Protein AF-0000000082926271 (afdb_homodimer)

Secondary structure (DSSP, 8-state):
-------------------B-----S-TT-------------------S-----------SGGG----------------------------------------TTTT---B-HHHHHHHHHHHHHHHHHHHHTT-EE-B--SEEEHHHHHH-HHHHHHHGGG-EEEEEETTEEEEEEEEEPS-SHHHHHHHHHHH--BGGG--EEEEEEEEEE----S--BTTTB-SEEEEEEEEEEESSHHHHHHHHHHHHHHHHHIIIIIS----EEEE--TTTSPTT-SEEEEEEEEETTTTEEEEEEEEEEEETHHHHHHT-EEE-TTS-EEEPEEEEEEEETHHHHHHHHHH-BTTB----GGG-S--EEEEE---TT--HHHHHHHHHHHHHHHHHHHHTT--EEE---SSS-HHHHHHHHHHTT-SEEEEE-HHHHHHTEEEEEETTT--EEEEEGGGHHHHHHHHHHHHHHHHHHHHHHHHHHHHHHHHHHHHHHH-/-------------------B-----S-TT-------------------------------STTS----------------------------------------TTTT---B-HHHHHHHHHHHHHHHHHHHHTT-EE-B--SEEEHHHHHH-HHHHHHHGGG-EEEEEETTEEEEEEEEEPSSSHHHHHHHHHHH--BGGG--EEEEEEEEEE----S--BTTTB-SEEEEEEEEEEESSHHHHHHHHHHHHHHHHHIIIIIS----EEEE--TTTSPTT-SEEEEEEEEETTTTEEEEEEEEEEEETHHHHHHT-EEE-TTS-EEEPEEEEEEEETHHHHHHHHHH-BTTB----GGG-S--EEEEE---TT--HHHHHHHHHHHHHHHHHHHHTT--EEE---SSS-HHHHHHHHHHTT-SEEEEE-HHHHHHTEEEEEETTT--EEEEEGGGHHHHHHHHHHHHHHHHHHHHHHHHHHHHHHHHHHHHHHH-

Sequence (992 aa):
MQHLQNTVVKSGLLKQTCISVLRAGSDLSRLSGQSHLYPVAWTGIAPPRHLTLMSEPALDVKDLTISEPAAEAQPGATPGAVVKEKKPKKEPKEKKPQEPKEKKEGEGCYILRPSAFAIWEFITRFFDDAIKAMGVQNAYFPLFITEDVLNTEKDHVEGFAPEVAWVTRCGNTEMDKPIAIRPTSETVMYPYYAQWIRSHRDLPLRLNQWTNVVRWEFKYPTPFIRSREFLWQEGHTAFATQPEAEAEVLEVLELYRRVYEELLAVPVIKGKKSKKEQFAGAFYTTTVEAFIPETGKGIQGATSHCLGQNFSKMFHIEFETEEKTKAFAWQNSWGLTTRTIGVMIMTHSDDKGLVMPPRVAPKQLVLVPIPKATTPEDVRAGMVSKTAELAAALGVAGVRVTTDTRDNYTPGWKYNYWELRGVPLRLELGPKDMEAGCVVLARRDTGAKETVAWADVASRVPVLLDQIQADMLASAKVRMDACLETWLALRVKLVGMQHLQNTVVKSGLLKQTCISVLRAGSDLSRLSGQSHLYPVAWTGIAPPRHLTLMSEPALDVKDLTISEPAAEAQPGATPGAVVKEKKPKKEPKEKKPQEPKEKKEGEGCYILRPSAFAIWEFITRFFDDAIKAMGVQNAYFPLFITEDVLNTEKDHVEGFAPEVAWVTRCGNTEMDKPIAIRPTSETVMYPYYAQWIRSHRDLPLRLNQWTNVVRWEFKYPTPFIRSREFLWQEGHTAFATQPEAEAEVLEVLELYRRVYEELLAVPVIKGKKSKKEQFAGAFYTTTVEAFIPETGKGIQGATSHCLGQNFSKMFHIEFETEEKTKAFAWQNSWGLTTRTIGVMIMTHSDDKGLVMPPRVAPKQLVLVPIPKATTPEDVRAGMVSKTAELAAALGVAGVRVTTDTRDNYTPGWKYNYWELRGVPLRLELGPKDMEAGCVVLARRDTGAKETVAWADVASRVPVLLDQIQADMLASAKVRMDACLETWLALRVKLVG

pLDDT: mean 77.11, std 28.98, range [18.28, 98.81]

Radius of gyration: 31.97 Å; Cα contacts (8 Å, |Δi|>4): 1702; chains: 2; bounding box: 100×112×98 Å

InterPro domains:
  IPR002314 Aminoacyl-tRNA synthetase, class II (G/ P/ S/T) [PF00587] (176-345)
  IPR002316 Proline-tRNA ligase, class IIa [PR01046] (138-156)
  IPR002316 Proline-tRNA ligase, class IIa [PR01046] (179-190)
  IPR002316 Proline-tRNA ligase, class IIa [PR01046] (209-217)
  IPR002316 Proline-tRNA ligase, class IIa [PR01046] (219-230)
  IPR004154 Anticodon-binding [PF03129] (366-461)
  IPR004499 Proline-tRNA ligase, class IIa, archaeal-type [PTHR43382] (107-486)
  IPR004499 Proline-tRNA ligase, class IIa, archaeal-type [TIGR00408] (107-482)
  IPR006195 Aminoacyl-tRNA synthetase, class II [PS50862] (108-357)
  IPR033721 Prolyl-tRNA synthetase, catalytic domain [cd00778] (108-347)
  IPR036621 Anticodon-binding domain superfamily [G3DSA:3.40.50.800] (358-481)
  IPR045864 Class II Aminoacyl-tRNA synthetase/Biotinyl protein ligase (BPL) and lipoyl protein ligase (LPL) [G3DSA:3.30.930.10] (97-357)
  IPR045864 Class II Aminoacyl-tRNA synthetase/Biotinyl protein ligase (BPL) and lipoyl protein ligase (LPL) [SSF55681] (103-351)

Solvent-accessible surface area (backbone atoms only — not comparable to full-atom values): 54975 Å² total; per-residue (Å²): 140,83,83,79,80,81,79,82,77,84,78,81,80,75,80,75,79,63,62,55,69,80,79,84,77,78,79,78,63,74,82,67,71,83,71,77,69,70,74,73,69,75,71,68,68,65,34,70,74,79,68,81,74,69,86,70,62,68,65,76,74,75,46,84,54,63,67,68,82,81,76,81,81,79,82,71,86,69,86,73,78,81,78,84,67,88,70,74,87,69,71,84,72,73,75,68,73,71,67,74,72,74,80,59,81,65,73,37,51,59,49,33,35,44,69,56,33,43,34,50,49,47,52,47,50,57,50,51,55,53,42,40,74,72,64,37,37,50,34,44,71,55,62,60,33,41,53,69,49,47,56,68,38,49,79,57,30,64,74,42,46,62,21,32,38,27,35,42,32,40,39,92,39,75,48,92,60,51,31,28,42,29,67,64,56,64,64,67,46,41,61,51,46,25,71,66,31,56,38,52,56,37,38,66,40,44,36,31,32,80,45,71,35,35,43,58,68,68,92,74,64,35,85,48,68,36,48,25,45,48,48,32,38,42,34,47,32,36,21,80,40,63,67,63,35,53,51,49,29,53,51,51,43,51,51,53,47,40,49,33,39,72,45,46,25,35,57,64,45,69,33,42,49,39,86,86,69,29,59,83,67,40,68,45,22,33,33,34,35,31,61,35,70,93,76,70,39,75,41,85,50,37,39,22,25,35,25,39,49,50,60,23,62,73,49,55,25,39,25,32,40,93,85,72,42,80,45,59,28,18,27,36,39,33,39,43,44,50,34,51,56,34,53,39,45,66,61,51,34,56,95,72,31,41,39,43,38,39,81,44,35,82,44,30,31,38,39,36,70,43,76,52,94,82,51,51,68,67,57,50,51,48,50,54,50,48,49,52,50,50,48,49,47,26,30,46,60,51,46,42,68,43,69,52,79,69,78,90,54,53,63,68,55,51,52,48,53,42,42,34,68,13,33,31,30,38,36,40,39,35,67,69,25,61,75,68,48,31,34,38,38,33,36,53,88,78,59,52,70,48,78,40,45,62,88,43,44,54,64,45,48,61,53,48,44,53,47,48,33,52,48,46,24,52,54,40,39,52,53,44,50,57,49,45,51,49,45,50,51,42,45,50,58,64,74,88,142,80,83,78,78,79,78,80,78,84,77,78,80,74,82,76,79,64,62,56,71,80,80,84,78,79,79,78,64,74,81,66,70,84,73,76,69,69,75,74,70,74,70,70,69,66,32,69,73,76,68,82,74,71,87,71,62,69,62,80,73,76,45,83,54,61,68,67,82,82,75,82,79,78,82,69,84,68,86,72,78,80,75,81,69,88,70,73,89,70,70,84,72,72,74,66,75,72,68,75,72,72,80,59,81,65,72,38,50,56,48,32,35,43,71,55,33,43,32,51,50,46,52,48,52,58,50,50,56,52,42,41,75,72,64,39,36,50,34,43,72,54,63,61,32,41,53,69,49,46,57,69,39,50,78,55,30,65,74,41,46,62,21,31,38,26,34,40,30,41,37,93,40,73,48,94,60,51,32,29,42,31,68,65,56,63,64,68,48,42,60,50,46,26,70,66,31,57,37,51,55,37,37,69,40,42,37,31,32,79,44,73,34,33,43,57,68,70,90,73,64,35,86,48,69,35,48,25,45,47,47,32,38,43,34,48,32,37,20,79,38,65,69,62,34,52,51,47,32,53,52,51,43,51,51,53,48,40,49,33,40,72,44,47,26,36,56,64,45,69,33,42,48,40,85,86,70,29,60,82,68,40,69,43,22,34,34,33,33,31,62,33,71,91,77,70,40,75,41,84,50,34,40,22,25,35,25,38,49,50,60,22,62,72,50,53,25,39,25,31,40,93,85,72,42,81,42,60,29,16,26,35,40,31,40,43,44,50,34,51,58,34,52,38,44,65,61,51,34,55,96,73,31,42,40,43,40,40,80,45,33,82,43,30,30,38,39,35,70,42,77,53,94,82,52,51,67,68,57,51,51,48,50,55,51,48,50,52,50,51,49,47,46,28,30,40,60,54,46,41,69,44,70,52,79,68,79,91,53,51,63,68,55,51,52,50,52,42,40,33,69,12,34,33,29,37,36,40,38,36,66,70,25,62,75,70,46,32,34,37,40,34,35,53,88,79,58,52,70,49,79,42,44,60,89,44,44,53,66,46,50,63,54,50,43,53,47,50,32,53,50,47,23,52,52,42,36,53,51,42,50,58,49,42,51,50,44,51,50,43,45,49,53,67,75,89

Structure (mmCIF, N/CA/C/O backbone):
data_AF-0000000082926271-model_v1
#
loop_
_entity.id
_entity.type
_entity.pdbx_description
1 polymer 'Proline--tRNA ligase'
#
loop_
_atom_site.group_PDB
_atom_site.id
_atom_site.type_symbol
_atom_site.label_atom_id
_atom_site.label_alt_id
_atom_site.label_comp_id
_atom_site.label_asym_id
_atom_site.label_entity_id
_atom_site.label_seq_id
_atom_site.pdbx_PDB_ins_code
_atom_site.Cartn_x
_atom_site.Cartn_y
_atom_site.Cartn_z
_atom_site.occupancy
_atom_site.B_iso_or_equiv
_atom_site.auth_seq_id
_atom_site.auth_comp_id
_atom_site.auth_asym_id
_atom_site.auth_atom_id
_atom_site.pdbx_PDB_model_num
ATOM 1 N N . MET A 1 1 ? 52.188 7.352 52.75 1 22.08 1 MET A N 1
ATOM 2 C CA . MET A 1 1 ? 52.281 6.488 51.562 1 22.08 1 MET A CA 1
ATOM 3 C C . MET A 1 1 ? 50.906 6.371 50.875 1 22.08 1 MET A C 1
ATOM 5 O O . MET A 1 1 ? 50.031 5.695 51.406 1 22.08 1 MET A O 1
ATOM 9 N N . GLN A 1 2 ? 50.375 7.414 50.188 1 23.34 2 GLN A N 1
ATOM 10 C CA . GLN A 1 2 ? 49.156 8.008 49.656 1 23.34 2 GLN A CA 1
ATOM 11 C C . GLN A 1 2 ? 48.625 7.242 48.438 1 23.34 2 GLN A C 1
ATOM 13 O O . GLN A 1 2 ? 49.344 7.141 47.438 1 23.34 2 GLN A O 1
ATOM 18 N N . HIS A 1 3 ? 47.75 6.156 48.562 1 23.05 3 HIS A N 1
ATOM 19 C CA . HIS A 1 3 ? 47.25 5.109 47.688 1 23.05 3 HIS A CA 1
ATOM 20 C C . HIS A 1 3 ? 46.438 5.699 46.531 1 23.05 3 HIS A C 1
ATOM 22 O O . HIS A 1 3 ? 45.344 6.227 46.75 1 23.05 3 HIS A O 1
ATOM 28 N N . LEU A 1 4 ? 47 6.348 45.469 1 21.59 4 LEU A N 1
ATOM 29 C CA . LEU A 1 4 ? 46.469 7.02 44.281 1 21.59 4 LEU A CA 1
ATOM 30 C C . LEU A 1 4 ? 45.625 6.066 43.469 1 21.59 4 LEU A C 1
ATOM 32 O O . LEU A 1 4 ? 46.125 5.109 42.875 1 21.59 4 LEU A O 1
ATOM 36 N N . GLN A 1 5 ? 44.406 5.688 43.875 1 21.14 5 GLN A N 1
ATOM 37 C CA . GLN A 1 5 ? 43.469 4.719 43.281 1 21.14 5 GLN A CA 1
ATOM 38 C C . GLN A 1 5 ? 43.094 5.113 41.875 1 21.14 5 GLN A C 1
ATOM 40 O O . GLN A 1 5 ? 42.531 6.184 41.656 1 21.14 5 GLN A O 1
ATOM 45 N N . ASN A 1 6 ? 43.844 4.805 40.75 1 19.95 6 ASN A N 1
ATOM 46 C CA . ASN A 1 6 ? 43.75 5.043 39.312 1 19.95 6 ASN A CA 1
ATOM 47 C C . ASN A 1 6 ? 42.469 4.52 38.719 1 19.95 6 ASN A C 1
ATOM 49 O O . ASN A 1 6 ? 42.188 3.316 38.75 1 19.95 6 ASN A O 1
ATOM 53 N N . THR A 1 7 ? 41.312 5.191 38.844 1 20.83 7 THR A N 1
ATOM 54 C CA . THR A 1 7 ? 39.969 4.934 38.344 1 20.83 7 THR A CA 1
ATOM 55 C C . THR A 1 7 ? 39.938 4.719 36.844 1 20.83 7 THR A C 1
ATOM 57 O O . THR A 1 7 ? 40.312 5.629 36.094 1 20.83 7 THR A O 1
ATOM 60 N N . VAL A 1 8 ? 40.188 3.508 36.25 1 21.39 8 VAL A N 1
ATOM 61 C CA . VAL A 1 8 ? 40.281 3.014 34.875 1 21.39 8 VAL A CA 1
ATOM 62 C C . VAL A 1 8 ? 39 3.389 34.125 1 21.39 8 VAL A C 1
ATOM 64 O O . VAL A 1 8 ? 37.906 3.037 34.562 1 21.39 8 VAL A O 1
ATOM 67 N N . VAL A 1 9 ? 38.844 4.547 33.406 1 21.11 9 VAL A N 1
ATOM 68 C CA . VAL A 1 9 ? 37.875 5.117 32.5 1 21.11 9 VAL A CA 1
ATOM 69 C C . VAL A 1 9 ? 37.531 4.105 31.422 1 21.11 9 VAL A C 1
ATOM 71 O O . VAL A 1 9 ? 38.406 3.691 30.641 1 21.11 9 VAL A O 1
ATOM 74 N N . LYS A 1 10 ? 36.625 3.104 31.531 1 20.81 10 LYS A N 1
ATOM 75 C CA . LYS A 1 10 ? 36.188 2.064 30.609 1 20.81 10 LYS A CA 1
ATOM 76 C C . LYS A 1 10 ? 35.75 2.662 29.266 1 20.81 10 LYS A C 1
ATOM 78 O O . LYS A 1 10 ? 34.812 3.459 29.203 1 20.81 10 LYS A O 1
ATOM 83 N N . SER A 1 11 ? 36.625 3.064 28.203 1 22.17 11 SER A N 1
ATOM 84 C CA . SER A 1 11 ? 36.562 3.545 26.828 1 22.17 11 SER A CA 1
ATOM 85 C C . SER A 1 11 ? 35.656 2.654 25.984 1 22.17 11 SER A C 1
ATOM 87 O O . SER A 1 11 ? 35.938 1.467 25.812 1 22.17 11 SER A O 1
ATOM 89 N N . GLY A 1 12 ? 34.344 2.605 26.094 1 22.14 12 GLY A N 1
ATOM 90 C CA . GLY A 1 12 ? 33.406 1.869 25.266 1 22.14 12 GLY A CA 1
ATOM 91 C C . GLY A 1 12 ? 33.719 2.01 23.781 1 22.14 12 GLY A C 1
ATOM 92 O O . GLY A 1 12 ? 33.906 3.121 23.281 1 22.14 12 GLY A O 1
ATOM 93 N N . LEU A 1 13 ? 34.438 1.07 23.031 1 22.33 13 LEU A N 1
ATOM 94 C CA . LEU A 1 13 ? 34.875 0.857 21.656 1 22.33 13 LEU A CA 1
ATOM 95 C C . LEU A 1 13 ? 33.781 1.159 20.656 1 22.33 13 LEU A C 1
ATOM 97 O O . LEU A 1 13 ? 32.719 0.514 20.688 1 22.33 13 LEU A O 1
ATOM 101 N N . LEU A 1 14 ? 33.594 2.355 20.219 1 21.81 14 LEU A N 1
ATOM 102 C CA . LEU A 1 14 ? 32.875 2.822 19.047 1 21.81 14 LEU A CA 1
ATOM 103 C C . LEU A 1 14 ? 33.156 1.922 17.844 1 21.81 14 LEU A C 1
ATOM 105 O O . LEU A 1 14 ? 34.281 1.812 17.391 1 21.81 14 LEU A O 1
ATOM 109 N N . LYS A 1 15 ? 32.594 0.729 17.719 1 23.97 15 LYS A N 1
ATOM 110 C CA . LYS A 1 15 ? 32.812 -0.146 16.562 1 23.97 15 LYS A CA 1
ATOM 111 C C . LYS A 1 15 ? 32.688 0.636 15.258 1 23.97 15 LYS A C 1
ATOM 113 O O . LYS A 1 15 ? 31.641 1.19 14.938 1 23.97 15 LYS A O 1
ATOM 118 N N . GLN A 1 16 ? 33.719 1.284 14.703 1 23 16 GLN A N 1
ATOM 119 C CA . GLN A 1 16 ? 33.969 1.924 13.414 1 23 16 GLN A CA 1
ATOM 120 C C . GLN A 1 16 ? 33.625 0.979 12.266 1 23 16 GLN A C 1
ATOM 122 O O . GLN A 1 16 ? 34.25 -0.078 12.125 1 23 16 GLN A O 1
ATOM 127 N N . THR A 1 17 ? 32.438 0.833 11.844 1 27.48 17 THR A N 1
ATOM 128 C CA . THR A 1 17 ? 32.125 0.054 10.656 1 27.48 17 THR A CA 1
ATOM 129 C C . THR A 1 17 ? 32.938 0.516 9.453 1 27.48 17 THR A C 1
ATOM 131 O O . THR A 1 17 ? 32.906 1.695 9.094 1 27.48 17 THR A O 1
ATOM 134 N N . CYS A 1 18 ? 34.094 -0.026 9.133 1 23.95 18 CYS A N 1
ATOM 135 C CA . CYS A 1 18 ? 34.969 0.212 7.996 1 23.95 18 CYS A CA 1
ATOM 136 C C . CYS A 1 18 ? 34.281 -0.148 6.688 1 23.95 18 CYS A C 1
ATOM 138 O O . CYS A 1 18 ? 33.875 -1.296 6.484 1 23.95 18 CYS A O 1
ATOM 140 N N . ILE A 1 19 ? 33.5 0.682 6.125 1 26.41 19 ILE A N 1
ATOM 141 C CA . ILE A 1 19 ? 32.906 0.486 4.809 1 26.41 19 ILE A CA 1
ATOM 142 C C . ILE A 1 19 ? 33.969 0.577 3.734 1 26.41 19 ILE A C 1
ATOM 144 O O . ILE A 1 19 ? 34.75 1.543 3.695 1 26.41 19 ILE A O 1
ATOM 148 N N . SER A 1 20 ? 34.562 -0.471 3.295 1 25.58 20 SER A N 1
ATOM 149 C CA . SER A 1 20 ? 35.469 -0.403 2.145 1 25.58 20 SER A CA 1
ATOM 150 C C . SER A 1 20 ? 34.719 0.129 0.912 1 25.58 20 SER A C 1
ATOM 152 O O . SER A 1 20 ? 33.656 -0.37 0.547 1 25.58 20 SER A O 1
ATOM 154 N N . VAL A 1 21 ? 35.062 1.247 0.587 1 28.66 21 VAL A N 1
ATOM 155 C CA . VAL A 1 21 ? 34.531 1.936 -0.589 1 28.66 21 VAL A CA 1
ATOM 156 C C . VAL A 1 21 ? 34.969 1.186 -1.854 1 28.66 21 VAL A C 1
ATOM 158 O O . VAL A 1 21 ? 36.125 0.858 -2.031 1 28.66 21 VAL A O 1
ATOM 161 N N . LEU A 1 22 ? 34.406 0.37 -2.607 1 25.11 22 LEU A N 1
ATOM 162 C CA . LEU A 1 22 ? 34.688 -0.303 -3.871 1 25.11 22 LEU A CA 1
ATOM 163 C C . LEU A 1 22 ? 35.062 0.704 -4.953 1 25.11 22 LEU A C 1
ATOM 165 O O . LEU A 1 22 ? 34.25 1.577 -5.297 1 25.11 22 LEU A O 1
ATOM 169 N N . ARG A 1 23 ? 36.469 1.014 -5.211 1 22.19 23 ARG A N 1
ATOM 170 C CA . ARG A 1 23 ? 36.938 1.807 -6.34 1 22.19 23 ARG A CA 1
ATOM 171 C C . ARG A 1 23 ? 36.781 1.045 -7.652 1 22.19 23 ARG A C 1
ATOM 173 O O . ARG A 1 23 ? 37.312 -0.063 -7.797 1 22.19 23 ARG A O 1
ATOM 180 N N . ALA A 1 24 ? 35.812 1.258 -8.586 1 25.58 24 ALA A N 1
ATOM 181 C CA . ALA A 1 24 ? 35.688 0.78 -9.961 1 25.58 24 ALA A CA 1
ATOM 182 C C . ALA A 1 24 ? 36.906 1.192 -10.789 1 25.58 24 ALA A C 1
ATOM 184 O O . ALA A 1 24 ? 37.281 2.373 -10.836 1 25.58 24 ALA A O 1
ATOM 185 N N . GLY A 1 25 ? 37.969 0.461 -10.984 1 21.47 25 GLY A N 1
ATOM 186 C CA . GLY A 1 25 ? 39.062 0.589 -11.953 1 21.47 25 GLY A CA 1
ATOM 187 C C . GLY A 1 25 ? 38.562 0.875 -13.359 1 21.47 25 GLY A C 1
ATOM 188 O O . GLY A 1 25 ? 37.375 0.684 -13.656 1 21.47 25 GLY A O 1
ATOM 189 N N . SER A 1 26 ? 39.5 1.375 -14.414 1 23.62 26 SER A N 1
ATOM 190 C CA . SER A 1 26 ? 39.531 1.978 -15.742 1 23.62 26 SER A CA 1
ATOM 191 C C . SER A 1 26 ? 38.969 1.029 -16.797 1 23.62 26 SER A C 1
ATOM 193 O O . SER A 1 26 ? 38.5 1.471 -17.844 1 23.62 26 SER A O 1
ATOM 195 N N . ASP A 1 27 ? 39.375 -0.229 -16.781 1 22.41 27 ASP A N 1
ATOM 196 C CA . ASP A 1 27 ? 39.562 -0.921 -18.062 1 22.41 27 ASP A CA 1
ATOM 197 C C . ASP A 1 27 ? 38.219 -1.13 -18.75 1 22.41 27 ASP A C 1
ATOM 199 O O . ASP A 1 27 ? 38.062 -1.994 -19.609 1 22.41 27 ASP A O 1
ATOM 203 N N . LEU A 1 28 ? 37.094 -0.643 -18.312 1 22.34 28 LEU A N 1
ATOM 204 C CA . LEU A 1 28 ? 35.906 -0.937 -19.125 1 22.34 28 LEU A CA 1
ATOM 205 C C . LEU A 1 28 ? 36 -0.24 -20.484 1 22.34 28 LEU A C 1
ATOM 207 O O . LEU A 1 28 ? 35.344 0.782 -20.688 1 22.34 28 LEU A O 1
ATOM 211 N N . SER A 1 29 ? 37.219 -0.045 -21.047 1 21.69 29 SER A N 1
ATOM 212 C CA . SER A 1 29 ? 37.219 0.611 -22.344 1 21.69 29 SER A CA 1
ATOM 213 C C . SER A 1 29 ? 36.281 -0.084 -23.312 1 21.69 29 SER A C 1
ATOM 215 O O . SER A 1 29 ? 35.594 0.576 -24.094 1 21.69 29 SER A O 1
ATOM 217 N N . ARG A 1 30 ? 36.656 -1.321 -23.734 1 22.75 30 ARG A N 1
ATOM 218 C CA . ARG A 1 30 ? 36.375 -1.844 -25.062 1 22.75 30 ARG A CA 1
ATOM 219 C C . ARG A 1 30 ? 34.875 -2.068 -25.25 1 22.75 30 ARG A C 1
ATOM 221 O O . ARG A 1 30 ? 34.438 -2.57 -26.281 1 22.75 30 ARG A O 1
ATOM 228 N N . LEU A 1 31 ? 34.094 -2.449 -24.125 1 20.02 31 LEU A N 1
ATOM 229 C CA . LEU A 1 31 ? 32.844 -2.947 -24.656 1 20.02 31 LEU A CA 1
ATOM 230 C C . LEU A 1 31 ? 32.062 -1.831 -25.359 1 20.02 31 LEU A C 1
ATOM 232 O O . LEU A 1 31 ? 31.625 -0.876 -24.703 1 20.02 31 LEU A O 1
ATOM 236 N N . SER A 1 32 ? 32.469 -1.291 -26.531 1 21.3 32 SER A N 1
ATOM 237 C CA . SER A 1 32 ? 31.953 -0.308 -27.484 1 21.3 32 SER A CA 1
ATOM 238 C C . SER A 1 32 ? 30.453 -0.473 -27.703 1 21.3 32 SER A C 1
ATOM 240 O O . SER A 1 32 ? 29.859 0.227 -28.516 1 21.3 32 SER A O 1
ATOM 242 N N . GLY A 1 33 ? 29.922 -1.645 -27.312 1 20.14 33 GLY A N 1
ATOM 243 C CA . GLY A 1 33 ? 28.656 -1.871 -28.016 1 20.14 33 GLY A CA 1
ATOM 244 C C . GLY A 1 33 ? 27.672 -0.73 -27.844 1 20.14 33 GLY A C 1
ATOM 245 O O . GLY A 1 33 ? 27.797 0.078 -26.922 1 20.14 33 GLY A O 1
ATOM 246 N N . GLN A 1 34 ? 26.938 -0.219 -28.938 1 19.84 34 GLN A N 1
ATOM 247 C CA . GLN A 1 34 ? 25.984 0.854 -29.203 1 19.84 34 GLN A CA 1
ATOM 248 C C . GLN A 1 34 ? 24.875 0.886 -28.156 1 19.84 34 GLN A C 1
ATOM 250 O O . GLN A 1 34 ? 24.094 -0.063 -28.031 1 19.84 34 GLN A O 1
ATOM 255 N N . SER A 1 35 ? 25.172 1.3 -27.016 1 19.38 35 SER A N 1
ATOM 256 C CA . SER A 1 35 ? 24.297 1.47 -25.875 1 19.38 35 SER A CA 1
ATOM 257 C C . SER A 1 35 ? 23.078 2.33 -26.219 1 19.38 35 SER A C 1
ATOM 259 O O . SER A 1 35 ? 23.219 3.531 -26.469 1 19.38 35 SER A O 1
ATOM 261 N N . HIS A 1 36 ? 22.266 1.847 -27.203 1 20.36 36 HIS A N 1
ATOM 262 C CA . HIS A 1 36 ? 21.094 2.625 -27.578 1 20.36 36 HIS A CA 1
ATOM 263 C C . HIS A 1 36 ? 20.312 3.068 -26.344 1 20.36 36 HIS A C 1
ATOM 265 O O . HIS A 1 36 ? 19.906 2.236 -25.531 1 20.36 36 HIS A O 1
ATOM 271 N N . LEU A 1 37 ? 20.797 4.066 -25.719 1 19.41 37 LEU A N 1
ATOM 272 C CA . LEU A 1 37 ? 20.234 4.84 -24.625 1 19.41 37 LEU A CA 1
ATOM 273 C C . LEU A 1 37 ? 18.781 5.188 -24.906 1 19.41 37 LEU A C 1
ATOM 275 O O . LEU A 1 37 ? 18.469 5.914 -25.844 1 19.41 37 LEU A O 1
ATOM 279 N N . TYR A 1 38 ? 17.984 4.172 -25 1 20.44 38 TYR A N 1
ATOM 280 C CA . TYR A 1 38 ? 16.609 4.59 -25.281 1 20.44 38 TYR A CA 1
ATOM 281 C C . TYR A 1 38 ? 16.141 5.637 -24.281 1 20.44 38 TYR A C 1
ATOM 283 O O . TYR A 1 38 ? 16.375 5.504 -23.078 1 20.44 38 TYR A O 1
ATOM 291 N N . PRO A 1 39 ? 16.172 6.906 -24.688 1 20.44 39 PRO A N 1
ATOM 292 C CA . PRO A 1 39 ? 15.672 7.984 -23.828 1 20.44 39 PRO A CA 1
ATOM 293 C C . PRO A 1 39 ? 14.344 7.641 -23.156 1 20.44 39 PRO A C 1
ATOM 295 O O . PRO A 1 39 ? 13.414 7.184 -23.828 1 20.44 39 PRO A O 1
ATOM 298 N N . VAL A 1 40 ? 14.438 6.949 -22.172 1 20.5 40 VAL A N 1
ATOM 299 C CA . VAL A 1 40 ? 13.219 6.684 -21.406 1 20.5 40 VAL A CA 1
ATOM 300 C C . VAL A 1 40 ? 12.438 7.98 -21.203 1 20.5 40 VAL A C 1
ATOM 302 O O . VAL A 1 40 ? 12.906 8.891 -20.516 1 20.5 40 VAL A O 1
ATOM 305 N N . ALA A 1 41 ? 12 8.539 -22.328 1 20.27 41 ALA A N 1
ATOM 306 C CA . ALA A 1 41 ? 11.156 9.719 -22.156 1 20.27 41 ALA A CA 1
ATOM 307 C C . ALA A 1 41 ? 10.133 9.5 -21.047 1 20.27 41 ALA A C 1
ATOM 309 O O . ALA A 1 41 ? 9.422 8.492 -21.047 1 20.27 41 ALA A O 1
ATOM 310 N N . TRP A 1 42 ? 10.508 9.945 -19.938 1 18.42 42 TRP A N 1
ATOM 311 C CA . TRP A 1 42 ? 9.625 10.188 -18.797 1 18.42 42 TRP A CA 1
ATOM 312 C C . TRP A 1 42 ? 8.305 10.789 -19.266 1 18.42 42 TRP A C 1
ATOM 314 O O . TRP A 1 42 ? 8.266 11.922 -19.75 1 18.42 42 TRP A O 1
ATOM 324 N N . THR A 1 43 ? 7.707 10.086 -20.234 1 23 43 THR A N 1
ATOM 325 C CA . THR A 1 43 ? 6.434 10.68 -20.625 1 23 43 THR A CA 1
ATOM 326 C C . THR A 1 43 ? 5.578 10.992 -19.406 1 23 43 THR A C 1
ATOM 328 O O . THR A 1 43 ? 5.398 10.141 -18.531 1 23 43 THR A O 1
ATOM 331 N N . GLY A 1 44 ? 5.688 12.203 -18.984 1 20.27 44 GLY A N 1
ATOM 332 C CA . GLY A 1 44 ? 4.891 12.945 -18.031 1 20.27 44 GLY A CA 1
ATOM 333 C C . GLY A 1 44 ? 3.418 12.578 -18.062 1 20.27 44 GLY A C 1
ATOM 334 O O . GLY A 1 44 ? 2.797 12.586 -19.125 1 20.27 44 GLY A O 1
ATOM 335 N N . ILE A 1 45 ? 3.113 11.531 -17.453 1 23.16 45 ILE A N 1
ATOM 336 C CA . ILE A 1 45 ? 1.702 11.219 -17.25 1 23.16 45 ILE A CA 1
ATOM 337 C C . ILE A 1 45 ? 0.917 12.516 -17.031 1 23.16 45 ILE A C 1
ATOM 339 O O . ILE A 1 45 ? 1.208 13.273 -16.109 1 23.16 45 ILE A O 1
ATOM 343 N N . ALA A 1 46 ? 0.558 13.008 -18.156 1 22.78 46 ALA A N 1
ATOM 344 C CA . ALA A 1 46 ? -0.25 14.227 -18.062 1 22.78 46 ALA A CA 1
ATOM 345 C C . ALA A 1 46 ? -1.35 14.07 -17.016 1 22.78 46 ALA A C 1
ATOM 347 O O . ALA A 1 46 ? -2.006 13.031 -16.938 1 22.78 46 ALA A O 1
ATOM 348 N N . PRO A 1 47 ? -1.246 14.781 -15.969 1 22.08 47 PRO A N 1
ATOM 349 C CA . PRO A 1 47 ? -2.189 14.805 -14.852 1 22.08 47 PRO A CA 1
ATOM 350 C C . PRO A 1 47 ? -3.643 14.914 -15.305 1 22.08 47 PRO A C 1
ATOM 352 O O . PRO A 1 47 ? -3.922 15.508 -16.344 1 22.08 47 PRO A O 1
ATOM 355 N N . PRO A 1 48 ? -4.402 13.883 -15.102 1 22.27 48 PRO A N 1
ATOM 356 C CA . PRO A 1 48 ? -5.816 14.023 -15.461 1 22.27 48 PRO A CA 1
ATOM 357 C C . PRO A 1 48 ? -6.367 15.414 -15.141 1 22.27 48 PRO A C 1
ATOM 359 O O . PRO A 1 48 ? -5.816 16.125 -14.297 1 22.27 48 PRO A O 1
ATOM 362 N N . ARG A 1 49 ? -7.316 15.82 -16.031 1 22 49 ARG A N 1
ATOM 363 C CA . ARG A 1 49 ? -7.938 17.141 -16.062 1 22 49 ARG A CA 1
ATOM 364 C C . ARG A 1 49 ? -8.422 17.562 -14.672 1 22 49 ARG A C 1
ATOM 366 O O . ARG A 1 49 ? -8.492 16.734 -13.766 1 22 49 ARG A O 1
ATOM 373 N N . HIS A 1 50 ? -9.391 18.469 -14.695 1 20.03 50 HIS A N 1
ATOM 374 C CA . HIS A 1 50 ? -9.797 19.594 -13.867 1 20.03 50 HIS A CA 1
ATOM 375 C C . HIS A 1 50 ? -10.586 19.125 -12.648 1 20.03 50 HIS A C 1
ATOM 377 O O . HIS A 1 50 ? -11.75 18.75 -12.766 1 20.03 50 HIS A O 1
ATOM 383 N N . LEU A 1 51 ? -10.039 18.281 -11.875 1 20.77 51 LEU A N 1
ATOM 384 C CA . LEU A 1 51 ? -10.867 18.078 -10.688 1 20.77 51 LEU A CA 1
ATOM 385 C C . LEU A 1 51 ? -11.109 19.406 -9.969 1 20.77 51 LEU A C 1
ATOM 387 O O . LEU A 1 51 ? -10.18 20.172 -9.75 1 20.77 51 LEU A O 1
ATOM 391 N N . THR A 1 52 ? -12.281 19.859 -10.109 1 20.17 52 THR A N 1
ATOM 392 C CA . THR A 1 52 ? -12.727 21.031 -9.367 1 20.17 52 THR A CA 1
ATOM 393 C C . THR A 1 52 ? -12.391 20.891 -7.887 1 20.17 52 THR A C 1
ATOM 395 O O . THR A 1 52 ? -12.797 19.922 -7.242 1 20.17 52 THR A O 1
A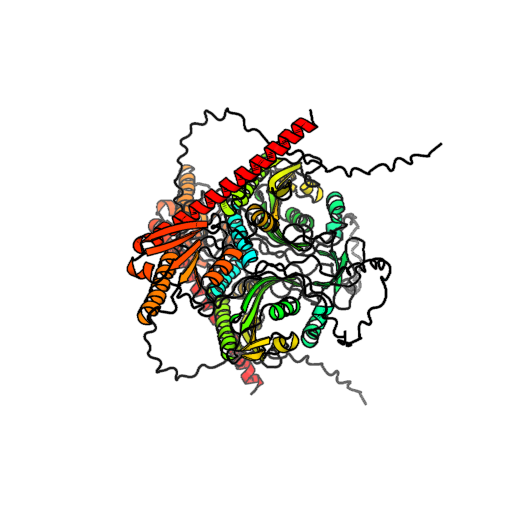TOM 398 N N . LEU A 1 53 ? -11.273 21.422 -7.574 1 22.92 53 LEU A N 1
ATOM 399 C CA . LEU A 1 53 ? -10.57 21.531 -6.301 1 22.92 53 LEU A CA 1
ATOM 400 C C . LEU A 1 53 ? -11.461 22.141 -5.23 1 22.92 53 LEU A C 1
ATOM 402 O O . LEU A 1 53 ? -11.812 23.312 -5.312 1 22.92 53 LEU A O 1
ATOM 406 N N . MET A 1 54 ? -12.453 21.375 -4.773 1 22.88 54 MET A N 1
ATOM 407 C CA . MET A 1 54 ? -13.172 21.984 -3.66 1 22.88 54 MET A CA 1
ATOM 408 C C . MET A 1 54 ? -12.211 22.375 -2.541 1 22.88 54 MET A C 1
ATOM 410 O O . MET A 1 54 ? -11.133 21.781 -2.414 1 22.88 54 MET A O 1
ATOM 414 N N . SER A 1 55 ? -12.422 23.453 -1.879 1 21.56 55 SER A N 1
ATOM 415 C CA . SER A 1 55 ? -11.742 24.234 -0.848 1 21.56 55 SER A CA 1
ATOM 416 C C . SER A 1 55 ? -11.453 23.391 0.385 1 21.56 55 SER A C 1
ATOM 418 O O . SER A 1 55 ? -12.359 22.812 0.978 1 21.56 55 SER A O 1
ATOM 420 N N . GLU A 1 56 ? -10.359 22.656 0.354 1 26.73 56 GLU A N 1
ATOM 421 C CA . GLU A 1 56 ? -9.969 21.812 1.48 1 26.73 56 GLU A CA 1
ATOM 422 C C . GLU A 1 56 ? -9.609 22.656 2.701 1 26.73 56 GLU A C 1
ATOM 424 O O . GLU A 1 56 ? -8.836 23.609 2.596 1 26.73 56 GLU A O 1
ATOM 429 N N . PRO A 1 57 ? -10.359 22.688 3.754 1 25.52 57 PRO A N 1
ATOM 430 C CA . PRO A 1 57 ? -10.031 23.5 4.934 1 25.52 57 PRO A CA 1
ATOM 431 C C . PRO A 1 57 ? -8.656 23.172 5.512 1 25.52 57 PRO A C 1
ATOM 433 O O . PRO A 1 57 ? -8.141 22.078 5.297 1 25.52 57 PRO A O 1
ATOM 436 N N . ALA A 1 58 ? -7.918 24.203 5.961 1 24.73 58 ALA A N 1
ATOM 437 C CA . ALA A 1 58 ? -6.57 24.438 6.469 1 24.73 58 ALA A CA 1
ATOM 438 C C . ALA A 1 58 ? -6.301 23.594 7.711 1 24.73 58 ALA A C 1
ATOM 440 O O . ALA A 1 58 ? -6.941 23.781 8.75 1 24.73 58 ALA A O 1
ATOM 441 N N . LEU A 1 59 ? -6.008 22.328 7.637 1 27.36 59 LEU A N 1
ATOM 442 C CA . LEU A 1 59 ? -5.617 21.547 8.805 1 27.36 59 LEU A CA 1
ATOM 443 C C . LEU A 1 59 ? -4.34 22.094 9.43 1 27.36 59 LEU A C 1
ATOM 445 O O . LEU A 1 59 ? -3.439 22.547 8.711 1 27.36 59 LEU A O 1
ATOM 449 N N . ASP A 1 60 ? -4.297 22.672 10.594 1 25.12 60 ASP A N 1
ATOM 450 C CA . ASP A 1 60 ? -3.213 23.203 11.406 1 25.12 60 ASP A CA 1
ATOM 451 C C . ASP A 1 60 ? -2.035 22.234 11.469 1 25.12 60 ASP A C 1
ATOM 453 O O . ASP A 1 60 ? -2.227 21.016 11.438 1 25.12 60 ASP A O 1
ATOM 457 N N . VAL A 1 61 ? -0.819 22.781 11.211 1 27.77 61 VAL A N 1
ATOM 458 C CA . VAL A 1 61 ? 0.519 22.359 10.82 1 27.77 61 VAL A CA 1
ATOM 459 C C . VAL A 1 61 ? 1.122 21.469 11.906 1 27.77 61 VAL A C 1
ATOM 461 O O . VAL A 1 61 ? 2.336 21.25 11.938 1 27.77 61 VAL A O 1
ATOM 464 N N . LYS A 1 62 ? 0.574 21.25 13.078 1 31.72 62 LYS A N 1
ATOM 465 C CA . LYS A 1 62 ? 1.335 20.391 13.977 1 31.72 62 LYS A CA 1
ATOM 466 C C . LYS A 1 62 ? 1.525 19 13.375 1 31.72 62 LYS A C 1
ATOM 468 O O . LYS A 1 62 ? 1.32 18 14.055 1 31.72 62 LYS A O 1
ATOM 473 N N . ASP A 1 63 ? 1.615 18.922 12.117 1 31.28 63 ASP A N 1
ATOM 474 C CA . ASP A 1 63 ? 1.277 17.75 11.305 1 31.28 63 ASP A CA 1
ATOM 475 C C . ASP A 1 63 ? 2.387 16.703 11.367 1 31.28 63 ASP A C 1
ATOM 477 O O . ASP A 1 63 ? 2.156 15.531 11.062 1 31.28 63 ASP A O 1
ATOM 481 N N . LEU A 1 64 ? 3.6 17.25 11.094 1 30.03 64 LEU A N 1
ATOM 482 C CA . LEU A 1 64 ? 4.629 16.219 11.07 1 30.03 64 LEU A CA 1
ATOM 483 C C . LEU A 1 64 ? 5.004 15.781 12.484 1 30.03 64 LEU A C 1
ATOM 485 O O . LEU A 1 64 ? 6.059 15.18 12.695 1 30.03 64 LEU A O 1
ATOM 489 N N . THR A 1 65 ? 4.344 16.422 13.594 1 27.08 65 THR A N 1
ATOM 490 C CA . THR A 1 65 ? 4.773 16.062 14.945 1 27.08 65 THR A CA 1
ATOM 491 C C . THR A 1 65 ? 4.277 14.664 15.312 1 27.08 65 THR A C 1
ATOM 493 O O . THR A 1 65 ? 3.113 14.336 15.086 1 27.08 65 THR A O 1
ATOM 496 N N . ILE A 1 66 ? 5.152 13.875 15.375 1 31.14 66 ILE A N 1
ATOM 497 C CA . ILE A 1 66 ? 4.883 12.562 15.961 1 31.14 66 ILE A CA 1
ATOM 498 C C . ILE A 1 66 ? 4.25 12.734 17.344 1 31.14 66 ILE A C 1
ATOM 500 O O . ILE A 1 66 ? 4.855 13.328 18.234 1 31.14 66 ILE A O 1
ATOM 504 N N . SER A 1 67 ? 2.996 13.125 17.5 1 29.02 67 SER A N 1
ATOM 505 C CA . SER A 1 67 ? 2.381 13.258 18.812 1 29.02 67 SER A CA 1
ATOM 506 C C . SER A 1 67 ? 2.566 12 19.641 1 29.02 67 SER A C 1
ATOM 508 O O . SER A 1 67 ? 2.299 10.891 19.172 1 29.02 67 SER A O 1
ATOM 510 N N . GLU A 1 68 ? 3.422 12.117 20.547 1 29.47 68 GLU A N 1
ATOM 511 C CA . GLU A 1 68 ? 3.461 11.055 21.547 1 29.47 68 GLU A CA 1
ATOM 512 C C . GLU A 1 68 ? 2.109 10.898 22.234 1 29.47 68 GLU A C 1
ATOM 514 O O . GLU A 1 68 ? 1.351 11.859 22.359 1 29.47 68 GLU A O 1
ATOM 519 N N . PRO A 1 69 ? 1.587 9.82 22.422 1 28.8 69 PRO A N 1
ATOM 520 C CA . PRO A 1 69 ? 0.288 9.633 23.078 1 28.8 69 PRO A CA 1
ATOM 521 C C . PRO A 1 69 ? 0.148 10.461 24.359 1 28.8 69 PRO A C 1
ATOM 523 O O . PRO A 1 69 ? 1.125 10.641 25.078 1 28.8 69 PRO A O 1
ATOM 526 N N . ALA A 1 70 ? -0.844 11.391 24.5 1 28.03 70 ALA A N 1
ATOM 527 C CA . ALA A 1 70 ? -1.209 12.305 25.578 1 28.03 70 ALA A CA 1
ATOM 528 C C . ALA A 1 70 ? -1.165 11.602 26.922 1 28.03 70 ALA A C 1
ATOM 530 O O . ALA A 1 70 ? -1.74 10.523 27.094 1 28.03 70 ALA A O 1
ATOM 531 N N . ALA A 1 71 ? -0.19 11.969 27.844 1 27.06 71 ALA A N 1
ATOM 532 C CA . ALA A 1 71 ? -0.168 11.656 29.266 1 27.06 71 ALA A CA 1
ATOM 533 C C . ALA A 1 71 ? -1.504 11.992 29.922 1 27.06 71 ALA A C 1
ATOM 535 O O . ALA A 1 71 ? -2.227 12.875 29.453 1 27.06 71 ALA A O 1
ATOM 536 N N . GLU A 1 72 ? -1.991 11.219 30.906 1 25.86 72 GLU A N 1
ATOM 537 C CA . GLU A 1 72 ? -3.18 11.305 31.75 1 25.86 72 GLU A CA 1
ATOM 538 C C . GLU A 1 72 ? -3.266 12.664 32.438 1 25.86 72 GLU A C 1
ATOM 540 O O . GLU A 1 72 ? -2.293 13.117 33.062 1 25.86 72 GLU A O 1
ATOM 545 N N . ALA A 1 73 ? -4.164 13.516 32.062 1 25.77 73 ALA A N 1
ATOM 546 C CA . ALA A 1 73 ? -4.551 14.75 32.719 1 25.77 73 ALA A CA 1
ATOM 547 C C . ALA A 1 73 ? -4.824 14.492 34.219 1 25.77 73 ALA A C 1
ATOM 549 O O . ALA A 1 73 ? -5.703 13.695 34.562 1 25.77 73 ALA A O 1
ATOM 550 N N . GLN A 1 74 ? -3.793 14.508 35.125 1 21.67 74 GLN A N 1
ATOM 551 C CA . GLN A 1 74 ? -4.125 14.484 36.562 1 21.67 74 GLN A CA 1
ATOM 552 C C . GLN A 1 74 ? -5.043 15.648 36.938 1 21.67 74 GLN A C 1
ATOM 554 O O . GLN A 1 74 ? -4.75 16.797 36.594 1 21.67 74 GLN A O 1
ATOM 559 N N . PRO A 1 75 ? -6.277 15.477 37.406 1 23.56 75 PRO A N 1
ATOM 560 C CA . PRO A 1 75 ? -7.32 16.438 37.75 1 23.56 75 PRO A CA 1
ATOM 561 C C . PRO A 1 75 ? -6.855 17.438 38.812 1 23.56 75 PRO A C 1
ATOM 563 O O . PRO A 1 75 ? -7.305 18.594 38.812 1 23.56 75 PRO A O 1
ATOM 566 N N . GLY A 1 76 ? -6.234 17.047 39.969 1 21.92 76 GLY A N 1
ATOM 567 C CA . GLY A 1 76 ? -6.672 17.562 41.25 1 21.92 76 GLY A CA 1
ATOM 568 C C . GLY A 1 76 ? -6.09 18.922 41.594 1 21.92 76 GLY A C 1
ATOM 569 O O . GLY A 1 76 ? -6.355 19.469 42.656 1 21.92 76 GLY A O 1
ATOM 570 N N . ALA A 1 77 ? -4.914 19.359 41.219 1 21.95 77 ALA A N 1
ATOM 571 C CA . ALA A 1 77 ? -4.273 20.203 42.219 1 21.95 77 ALA A CA 1
ATOM 572 C C . ALA A 1 77 ? -4.965 21.562 42.312 1 21.95 77 ALA A C 1
ATOM 574 O O . ALA A 1 77 ? -5.16 22.234 41.312 1 21.95 77 ALA A O 1
ATOM 575 N N . THR A 1 78 ? -5.82 21.688 43.375 1 21.56 78 THR A N 1
ATOM 576 C CA . THR A 1 78 ? -6.523 22.859 43.875 1 21.56 78 THR A CA 1
ATOM 577 C C . THR A 1 78 ? -5.562 24.031 44.062 1 21.56 78 THR A C 1
ATOM 579 O O . THR A 1 78 ? -4.422 23.828 44.5 1 21.56 78 THR A O 1
ATOM 582 N N . PRO A 1 79 ? -5.855 25.125 43.469 1 22.39 79 PRO A N 1
ATOM 583 C CA . PRO A 1 79 ? -5.074 26.359 43.438 1 22.39 79 PRO A CA 1
ATOM 584 C C . PRO A 1 79 ? -4.809 26.953 44.812 1 22.39 79 PRO A C 1
ATOM 586 O O . PRO A 1 79 ? -5.59 27.781 45.281 1 22.39 79 PRO A O 1
ATOM 589 N N . GLY A 1 80 ? -4.48 26.094 45.906 1 20.78 80 GLY A N 1
ATOM 590 C CA . GLY A 1 80 ? -4.441 26.781 47.188 1 20.78 80 GLY A CA 1
ATOM 591 C C . GLY A 1 80 ? -3.457 27.938 47.219 1 20.78 80 GLY A C 1
ATOM 592 O O . GLY A 1 80 ? -2.453 27.922 46.5 1 20.78 80 GLY A O 1
ATOM 593 N N . ALA A 1 81 ? -3.852 29.172 47.719 1 22.81 81 ALA A N 1
ATOM 594 C CA . ALA A 1 81 ? -3.412 30.547 47.906 1 22.81 81 ALA A CA 1
ATOM 595 C C . ALA A 1 81 ? -2.156 30.625 48.75 1 22.81 81 ALA A C 1
ATOM 597 O O . ALA A 1 81 ? -1.74 31.719 49.156 1 22.81 81 ALA A O 1
ATOM 598 N N . VAL A 1 82 ? -1.394 29.5 49.031 1 22.83 82 VAL A N 1
ATOM 599 C CA . VAL A 1 82 ? -0.583 29.672 50.25 1 22.83 82 VAL A CA 1
ATOM 600 C C . VAL A 1 82 ? 0.378 30.844 50.031 1 22.83 82 VAL A C 1
ATOM 602 O O . VAL A 1 82 ? 0.884 31.062 48.938 1 22.83 82 VAL A O 1
ATOM 605 N N . VAL A 1 83 ? 0.429 31.75 51.031 1 22.02 83 VAL A N 1
ATOM 606 C CA . VAL A 1 83 ? 1.075 33 51.438 1 22.02 83 VAL A CA 1
ATOM 607 C C . VAL A 1 83 ? 2.592 32.812 51.438 1 22.02 83 VAL A C 1
ATOM 609 O O . VAL A 1 83 ? 3.1 31.844 52.031 1 22.02 83 VAL A O 1
ATOM 612 N N . LYS A 1 84 ? 3.348 33.5 50.531 1 22.7 84 LYS A N 1
ATOM 613 C CA . LYS A 1 84 ? 4.789 33.5 50.281 1 22.7 84 LYS A CA 1
ATOM 614 C C . LYS A 1 84 ? 5.527 34.094 51.5 1 22.7 84 LYS A C 1
ATOM 616 O O . LYS A 1 84 ? 5.633 35.344 51.594 1 22.7 84 LYS A O 1
ATOM 621 N N . GLU A 1 85 ? 5.246 33.656 52.75 1 23.92 85 GLU A N 1
ATOM 622 C CA . GLU A 1 85 ? 6.184 34.312 53.656 1 23.92 85 GLU A CA 1
ATOM 623 C C . GLU A 1 85 ? 7.625 34.094 53.219 1 23.92 85 GLU A C 1
ATOM 625 O O . GLU A 1 85 ? 7.938 33.062 52.594 1 23.92 85 GLU A O 1
ATOM 630 N N . LYS A 1 86 ? 8.57 35.156 53.375 1 28.02 86 LYS A N 1
ATOM 631 C CA . LYS A 1 86 ? 9.945 35.375 52.938 1 28.02 86 LYS A CA 1
ATOM 632 C C . LYS A 1 86 ? 10.875 34.281 53.469 1 28.02 86 LYS A C 1
ATOM 634 O O . LYS A 1 86 ? 11.555 34.5 54.469 1 28.02 86 LYS A O 1
ATOM 639 N N . LYS A 1 87 ? 10.422 33.031 53.719 1 29.52 87 LYS A N 1
ATOM 640 C CA . LYS A 1 87 ? 11.25 32.25 54.625 1 29.52 87 LYS A CA 1
ATOM 641 C C . LYS A 1 87 ? 12.664 32.062 54.062 1 29.52 87 LYS A C 1
ATOM 643 O O . LYS A 1 87 ? 12.875 32.125 52.844 1 29.52 87 LYS A O 1
ATOM 648 N N . PRO A 1 88 ? 13.758 31.906 55.031 1 29.12 88 PRO A N 1
ATOM 649 C CA . PRO A 1 88 ? 15.219 31.938 54.938 1 29.12 88 PRO A CA 1
ATOM 650 C C . PRO A 1 88 ? 15.758 31.047 53.812 1 29.12 88 PRO A C 1
ATOM 652 O O . PRO A 1 88 ? 15.047 30.156 53.344 1 29.12 88 PRO A O 1
ATOM 655 N N . LYS A 1 89 ? 17.141 31.109 53.562 1 28.83 89 LYS A N 1
ATOM 656 C CA . LYS A 1 89 ? 18 30.578 52.5 1 28.83 89 LYS A CA 1
ATOM 657 C C . LYS A 1 89 ? 17.844 29.062 52.375 1 28.83 89 LYS A C 1
ATOM 659 O O . LYS A 1 89 ? 18.359 28.312 53.219 1 28.83 89 LYS A O 1
ATOM 664 N N . LYS A 1 90 ? 16.734 28.484 52.25 1 28.64 90 LYS A N 1
ATOM 665 C CA . LYS A 1 90 ? 16.594 27.031 52.406 1 28.64 90 LYS A CA 1
ATOM 666 C C . LYS A 1 90 ? 17.625 2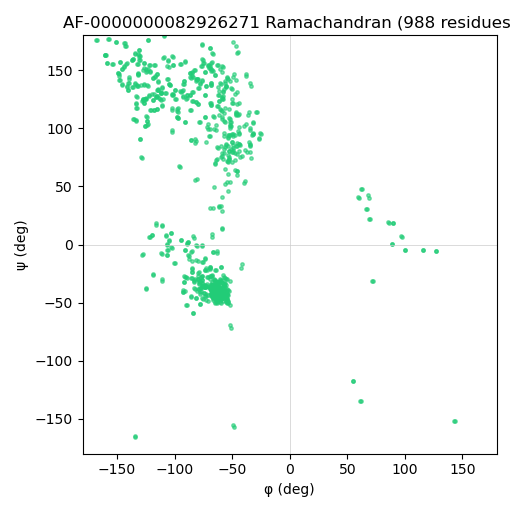6.281 51.562 1 28.64 90 LYS A C 1
ATOM 668 O O . LYS A 1 90 ? 17.984 26.75 50.469 1 28.64 90 LYS A O 1
ATOM 673 N N . GLU A 1 91 ? 18.484 25.422 52.219 1 30.5 91 GLU A N 1
ATOM 674 C CA . GLU A 1 91 ? 19.5 24.5 51.719 1 30.5 91 GLU A CA 1
ATOM 675 C C . GLU A 1 91 ? 19.078 23.891 50.375 1 30.5 91 GLU A C 1
ATOM 677 O O . GLU A 1 91 ? 17.875 23.75 50.125 1 30.5 91 GLU A O 1
ATOM 682 N N . PRO A 1 92 ? 20.125 23.766 49.375 1 29.34 92 PRO A N 1
ATOM 683 C CA . PRO A 1 92 ? 19.828 23.297 48.031 1 29.34 92 PRO A CA 1
ATOM 684 C C . PRO A 1 92 ? 18.938 22.062 48 1 29.34 92 PRO A C 1
ATOM 686 O O . PRO A 1 92 ? 19.281 21.047 48.625 1 29.34 92 PRO A O 1
ATOM 689 N N . LYS A 1 93 ? 17.672 22.141 48.062 1 30.61 93 LYS A N 1
ATOM 690 C CA . LYS A 1 93 ? 16.781 20.969 48.062 1 30.61 93 LYS A CA 1
ATOM 691 C C . LYS A 1 93 ? 17.281 19.906 47.094 1 30.61 93 LYS A C 1
ATOM 693 O O . LYS A 1 93 ? 17.609 20.203 45.938 1 30.61 93 LYS A O 1
ATOM 698 N N . GLU A 1 94 ? 17.922 18.859 47.625 1 29 94 GLU A N 1
ATOM 699 C CA . GLU A 1 94 ? 18.281 17.656 46.875 1 29 94 GLU A CA 1
ATOM 700 C C . GLU A 1 94 ? 17.266 17.359 45.781 1 29 94 GLU A C 1
ATOM 702 O O . GLU A 1 94 ? 16.047 17.344 46.031 1 29 94 GLU A O 1
ATOM 707 N N . LYS A 1 95 ? 17.656 17.641 44.562 1 29.86 95 LYS A N 1
ATOM 708 C CA . LYS A 1 95 ? 16.859 17.281 43.375 1 29.86 95 LYS A CA 1
ATOM 709 C C . LYS A 1 95 ? 16.125 15.961 43.594 1 29.86 95 LYS A C 1
ATOM 711 O O . LYS A 1 95 ? 16.75 14.922 43.812 1 29.86 95 LYS A O 1
ATOM 716 N N . LYS A 1 96 ? 15.023 15.953 44.156 1 32.12 96 LYS A N 1
ATOM 717 C CA . LYS A 1 96 ? 14.281 14.695 44.188 1 32.12 96 LYS A CA 1
ATOM 718 C C . LYS A 1 96 ? 14.469 13.898 42.906 1 32.12 96 LYS A C 1
ATOM 720 O O . LYS A 1 96 ? 14.43 14.461 41.812 1 32.12 96 LYS A O 1
ATOM 725 N N . PRO A 1 97 ? 15.172 12.734 42.969 1 30.03 97 PRO A N 1
ATOM 726 C CA . PRO A 1 97 ? 15.297 11.875 41.781 1 30.03 97 PRO A CA 1
ATOM 727 C C . PRO A 1 97 ? 14.047 11.891 40.906 1 30.03 97 PRO A C 1
ATOM 729 O O . PRO A 1 97 ? 12.93 11.883 41.438 1 30.03 97 PRO A O 1
ATOM 732 N N . GLN A 1 98 ? 14.133 12.664 39.844 1 27.88 98 GLN A N 1
ATOM 733 C CA . GLN A 1 98 ? 13.086 12.578 38.812 1 27.88 98 GLN A CA 1
ATOM 734 C C . GLN A 1 98 ? 12.438 11.195 38.812 1 27.88 98 GLN A C 1
ATOM 736 O O . GLN A 1 98 ? 13.133 10.18 38.781 1 27.88 98 GLN A O 1
ATOM 741 N N . GLU A 1 99 ? 11.406 11.016 39.531 1 30.58 99 GLU A N 1
ATOM 742 C CA . GLU A 1 99 ? 10.688 9.742 39.469 1 30.58 99 GLU A CA 1
ATOM 743 C C . GLU A 1 99 ? 10.852 9.109 38.062 1 30.58 99 GLU A C 1
ATOM 745 O O . GLU A 1 99 ? 10.867 9.812 37.062 1 30.58 99 GLU A O 1
ATOM 750 N N . PRO A 1 100 ? 11.531 7.992 38.031 1 32.38 100 PRO A N 1
ATOM 751 C CA . PRO A 1 100 ? 11.664 7.324 36.75 1 32.38 100 PRO A CA 1
ATOM 752 C C . PRO A 1 100 ? 10.453 7.531 35.844 1 32.38 100 PRO A C 1
ATOM 754 O O . PRO A 1 100 ? 9.312 7.402 36.312 1 32.38 100 PRO A O 1
ATOM 757 N N . LYS A 1 101 ? 10.484 8.461 34.969 1 33.16 101 LYS A N 1
ATOM 758 C CA . LYS A 1 101 ? 9.43 8.562 33.969 1 33.16 101 LYS A CA 1
ATOM 759 C C . LYS A 1 101 ? 8.758 7.211 33.719 1 33.16 101 LYS A C 1
ATOM 761 O O . LYS A 1 101 ? 9.438 6.219 33.469 1 33.16 101 LYS A O 1
ATOM 766 N N . GLU A 1 102 ? 7.727 6.859 34.281 1 32.09 102 GLU A N 1
ATOM 767 C CA . GLU A 1 102 ? 6.926 5.66 34.031 1 32.09 102 GLU A CA 1
ATOM 768 C C . GLU A 1 102 ? 6.973 5.262 32.562 1 32.09 102 GLU A C 1
ATOM 770 O O . GLU A 1 102 ? 6.656 6.07 31.688 1 32.09 102 GLU A O 1
ATOM 775 N N . LYS A 1 103 ? 7.816 4.422 32.25 1 41.47 103 LYS A N 1
ATOM 776 C CA . LYS A 1 103 ? 7.859 3.775 30.938 1 41.47 103 LYS A CA 1
ATOM 777 C C . LYS A 1 103 ? 6.453 3.467 30.438 1 41.47 103 LYS A C 1
ATOM 779 O O . LYS A 1 103 ? 5.77 2.592 30.969 1 41.47 103 LYS A O 1
ATOM 784 N N . LYS A 1 104 ? 5.672 4.371 29.859 1 46.59 104 LYS A N 1
ATOM 785 C CA . LYS A 1 104 ? 4.309 4.137 29.391 1 46.59 104 LYS A CA 1
ATOM 786 C C . LYS A 1 104 ? 4.277 3.041 28.328 1 46.59 104 LYS A C 1
ATOM 788 O O . LYS A 1 104 ? 5.086 3.043 27.406 1 46.59 104 LYS A O 1
ATOM 793 N N . GLU A 1 105 ? 3.629 1.899 28.578 1 49.19 105 GLU A N 1
ATOM 794 C CA . GLU A 1 105 ? 3.389 0.728 27.734 1 49.19 105 GLU A CA 1
ATOM 795 C C . GLU A 1 105 ? 2.791 1.126 26.391 1 49.19 105 GLU A C 1
ATOM 797 O O . GLU A 1 105 ? 1.816 1.878 26.328 1 49.19 105 GLU A O 1
ATOM 802 N N . GLY A 1 106 ? 3.596 1.163 25.297 1 59.25 106 GLY A N 1
ATOM 803 C CA . GLY A 1 106 ? 3.295 1.55 23.922 1 59.25 106 GLY A CA 1
ATOM 804 C C . GLY A 1 106 ? 4.242 2.6 23.375 1 59.25 106 GLY A C 1
ATOM 805 O O . GLY A 1 106 ? 4.105 3.031 22.234 1 59.25 106 GLY A O 1
ATOM 806 N N . GLU A 1 107 ? 5.023 2.988 24.281 1 67 107 GLU A N 1
ATOM 807 C CA . GLU A 1 107 ? 6.035 3.949 23.859 1 67 107 GLU A CA 1
ATOM 808 C C . GLU A 1 107 ? 6.898 3.379 22.734 1 67 107 GLU A C 1
ATOM 810 O O . GLU A 1 107 ? 7.223 2.189 22.734 1 67 107 GLU A O 1
ATOM 815 N N . GLY A 1 108 ? 6.973 4.094 21.625 1 78.81 108 GLY A N 1
ATOM 816 C CA . GLY A 1 108 ? 7.832 3.719 20.516 1 78.81 108 GLY A CA 1
ATOM 817 C C . GLY A 1 108 ? 7.066 3.379 19.25 1 78.81 108 GLY A C 1
ATOM 818 O O . GLY A 1 108 ? 7.664 3.049 18.219 1 78.81 108 GLY A O 1
ATOM 819 N N . CYS A 1 109 ? 5.793 3.381 19.359 1 85.62 109 CYS A N 1
ATOM 820 C CA . CYS A 1 109 ? 4.973 3.229 18.172 1 85.62 109 CYS A CA 1
ATOM 821 C C . CYS A 1 109 ? 4.402 4.57 17.719 1 85.62 109 CYS A C 1
ATOM 823 O O . CYS A 1 109 ? 3.578 5.16 18.422 1 85.62 109 CYS A O 1
ATOM 825 N N . TYR A 1 110 ? 4.789 4.969 16.625 1 88.62 110 TYR A N 1
ATOM 826 C CA . TYR A 1 110 ? 4.48 6.332 16.203 1 88.62 110 TYR A CA 1
ATOM 827 C C . TYR A 1 110 ? 3.371 6.344 15.156 1 88.62 110 TYR A C 1
ATOM 829 O O . TYR A 1 110 ? 3.189 5.367 14.422 1 88.62 110 TYR A O 1
ATOM 837 N N . ILE A 1 111 ? 2.672 7.457 15.141 1 93.44 111 ILE A N 1
ATOM 838 C CA . ILE A 1 111 ? 1.68 7.719 14.102 1 93.44 111 ILE A CA 1
ATOM 839 C C . ILE A 1 111 ? 2.352 8.367 12.898 1 93.44 111 ILE A C 1
ATOM 841 O O . ILE A 1 111 ? 3.139 9.305 13.047 1 93.44 111 ILE A O 1
ATOM 845 N N . LEU A 1 112 ? 2.105 7.812 11.75 1 95.44 112 LEU A N 1
ATOM 846 C CA . LEU A 1 112 ? 2.459 8.523 10.523 1 95.44 112 LEU A CA 1
ATOM 847 C C . LEU A 1 112 ? 1.295 9.375 10.039 1 95.44 112 LEU A C 1
ATOM 849 O O . LEU A 1 112 ? 0.357 8.867 9.422 1 95.44 112 LEU A O 1
ATOM 853 N N . ARG A 1 113 ? 1.452 10.641 10.25 1 95.12 113 ARG A N 1
ATOM 854 C CA . ARG A 1 113 ? 0.422 11.57 9.789 1 95.12 113 ARG A CA 1
ATOM 855 C C . ARG A 1 113 ? 0.393 11.641 8.266 1 95.12 113 ARG A C 1
ATOM 857 O O . ARG A 1 113 ? 1.261 11.078 7.598 1 95.12 113 ARG A O 1
ATOM 864 N N . PRO A 1 114 ? -0.611 12.25 7.715 1 95.94 114 PRO A N 1
ATOM 865 C CA . PRO A 1 114 ? -0.835 12.18 6.266 1 95.94 114 PRO A CA 1
ATOM 866 C C . PRO A 1 114 ? 0.383 12.625 5.461 1 95.94 114 PRO A C 1
ATOM 868 O O . PRO A 1 114 ? 0.736 11.984 4.465 1 95.94 114 PRO A O 1
ATOM 871 N N . SER A 1 115 ? 1.068 13.672 5.82 1 94.38 115 SER A N 1
ATOM 872 C CA . SER A 1 115 ? 2.223 14.148 5.07 1 94.38 115 SER A CA 1
ATOM 873 C C . SER A 1 115 ? 3.344 13.109 5.059 1 94.38 115 SER A C 1
ATOM 875 O O . SER A 1 115 ? 3.926 12.828 4.012 1 94.38 115 SER A O 1
ATOM 877 N N . ALA A 1 116 ? 3.594 12.586 6.219 1 95.06 116 ALA A N 1
ATOM 878 C CA . ALA A 1 116 ? 4.633 11.57 6.332 1 95.06 116 ALA A CA 1
ATOM 879 C C . ALA A 1 116 ? 4.246 10.305 5.566 1 95.06 116 ALA A C 1
ATOM 881 O O . ALA A 1 116 ? 5.078 9.711 4.871 1 95.06 116 ALA A O 1
ATOM 882 N N . PHE A 1 117 ? 3.004 9.961 5.738 1 97.62 117 PHE A N 1
ATOM 883 C CA . PHE A 1 117 ? 2.564 8.742 5.066 1 97.62 117 PHE A CA 1
ATOM 884 C C . PHE A 1 117 ? 2.574 8.922 3.555 1 97.62 117 PHE A C 1
ATOM 886 O O . PHE A 1 117 ? 2.859 7.984 2.812 1 97.62 117 PHE A O 1
ATOM 893 N N . ALA A 1 118 ? 2.264 10.062 3.117 1 97 118 ALA A N 1
ATOM 894 C CA . ALA A 1 118 ? 2.324 10.344 1.687 1 97 118 ALA A CA 1
ATOM 895 C C . ALA A 1 118 ? 3.736 10.141 1.146 1 97 118 ALA A C 1
ATOM 897 O O . ALA A 1 118 ? 3.918 9.609 0.049 1 97 118 ALA A O 1
ATOM 898 N N . ILE A 1 119 ? 4.707 10.594 1.883 1 97.5 119 ILE A N 1
ATOM 899 C CA . ILE A 1 119 ? 6.09 10.383 1.476 1 97.5 119 ILE A CA 1
ATOM 900 C C . ILE A 1 119 ? 6.363 8.883 1.334 1 97.5 119 ILE A C 1
ATOM 902 O O . ILE A 1 119 ? 6.957 8.445 0.346 1 97.5 119 ILE A O 1
ATOM 906 N N . TRP A 1 120 ? 5.891 8.141 2.324 1 97.62 120 TRP A N 1
ATOM 907 C CA . TRP A 1 120 ? 6.055 6.688 2.273 1 97.62 120 TRP A CA 1
ATOM 908 C C . TRP A 1 120 ? 5.383 6.105 1.036 1 97.62 120 TRP A C 1
ATOM 910 O O . TRP A 1 120 ? 5.926 5.207 0.39 1 97.62 120 TRP A O 1
ATOM 920 N N . GLU A 1 121 ? 4.254 6.621 0.726 1 97 121 GLU A N 1
ATOM 921 C CA . GLU A 1 121 ? 3.539 6.152 -0.458 1 97 121 GLU A CA 1
ATOM 922 C C . GLU A 1 121 ? 4.332 6.434 -1.729 1 97 121 GLU A C 1
ATOM 924 O O . GLU A 1 121 ? 4.355 5.613 -2.648 1 97 121 GLU A O 1
ATOM 929 N N . PHE A 1 122 ? 4.984 7.586 -1.811 1 97.44 122 PHE A N 1
ATOM 930 C CA . PHE A 1 122 ? 5.809 7.902 -2.969 1 97.44 122 PHE A CA 1
ATOM 931 C C . PHE A 1 122 ? 6.98 6.934 -3.08 1 97.44 122 PHE A C 1
ATOM 933 O O . PHE A 1 122 ? 7.301 6.457 -4.172 1 97.44 122 PHE A O 1
ATOM 940 N N . ILE A 1 123 ? 7.582 6.656 -1.972 1 98.25 123 ILE A N 1
ATOM 941 C CA . ILE A 1 123 ? 8.703 5.719 -1.94 1 98.25 123 ILE A CA 1
ATOM 942 C C . ILE A 1 123 ? 8.227 4.34 -2.395 1 98.25 123 ILE A C 1
ATOM 944 O O . ILE A 1 123 ? 8.867 3.703 -3.236 1 98.25 123 ILE A O 1
ATOM 948 N N . THR A 1 124 ? 7.102 3.922 -1.848 1 97.56 124 THR A N 1
ATOM 949 C CA . THR A 1 124 ? 6.539 2.615 -2.17 1 97.56 124 THR A CA 1
ATOM 950 C C . THR A 1 124 ? 6.258 2.502 -3.664 1 97.56 124 THR A C 1
ATOM 952 O O . THR A 1 124 ? 6.648 1.523 -4.305 1 97.56 124 THR A O 1
ATOM 955 N N . ARG A 1 125 ? 5.668 3.475 -4.219 1 95.81 125 ARG A N 1
ATOM 956 C CA . ARG A 1 125 ? 5.305 3.43 -5.633 1 95.81 125 ARG A CA 1
ATOM 957 C C . ARG A 1 125 ? 6.547 3.395 -6.516 1 95.81 125 ARG A C 1
ATOM 959 O O . ARG A 1 125 ? 6.625 2.604 -7.457 1 95.81 125 ARG A O 1
ATOM 966 N N . PHE A 1 126 ? 7.48 4.207 -6.211 1 97.69 126 PHE A N 1
ATOM 967 C CA . PHE A 1 126 ? 8.719 4.293 -6.977 1 97.69 126 PHE A CA 1
ATOM 968 C C . PHE A 1 126 ? 9.453 2.955 -6.973 1 97.69 126 PHE A C 1
ATOM 970 O O . PHE A 1 126 ? 9.82 2.441 -8.031 1 97.69 126 PHE A O 1
ATOM 977 N N . PHE A 1 127 ? 9.609 2.42 -5.789 1 98.44 127 PHE A N 1
ATOM 978 C CA . PHE A 1 127 ? 10.383 1.192 -5.648 1 98.44 127 PHE A CA 1
ATOM 979 C C . PHE A 1 127 ? 9.594 -0.006 -6.164 1 98.44 127 PHE A C 1
ATOM 981 O O . PHE A 1 127 ? 10.156 -0.882 -6.828 1 98.44 127 PHE A O 1
ATOM 988 N N . ASP A 1 128 ? 8.344 -0.062 -5.863 1 97.62 128 ASP A N 1
ATOM 989 C CA . ASP A 1 128 ? 7.492 -1.171 -6.273 1 97.62 128 ASP A CA 1
ATOM 990 C C . ASP A 1 128 ? 7.461 -1.307 -7.797 1 97.62 128 ASP A C 1
ATOM 992 O O . ASP A 1 128 ? 7.57 -2.414 -8.328 1 97.62 128 ASP A O 1
ATOM 996 N N . ASP A 1 129 ? 7.312 -0.205 -8.469 1 95.25 129 ASP A N 1
ATOM 997 C CA . ASP A 1 129 ? 7.301 -0.229 -9.922 1 95.25 129 ASP A CA 1
ATOM 998 C C . ASP A 1 129 ? 8.625 -0.757 -10.477 1 95.25 129 ASP A C 1
ATOM 1000 O O . ASP A 1 129 ? 8.641 -1.536 -11.43 1 95.25 129 ASP A O 1
ATOM 1004 N N . ALA A 1 130 ? 9.695 -0.364 -9.852 1 97.38 130 ALA A N 1
ATOM 1005 C CA . ALA A 1 130 ? 11.023 -0.758 -10.32 1 97.38 130 ALA A CA 1
ATOM 1006 C C . ALA A 1 130 ? 11.242 -2.258 -10.133 1 97.38 130 ALA A C 1
ATOM 1008 O O . ALA A 1 130 ? 11.742 -2.932 -11.039 1 97.38 130 ALA A O 1
ATOM 1009 N N . ILE A 1 131 ? 10.859 -2.775 -9 1 97.94 131 ILE A N 1
ATOM 1010 C CA . ILE A 1 131 ? 11.148 -4.184 -8.758 1 97.94 131 ILE A CA 1
ATOM 1011 C C . ILE A 1 131 ? 10.188 -5.055 -9.555 1 97.94 131 ILE A C 1
ATOM 1013 O O . ILE A 1 131 ? 10.531 -6.172 -9.953 1 97.94 131 ILE A O 1
ATOM 1017 N N . LYS A 1 132 ? 9.023 -4.633 -9.797 1 94.81 132 LYS A N 1
ATOM 1018 C CA . LYS A 1 132 ? 8.109 -5.375 -10.656 1 94.81 132 LYS A CA 1
ATOM 1019 C C . LYS A 1 132 ? 8.648 -5.469 -12.078 1 94.81 132 LYS A C 1
ATOM 1021 O O . LYS A 1 132 ? 8.492 -6.496 -12.742 1 94.81 132 LYS A O 1
ATOM 1026 N N . ALA A 1 133 ? 9.305 -4.41 -12.508 1 92.88 133 ALA A N 1
ATOM 1027 C CA . ALA A 1 133 ? 9.938 -4.422 -13.828 1 92.88 133 ALA A CA 1
ATOM 1028 C C . ALA A 1 133 ? 11.055 -5.457 -13.891 1 92.88 133 ALA A C 1
ATOM 1030 O O . ALA A 1 133 ? 11.398 -5.945 -14.977 1 92.88 133 ALA A O 1
ATOM 1031 N N . MET A 1 134 ? 11.562 -5.809 -12.711 1 95.38 134 MET A N 1
ATOM 1032 C CA . MET A 1 134 ? 12.609 -6.824 -12.609 1 95.38 134 MET A CA 1
ATOM 1033 C C . MET A 1 134 ? 12.008 -8.219 -12.562 1 95.38 134 MET A C 1
ATOM 1035 O O . MET A 1 134 ? 12.734 -9.219 -12.516 1 95.38 134 MET A O 1
ATOM 1039 N N . GLY A 1 135 ? 10.703 -8.297 -12.5 1 93.75 135 GLY A N 1
ATOM 1040 C CA . GLY A 1 135 ? 10.039 -9.594 -12.422 1 93.75 135 GLY A CA 1
ATOM 1041 C C . GLY A 1 135 ? 9.68 -10 -11.008 1 93.75 135 GLY A C 1
ATOM 1042 O O . GLY A 1 135 ? 9.234 -11.125 -10.773 1 93.75 135 GLY A O 1
ATOM 1043 N N . VAL A 1 136 ? 9.875 -9.094 -10.07 1 98 136 VAL A N 1
ATOM 1044 C CA . VAL A 1 136 ? 9.523 -9.367 -8.68 1 98 136 VAL A CA 1
ATOM 1045 C C . VAL A 1 136 ? 8.016 -9.227 -8.484 1 98 136 VAL A C 1
ATOM 1047 O O . VAL A 1 136 ? 7.395 -8.32 -9.047 1 98 136 VAL A O 1
ATOM 1050 N N . GLN A 1 137 ? 7.43 -10.156 -7.703 1 97.25 137 GLN A N 1
ATOM 1051 C CA . GLN A 1 137 ? 6.004 -10.109 -7.391 1 97.25 137 GLN A CA 1
ATOM 1052 C C . GLN A 1 137 ? 5.773 -9.891 -5.902 1 97.25 137 GLN A C 1
ATOM 1054 O O . GLN A 1 137 ? 6.543 -10.375 -5.07 1 97.25 137 GLN A O 1
ATOM 1059 N N . ASN A 1 138 ? 4.707 -9.195 -5.641 1 98.12 138 ASN A N 1
ATOM 1060 C CA . ASN A 1 138 ? 4.355 -8.977 -4.242 1 98.12 138 ASN A CA 1
ATOM 1061 C C . ASN A 1 138 ? 3.518 -10.125 -3.688 1 98.12 138 ASN A C 1
ATOM 1063 O O . ASN A 1 138 ? 2.711 -10.711 -4.406 1 98.12 138 ASN A O 1
ATOM 1067 N N . ALA A 1 139 ? 3.734 -10.445 -2.457 1 97.88 139 ALA A N 1
ATOM 1068 C CA . ALA A 1 139 ? 2.967 -11.398 -1.664 1 97.88 139 ALA A CA 1
ATOM 1069 C C . ALA A 1 139 ? 2.832 -10.93 -0.219 1 97.88 139 ALA A C 1
ATOM 1071 O O . ALA A 1 139 ? 3.389 -9.898 0.158 1 97.88 139 ALA A O 1
ATOM 1072 N N . TYR A 1 140 ? 2.008 -11.594 0.548 1 96.81 140 TYR A N 1
ATOM 1073 C CA . TYR A 1 140 ? 1.836 -11.258 1.956 1 96.81 140 TYR A CA 1
ATOM 1074 C C . TYR A 1 140 ? 1.873 -12.508 2.826 1 96.81 140 TYR A C 1
ATOM 1076 O O . TYR A 1 140 ? 1.127 -13.461 2.586 1 96.81 140 TYR A O 1
ATOM 1084 N N . PHE A 1 141 ? 2.789 -12.508 3.734 1 96.31 141 PHE A N 1
ATOM 1085 C CA . PHE A 1 141 ? 2.91 -13.594 4.703 1 96.31 141 PHE A CA 1
ATOM 1086 C C . PHE A 1 141 ? 2.422 -13.148 6.074 1 96.31 141 PHE A C 1
ATOM 1088 O O . PHE A 1 141 ? 2.43 -11.961 6.387 1 96.31 141 PHE A O 1
ATOM 1095 N N . PRO A 1 142 ? 2.068 -14.008 6.914 1 93.5 142 PRO A N 1
ATOM 1096 C CA . PRO A 1 142 ? 1.422 -13.711 8.195 1 93.5 142 PRO A CA 1
ATOM 1097 C C . PRO A 1 142 ? 2.312 -12.891 9.125 1 93.5 142 PRO A C 1
ATOM 1099 O O . PRO A 1 142 ? 3.537 -13.023 9.094 1 93.5 142 PRO A O 1
ATOM 1102 N N . LEU A 1 143 ? 1.589 -12.18 9.992 1 94.81 143 LEU A N 1
ATOM 1103 C CA . LEU A 1 143 ? 2.203 -11.359 11.039 1 94.81 143 LEU A CA 1
ATOM 1104 C C . LEU A 1 143 ? 2.867 -12.242 12.094 1 94.81 143 LEU A C 1
ATOM 1106 O O . LEU A 1 143 ? 3.859 -11.836 12.703 1 94.81 143 LEU A O 1
ATOM 1110 N N . PHE A 1 144 ? 2.377 -13.398 12.234 1 92.44 144 PHE A N 1
ATOM 1111 C CA . PHE A 1 144 ? 2.752 -14.219 13.375 1 92.44 144 PHE A CA 1
ATOM 1112 C C . PHE A 1 144 ? 3.693 -15.344 12.945 1 92.44 144 PHE A C 1
ATOM 1114 O O . PHE A 1 144 ? 3.561 -15.891 11.852 1 92.44 144 PHE A O 1
ATOM 1121 N N . ILE A 1 145 ? 4.594 -15.57 13.828 1 89.19 145 ILE A N 1
ATOM 1122 C CA . ILE A 1 145 ? 5.512 -16.688 13.688 1 89.19 145 ILE A CA 1
ATOM 1123 C C . ILE A 1 145 ? 5.398 -17.609 14.906 1 89.19 145 ILE A C 1
ATOM 1125 O O . ILE A 1 145 ? 5.477 -17.141 16.047 1 89.19 145 ILE A O 1
ATOM 1129 N N . THR A 1 146 ? 5.203 -18.844 14.648 1 86.62 146 THR A N 1
ATOM 1130 C CA . THR A 1 146 ? 5.137 -19.781 15.766 1 86.62 146 THR A CA 1
ATOM 1131 C C . THR A 1 146 ? 6.508 -19.953 16.422 1 86.62 146 THR A C 1
ATOM 1133 O O . THR A 1 146 ? 7.539 -19.781 15.758 1 86.62 146 THR A O 1
ATOM 1136 N N . GLU A 1 147 ? 6.434 -20.297 17.641 1 83.19 147 GLU A N 1
ATOM 1137 C CA . GLU A 1 147 ? 7.676 -20.453 18.391 1 83.19 147 GLU A CA 1
ATOM 1138 C C . GLU A 1 147 ? 8.578 -21.5 17.766 1 83.19 147 GLU A C 1
ATOM 1140 O O . GLU A 1 147 ? 9.797 -21.328 17.688 1 83.19 147 GLU A O 1
ATOM 1145 N N . ASP A 1 148 ? 8.062 -22.547 17.281 1 80.31 148 ASP A N 1
ATOM 1146 C CA . ASP A 1 148 ? 8.82 -23.656 16.688 1 80.31 148 ASP A CA 1
ATOM 1147 C C . ASP A 1 148 ? 9.547 -23.203 15.422 1 80.31 148 ASP A C 1
ATOM 1149 O O . ASP A 1 148 ? 10.719 -23.531 15.219 1 80.31 148 ASP A O 1
ATOM 1153 N N . VAL A 1 149 ? 8.883 -22.438 14.688 1 80.25 149 VAL A N 1
ATOM 1154 C CA . VAL A 1 149 ? 9.453 -21.969 13.43 1 80.25 149 VAL A CA 1
ATOM 1155 C C . VAL A 1 149 ? 10.531 -20.922 13.711 1 80.25 149 VAL A C 1
ATOM 1157 O O . VAL A 1 149 ? 11.57 -20.906 13.047 1 80.25 149 VAL A O 1
ATOM 1160 N N . LEU A 1 150 ? 10.297 -20.188 14.664 1 79.62 150 LEU A N 1
ATOM 1161 C CA . LEU A 1 150 ? 11.266 -19.156 15.031 1 79.62 150 LEU A CA 1
ATOM 1162 C C . LEU A 1 150 ? 12.555 -19.781 15.547 1 79.62 150 LEU A C 1
ATOM 1164 O O . LEU A 1 150 ? 13.648 -19.281 15.273 1 79.62 150 LEU A O 1
ATOM 1168 N N . ASN A 1 151 ? 12.414 -20.859 16.203 1 76.75 151 ASN A N 1
ATOM 1169 C CA . ASN A 1 151 ? 13.555 -21.5 16.844 1 76.75 151 ASN A CA 1
ATOM 1170 C C . ASN A 1 151 ? 14.359 -22.328 15.836 1 76.75 151 ASN A C 1
ATOM 1172 O O . ASN A 1 151 ? 15.461 -22.797 16.141 1 76.75 151 ASN A O 1
ATOM 1176 N N . THR A 1 152 ? 13.859 -22.578 14.719 1 72.62 152 THR A N 1
ATOM 1177 C CA . THR A 1 152 ? 14.602 -23.281 13.688 1 72.62 152 THR A CA 1
ATOM 1178 C C . THR A 1 152 ? 15.812 -22.469 13.234 1 72.62 152 THR A C 1
ATOM 1180 O O . THR A 1 152 ? 16.844 -23.031 12.852 1 72.62 152 THR A O 1
ATOM 1183 N N . GLU A 1 153 ? 15.68 -21.203 13.281 1 65.31 153 GLU A N 1
ATOM 1184 C CA . GLU A 1 153 ? 16.781 -20.328 12.898 1 65.31 153 GLU A CA 1
ATOM 1185 C C . GLU A 1 153 ? 17.594 -19.875 14.109 1 65.31 153 GLU A C 1
ATOM 1187 O O . GLU A 1 153 ? 17.594 -18.688 14.461 1 65.31 153 GLU A O 1
ATOM 1192 N N . LYS A 1 154 ? 18.219 -20.859 14.672 1 59.56 154 LYS A N 1
ATOM 1193 C CA . LYS A 1 154 ? 18.875 -20.594 15.953 1 59.56 154 LYS A CA 1
ATOM 1194 C C . LYS A 1 154 ? 19.812 -19.406 15.859 1 59.56 154 LYS A C 1
ATOM 1196 O O . LYS A 1 154 ? 19.797 -18.516 16.719 1 59.56 154 LYS A O 1
ATOM 1201 N N . ASP A 1 155 ? 20.656 -19.453 14.859 1 58.56 155 ASP A N 1
ATOM 1202 C CA . ASP A 1 155 ? 21.625 -18.375 14.727 1 58.56 155 ASP A CA 1
ATOM 1203 C C . ASP A 1 155 ? 20.953 -17.031 14.484 1 58.56 155 ASP A C 1
ATOM 1205 O O . ASP A 1 155 ? 21.359 -16.016 15.055 1 58.56 155 ASP A O 1
ATOM 1209 N N . HIS A 1 156 ? 19.891 -17.125 13.742 1 59.78 156 HIS A N 1
ATOM 1210 C CA . HIS A 1 156 ? 19.172 -15.898 13.391 1 59.78 156 HIS A CA 1
ATOM 1211 C C . HIS A 1 156 ? 18.312 -15.406 14.547 1 59.78 156 HIS A C 1
ATOM 1213 O O . HIS A 1 156 ? 18.297 -14.211 14.844 1 59.78 156 HIS A O 1
ATOM 1219 N N . VAL A 1 157 ? 17.859 -16.328 15.273 1 59.12 157 VAL A N 1
ATOM 1220 C CA . VAL A 1 157 ? 16.969 -16.047 16.375 1 59.12 157 VAL A CA 1
ATOM 1221 C C . VAL A 1 157 ? 17.75 -15.477 17.562 1 59.12 157 VAL A C 1
ATOM 1223 O O . VAL A 1 157 ? 17.266 -14.594 18.281 1 59.12 157 VAL A O 1
ATOM 1226 N N . GLU A 1 158 ? 18.891 -16.016 17.656 1 60.41 158 GLU A N 1
ATOM 1227 C CA . GLU A 1 158 ? 19.672 -15.492 18.766 1 60.41 158 GLU A CA 1
ATOM 1228 C C . GLU A 1 158 ? 19.859 -13.984 18.656 1 60.41 158 GLU A C 1
ATOM 1230 O O . GLU A 1 158 ? 19.859 -13.281 19.672 1 60.41 158 GLU A O 1
ATOM 1235 N N . GLY A 1 159 ? 19.812 -13.523 17.547 1 61.91 159 GLY A N 1
ATOM 1236 C CA . GLY A 1 159 ? 19.969 -12.094 17.344 1 61.91 159 GLY A CA 1
ATOM 1237 C C . GLY A 1 159 ? 18.703 -11.305 17.625 1 61.91 159 GLY A C 1
ATOM 1238 O O . GLY A 1 159 ? 18.766 -10.148 18.062 1 61.91 159 GLY A O 1
ATOM 1239 N N . PHE A 1 160 ? 17.562 -11.977 17.516 1 67.25 160 PHE A N 1
ATOM 1240 C CA . PHE A 1 160 ? 16.312 -11.227 17.641 1 67.25 160 PHE A CA 1
ATOM 1241 C C . PHE A 1 160 ? 15.586 -11.602 18.922 1 67.25 160 PHE A C 1
ATOM 1243 O O . PHE A 1 160 ? 14.617 -10.945 19.297 1 67.25 160 PHE A O 1
ATOM 1250 N N . ALA A 1 161 ? 16 -12.562 19.609 1 69.31 161 ALA A N 1
ATOM 1251 C CA . ALA A 1 161 ? 15.289 -13.141 20.75 1 69.31 161 ALA A CA 1
ATOM 1252 C C . ALA A 1 161 ? 14.914 -12.07 21.766 1 69.31 161 ALA A C 1
ATOM 1254 O O . ALA A 1 161 ? 13.773 -12.016 22.234 1 69.31 161 ALA A O 1
ATOM 1255 N N . PRO A 1 162 ? 15.789 -11.195 21.969 1 69.56 162 PRO A N 1
ATOM 1256 C CA . PRO A 1 162 ? 15.438 -10.188 22.969 1 69.56 162 PRO A CA 1
ATOM 1257 C C . PRO A 1 162 ? 14.406 -9.188 22.453 1 69.56 162 PRO A C 1
ATOM 1259 O O . PRO A 1 162 ? 13.773 -8.484 23.25 1 69.56 162 PRO A O 1
ATOM 1262 N N . GLU A 1 163 ? 14.195 -9.219 21.203 1 77.81 163 GLU A N 1
ATOM 1263 C CA . GLU A 1 163 ? 13.391 -8.148 20.625 1 77.81 163 GLU A CA 1
ATOM 1264 C C . GLU A 1 163 ? 12.008 -8.664 20.219 1 77.81 163 GLU A C 1
ATOM 1266 O O . GLU A 1 163 ? 11.18 -7.898 19.719 1 77.81 163 GLU A O 1
ATOM 1271 N N . VAL A 1 164 ? 11.766 -9.836 20.594 1 85.62 164 VAL A N 1
ATOM 1272 C CA . VAL A 1 164 ? 10.562 -10.43 20.031 1 85.62 164 VAL A CA 1
ATOM 1273 C C . VAL A 1 164 ? 9.383 -10.188 20.969 1 85.62 164 VAL A C 1
ATOM 1275 O O . VAL A 1 164 ? 9.477 -10.422 22.172 1 85.62 164 VAL A O 1
ATOM 1278 N N . ALA A 1 165 ? 8.312 -9.641 20.438 1 89.62 165 ALA A N 1
ATOM 1279 C CA . ALA A 1 165 ? 7.051 -9.516 21.156 1 89.62 165 ALA A CA 1
ATOM 1280 C C . ALA A 1 165 ? 6.227 -10.797 21.047 1 89.62 165 ALA A C 1
ATOM 1282 O O . ALA A 1 165 ? 6 -11.305 19.953 1 89.62 165 ALA A O 1
ATOM 1283 N N . TRP A 1 166 ? 5.734 -11.281 22.203 1 90.5 166 TRP A N 1
ATOM 1284 C CA . TRP A 1 166 ? 5.039 -12.562 22.25 1 90.5 166 TRP A CA 1
ATOM 1285 C C . TRP A 1 166 ? 3.562 -12.367 22.578 1 90.5 166 TRP A C 1
ATOM 1287 O O . TRP A 1 166 ? 3.227 -11.727 23.578 1 90.5 166 TRP A O 1
ATOM 1297 N N . VAL A 1 167 ? 2.748 -12.891 21.734 1 91 167 VAL A N 1
ATOM 1298 C CA . VAL A 1 167 ? 1.333 -13.031 22.062 1 91 167 VAL A CA 1
ATOM 1299 C C . VAL A 1 167 ? 1.11 -14.305 22.875 1 91 167 VAL A C 1
ATOM 1301 O O . VAL A 1 167 ? 1.424 -15.406 22.422 1 91 167 VAL A O 1
ATOM 1304 N N . THR A 1 168 ? 0.533 -14.148 24.047 1 91 168 THR A N 1
ATOM 1305 C CA . THR A 1 168 ? 0.408 -15.305 24.922 1 91 168 THR A CA 1
ATOM 1306 C C . THR A 1 168 ? -1.035 -15.477 25.391 1 91 168 THR A C 1
ATOM 1308 O O . THR A 1 168 ? -1.377 -16.484 26 1 91 168 THR A O 1
ATOM 1311 N N . ARG A 1 169 ? -1.823 -14.516 25.094 1 88.56 169 ARG A N 1
ATOM 1312 C CA . ARG A 1 169 ? -3.209 -14.57 25.547 1 88.56 169 ARG A CA 1
ATOM 1313 C C . ARG A 1 169 ? -4.16 -14.07 24.453 1 88.56 169 ARG A C 1
ATOM 1315 O O . ARG A 1 169 ? -3.848 -13.109 23.75 1 88.56 169 ARG A O 1
ATOM 1322 N N . CYS A 1 170 ? -5.289 -14.719 24.422 1 84.69 170 CYS A N 1
ATOM 1323 C CA . CYS A 1 170 ? -6.383 -14.289 23.547 1 84.69 170 CYS A CA 1
ATOM 1324 C C . CYS A 1 170 ? -7.676 -14.141 24.344 1 84.69 170 CYS A C 1
ATOM 1326 O O . CYS A 1 170 ? -8.164 -15.102 24.938 1 84.69 170 CYS A O 1
ATOM 1328 N N . GLY A 1 171 ? -8.172 -12.938 24.219 1 82.06 171 GLY A N 1
ATOM 1329 C CA . GLY A 1 171 ? -9.266 -12.68 25.141 1 82.06 171 GLY A CA 1
ATOM 1330 C C . GLY A 1 171 ? -8.898 -12.922 26.578 1 82.06 171 GLY A C 1
ATOM 1331 O O . GLY A 1 171 ? -7.961 -12.312 27.109 1 82.06 171 GLY A O 1
ATOM 1332 N N . ASN A 1 172 ? -9.641 -13.922 27.141 1 80.88 172 ASN A N 1
ATOM 1333 C CA . ASN A 1 172 ? -9.352 -14.273 28.531 1 80.88 172 ASN A CA 1
ATOM 1334 C C . ASN A 1 172 ? -8.711 -15.648 28.641 1 80.88 172 ASN A C 1
ATOM 1336 O O . ASN A 1 172 ? -8.578 -16.188 29.734 1 80.88 172 ASN A O 1
ATOM 1340 N N . THR A 1 173 ? -8.242 -16.078 27.531 1 83.19 173 THR A N 1
ATOM 1341 C CA . THR A 1 173 ? -7.691 -17.422 27.516 1 83.19 173 THR A CA 1
ATOM 1342 C C . THR A 1 173 ? -6.191 -17.391 27.234 1 83.19 173 THR A C 1
ATOM 1344 O O . THR A 1 173 ? -5.746 -16.734 26.297 1 83.19 173 THR A O 1
ATOM 1347 N N . GLU A 1 174 ? -5.547 -18.141 28.047 1 86.81 174 GLU A N 1
ATOM 1348 C CA . GLU A 1 174 ? -4.113 -18.297 27.797 1 86.81 174 GLU A CA 1
ATOM 1349 C C . GLU A 1 174 ? -3.85 -19.25 26.641 1 86.81 174 GLU A C 1
ATOM 1351 O O . GLU A 1 174 ? -4.504 -20.297 26.531 1 86.81 174 GLU A O 1
ATOM 1356 N N . MET A 1 175 ? -2.904 -18.891 25.922 1 86 175 MET A N 1
ATOM 1357 C CA . MET A 1 175 ? -2.568 -19.734 24.781 1 86 175 MET A CA 1
ATOM 1358 C C . MET A 1 175 ? -1.675 -20.891 25.203 1 86 175 MET A C 1
ATOM 1360 O O . MET A 1 175 ? -0.894 -20.766 26.156 1 86 175 MET A O 1
ATOM 1364 N N . ASP A 1 176 ? -1.853 -21.969 24.453 1 84.12 176 ASP A N 1
ATOM 1365 C CA . ASP A 1 176 ? -1.009 -23.125 24.75 1 84.12 176 ASP A CA 1
ATOM 1366 C C . ASP A 1 176 ? 0.454 -22.828 24.422 1 84.12 176 ASP A C 1
ATOM 1368 O O . ASP A 1 176 ? 1.345 -23.141 25.219 1 84.12 176 ASP A O 1
ATOM 1372 N N . LYS A 1 177 ? 0.662 -22.25 23.266 1 86.81 177 LYS A N 1
ATOM 1373 C CA . LYS A 1 177 ? 1.989 -21.828 22.828 1 86.81 177 LYS A CA 1
ATOM 1374 C C . LYS A 1 177 ? 1.986 -20.359 22.422 1 86.81 177 LYS A C 1
ATOM 1376 O O . LYS A 1 177 ? 1.073 -19.906 21.734 1 86.81 177 LYS A O 1
ATOM 1381 N N . PRO A 1 178 ? 3.045 -19.75 22.875 1 89.12 178 PRO A N 1
ATOM 1382 C CA . PRO A 1 178 ? 3.117 -18.344 22.453 1 89.12 178 PRO A CA 1
ATOM 1383 C C . PRO A 1 178 ? 3.424 -18.188 20.969 1 89.12 178 PRO A C 1
ATOM 1385 O O . PRO A 1 178 ? 3.99 -19.109 20.344 1 89.12 178 PRO A O 1
ATOM 1388 N N . ILE A 1 179 ? 3.008 -17.125 20.469 1 90.56 179 ILE A N 1
ATOM 1389 C CA . ILE A 1 179 ? 3.27 -16.797 19.062 1 90.56 179 ILE A CA 1
ATOM 1390 C C . ILE A 1 179 ? 3.988 -15.461 18.969 1 90.56 179 ILE A C 1
ATOM 1392 O O . ILE A 1 179 ? 3.666 -14.516 19.703 1 90.56 179 ILE A O 1
ATOM 1396 N N . ALA A 1 180 ? 4.961 -15.438 18.141 1 91.25 180 ALA A N 1
ATOM 1397 C CA . ALA A 1 180 ? 5.785 -14.242 18 1 91.25 180 ALA A CA 1
ATOM 1398 C C . ALA A 1 180 ? 5.25 -13.32 16.906 1 91.25 180 ALA A C 1
ATOM 1400 O O . ALA A 1 180 ? 4.746 -13.797 15.883 1 91.25 180 ALA A O 1
ATOM 1401 N N . ILE A 1 181 ? 5.312 -12.047 17.172 1 92.75 181 ILE A N 1
ATOM 1402 C CA . ILE A 1 181 ? 5.129 -11.078 16.094 1 92.75 181 ILE A CA 1
ATOM 1403 C C . ILE A 1 181 ? 6.418 -10.945 15.289 1 92.75 181 ILE A C 1
ATOM 1405 O O . ILE A 1 181 ? 7.504 -10.828 15.859 1 92.75 181 ILE A O 1
ATOM 1409 N N . ARG A 1 182 ? 6.344 -10.953 14.062 1 91 182 ARG A N 1
ATOM 1410 C CA . ARG A 1 182 ? 7.5 -11.062 13.18 1 91 182 ARG A CA 1
ATOM 1411 C C . ARG A 1 182 ? 8.453 -9.891 13.375 1 91 182 ARG A C 1
ATOM 1413 O O . ARG A 1 182 ? 8.062 -8.734 13.188 1 91 182 ARG A O 1
ATOM 1420 N N . PRO A 1 183 ? 9.688 -10.094 13.688 1 89.62 183 PRO A N 1
ATOM 1421 C CA . PRO A 1 183 ? 10.727 -9.07 13.562 1 89.62 183 PRO A CA 1
ATOM 1422 C C . PRO A 1 183 ? 11.328 -9.008 12.156 1 89.62 183 PRO A C 1
ATOM 1424 O O . PRO A 1 183 ? 11.969 -8.016 11.805 1 89.62 183 PRO A O 1
ATOM 1427 N N . THR A 1 184 ? 11.219 -10.078 11.5 1 88.06 184 THR A N 1
ATOM 1428 C CA . THR A 1 184 ? 11.547 -10.312 10.094 1 88.06 184 THR A CA 1
ATOM 1429 C C . THR A 1 184 ? 10.766 -11.508 9.555 1 88.06 184 THR A C 1
ATOM 1431 O O . THR A 1 184 ? 10.047 -12.172 10.297 1 88.06 184 THR A O 1
ATOM 1434 N N . SER A 1 185 ? 10.883 -11.828 8.305 1 91.5 185 SER A N 1
ATOM 1435 C CA . SER A 1 185 ? 9.922 -12.773 7.758 1 91.5 185 SER A CA 1
ATOM 1436 C C . SER A 1 185 ? 10.609 -14.008 7.191 1 91.5 185 SER A C 1
ATOM 1438 O O . SER A 1 185 ? 9.977 -14.852 6.559 1 91.5 185 SER A O 1
ATOM 1440 N N . GLU A 1 186 ? 11.891 -14.164 7.344 1 89.94 186 GLU A N 1
ATOM 1441 C CA . GLU A 1 186 ? 12.594 -15.312 6.777 1 89.94 186 GLU A CA 1
ATOM 1442 C C . GLU A 1 186 ? 11.953 -16.625 7.23 1 89.94 186 GLU A C 1
ATOM 1444 O O . GLU A 1 186 ? 11.656 -17.5 6.406 1 89.94 186 GLU A O 1
ATOM 1449 N N . THR A 1 187 ? 11.711 -16.703 8.484 1 88.25 187 THR A N 1
ATOM 1450 C CA . THR A 1 187 ? 11.266 -17.969 9.062 1 88.25 187 THR A CA 1
ATOM 1451 C C . THR A 1 187 ? 9.812 -18.234 8.68 1 88.25 187 THR A C 1
ATOM 1453 O O . THR A 1 187 ? 9.359 -19.391 8.727 1 88.25 187 THR A O 1
ATOM 1456 N N . VAL A 1 188 ? 9.148 -17.25 8.359 1 91.06 188 VAL A N 1
ATOM 1457 C CA . VAL A 1 188 ? 7.766 -17.453 7.949 1 91.06 188 VAL A CA 1
ATOM 1458 C C . VAL A 1 188 ? 7.711 -17.797 6.461 1 91.06 188 VAL A C 1
ATOM 1460 O O . VAL A 1 188 ? 6.859 -18.562 6.023 1 91.06 188 VAL A O 1
ATOM 1463 N N . MET A 1 189 ? 8.609 -17.359 5.668 1 95.19 189 MET A N 1
ATOM 1464 C CA . MET A 1 189 ? 8.57 -17.453 4.211 1 95.19 189 MET A CA 1
ATOM 1465 C C . MET A 1 189 ? 9.258 -18.734 3.732 1 95.19 189 MET A C 1
ATOM 1467 O O . MET A 1 189 ? 8.758 -19.422 2.836 1 95.19 189 MET A O 1
ATOM 1471 N N . TYR A 1 190 ? 10.32 -19.141 4.281 1 95 190 TYR A N 1
ATOM 1472 C CA . TYR A 1 190 ? 11.25 -20.078 3.645 1 95 190 TYR A CA 1
ATOM 1473 C C . TYR A 1 190 ? 10.719 -21.5 3.725 1 95 190 TYR A C 1
ATOM 1475 O O . TYR A 1 190 ? 10.984 -22.312 2.836 1 95 190 TYR A O 1
ATOM 1483 N N . PRO A 1 191 ? 9.992 -21.828 4.781 1 92.69 191 PRO A N 1
ATOM 1484 C CA . PRO A 1 191 ? 9.359 -23.141 4.715 1 92.69 191 PRO A CA 1
ATOM 1485 C C . PRO A 1 191 ? 8.469 -23.312 3.486 1 92.69 191 PRO A C 1
ATOM 1487 O O . PRO A 1 191 ? 8.375 -24.406 2.928 1 92.69 191 PRO A O 1
ATOM 1490 N N . TYR A 1 192 ? 7.906 -22.281 3.107 1 93.88 192 TYR A N 1
ATOM 1491 C CA . TYR A 1 192 ? 7.039 -22.344 1.936 1 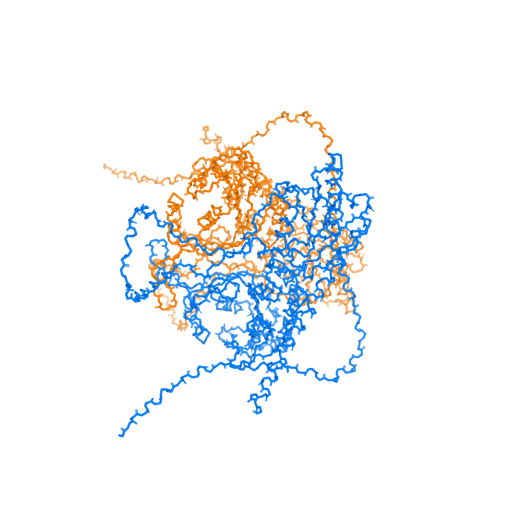93.88 192 TYR A CA 1
ATOM 1492 C C . TYR A 1 192 ? 7.859 -22.344 0.651 1 93.88 192 TYR A C 1
ATOM 1494 O O . TYR A 1 192 ? 7.484 -22.984 -0.334 1 93.88 192 TYR A O 1
ATOM 1502 N N . TYR A 1 193 ? 8.961 -21.656 0.637 1 97.19 193 TYR A N 1
ATOM 1503 C CA . TYR A 1 193 ? 9.859 -21.75 -0.512 1 97.19 193 TYR A CA 1
ATOM 1504 C C . TYR A 1 193 ? 10.289 -23.188 -0.764 1 97.19 193 TYR A C 1
ATOM 1506 O O . TYR A 1 193 ? 10.344 -23.625 -1.913 1 97.19 193 TYR A O 1
ATOM 1514 N N . ALA A 1 194 ? 10.539 -23.859 0.338 1 96.12 194 ALA A N 1
ATOM 1515 C CA . ALA A 1 194 ? 10.945 -25.25 0.23 1 96.12 194 ALA A CA 1
ATOM 1516 C C . ALA A 1 194 ? 9.852 -26.094 -0.415 1 96.12 194 ALA A C 1
ATOM 1518 O O . ALA A 1 194 ? 10.141 -27.047 -1.139 1 96.12 194 ALA A O 1
ATOM 1519 N N . GLN A 1 195 ? 8.664 -25.703 -0.152 1 94.62 195 GLN A N 1
ATOM 1520 C CA . GLN A 1 195 ? 7.523 -26.422 -0.715 1 94.62 195 GLN A CA 1
ATOM 1521 C C . GLN A 1 195 ? 7.289 -26.016 -2.17 1 94.62 195 GLN A C 1
ATOM 1523 O O . GLN A 1 195 ? 6.875 -26.844 -2.986 1 94.62 195 GLN A O 1
ATOM 1528 N N . TRP A 1 196 ? 7.613 -24.828 -2.539 1 95.38 196 TRP A N 1
ATOM 1529 C CA . TRP A 1 196 ? 7.242 -24.281 -3.84 1 95.38 196 TRP A CA 1
ATOM 1530 C C . TRP A 1 196 ? 8.328 -24.547 -4.875 1 95.38 196 TRP A C 1
ATOM 1532 O O . TRP A 1 196 ? 8.047 -24.625 -6.074 1 95.38 196 TRP A O 1
ATOM 1542 N N . ILE A 1 197 ? 9.516 -24.672 -4.457 1 97.12 197 ILE A N 1
ATOM 1543 C CA . ILE A 1 197 ? 10.641 -24.859 -5.367 1 97.12 197 ILE A CA 1
ATOM 1544 C C . ILE A 1 197 ? 10.977 -26.344 -5.457 1 97.12 197 ILE A C 1
ATOM 1546 O O . ILE A 1 197 ? 11.414 -26.953 -4.473 1 97.12 197 ILE A O 1
ATOM 1550 N N . ARG A 1 198 ? 10.82 -26.922 -6.684 1 93.69 198 ARG A N 1
ATOM 1551 C CA . ARG A 1 198 ? 11.086 -28.344 -6.879 1 93.69 198 ARG A CA 1
ATOM 1552 C C . ARG A 1 198 ? 12.109 -28.562 -7.988 1 93.69 198 ARG A C 1
ATOM 1554 O O . ARG A 1 198 ? 12.945 -29.469 -7.898 1 93.69 198 ARG A O 1
ATOM 1561 N N . SER A 1 199 ? 11.992 -27.781 -8.945 1 94.12 199 SER A N 1
ATOM 1562 C CA . SER A 1 199 ? 12.875 -27.938 -10.102 1 94.12 199 SER A CA 1
ATOM 1563 C C . SER A 1 199 ? 13.5 -26.609 -10.5 1 94.12 199 SER A C 1
ATOM 1565 O O . SER A 1 199 ? 13.062 -25.547 -10.047 1 94.12 199 SER A O 1
ATOM 1567 N N . HIS A 1 200 ? 14.523 -26.703 -11.375 1 94.56 200 HIS A N 1
ATOM 1568 C CA . HIS A 1 200 ? 15.188 -25.516 -11.875 1 94.56 200 HIS A CA 1
ATOM 1569 C C . HIS A 1 200 ? 14.211 -24.609 -12.609 1 94.56 200 HIS A C 1
ATOM 1571 O O . HIS A 1 200 ? 14.438 -23.391 -12.727 1 94.56 200 HIS A O 1
ATOM 1577 N N . ARG A 1 201 ? 13.117 -25.109 -13.031 1 90.12 201 ARG A N 1
ATOM 1578 C CA . ARG A 1 201 ? 12.109 -24.344 -13.766 1 90.12 201 ARG A CA 1
ATOM 1579 C C . ARG A 1 201 ? 11.32 -23.438 -12.828 1 90.12 201 ARG A C 1
ATOM 1581 O O . ARG A 1 201 ? 10.641 -22.516 -13.273 1 90.12 201 ARG A O 1
ATOM 1588 N N . ASP A 1 202 ? 11.414 -23.672 -11.578 1 94 202 ASP A N 1
ATOM 1589 C CA . ASP A 1 202 ? 10.719 -22.875 -10.578 1 94 202 ASP A CA 1
ATOM 1590 C C . ASP A 1 202 ? 11.562 -21.672 -10.156 1 94 202 ASP A C 1
ATOM 1592 O O . ASP A 1 202 ? 11.125 -20.859 -9.344 1 94 202 ASP A O 1
ATOM 1596 N N . LEU A 1 203 ? 12.734 -21.578 -10.82 1 96.62 203 LEU A N 1
ATOM 1597 C CA . LEU A 1 203 ? 13.656 -20.5 -10.477 1 96.62 203 LEU A CA 1
ATOM 1598 C C . LEU A 1 203 ? 13.859 -19.562 -11.664 1 96.62 203 LEU A C 1
ATOM 1600 O O . LEU A 1 203 ? 13.805 -20 -12.82 1 96.62 203 LEU A O 1
ATOM 1604 N N . PRO A 1 204 ? 14.008 -18.297 -11.391 1 97.69 204 PRO A N 1
ATOM 1605 C CA . PRO A 1 204 ? 14.078 -17.656 -10.07 1 97.69 204 PRO A CA 1
ATOM 1606 C C . PRO A 1 204 ? 12.711 -17.422 -9.453 1 97.69 204 PRO A C 1
ATOM 1608 O O . PRO A 1 204 ? 11.727 -17.203 -10.172 1 97.69 204 PRO A O 1
ATOM 1611 N N . LEU A 1 205 ? 12.609 -17.594 -8.156 1 98.19 205 LEU A N 1
ATOM 1612 C CA . LEU A 1 205 ? 11.461 -17.125 -7.375 1 98.19 205 LEU A CA 1
ATOM 1613 C C . LEU A 1 205 ? 11.766 -15.797 -6.707 1 98.19 205 LEU A C 1
ATOM 1615 O O . LEU A 1 205 ? 12.664 -15.703 -5.863 1 98.19 205 LEU A O 1
ATOM 1619 N N . ARG A 1 206 ? 11.062 -14.75 -7.098 1 98.62 206 ARG A N 1
ATOM 1620 C CA . ARG A 1 206 ? 11.336 -13.398 -6.617 1 98.62 206 ARG A CA 1
ATOM 1621 C C . ARG A 1 206 ? 10.102 -12.781 -5.984 1 98.62 206 ARG A C 1
ATOM 1623 O O . ARG A 1 206 ? 9.203 -12.312 -6.688 1 98.62 206 ARG A O 1
ATOM 1630 N N . LEU A 1 207 ? 10.125 -12.688 -4.66 1 98.56 207 LEU A N 1
ATOM 1631 C CA . LEU A 1 207 ? 8.969 -12.148 -3.955 1 98.56 207 LEU A CA 1
ATOM 1632 C C . LEU A 1 207 ? 9.359 -10.93 -3.125 1 98.56 207 LEU A C 1
ATOM 1634 O O . LEU A 1 207 ? 10.5 -10.828 -2.662 1 98.56 207 LEU A O 1
ATOM 1638 N N . ASN A 1 208 ? 8.453 -10.047 -2.994 1 98.62 208 ASN A N 1
ATOM 1639 C CA . ASN A 1 208 ? 8.547 -8.867 -2.146 1 98.62 208 ASN A CA 1
ATOM 1640 C C . ASN A 1 208 ? 7.305 -8.695 -1.276 1 98.62 208 ASN A C 1
ATOM 1642 O O . ASN A 1 208 ? 6.211 -9.102 -1.667 1 98.62 208 ASN A O 1
ATOM 1646 N N . GLN A 1 209 ? 7.48 -8.18 -0.104 1 97.5 209 GLN A N 1
ATOM 1647 C CA . GLN A 1 209 ? 6.316 -7.828 0.701 1 97.5 209 GLN A CA 1
ATOM 1648 C C . GLN A 1 209 ? 6.484 -6.445 1.33 1 97.5 209 GLN A C 1
ATOM 1650 O O . GLN A 1 209 ? 7.582 -6.078 1.75 1 97.5 209 GLN A O 1
ATOM 1655 N N . TRP A 1 210 ? 5.445 -5.664 1.321 1 97.44 210 TRP A N 1
ATOM 1656 C CA . TRP A 1 210 ? 5.285 -4.414 2.057 1 97.44 210 TRP A CA 1
ATOM 1657 C C . TRP A 1 210 ? 4.504 -4.637 3.348 1 97.44 210 TRP A C 1
ATOM 1659 O O . TRP A 1 210 ? 3.312 -4.949 3.312 1 97.44 210 TRP A O 1
ATOM 1669 N N . THR A 1 211 ? 5.191 -4.531 4.504 1 96 211 THR A N 1
ATOM 1670 C CA . THR A 1 211 ? 4.52 -4.906 5.742 1 96 211 THR A CA 1
ATOM 1671 C C . THR A 1 211 ? 5.078 -4.117 6.926 1 96 211 THR A C 1
ATOM 1673 O O . THR A 1 211 ? 5.945 -3.256 6.75 1 96 211 THR A O 1
ATOM 1676 N N . ASN A 1 212 ? 4.453 -4.289 8.086 1 95.56 212 ASN A N 1
ATOM 1677 C CA . ASN A 1 212 ? 5.016 -3.811 9.344 1 95.56 212 ASN A CA 1
ATOM 1678 C C . ASN A 1 212 ? 5.785 -4.91 10.07 1 95.56 212 ASN A C 1
ATOM 1680 O O . ASN A 1 212 ? 5.574 -6.094 9.812 1 95.56 212 ASN A O 1
ATOM 1684 N N . VAL A 1 213 ? 6.688 -4.535 10.867 1 93.44 213 VAL A N 1
ATOM 1685 C CA . VAL A 1 213 ? 7.414 -5.438 11.75 1 93.44 213 VAL A CA 1
ATOM 1686 C C . VAL A 1 213 ? 7.555 -4.809 13.133 1 93.44 213 VAL A C 1
ATOM 1688 O O . VAL A 1 213 ? 7.375 -3.6 13.297 1 93.44 213 VAL A O 1
ATOM 1691 N N . VAL A 1 214 ? 7.781 -5.637 14.078 1 92.25 214 VAL A N 1
ATOM 1692 C CA . VAL A 1 214 ? 7.891 -5.18 15.461 1 92.25 214 VAL A CA 1
ATOM 1693 C C . VAL A 1 214 ? 9.203 -5.664 16.062 1 92.25 214 VAL A C 1
ATOM 1695 O O . VAL A 1 214 ? 9.508 -6.859 16.031 1 92.25 214 VAL A O 1
ATOM 1698 N N . ARG A 1 215 ? 9.992 -4.773 16.5 1 88 215 ARG A N 1
ATOM 1699 C CA . ARG A 1 215 ? 11.203 -5.023 17.266 1 88 215 ARG A CA 1
ATOM 1700 C C . ARG A 1 215 ? 11.164 -4.266 18.594 1 88 215 ARG A C 1
ATOM 1702 O O . ARG A 1 215 ? 11.352 -3.045 18.625 1 88 215 ARG A O 1
ATOM 1709 N N . TRP A 1 216 ? 10.906 -4.871 19.656 1 79.25 216 TRP A N 1
ATOM 1710 C CA . TRP A 1 216 ? 10.5 -4.27 20.922 1 79.25 216 TRP A CA 1
ATOM 1711 C C . TRP A 1 216 ? 11.703 -3.742 21.703 1 79.25 216 TRP A C 1
ATOM 1713 O O . TRP A 1 216 ? 11.602 -2.748 22.422 1 79.25 216 TRP A O 1
ATOM 1723 N N . GLU A 1 217 ? 12.766 -4.367 21.875 1 63.53 217 GLU A N 1
ATOM 1724 C CA . GLU A 1 217 ? 13.773 -4.023 22.875 1 63.53 217 GLU A CA 1
ATOM 1725 C C . GLU A 1 217 ? 14.68 -2.898 22.375 1 63.53 217 GLU A C 1
ATOM 1727 O O . GLU A 1 217 ? 15.453 -3.092 21.453 1 63.53 217 GLU A O 1
ATOM 1732 N N . PHE A 1 218 ? 14.328 -1.59 22.609 1 63.69 218 PHE A N 1
ATOM 1733 C CA . PHE A 1 218 ? 15.352 -0.553 22.547 1 63.69 218 PHE A CA 1
ATOM 1734 C C . PHE A 1 218 ? 15.047 0.567 23.531 1 63.69 218 PHE A C 1
ATOM 1736 O O . PHE A 1 218 ? 13.906 0.717 23.969 1 63.69 218 PHE A O 1
ATOM 1743 N N . LYS A 1 219 ? 15.922 1.075 24.125 1 59.81 219 LYS A N 1
ATOM 1744 C CA . LYS A 1 219 ? 15.859 2.041 25.219 1 59.81 219 LYS A CA 1
ATOM 1745 C C . LYS A 1 219 ? 15.445 3.418 24.719 1 59.81 219 LYS A C 1
ATOM 1747 O O . LYS A 1 219 ? 14.648 4.105 25.359 1 59.81 219 LYS A O 1
ATOM 1752 N N . TYR A 1 220 ? 15.906 3.822 23.5 1 69.5 220 TYR A N 1
ATOM 1753 C CA . TYR A 1 220 ? 15.68 5.211 23.141 1 69.5 220 TYR A CA 1
ATOM 1754 C C . TYR A 1 220 ? 15.055 5.309 21.75 1 69.5 220 TYR A C 1
ATOM 1756 O O . TYR A 1 220 ? 15.758 5.512 20.75 1 69.5 220 TYR A O 1
ATOM 1764 N N . PRO A 1 221 ? 13.656 5.309 21.75 1 74.94 221 PRO A N 1
ATOM 1765 C CA . PRO A 1 221 ? 13.016 5.434 20.438 1 74.94 221 PRO A CA 1
ATOM 1766 C C . PRO A 1 221 ? 13.117 6.844 19.859 1 74.94 221 PRO A C 1
ATOM 1768 O O . PRO A 1 221 ? 13.047 7.824 20.609 1 74.94 221 PRO A O 1
ATOM 1771 N N . THR A 1 222 ? 13.562 6.953 18.688 1 76 222 THR A N 1
ATOM 1772 C CA . THR A 1 222 ? 13.57 8.18 17.906 1 76 222 THR A CA 1
ATOM 1773 C C . THR A 1 222 ? 12.664 8.055 16.688 1 76 222 THR A C 1
ATOM 1775 O O . THR A 1 222 ? 12.766 7.094 15.914 1 76 222 THR A O 1
ATOM 1778 N N . PRO A 1 223 ? 11.789 8.984 16.531 1 77.69 223 PRO A N 1
ATOM 1779 C CA . PRO A 1 223 ? 10.852 8.883 15.414 1 77.69 223 PRO A CA 1
ATOM 1780 C C . PRO A 1 223 ? 11.555 8.625 14.086 1 77.69 223 PRO A C 1
ATOM 1782 O O . PRO A 1 223 ? 12.609 9.211 13.812 1 77.69 223 PRO A O 1
ATOM 1785 N N . PHE A 1 224 ? 11.062 7.723 13.328 1 77 224 PHE A N 1
ATOM 1786 C CA . PHE A 1 224 ? 11.477 7.293 11.992 1 77 224 PHE A CA 1
ATOM 1787 C C . PHE A 1 224 ? 12.789 6.516 12.055 1 77 224 PHE A C 1
ATOM 1789 O O . PHE A 1 224 ? 13.016 5.605 11.258 1 77 224 PHE A O 1
ATOM 1796 N N . ILE A 1 225 ? 13.562 6.863 12.953 1 78.56 225 ILE A N 1
ATOM 1797 C CA . ILE A 1 225 ? 14.906 6.289 12.961 1 78.56 225 ILE A CA 1
ATOM 1798 C C . ILE A 1 225 ? 14.906 4.992 13.766 1 78.56 225 ILE A C 1
ATOM 1800 O O . ILE A 1 225 ? 15.352 3.949 13.281 1 78.56 225 ILE A O 1
ATOM 1804 N N . ARG A 1 226 ? 14.375 5.098 15 1 82.75 226 ARG A N 1
ATOM 1805 C CA . ARG A 1 226 ? 14.312 3.922 15.859 1 82.75 226 ARG A CA 1
ATOM 1806 C C . ARG A 1 226 ? 12.953 3.82 16.547 1 82.75 226 ARG A C 1
ATOM 1808 O O . ARG A 1 226 ? 12.648 4.609 17.438 1 82.75 226 ARG A O 1
ATOM 1815 N N . SER A 1 227 ? 12.164 2.859 16.109 1 87.31 227 SER A N 1
ATOM 1816 C CA . SER A 1 227 ? 10.836 2.631 16.656 1 87.31 227 SER A CA 1
ATOM 1817 C C . SER A 1 227 ? 10.578 1.145 16.875 1 87.31 227 SER A C 1
ATOM 1819 O O . SER A 1 227 ? 11.258 0.296 16.297 1 87.31 227 SER A O 1
ATOM 1821 N N . ARG A 1 228 ? 9.656 0.875 17.703 1 88.94 228 ARG A N 1
ATOM 1822 C CA . ARG A 1 228 ? 9.297 -0.514 17.969 1 88.94 228 ARG A CA 1
ATOM 1823 C C . ARG A 1 228 ? 8.547 -1.127 16.797 1 88.94 228 ARG A C 1
ATOM 1825 O O . ARG A 1 228 ? 8.75 -2.295 16.453 1 88.94 228 ARG A O 1
ATOM 1832 N N . GLU A 1 229 ? 7.641 -0.371 16.297 1 92.5 229 GLU A N 1
ATOM 1833 C CA . GLU A 1 229 ? 6.918 -0.749 15.086 1 92.5 229 GLU A CA 1
ATOM 1834 C C . GLU A 1 229 ? 7.281 0.166 13.914 1 92.5 229 GLU A C 1
ATOM 1836 O O . GLU A 1 229 ? 7.34 1.388 14.07 1 92.5 229 GLU A O 1
ATOM 1841 N N . PHE A 1 230 ? 7.594 -0.441 12.828 1 93.31 230 PHE A N 1
ATOM 1842 C CA . PHE A 1 230 ? 7.824 0.378 11.641 1 93.31 230 PHE A CA 1
ATOM 1843 C C . PHE A 1 230 ? 7.395 -0.362 10.383 1 93.31 230 PHE A C 1
ATOM 1845 O O . PHE A 1 230 ? 7.246 -1.586 10.391 1 93.31 230 PHE A O 1
ATOM 1852 N N . LEU A 1 231 ? 7.117 0.346 9.359 1 95.88 231 LEU A N 1
ATOM 1853 C CA . LEU A 1 231 ? 6.805 -0.22 8.055 1 95.88 231 LEU A CA 1
ATOM 1854 C C . LEU A 1 231 ? 8.078 -0.465 7.25 1 95.88 231 LEU A C 1
ATOM 1856 O O . LEU A 1 231 ? 9.047 0.286 7.371 1 95.88 231 LEU A O 1
ATOM 1860 N N . TRP A 1 232 ? 8.023 -1.519 6.426 1 95.38 232 TRP A N 1
ATOM 1861 C CA . TRP A 1 232 ? 9.219 -1.749 5.617 1 95.38 232 TRP A CA 1
ATOM 1862 C C . TRP A 1 232 ? 8.891 -2.619 4.406 1 95.38 232 TRP A C 1
ATOM 1864 O O . TRP A 1 232 ? 7.773 -3.113 4.27 1 95.38 232 TRP A O 1
ATOM 1874 N N . GLN A 1 233 ? 9.75 -2.59 3.5 1 97.81 233 GLN A N 1
ATOM 1875 C CA . GLN A 1 233 ? 9.805 -3.434 2.312 1 97.81 233 GLN A CA 1
ATOM 1876 C C . GLN A 1 233 ? 10.852 -4.535 2.469 1 97.81 233 GLN A C 1
ATOM 1878 O O . GLN A 1 233 ? 11.977 -4.273 2.891 1 97.81 233 GLN A O 1
ATOM 1883 N N . GLU A 1 234 ? 10.453 -5.762 2.209 1 97.75 234 GLU A N 1
ATOM 1884 C CA . GLU A 1 234 ? 11.414 -6.855 2.238 1 97.75 234 GLU A CA 1
ATOM 1885 C C . GLU A 1 234 ? 11.281 -7.75 1.011 1 97.75 234 GLU A C 1
ATOM 1887 O O . GLU A 1 234 ? 10.188 -8.242 0.716 1 97.75 234 GLU A O 1
ATOM 1892 N N . GLY A 1 235 ? 12.383 -7.934 0.375 1 98.38 235 GLY A N 1
ATOM 1893 C CA . GLY A 1 235 ? 12.461 -8.867 -0.738 1 98.38 235 GLY A CA 1
ATOM 1894 C C . GLY A 1 235 ? 13.172 -10.156 -0.385 1 98.38 235 GLY A C 1
ATOM 1895 O O . GLY A 1 235 ? 14.164 -10.148 0.354 1 98.38 235 GLY A O 1
ATOM 1896 N N . HIS A 1 236 ? 12.641 -11.242 -0.849 1 98.5 236 HIS A N 1
ATOM 1897 C CA . HIS A 1 236 ? 13.203 -12.578 -0.702 1 98.5 236 HIS A CA 1
ATOM 1898 C C . HIS A 1 236 ? 13.195 -13.328 -2.029 1 98.5 236 HIS A C 1
ATOM 1900 O O . HIS A 1 236 ? 12.125 -13.594 -2.59 1 98.5 236 HIS A O 1
ATOM 1906 N N . THR A 1 237 ? 14.398 -13.648 -2.463 1 98.69 237 THR A N 1
ATOM 1907 C CA . THR A 1 237 ? 14.469 -14.273 -3.779 1 98.69 237 THR A CA 1
ATOM 1908 C C . THR A 1 237 ? 15.359 -15.508 -3.738 1 98.69 237 THR A C 1
ATOM 1910 O O . THR A 1 237 ? 16.188 -15.656 -2.838 1 98.69 237 THR A O 1
ATOM 1913 N N . ALA A 1 238 ? 15.148 -16.438 -4.656 1 98.81 238 ALA A N 1
ATOM 1914 C CA . ALA A 1 238 ? 15.898 -17.672 -4.797 1 98.81 238 ALA A CA 1
ATOM 1915 C C . ALA A 1 238 ? 16.297 -17.906 -6.25 1 98.81 238 ALA A C 1
ATOM 1917 O O . ALA A 1 238 ? 15.508 -17.703 -7.164 1 98.81 238 ALA A O 1
ATOM 1918 N N . PHE A 1 239 ? 17.531 -18.328 -6.41 1 98.62 239 PHE A N 1
ATOM 1919 C CA . PHE A 1 239 ? 18.125 -18.531 -7.727 1 98.62 239 PHE A CA 1
ATOM 1920 C C . PHE A 1 239 ? 18.797 -19.906 -7.809 1 98.62 239 PHE A C 1
ATOM 1922 O O . PHE A 1 239 ? 19.141 -20.5 -6.785 1 98.62 239 PHE A O 1
ATOM 1929 N N . ALA A 1 240 ? 19.031 -20.359 -9.039 1 98.06 240 ALA A N 1
ATOM 1930 C CA . ALA A 1 240 ? 19.719 -21.625 -9.258 1 98.06 240 ALA A CA 1
ATOM 1931 C C . ALA A 1 240 ? 21.219 -21.484 -9.07 1 98.06 240 ALA A C 1
ATOM 1933 O O . ALA A 1 240 ? 21.891 -22.438 -8.656 1 98.06 240 ALA A O 1
ATOM 1934 N N . THR A 1 241 ? 21.703 -20.25 -9.414 1 97.94 241 THR A N 1
ATOM 1935 C CA . THR A 1 241 ? 23.156 -20.109 -9.422 1 97.94 241 THR A CA 1
ATOM 1936 C C . THR A 1 241 ? 23.594 -18.875 -8.641 1 97.94 241 THR A C 1
ATOM 1938 O O . THR A 1 241 ? 22.828 -17.938 -8.484 1 97.94 241 THR A O 1
ATOM 1941 N N . GLN A 1 242 ? 24.859 -18.922 -8.227 1 98.12 242 GLN A N 1
ATOM 1942 C CA . GLN A 1 242 ? 25.453 -17.828 -7.461 1 98.12 242 GLN A CA 1
ATOM 1943 C C . GLN A 1 242 ? 25.516 -16.547 -8.289 1 98.12 242 GLN A C 1
ATOM 1945 O O . GLN A 1 242 ? 25.125 -15.484 -7.816 1 98.12 242 GLN A O 1
ATOM 1950 N N . PRO A 1 243 ? 25.938 -16.562 -9.531 1 98.38 243 PRO A N 1
ATOM 1951 C CA . PRO A 1 243 ? 26.047 -15.328 -10.305 1 98.38 243 PRO A CA 1
ATOM 1952 C C . PRO A 1 243 ? 24.703 -14.633 -10.492 1 98.38 243 PRO A C 1
ATOM 1954 O O . PRO A 1 243 ? 24.625 -13.406 -10.445 1 98.38 243 PRO A O 1
ATOM 1957 N N . GLU A 1 244 ? 23.672 -15.422 -10.703 1 97.94 244 GLU A N 1
ATOM 1958 C CA . GLU A 1 244 ? 22.344 -14.836 -10.836 1 97.94 244 GLU A CA 1
ATOM 1959 C C . GLU A 1 244 ? 21.922 -14.102 -9.562 1 97.94 244 GLU A C 1
ATOM 1961 O O . GLU A 1 244 ? 21.391 -12.984 -9.625 1 97.94 244 GLU A O 1
ATOM 1966 N N . ALA A 1 245 ? 22.156 -14.727 -8.484 1 98.5 245 ALA A N 1
ATOM 1967 C CA . ALA A 1 245 ? 21.828 -14.117 -7.195 1 98.5 245 ALA A CA 1
ATOM 1968 C C . ALA A 1 245 ? 22.625 -12.836 -6.969 1 98.5 245 ALA A C 1
ATOM 1970 O O . ALA A 1 245 ? 22.062 -11.82 -6.562 1 98.5 245 ALA A O 1
ATOM 1971 N N . GLU A 1 246 ? 23.875 -12.898 -7.25 1 98.31 246 GLU A N 1
ATOM 1972 C CA . GLU A 1 246 ? 24.75 -11.758 -7.004 1 98.31 246 GLU A CA 1
ATOM 1973 C C . GLU A 1 246 ? 24.391 -10.586 -7.918 1 98.31 246 GLU A C 1
ATOM 1975 O O . GLU A 1 246 ? 24.5 -9.43 -7.516 1 98.31 246 GLU A O 1
ATOM 1980 N N . ALA A 1 247 ? 24.016 -10.852 -9.094 1 98.44 247 ALA A N 1
ATOM 1981 C CA . ALA A 1 247 ? 23.594 -9.805 -10.016 1 98.44 247 ALA A CA 1
ATOM 1982 C C . ALA A 1 247 ? 22.406 -9.031 -9.461 1 98.44 247 ALA A C 1
ATOM 1984 O O . ALA A 1 247 ? 22.375 -7.801 -9.531 1 98.44 247 ALA A O 1
ATOM 1985 N N . GLU A 1 248 ? 21.453 -9.75 -8.883 1 98.56 248 GLU A N 1
ATOM 1986 C CA . GLU A 1 248 ? 20.281 -9.086 -8.328 1 98.56 248 GLU A CA 1
ATOM 1987 C C . GLU A 1 248 ? 20.656 -8.219 -7.129 1 98.56 248 GLU A C 1
ATOM 1989 O O . GLU A 1 248 ? 20.078 -7.141 -6.934 1 98.56 248 GLU A O 1
ATOM 1994 N N . VAL A 1 249 ? 21.562 -8.711 -6.344 1 98.56 249 VAL A N 1
ATOM 1995 C CA . VAL A 1 249 ? 21.969 -7.965 -5.16 1 98.56 249 VAL A CA 1
ATOM 1996 C C . VAL A 1 249 ? 22.422 -6.562 -5.562 1 98.56 249 VAL A C 1
ATOM 1998 O O . VAL A 1 249 ? 22.016 -5.574 -4.953 1 98.56 249 VAL A O 1
ATOM 2001 N N . LEU A 1 250 ? 23.188 -6.531 -6.574 1 98.38 250 LEU A N 1
ATOM 2002 C CA . LEU A 1 250 ? 23.734 -5.254 -7.016 1 98.38 250 LEU A CA 1
ATOM 2003 C C . LEU A 1 250 ? 22.672 -4.418 -7.711 1 98.38 250 LEU A C 1
ATOM 2005 O O . LEU A 1 250 ? 22.656 -3.189 -7.586 1 98.38 250 LEU A O 1
ATOM 2009 N N . GLU A 1 251 ? 21.797 -5.047 -8.438 1 98.5 251 GLU A N 1
ATOM 2010 C CA . GLU A 1 251 ? 20.703 -4.336 -9.094 1 98.5 251 GLU A CA 1
ATOM 2011 C C . GLU A 1 251 ? 19.797 -3.66 -8.07 1 98.5 251 GLU A C 1
ATOM 2013 O O . GLU A 1 251 ? 19.406 -2.504 -8.25 1 98.5 251 GLU A O 1
ATOM 2018 N N . VAL A 1 252 ? 19.5 -4.391 -7.059 1 98.75 252 VAL A N 1
ATOM 2019 C CA . VAL A 1 252 ? 18.625 -3.855 -6.023 1 98.75 252 VAL A CA 1
ATOM 2020 C C . VAL A 1 252 ? 19.344 -2.744 -5.262 1 98.75 252 VAL A C 1
ATOM 2022 O O . VAL A 1 252 ? 18.734 -1.738 -4.895 1 98.75 252 VAL A O 1
ATOM 2025 N N . LEU A 1 253 ? 20.625 -2.926 -5.008 1 98.44 253 LEU A N 1
ATOM 2026 C CA . LEU A 1 253 ? 21.422 -1.879 -4.363 1 98.44 253 LEU A CA 1
ATOM 2027 C C . LEU A 1 253 ? 21.344 -0.58 -5.16 1 98.44 253 LEU A C 1
ATOM 2029 O O . LEU A 1 253 ? 21.219 0.501 -4.582 1 98.44 253 LEU A O 1
ATOM 2033 N N . GLU A 1 254 ? 21.453 -0.708 -6.414 1 98.44 254 GLU A N 1
ATOM 2034 C CA . GLU A 1 254 ? 21.359 0.458 -7.285 1 98.44 254 GLU A CA 1
ATOM 2035 C C . GLU A 1 254 ? 19.984 1.112 -7.18 1 98.44 254 GLU A C 1
ATOM 2037 O O . GLU A 1 254 ? 19.875 2.34 -7.191 1 98.44 254 GLU A O 1
ATOM 2042 N N . LEU A 1 255 ? 18.984 0.306 -7.09 1 98.69 255 LEU A N 1
ATOM 2043 C CA . LEU A 1 255 ? 17.625 0.843 -6.938 1 98.69 255 LEU A CA 1
ATOM 2044 C C . LEU A 1 255 ? 17.484 1.602 -5.621 1 98.69 255 LEU A C 1
ATOM 2046 O O . LEU A 1 255 ? 16.828 2.641 -5.566 1 98.69 255 LEU A O 1
ATOM 2050 N N . TYR A 1 256 ? 18.094 1.027 -4.59 1 98.69 256 TYR A N 1
ATOM 2051 C CA . TYR A 1 256 ? 18.062 1.728 -3.312 1 98.69 256 TYR A CA 1
ATOM 2052 C C . TYR A 1 256 ? 18.797 3.064 -3.404 1 98.69 256 TYR A C 1
ATOM 2054 O O . TYR A 1 256 ? 18.344 4.062 -2.834 1 98.69 256 TYR A O 1
ATOM 2062 N N . ARG A 1 257 ? 19.906 3.115 -4.094 1 98.5 257 ARG A N 1
ATOM 2063 C CA . ARG A 1 257 ? 20.594 4.387 -4.332 1 98.5 257 ARG A CA 1
ATOM 2064 C C . ARG A 1 257 ? 19.656 5.379 -5.023 1 98.5 257 ARG A C 1
ATOM 2066 O O . ARG A 1 257 ? 19.609 6.555 -4.652 1 98.5 257 ARG A O 1
ATOM 2073 N N . ARG A 1 258 ? 18.969 4.93 -5.973 1 98.69 258 ARG A N 1
ATOM 2074 C CA . ARG A 1 258 ? 18.062 5.781 -6.742 1 98.69 258 ARG A CA 1
ATOM 2075 C C . ARG A 1 258 ? 16.953 6.34 -5.859 1 98.69 258 ARG A C 1
ATOM 2077 O O . ARG A 1 258 ? 16.547 7.492 -6.027 1 98.69 258 ARG A O 1
ATOM 2084 N N . VAL A 1 259 ? 16.422 5.504 -4.957 1 98.69 259 VAL A N 1
ATOM 2085 C CA . VAL A 1 259 ? 15.414 5.996 -4.02 1 98.69 259 VAL A CA 1
ATOM 2086 C C . VAL A 1 259 ? 15.961 7.195 -3.256 1 98.69 259 VAL A C 1
ATOM 2088 O O . VAL A 1 259 ? 15.312 8.242 -3.18 1 98.69 259 VAL A O 1
ATOM 2091 N N . TYR A 1 260 ? 17.125 7.07 -2.809 1 98.56 260 TYR A N 1
ATOM 2092 C CA . TYR A 1 260 ? 17.703 8.117 -1.967 1 98.56 260 TYR A CA 1
ATOM 2093 C C . TYR A 1 260 ? 18.109 9.32 -2.801 1 98.56 260 TYR A C 1
ATOM 2095 O O . TYR A 1 260 ? 17.766 10.461 -2.469 1 98.56 260 TYR A O 1
ATOM 2103 N N . GLU A 1 261 ? 18.781 9.109 -3.885 1 98.56 261 GLU A N 1
ATOM 2104 C CA . GLU A 1 261 ? 19.359 10.227 -4.613 1 98.56 261 GLU A CA 1
ATOM 2105 C C . GLU A 1 261 ? 18.359 10.836 -5.586 1 98.56 261 GLU A C 1
ATOM 2107 O O . GLU A 1 261 ? 18.203 12.062 -5.645 1 98.56 261 GLU A O 1
ATOM 2112 N N . GLU A 1 262 ? 17.656 10.008 -6.301 1 98.5 262 GLU A N 1
ATOM 2113 C CA . GLU A 1 262 ? 16.781 10.516 -7.34 1 98.5 262 GLU A CA 1
ATOM 2114 C C . GLU A 1 262 ? 15.438 10.961 -6.758 1 98.5 262 GLU A C 1
ATOM 2116 O O . GLU A 1 262 ? 14.891 11.992 -7.16 1 98.5 262 GLU A O 1
ATOM 2121 N N . LEU A 1 263 ? 14.953 10.242 -5.801 1 98.56 263 LEU A N 1
ATOM 2122 C CA . LEU A 1 263 ? 13.625 10.523 -5.273 1 98.56 263 LEU A CA 1
ATOM 2123 C C . LEU A 1 263 ? 13.703 11.461 -4.074 1 98.56 263 LEU A C 1
ATOM 2125 O O . LEU A 1 263 ? 12.953 12.438 -3.992 1 98.56 263 LEU A O 1
ATOM 2129 N N . LEU A 1 264 ? 14.68 11.266 -3.18 1 98.62 264 LEU A N 1
ATOM 2130 C CA . LEU A 1 264 ? 14.703 11.977 -1.903 1 98.62 264 LEU A CA 1
ATOM 2131 C C . LEU A 1 264 ? 15.781 13.055 -1.895 1 98.62 264 LEU A C 1
ATOM 2133 O O . LEU A 1 264 ? 15.875 13.828 -0.943 1 98.62 264 LEU A O 1
ATOM 2137 N N . ALA A 1 265 ? 16.641 13.102 -2.889 1 98.56 265 ALA A N 1
ATOM 2138 C CA . ALA A 1 265 ? 17.734 14.055 -2.988 1 98.56 265 ALA A CA 1
ATOM 2139 C C . ALA A 1 265 ? 18.688 13.906 -1.808 1 98.56 265 ALA A C 1
ATOM 2141 O O . ALA A 1 265 ? 19.156 14.906 -1.25 1 98.56 265 ALA A O 1
ATOM 2142 N N . VAL A 1 266 ? 18.938 12.719 -1.442 1 97.94 266 VAL A N 1
ATOM 2143 C CA . VAL A 1 266 ? 19.859 12.406 -0.357 1 97.94 266 VAL A CA 1
ATOM 2144 C C . VAL A 1 266 ? 21.062 11.648 -0.906 1 97.94 266 VAL A C 1
ATOM 2146 O O . VAL A 1 266 ? 20.922 10.547 -1.447 1 97.94 266 VAL A O 1
ATOM 2149 N N . PRO A 1 267 ? 22.203 12.203 -0.804 1 97.38 267 PRO A N 1
ATOM 2150 C CA . PRO A 1 267 ? 23.391 11.469 -1.261 1 97.38 267 PRO A CA 1
ATOM 2151 C C . PRO A 1 267 ? 23.719 10.266 -0.38 1 97.38 267 PRO A C 1
ATOM 2153 O O . PRO A 1 267 ? 23.594 10.344 0.846 1 97.38 267 PRO A O 1
ATOM 2156 N N . VAL A 1 268 ? 24.062 9.188 -0.992 1 96.56 268 VAL A N 1
ATOM 2157 C CA . VAL A 1 268 ? 24.422 7.98 -0.26 1 96.56 268 VAL A CA 1
ATOM 2158 C C . VAL A 1 268 ? 25.688 7.375 -0.865 1 96.56 268 VAL A C 1
ATOM 2160 O O . VAL A 1 268 ? 26.094 7.734 -1.975 1 96.56 268 VAL A O 1
ATOM 2163 N N . ILE A 1 269 ? 26.297 6.48 -0.085 1 94.38 269 ILE A N 1
ATOM 2164 C CA . ILE A 1 269 ? 27.484 5.738 -0.526 1 94.38 269 ILE A CA 1
ATOM 2165 C C . ILE A 1 269 ? 27.172 4.242 -0.542 1 94.38 269 ILE A C 1
ATOM 2167 O O . ILE A 1 269 ? 26.734 3.682 0.468 1 94.38 269 ILE A O 1
ATOM 2171 N N . LYS A 1 270 ? 27.375 3.656 -1.688 1 95.88 270 LYS A N 1
ATOM 2172 C CA . LYS A 1 270 ? 27.234 2.207 -1.785 1 95.88 270 LYS A CA 1
ATOM 2173 C C . LYS A 1 270 ? 28.469 1.49 -1.265 1 95.88 270 LYS A C 1
ATOM 2175 O O . LYS A 1 270 ? 29.594 1.948 -1.482 1 95.88 270 LYS A O 1
ATOM 2180 N N . GLY A 1 271 ? 28.219 0.363 -0.598 1 93.38 271 GLY A N 1
ATOM 2181 C CA . GLY A 1 271 ? 29.359 -0.4 -0.114 1 93.38 271 GLY A CA 1
ATOM 2182 C C . GLY A 1 271 ? 28.984 -1.791 0.363 1 93.38 271 GLY A C 1
ATOM 2183 O O . GLY A 1 271 ? 27.828 -2.203 0.251 1 93.38 271 GLY A O 1
ATOM 2184 N N . LYS A 1 272 ? 30.031 -2.484 0.721 1 94.38 272 LYS A N 1
ATOM 2185 C CA . LYS A 1 272 ? 29.891 -3.811 1.315 1 94.38 272 LYS A CA 1
ATOM 2186 C C . LYS A 1 272 ? 30.234 -3.787 2.801 1 94.38 272 LYS A C 1
ATOM 2188 O O . LYS A 1 272 ? 31.25 -3.211 3.195 1 94.38 272 LYS A O 1
ATOM 2193 N N . LYS A 1 273 ? 29.312 -4.379 3.549 1 91.94 273 LYS A N 1
ATOM 2194 C CA . LYS A 1 273 ? 29.578 -4.441 4.984 1 91.94 273 LYS A CA 1
ATOM 2195 C C . LYS A 1 273 ? 30.75 -5.367 5.293 1 91.94 273 LYS A C 1
ATOM 2197 O O . LYS A 1 273 ? 30.984 -6.348 4.578 1 91.94 273 LYS A O 1
ATOM 2202 N N . SER A 1 274 ? 31.453 -5.039 6.418 1 89.44 274 SER A N 1
ATOM 2203 C CA . SER A 1 274 ? 32.469 -5.965 6.914 1 89.44 274 SER A CA 1
ATOM 2204 C C . SER A 1 274 ? 31.828 -7.254 7.426 1 89.44 274 SER A C 1
ATOM 2206 O O . SER A 1 274 ? 30.625 -7.305 7.668 1 89.44 274 SER A O 1
ATOM 2208 N N . LYS A 1 275 ? 32.625 -8.234 7.594 1 86.44 275 LYS A N 1
ATOM 2209 C CA . LYS A 1 275 ? 32.125 -9.531 8.062 1 86.44 275 LYS A CA 1
ATOM 2210 C C . LYS A 1 275 ? 31.469 -9.398 9.438 1 86.44 275 LYS A C 1
ATOM 2212 O O . LYS A 1 275 ? 30.5 -10.094 9.742 1 86.44 275 LYS A O 1
ATOM 2217 N N . LYS A 1 276 ? 31.938 -8.5 10.172 1 83.56 276 LYS A N 1
ATOM 2218 C CA . LYS A 1 276 ? 31.422 -8.32 11.523 1 83.56 276 LYS A CA 1
ATOM 2219 C C . LYS A 1 276 ? 30.062 -7.617 11.5 1 83.56 276 LYS A C 1
ATOM 2221 O O . LYS A 1 276 ? 29.219 -7.859 12.367 1 83.56 276 LYS A O 1
ATOM 2226 N N . GLU A 1 277 ? 29.828 -6.812 10.453 1 84.81 277 GLU A N 1
ATOM 2227 C CA . GLU A 1 277 ? 28.641 -5.969 10.453 1 84.81 277 GLU A CA 1
ATOM 2228 C C . GLU A 1 277 ? 27.594 -6.496 9.477 1 84.81 277 GLU A C 1
ATOM 2230 O O . GLU A 1 277 ? 26.516 -5.918 9.344 1 84.81 277 GLU A O 1
ATOM 2235 N N . GLN A 1 278 ? 27.969 -7.52 8.898 1 87.31 278 GLN A N 1
ATOM 2236 C CA . GLN A 1 278 ? 27.016 -8.039 7.918 1 87.31 278 GLN A CA 1
ATOM 2237 C C . GLN A 1 278 ? 25.859 -8.742 8.602 1 87.31 278 GLN A C 1
ATOM 2239 O O . GLN A 1 278 ? 25.922 -9.062 9.789 1 87.31 278 GLN A O 1
ATOM 2244 N N . PHE A 1 279 ? 24.766 -8.875 7.891 1 85.62 279 PHE A N 1
ATOM 2245 C CA . PHE A 1 279 ? 23.578 -9.594 8.359 1 85.62 279 PHE A CA 1
ATOM 2246 C C . PHE A 1 279 ? 23.953 -11.023 8.758 1 85.62 279 PHE A C 1
ATOM 2248 O O . PHE A 1 279 ? 24.656 -11.711 8.031 1 85.62 279 PHE A O 1
ATOM 2255 N N . ALA A 1 280 ? 23.406 -11.438 9.906 1 79.69 280 ALA A N 1
ATOM 2256 C CA . ALA A 1 280 ? 23.703 -12.789 10.391 1 79.69 280 ALA A CA 1
ATOM 2257 C C . ALA A 1 280 ? 23.188 -13.844 9.414 1 79.69 280 ALA A C 1
ATOM 2259 O O . ALA A 1 280 ? 22.016 -13.828 9.039 1 79.69 280 ALA A O 1
ATOM 2260 N N . GLY A 1 281 ? 24.078 -14.648 8.891 1 80.19 281 GLY A N 1
ATOM 2261 C CA . GLY A 1 281 ? 23.672 -15.711 7.984 1 80.19 281 GLY A CA 1
ATOM 2262 C C . GLY A 1 281 ? 23.891 -15.359 6.523 1 80.19 281 GLY A C 1
ATOM 2263 O O . GLY A 1 281 ? 23.766 -16.219 5.648 1 80.19 281 GLY A O 1
ATOM 2264 N N . ALA A 1 282 ? 24.297 -14.156 6.32 1 91.38 282 ALA A N 1
ATOM 2265 C CA . ALA A 1 282 ? 24.5 -13.742 4.934 1 91.38 282 ALA A CA 1
ATOM 2266 C C . ALA A 1 282 ? 25.875 -14.148 4.438 1 91.38 282 ALA A C 1
ATOM 2268 O O . ALA A 1 282 ? 26.828 -14.242 5.223 1 91.38 282 ALA A O 1
ATOM 2269 N N . PHE A 1 283 ? 25.953 -14.438 3.156 1 95.69 283 PHE A N 1
ATOM 2270 C CA . PHE A 1 283 ? 27.234 -14.594 2.482 1 95.69 283 PHE A CA 1
ATOM 2271 C C . PHE A 1 283 ? 27.984 -13.266 2.426 1 95.69 283 PHE A C 1
ATOM 2273 O O . PHE A 1 283 ? 29.156 -13.203 2.77 1 95.69 283 PHE A O 1
ATOM 2280 N N . TYR A 1 284 ? 27.312 -12.242 2.084 1 96 284 TYR A N 1
ATOM 2281 C CA . TYR A 1 284 ? 27.781 -10.867 2.24 1 96 284 TYR A CA 1
ATOM 2282 C C . TYR A 1 284 ? 26.609 -9.891 2.207 1 96 284 TYR A C 1
ATOM 2284 O O . TYR A 1 284 ? 25.5 -10.25 1.787 1 96 284 TYR A O 1
ATOM 2292 N N . THR A 1 285 ? 26.859 -8.68 2.67 1 96.94 285 THR A N 1
ATOM 2293 C CA . THR A 1 285 ? 25.828 -7.648 2.732 1 96.94 285 THR A CA 1
ATOM 2294 C C . THR A 1 285 ? 26.297 -6.367 2.051 1 96.94 285 THR A C 1
ATOM 2296 O O . THR A 1 285 ? 27.391 -5.875 2.342 1 96.94 285 THR A O 1
ATOM 2299 N N . THR A 1 286 ? 25.516 -5.914 1.117 1 97.25 286 THR A N 1
ATOM 2300 C CA . THR A 1 286 ? 25.75 -4.59 0.549 1 97.25 286 THR A CA 1
ATOM 2301 C C . THR A 1 286 ? 24.781 -3.568 1.142 1 97.25 286 THR A C 1
ATOM 2303 O O . THR A 1 286 ? 23.734 -3.936 1.664 1 97.25 286 THR A O 1
ATOM 2306 N N . THR A 1 287 ? 25.219 -2.309 1.118 1 97 287 THR A N 1
ATOM 2307 C CA . THR A 1 287 ? 24.453 -1.284 1.816 1 97 287 THR A CA 1
ATOM 2308 C C . THR A 1 287 ? 24.594 0.066 1.12 1 97 287 THR A C 1
ATOM 2310 O O . THR A 1 287 ? 25.594 0.315 0.434 1 97 287 THR A O 1
ATOM 2313 N N . VAL A 1 288 ? 23.562 0.839 1.177 1 96.56 288 VAL A N 1
ATOM 2314 C CA . VAL A 1 288 ? 23.672 2.273 0.938 1 96.56 288 VAL A CA 1
ATOM 2315 C C . VAL A 1 288 ? 23.719 3.018 2.271 1 96.56 288 VAL A C 1
ATOM 2317 O O . VAL A 1 288 ? 22.797 2.896 3.086 1 96.56 288 VAL A O 1
ATOM 2320 N N . GLU A 1 289 ? 24.75 3.793 2.395 1 94.12 289 GLU A N 1
ATOM 2321 C CA . GLU A 1 289 ? 24.953 4.52 3.643 1 94.12 289 GLU A CA 1
ATOM 2322 C C . GLU A 1 289 ? 24.766 6.023 3.445 1 94.12 289 GLU A C 1
ATOM 2324 O O . GLU A 1 289 ? 25.297 6.602 2.492 1 94.12 289 GLU A O 1
ATOM 2329 N N . ALA A 1 290 ? 23.953 6.578 4.332 1 92.81 290 ALA A N 1
ATOM 2330 C CA . ALA A 1 290 ? 23.797 8.031 4.375 1 92.81 290 ALA A CA 1
ATOM 2331 C C . ALA A 1 290 ? 24.609 8.633 5.527 1 92.81 290 ALA A C 1
ATOM 2333 O O . ALA A 1 290 ? 25.109 7.902 6.383 1 92.81 290 ALA A O 1
ATOM 2334 N N . PHE A 1 291 ? 24.828 9.914 5.41 1 88.88 291 PHE A N 1
ATOM 2335 C CA . PHE A 1 291 ? 25.516 10.648 6.461 1 88.88 291 PHE A CA 1
ATOM 2336 C C . PHE A 1 291 ? 24.672 11.836 6.926 1 88.88 291 PHE A C 1
ATOM 2338 O O . PHE A 1 291 ? 24.219 12.633 6.109 1 88.88 291 PHE A O 1
ATOM 2345 N N . ILE A 1 292 ? 24.453 11.859 8.219 1 84.31 292 ILE A N 1
ATOM 2346 C CA . ILE A 1 292 ? 23.734 12.992 8.797 1 84.31 292 ILE A CA 1
ATOM 2347 C C . ILE A 1 292 ? 24.719 14.008 9.367 1 84.31 292 ILE A C 1
ATOM 2349 O O . ILE A 1 292 ? 25.281 13.797 10.445 1 84.31 292 ILE A O 1
ATOM 2353 N N . PRO A 1 293 ? 24.828 15.039 8.758 1 77.56 293 PRO A N 1
ATOM 2354 C CA . PRO A 1 293 ? 25.859 16 9.172 1 77.56 293 PRO A CA 1
ATOM 2355 C C . PRO A 1 293 ? 25.625 16.547 10.578 1 77.56 293 PRO A C 1
ATOM 2357 O O . PRO A 1 293 ? 26.578 16.75 11.328 1 77.56 293 PRO A O 1
ATOM 2360 N N . GLU A 1 294 ? 24.422 16.734 10.938 1 77.5 294 GLU A N 1
ATOM 2361 C CA . GLU A 1 294 ? 24.094 17.344 12.227 1 77.5 294 GLU A CA 1
ATOM 2362 C C . GLU A 1 294 ? 24.562 16.469 13.383 1 77.5 294 GLU A C 1
ATOM 2364 O O . GLU A 1 294 ? 24.969 16.969 14.43 1 77.5 294 GLU A O 1
ATOM 2369 N N . THR A 1 295 ? 24.5 15.195 13.18 1 77.12 295 THR A N 1
ATOM 2370 C CA . THR A 1 295 ? 24.922 14.281 14.242 1 77.12 295 THR A CA 1
ATOM 2371 C C . THR A 1 295 ? 26.328 13.766 13.977 1 77.12 295 THR A C 1
ATOM 2373 O O . THR A 1 295 ? 26.984 13.227 14.883 1 77.12 295 THR A O 1
ATOM 2376 N N . GLY A 1 296 ? 26.797 13.945 12.734 1 78.12 296 GLY A N 1
ATOM 2377 C CA . GLY A 1 296 ? 28.109 13.438 12.359 1 78.12 296 GLY A CA 1
ATOM 2378 C C . GLY A 1 296 ? 28.172 11.922 12.297 1 78.12 296 GLY A C 1
ATOM 2379 O O . GLY A 1 296 ? 29.25 11.336 12.461 1 78.12 296 GLY A O 1
ATOM 2380 N N . LYS A 1 297 ? 27.047 11.367 12.133 1 83.38 297 LYS A N 1
ATOM 2381 C CA . LYS A 1 297 ? 26.984 9.906 12.164 1 83.38 297 LYS A CA 1
ATOM 2382 C C . LYS A 1 297 ? 26.484 9.352 10.836 1 83.38 297 LYS A C 1
ATOM 2384 O O . LYS A 1 297 ? 25.641 9.969 10.172 1 83.38 297 LYS A O 1
ATOM 2389 N N . GLY A 1 298 ? 27.094 8.219 10.531 1 87.94 298 GLY A N 1
ATOM 2390 C CA . GLY A 1 298 ? 26.547 7.461 9.414 1 87.94 298 GLY A CA 1
ATOM 2391 C C . GLY A 1 298 ? 25.281 6.699 9.781 1 87.94 298 GLY A C 1
ATOM 2392 O O . GLY A 1 298 ? 25.078 6.363 10.945 1 87.94 298 GLY A O 1
ATOM 2393 N N . ILE A 1 299 ? 24.516 6.48 8.836 1 90.88 299 ILE A N 1
ATOM 2394 C CA . ILE A 1 299 ? 23.281 5.742 9.055 1 90.88 299 ILE A CA 1
ATOM 2395 C C . ILE A 1 299 ? 23.031 4.789 7.887 1 90.88 299 ILE A C 1
ATOM 2397 O O . ILE A 1 299 ? 23.203 5.168 6.723 1 90.88 299 ILE A O 1
ATOM 2401 N N . GLN A 1 300 ? 22.703 3.578 8.266 1 93.19 300 GLN A N 1
ATOM 2402 C CA . GLN A 1 300 ? 22.344 2.596 7.25 1 93.19 300 GLN A CA 1
ATOM 2403 C C . GLN A 1 300 ? 21.016 2.947 6.582 1 93.19 300 GLN A C 1
ATOM 2405 O O . GLN A 1 300 ? 19.984 3.043 7.246 1 93.19 300 GLN A O 1
ATOM 2410 N N . GLY A 1 301 ? 21.016 3.148 5.32 1 95.44 301 GLY A N 1
ATOM 2411 C CA . GLY A 1 301 ? 19.812 3.482 4.586 1 95.44 301 GLY A CA 1
ATOM 2412 C C . GLY A 1 301 ? 19 2.266 4.188 1 95.44 301 GLY A C 1
ATOM 2413 O O . GLY A 1 301 ? 17.828 2.158 4.535 1 95.44 301 GLY A O 1
ATOM 2414 N N . ALA A 1 302 ? 19.562 1.373 3.457 1 97.75 302 ALA A N 1
ATOM 2415 C CA . ALA A 1 302 ? 18.984 0.127 2.971 1 97.75 302 ALA A CA 1
ATOM 2416 C C . ALA A 1 302 ? 20.062 -0.919 2.705 1 97.75 302 ALA A C 1
ATOM 2418 O O . ALA A 1 302 ? 21.234 -0.577 2.504 1 97.75 302 ALA A O 1
ATOM 2419 N N . THR A 1 303 ? 19.609 -2.137 2.766 1 97.75 303 THR A N 1
ATOM 2420 C CA . THR A 1 303 ? 20.594 -3.193 2.557 1 97.75 303 THR A CA 1
ATOM 2421 C C . THR A 1 303 ? 20.078 -4.219 1.548 1 97.75 303 THR A C 1
ATOM 2423 O O . THR A 1 303 ? 18.875 -4.438 1.437 1 97.75 303 THR A O 1
ATOM 2426 N N . SER A 1 304 ? 21 -4.762 0.808 1 98.38 304 SER A N 1
ATOM 2427 C CA . SER A 1 304 ? 20.812 -5.875 -0.114 1 98.38 304 SER A CA 1
ATOM 2428 C C . SER A 1 304 ? 21.766 -7.023 0.202 1 98.38 304 SER A C 1
ATOM 2430 O O . SER A 1 304 ? 22.969 -6.914 -0.013 1 98.38 304 SER A O 1
ATOM 2432 N N . HIS A 1 305 ? 21.219 -8.102 0.701 1 97.69 305 HIS A N 1
ATOM 2433 C CA . HIS A 1 305 ? 22.016 -9.219 1.205 1 97.69 305 HIS A CA 1
ATOM 2434 C C . HIS A 1 305 ? 22.062 -10.359 0.19 1 97.69 305 HIS A C 1
ATOM 2436 O O . HIS A 1 305 ? 21.031 -10.789 -0.321 1 97.69 305 HIS A O 1
ATOM 2442 N N . CYS A 1 306 ? 23.312 -10.797 -0.077 1 98.31 306 CYS A N 1
ATOM 2443 C CA . CYS A 1 306 ? 23.438 -12.148 -0.612 1 98.31 306 CYS A CA 1
ATOM 2444 C C . CYS A 1 306 ? 23.5 -13.172 0.51 1 98.31 306 CYS A C 1
ATOM 2446 O O . CYS A 1 306 ? 24.453 -13.195 1.292 1 98.31 306 CYS A O 1
ATOM 2448 N N . LEU A 1 307 ? 22.5 -14.016 0.545 1 96.69 307 LEU A N 1
ATOM 2449 C CA . LEU A 1 307 ? 22.406 -14.961 1.648 1 96.69 307 LEU A CA 1
ATOM 2450 C C . LEU A 1 307 ? 23.188 -16.234 1.332 1 96.69 307 LEU A C 1
ATOM 2452 O O . LEU A 1 307 ? 23.375 -17.094 2.205 1 96.69 307 LEU A O 1
ATOM 2456 N N . GLY A 1 308 ? 23.625 -16.344 0.074 1 97.75 308 GLY A N 1
ATOM 2457 C CA . GLY A 1 308 ? 24.25 -17.594 -0.331 1 97.75 308 GLY A CA 1
ATOM 2458 C C . GLY A 1 308 ? 23.297 -18.781 -0.238 1 97.75 308 GLY A C 1
ATOM 2459 O O . GLY A 1 308 ? 22.172 -18.734 -0.742 1 97.75 308 GLY A O 1
ATOM 2460 N N . GLN A 1 309 ? 23.859 -19.859 0.348 1 97.44 309 GLN A N 1
ATOM 2461 C CA . GLN A 1 309 ? 23.031 -21.047 0.47 1 97.44 309 GLN A CA 1
ATOM 2462 C C . GLN A 1 309 ? 22.781 -21.406 1.935 1 97.44 309 GLN A C 1
ATOM 2464 O O . GLN A 1 309 ? 22.406 -22.531 2.254 1 97.44 309 GLN A O 1
ATOM 2469 N N . ASN A 1 310 ? 23 -20.453 2.795 1 92.62 310 ASN A N 1
ATOM 2470 C CA . ASN A 1 310 ? 22.875 -20.703 4.227 1 92.62 310 ASN A CA 1
ATOM 2471 C C . ASN A 1 310 ? 21.422 -21.031 4.605 1 92.62 310 ASN A C 1
ATOM 2473 O O . ASN A 1 310 ? 21.172 -22.062 5.234 1 92.62 310 ASN A O 1
ATOM 2477 N N . PHE A 1 311 ? 20.5 -20.234 4.188 1 93.12 311 PHE A N 1
ATOM 2478 C CA . PHE A 1 311 ? 19.094 -20.453 4.539 1 93.12 311 PHE A CA 1
ATOM 2479 C C . PHE A 1 311 ? 18.516 -21.625 3.754 1 93.12 311 PHE A C 1
ATOM 2481 O O . PHE A 1 311 ? 17.656 -22.344 4.258 1 93.12 311 PHE A O 1
ATOM 2488 N N . SER A 1 312 ? 18.969 -21.766 2.531 1 96.5 312 SER A N 1
ATOM 2489 C CA . SER A 1 312 ? 18.453 -22.875 1.742 1 96.5 312 SER A CA 1
ATOM 2490 C C . SER A 1 312 ? 18.844 -24.219 2.354 1 96.5 312 SER A C 1
ATOM 2492 O O . SER A 1 312 ? 18.047 -25.156 2.338 1 96.5 312 SER A O 1
ATOM 2494 N N . LYS A 1 313 ? 20 -24.312 2.848 1 94.75 313 LYS A N 1
ATOM 2495 C CA . LYS A 1 313 ? 20.438 -25.516 3.541 1 94.75 313 LYS A CA 1
ATOM 2496 C C . LYS A 1 313 ? 19.656 -25.719 4.836 1 94.75 313 LYS A C 1
ATOM 2498 O O . LYS A 1 313 ? 19.234 -26.828 5.148 1 94.75 313 LYS A O 1
ATOM 2503 N N . MET A 1 314 ? 19.422 -24.656 5.484 1 90.06 314 MET A N 1
ATOM 2504 C CA . MET A 1 314 ? 18.734 -24.703 6.77 1 90.06 314 MET A CA 1
ATOM 2505 C C . MET A 1 314 ? 17.281 -25.141 6.598 1 90.06 314 MET A C 1
ATOM 2507 O O . MET A 1 314 ? 16.766 -25.922 7.41 1 90.06 314 MET A O 1
ATOM 2511 N N . PHE A 1 315 ? 16.641 -24.641 5.582 1 93 315 PHE A N 1
ATOM 2512 C CA . PHE A 1 315 ? 15.211 -24.906 5.391 1 93 315 PHE A CA 1
ATOM 2513 C C . PHE A 1 315 ? 14.984 -25.922 4.281 1 93 315 PHE A C 1
ATOM 2515 O O . PHE A 1 315 ? 13.852 -26.141 3.852 1 93 315 PHE A O 1
ATOM 2522 N N . HIS A 1 316 ? 16.031 -26.438 3.738 1 94.88 316 HIS A N 1
ATOM 2523 C CA . HIS A 1 316 ? 15.984 -27.484 2.723 1 94.88 316 HIS A CA 1
ATOM 2524 C C . HIS A 1 316 ? 15.273 -27.016 1.465 1 94.88 316 HIS A C 1
ATOM 2526 O O . HIS A 1 316 ? 14.375 -27.703 0.957 1 94.88 316 HIS A O 1
ATOM 2532 N N . ILE A 1 317 ? 15.664 -25.875 1.041 1 97.69 317 ILE A N 1
ATOM 2533 C CA . ILE A 1 317 ? 15.18 -25.359 -0.237 1 97.69 317 ILE A CA 1
ATOM 2534 C C . ILE A 1 317 ? 16.062 -25.891 -1.37 1 97.69 317 ILE A C 1
ATOM 2536 O O . ILE A 1 317 ? 17.047 -25.25 -1.755 1 97.69 317 ILE A O 1
ATOM 2540 N N . GLU A 1 318 ? 15.656 -27.016 -1.862 1 97.81 318 GLU A N 1
ATOM 2541 C CA . GLU A 1 318 ? 16.406 -27.719 -2.896 1 97.81 318 GLU A CA 1
ATOM 2542 C C . GLU A 1 318 ? 15.594 -27.844 -4.184 1 97.81 318 GLU A C 1
ATOM 2544 O O . GLU A 1 318 ? 14.359 -27.766 -4.156 1 97.81 318 GLU A O 1
ATOM 2549 N N . PHE A 1 319 ? 16.344 -27.969 -5.273 1 98.06 319 PHE A N 1
ATOM 2550 C CA . PHE A 1 319 ? 15.688 -28.125 -6.57 1 98.06 319 PHE A CA 1
ATOM 2551 C C . PHE A 1 319 ? 16.438 -29.125 -7.441 1 98.06 319 PHE A C 1
ATOM 2553 O O . PHE A 1 319 ? 17.609 -29.391 -7.219 1 98.06 319 PHE A O 1
ATOM 2560 N N . GLU A 1 320 ? 15.711 -29.672 -8.336 1 97.31 320 GLU A N 1
ATOM 2561 C CA . GLU A 1 320 ? 16.328 -30.531 -9.352 1 97.31 320 GLU A CA 1
ATOM 2562 C C . GLU A 1 320 ? 16.938 -29.688 -10.477 1 97.31 320 GLU A C 1
ATOM 2564 O O . GLU A 1 320 ? 16.234 -28.875 -11.102 1 97.31 320 GLU A O 1
ATOM 2569 N N . THR A 1 321 ? 18.234 -29.859 -10.711 1 96.19 321 THR A N 1
ATOM 2570 C CA . THR A 1 321 ? 18.938 -29.109 -11.742 1 96.19 321 THR A CA 1
ATOM 2571 C C . THR A 1 321 ? 18.609 -29.656 -13.133 1 96.19 321 THR A C 1
ATOM 2573 O O . THR A 1 321 ? 17.906 -30.656 -13.258 1 96.19 321 THR A O 1
ATOM 2576 N N . GLU A 1 322 ? 19.031 -28.984 -14.148 1 91.69 322 GLU A N 1
ATOM 2577 C CA . GLU A 1 322 ? 18.859 -29.453 -15.523 1 91.69 322 GLU A CA 1
ATOM 2578 C C . GLU A 1 322 ? 19.516 -30.812 -15.742 1 91.69 322 GLU A C 1
ATOM 2580 O O . GLU A 1 322 ? 19.047 -31.609 -16.547 1 91.69 322 GLU A O 1
ATOM 2585 N N . GLU A 1 323 ? 20.578 -31.094 -15.039 1 92.75 323 GLU A N 1
ATOM 2586 C CA . GLU A 1 323 ? 21.328 -32.344 -15.125 1 92.75 323 GLU A CA 1
ATOM 2587 C C . GLU A 1 323 ? 20.703 -33.406 -14.258 1 92.75 323 GLU A C 1
ATOM 2589 O O . GLU A 1 323 ? 21.281 -34.5 -14.086 1 92.75 323 GLU A O 1
ATOM 2594 N N . LYS A 1 324 ? 19.547 -33.094 -13.703 1 92.31 324 LYS A N 1
ATOM 2595 C CA . LYS A 1 324 ? 18.781 -34.031 -12.898 1 92.31 324 LYS A CA 1
ATOM 2596 C C . LYS A 1 324 ? 19.516 -34.375 -11.602 1 92.31 324 LYS A C 1
ATOM 2598 O O . LYS A 1 324 ? 19.531 -35.531 -11.164 1 92.31 324 LYS A O 1
ATOM 2603 N N . THR A 1 325 ? 20.266 -33.438 -11.133 1 96.06 325 THR A N 1
ATOM 2604 C CA . THR A 1 325 ? 20.859 -33.531 -9.805 1 96.06 325 THR A CA 1
ATOM 2605 C C . THR A 1 325 ? 20.188 -32.531 -8.844 1 96.06 325 THR A C 1
ATOM 2607 O O . THR A 1 325 ? 19.484 -31.625 -9.281 1 96.06 325 THR A O 1
ATOM 2610 N N . LYS A 1 326 ? 20.391 -32.812 -7.57 1 96.62 326 LYS A N 1
ATOM 2611 C CA . LYS A 1 326 ? 19.812 -31.938 -6.559 1 96.62 326 LYS A CA 1
ATOM 2612 C C . LYS A 1 326 ? 20.797 -30.859 -6.141 1 96.62 326 LYS A C 1
ATOM 2614 O O . LYS A 1 326 ? 22 -31.125 -6.02 1 96.62 326 LYS A O 1
ATOM 2619 N N . ALA A 1 327 ? 20.312 -29.672 -5.992 1 98.12 327 ALA A N 1
ATOM 2620 C CA . ALA A 1 327 ? 21.125 -28.547 -5.527 1 98.12 327 ALA A CA 1
ATOM 2621 C C . ALA A 1 327 ? 20.312 -27.609 -4.637 1 98.12 327 ALA A C 1
ATOM 2623 O O . ALA A 1 327 ? 19.078 -27.578 -4.727 1 98.12 327 ALA A O 1
ATOM 2624 N N . PHE A 1 328 ? 21 -26.938 -3.771 1 98.38 328 PHE A N 1
ATOM 2625 C CA . PHE A 1 328 ? 20.359 -25.938 -2.932 1 98.38 328 PHE A CA 1
ATOM 2626 C C . PHE A 1 328 ? 20.281 -24.594 -3.652 1 98.38 328 PHE A C 1
ATOM 2628 O O . PHE A 1 328 ? 21.203 -24.219 -4.367 1 98.38 328 PHE A O 1
ATOM 2635 N N . ALA A 1 329 ? 19.25 -23.891 -3.422 1 98.62 329 ALA A N 1
ATOM 2636 C CA . ALA A 1 329 ? 19.047 -22.594 -4.078 1 98.62 329 ALA A CA 1
ATOM 2637 C C . ALA A 1 329 ? 19.969 -21.531 -3.494 1 98.62 329 ALA A C 1
ATOM 2639 O O . ALA A 1 329 ? 20.312 -21.578 -2.314 1 98.62 329 ALA A O 1
ATOM 2640 N N . TRP A 1 330 ? 20.391 -20.562 -4.332 1 98.62 330 TRP A N 1
ATOM 2641 C CA . TRP A 1 330 ? 21.047 -19.344 -3.906 1 98.62 330 TRP A CA 1
ATOM 2642 C C . TRP A 1 330 ? 20.047 -18.234 -3.607 1 98.62 330 TRP A C 1
ATOM 2644 O O . TRP A 1 330 ? 19.172 -17.953 -4.426 1 98.62 330 TRP A O 1
ATOM 2654 N N . GLN A 1 331 ? 20.188 -17.641 -2.412 1 98.56 331 GLN A N 1
ATOM 2655 C CA . GLN A 1 331 ? 19.109 -16.766 -1.991 1 98.56 331 GLN A CA 1
ATOM 2656 C C . GLN A 1 331 ? 19.609 -15.344 -1.728 1 98.56 331 GLN A C 1
ATOM 2658 O O . GLN A 1 331 ? 20.797 -15.141 -1.466 1 98.56 331 GLN A O 1
ATOM 2663 N N . ASN A 1 332 ? 18.703 -14.391 -1.861 1 98.56 332 ASN A N 1
ATOM 2664 C CA . ASN A 1 332 ? 18.906 -13 -1.481 1 98.56 332 ASN A CA 1
ATOM 2665 C C . ASN A 1 332 ? 17.797 -12.508 -0.545 1 98.56 332 ASN A C 1
ATOM 2667 O O . ASN A 1 332 ? 16.719 -13.086 -0.5 1 98.56 332 ASN A O 1
ATOM 2671 N N . SER A 1 333 ? 18.078 -11.523 0.218 1 97.88 333 SER A N 1
ATOM 2672 C CA . SER A 1 333 ? 17.109 -10.711 0.966 1 97.88 333 SER A CA 1
ATOM 2673 C C . SER A 1 333 ? 17.516 -9.242 0.958 1 97.88 333 SER A C 1
ATOM 2675 O O . SER A 1 333 ? 18.703 -8.914 1.081 1 97.88 333 SER A O 1
ATOM 2677 N N . TRP A 1 334 ? 16.609 -8.391 0.75 1 98.44 334 TRP A N 1
ATOM 2678 C CA . TRP A 1 334 ? 16.906 -6.961 0.711 1 98.44 334 TRP A CA 1
ATOM 2679 C C . TRP A 1 334 ? 15.734 -6.152 1.272 1 98.44 334 TRP A C 1
ATOM 2681 O O . TRP A 1 334 ? 14.586 -6.602 1.24 1 98.44 334 TRP A O 1
ATOM 2691 N N . GLY A 1 335 ? 16.062 -4.949 1.863 1 97.75 335 GLY A N 1
ATOM 2692 C CA . GLY A 1 335 ? 14.992 -4.242 2.543 1 97.75 335 GLY A CA 1
ATOM 2693 C C . GLY A 1 335 ? 15.266 -2.762 2.715 1 97.75 335 GLY A C 1
ATOM 2694 O O . GLY A 1 335 ? 16.422 -2.334 2.709 1 97.75 335 GLY A O 1
ATOM 2695 N N . LEU A 1 336 ? 14.195 -2.062 2.848 1 97.19 336 LEU A N 1
ATOM 2696 C CA . LEU A 1 336 ? 14.094 -0.623 3.057 1 97.19 336 LEU A CA 1
ATOM 2697 C C . LEU A 1 336 ? 12.992 -0.295 4.055 1 97.19 336 LEU A C 1
ATOM 2699 O O . LEU A 1 336 ? 11.922 -0.903 4.02 1 97.19 336 LEU A O 1
ATOM 2703 N N . THR A 1 337 ? 13.211 0.654 4.969 1 96.5 337 THR A N 1
ATOM 2704 C CA . THR A 1 337 ? 12.25 0.933 6.027 1 96.5 337 THR A CA 1
ATOM 2705 C C . THR A 1 337 ? 11.82 2.396 5.992 1 96.5 337 THR A C 1
ATOM 2707 O O . THR A 1 337 ? 12.359 3.191 5.223 1 96.5 337 THR A O 1
ATOM 2710 N N . THR A 1 338 ? 10.875 2.76 6.855 1 96 338 THR A N 1
ATOM 2711 C CA . THR A 1 338 ? 10.43 4.137 7.02 1 96 338 THR A CA 1
ATOM 2712 C C . THR A 1 338 ? 11.539 4.996 7.613 1 96 338 THR A C 1
ATOM 2714 O O . THR A 1 338 ? 11.422 6.223 7.66 1 96 338 THR A O 1
ATOM 2717 N N . ARG A 1 339 ? 12.617 4.398 7.988 1 94.88 339 ARG A N 1
ATOM 2718 C CA . ARG A 1 339 ? 13.797 5.164 8.367 1 94.88 339 ARG A CA 1
ATOM 2719 C C . ARG A 1 339 ? 14.219 6.105 7.242 1 94.88 339 ARG A C 1
ATOM 2721 O O . ARG A 1 339 ? 14.734 7.199 7.504 1 94.88 339 ARG A O 1
ATOM 2728 N N . THR A 1 340 ? 13.938 5.723 6.066 1 97 340 THR A N 1
ATOM 2729 C CA . THR A 1 340 ? 14.266 6.496 4.871 1 97 340 THR A CA 1
ATOM 2730 C C . THR A 1 340 ? 13.656 7.891 4.945 1 97 340 THR A C 1
ATOM 2732 O O . THR A 1 340 ? 14.273 8.867 4.52 1 97 340 THR A O 1
ATOM 2735 N N . ILE A 1 341 ? 12.5 8.008 5.5 1 96.56 341 ILE A N 1
ATOM 2736 C CA . ILE A 1 341 ? 11.828 9.297 5.66 1 96.56 341 ILE A CA 1
ATOM 2737 C C . ILE A 1 341 ? 12.594 10.156 6.668 1 96.56 341 ILE A C 1
ATOM 2739 O O . ILE A 1 341 ? 12.836 11.344 6.426 1 96.56 341 ILE A O 1
ATOM 2743 N N . GLY A 1 342 ? 12.992 9.508 7.773 1 94.5 342 GLY A N 1
ATOM 2744 C CA . GLY A 1 342 ? 13.773 10.211 8.781 1 94.5 342 GLY A CA 1
ATOM 2745 C C . GLY A 1 342 ? 15.094 10.734 8.25 1 94.5 342 GLY A C 1
ATOM 2746 O O . GLY A 1 342 ? 15.484 11.867 8.555 1 94.5 342 GLY A O 1
ATOM 2747 N N . VAL A 1 343 ? 15.766 9.945 7.469 1 94.94 343 VAL A N 1
ATOM 2748 C CA . VAL A 1 343 ? 17.047 10.336 6.887 1 94.94 343 VAL A CA 1
ATOM 2749 C C . VAL A 1 343 ? 16.859 11.555 5.984 1 94.94 343 VAL A C 1
ATOM 2751 O O . VAL A 1 343 ? 17.641 12.5 6.035 1 94.94 343 VAL A O 1
ATOM 2754 N N . MET A 1 344 ? 15.82 11.539 5.215 1 96.88 344 MET A N 1
ATOM 2755 C CA . MET A 1 344 ? 15.531 12.672 4.336 1 96.88 344 MET A CA 1
ATOM 2756 C C . MET A 1 344 ? 15.289 13.938 5.145 1 96.88 344 MET A C 1
ATOM 2758 O O . MET A 1 344 ? 15.844 14.992 4.836 1 96.88 344 MET A O 1
ATOM 2762 N N . ILE A 1 345 ? 14.477 13.812 6.16 1 95.25 345 ILE A N 1
ATOM 2763 C CA . ILE A 1 345 ? 14.117 14.953 6.988 1 95.25 345 ILE A CA 1
ATOM 2764 C C . ILE A 1 345 ? 15.367 15.531 7.645 1 95.25 345 ILE A C 1
ATOM 2766 O O . ILE A 1 345 ? 15.578 16.75 7.621 1 95.25 345 ILE A O 1
ATOM 2770 N N . MET A 1 346 ? 16.172 14.672 8.133 1 93.19 346 MET A N 1
ATOM 2771 C CA . MET A 1 346 ? 17.375 15.125 8.836 1 93.19 346 MET A CA 1
ATOM 2772 C C . MET A 1 346 ? 18.391 15.711 7.863 1 93.19 346 MET A C 1
ATOM 2774 O O . MET A 1 346 ? 19.156 16.594 8.234 1 93.19 346 MET A O 1
ATOM 2778 N N . THR A 1 347 ? 18.375 15.289 6.68 1 94.44 347 THR A N 1
ATOM 2779 C CA . THR A 1 347 ? 19.312 15.766 5.672 1 94.44 347 THR A CA 1
ATOM 2780 C C . THR A 1 347 ? 18.938 17.172 5.199 1 94.44 347 THR A C 1
ATOM 2782 O O . THR A 1 347 ? 19.812 18.016 4.984 1 94.44 347 THR A O 1
ATOM 2785 N N . HIS A 1 348 ? 17.688 17.422 5.109 1 96.38 348 HIS A N 1
ATOM 2786 C CA . HIS A 1 348 ? 17.281 18.625 4.367 1 96.38 348 HIS A CA 1
ATOM 2787 C C . HIS A 1 348 ? 16.703 19.672 5.297 1 96.38 348 HIS A C 1
ATOM 2789 O O . HIS A 1 348 ? 16.797 20.875 5.02 1 96.38 348 HIS A O 1
ATOM 2795 N N . SER A 1 349 ? 16.094 19.328 6.367 1 94.69 349 SER A N 1
ATOM 2796 C CA . SER A 1 349 ? 15.336 20.25 7.191 1 94.69 349 SER A CA 1
ATOM 2797 C C . SER A 1 349 ? 16.266 21.266 7.875 1 94.69 349 SER A C 1
ATOM 2799 O O . SER A 1 349 ? 17.469 21.016 8 1 94.69 349 SER A O 1
ATOM 2801 N N . ASP A 1 350 ? 15.719 22.375 8.227 1 93.56 350 ASP A N 1
ATOM 2802 C CA . ASP A 1 350 ? 16.469 23.453 8.867 1 93.56 350 ASP A CA 1
ATOM 2803 C C . ASP A 1 350 ? 15.719 24.016 10.07 1 93.56 350 ASP A C 1
ATOM 2805 O O . ASP A 1 350 ? 14.758 23.406 10.547 1 93.56 350 ASP A O 1
ATOM 2809 N N . ASP A 1 351 ? 16.125 25.141 10.539 1 91.62 351 ASP A N 1
ATOM 2810 C CA . ASP A 1 351 ? 15.586 25.734 11.766 1 91.62 351 ASP A CA 1
ATOM 2811 C C . ASP A 1 351 ? 14.172 26.25 11.547 1 91.62 351 ASP A C 1
ATOM 2813 O O . ASP A 1 351 ? 13.414 26.422 12.508 1 91.62 351 ASP A O 1
ATOM 2817 N N . LYS A 1 352 ? 13.883 26.484 10.336 1 92.38 352 LYS A N 1
ATOM 2818 C CA . LYS A 1 352 ? 12.555 27 10.047 1 92.38 352 LYS A CA 1
ATOM 2819 C C . LYS A 1 352 ? 11.539 25.859 9.93 1 92.38 352 LYS A C 1
ATOM 2821 O O . LYS A 1 352 ? 10.328 26.094 9.961 1 92.38 352 LYS A O 1
ATOM 2826 N N . GLY A 1 353 ? 12.086 24.688 9.68 1 94.94 353 GLY A N 1
ATOM 2827 C CA . GLY A 1 353 ? 11.164 23.578 9.586 1 94.94 353 GLY A CA 1
ATOM 2828 C C . GLY A 1 353 ? 11.562 22.562 8.523 1 94.94 353 GLY A C 1
ATOM 2829 O O . GLY A 1 353 ? 12.75 22.422 8.211 1 94.94 353 GLY A O 1
ATOM 2830 N N . LEU A 1 354 ? 10.539 21.922 8.031 1 95.94 354 LEU A N 1
ATOM 2831 C CA . LEU A 1 354 ? 10.727 20.859 7.059 1 95.94 354 LEU A CA 1
ATOM 2832 C C . LEU A 1 354 ? 11.125 21.422 5.695 1 95.94 354 LEU A C 1
ATOM 2834 O O . LEU A 1 354 ? 10.633 22.469 5.285 1 95.94 354 LEU A O 1
ATOM 2838 N N . VAL A 1 355 ? 12.031 20.859 5.066 1 97.5 355 VAL A N 1
ATOM 2839 C CA . VAL A 1 355 ? 12.367 21.109 3.67 1 97.5 355 VAL A CA 1
ATOM 2840 C C . VAL A 1 355 ? 12.234 19.812 2.867 1 97.5 355 VAL A C 1
ATOM 2842 O O . VAL A 1 355 ? 12.992 18.859 3.078 1 97.5 355 VAL A O 1
ATOM 2845 N N . MET A 1 356 ? 11.312 19.797 1.936 1 97.75 356 MET A N 1
ATOM 2846 C CA . MET A 1 356 ? 11 18.562 1.239 1 97.75 356 MET A CA 1
ATOM 2847 C C . MET A 1 356 ? 11.453 18.625 -0.216 1 97.75 356 MET A C 1
ATOM 2849 O O . MET A 1 356 ? 11.211 19.625 -0.902 1 97.75 356 MET A O 1
ATOM 2853 N N . PRO A 1 357 ? 12.102 17.531 -0.696 1 98.69 357 PRO A N 1
ATOM 2854 C CA . PRO A 1 357 ? 12.305 17.422 -2.143 1 98.69 357 PRO A CA 1
ATOM 2855 C C . PRO A 1 357 ? 11 17.422 -2.926 1 98.69 357 PRO A C 1
ATOM 2857 O O . PRO A 1 357 ? 10.031 16.766 -2.52 1 98.69 357 PRO A O 1
ATOM 2860 N N . PRO A 1 358 ? 10.953 18.109 -4.023 1 98.75 358 PRO A N 1
ATOM 2861 C CA . PRO A 1 358 ? 9.711 18.25 -4.785 1 98.75 358 PRO A CA 1
ATOM 2862 C C . PRO A 1 358 ? 9.117 16.906 -5.191 1 98.75 358 PRO A C 1
ATOM 2864 O O . PRO A 1 358 ? 7.895 16.734 -5.191 1 98.75 358 PRO A O 1
ATOM 2867 N N . ARG A 1 359 ? 9.898 15.938 -5.473 1 98.5 359 ARG A N 1
ATOM 2868 C CA . ARG A 1 359 ? 9.414 14.672 -6.016 1 98.5 359 ARG A CA 1
ATOM 2869 C C . ARG A 1 359 ? 8.609 13.898 -4.969 1 98.5 359 ARG A C 1
ATOM 2871 O O . ARG A 1 359 ? 7.789 13.047 -5.312 1 98.5 359 ARG A O 1
ATOM 2878 N N . VAL A 1 360 ? 8.797 14.227 -3.701 1 98.25 360 VAL A N 1
ATOM 2879 C CA . VAL A 1 360 ? 8.086 13.461 -2.682 1 98.25 360 VAL A CA 1
ATOM 2880 C C . VAL A 1 360 ? 7.18 14.398 -1.88 1 98.25 360 VAL A C 1
ATOM 2882 O O . VAL A 1 360 ? 6.652 14.008 -0.833 1 98.25 360 VAL A O 1
ATOM 2885 N N . ALA A 1 361 ? 7.051 15.594 -2.293 1 98.12 361 ALA A N 1
ATOM 2886 C CA . ALA A 1 361 ? 6.168 16.531 -1.607 1 98.12 361 ALA A CA 1
ATOM 2887 C C . ALA A 1 361 ? 4.711 16.297 -1.998 1 98.12 361 ALA A C 1
ATOM 2889 O O . ALA A 1 361 ? 4.352 16.406 -3.172 1 98.12 361 ALA A O 1
ATOM 2890 N N . PRO A 1 362 ? 3.885 16.016 -1.038 1 96.12 362 PRO A N 1
ATOM 2891 C CA . PRO A 1 362 ? 2.475 15.836 -1.394 1 96.12 362 PRO A CA 1
ATOM 2892 C C . PRO A 1 362 ? 1.85 17.109 -1.978 1 96.12 362 PRO A C 1
ATOM 2894 O O . PRO A 1 362 ? 0.933 17.016 -2.799 1 96.12 362 PRO A O 1
ATOM 2897 N N . LYS A 1 363 ? 2.328 18.203 -1.499 1 97.19 363 LYS A N 1
ATOM 2898 C CA . LYS A 1 363 ? 2.059 19.516 -2.07 1 97.19 363 LYS A CA 1
ATOM 2899 C C . LYS A 1 363 ? 3.344 20.172 -2.564 1 97.19 363 LYS A C 1
ATOM 2901 O O . LYS A 1 363 ? 4.207 20.531 -1.763 1 97.19 363 LYS A O 1
ATOM 2906 N N . GLN A 1 364 ? 3.334 20.344 -3.828 1 98.56 364 GLN A N 1
ATOM 2907 C CA . GLN A 1 364 ? 4.57 20.875 -4.398 1 98.56 364 GLN A CA 1
ATOM 2908 C C . GLN A 1 364 ? 4.559 22.391 -4.418 1 98.56 364 GLN A C 1
ATOM 2910 O O . GLN A 1 364 ? 5.613 23.031 -4.355 1 98.56 364 GLN A O 1
ATOM 2915 N N . LEU A 1 365 ? 3.338 22.906 -4.516 1 98.69 365 LEU A N 1
ATOM 2916 C CA . LEU A 1 365 ? 3.186 24.359 -4.648 1 98.69 365 LEU A CA 1
ATOM 2917 C C . LEU A 1 365 ? 1.924 24.828 -3.941 1 98.69 365 LEU A C 1
ATOM 2919 O O . LEU A 1 365 ? 0.872 24.203 -4.035 1 98.69 365 LEU A O 1
ATOM 2923 N N . VAL A 1 366 ? 2.076 25.953 -3.246 1 98.38 366 VAL A N 1
ATOM 2924 C CA . VAL A 1 366 ? 0.911 26.578 -2.639 1 98.38 366 VAL A CA 1
ATOM 2925 C C . VAL A 1 366 ? 0.687 27.953 -3.262 1 98.38 366 VAL A C 1
ATOM 2927 O O . VAL A 1 366 ? 1.62 28.75 -3.367 1 98.38 366 VAL A O 1
ATOM 2930 N N . LEU A 1 367 ? -0.526 28.188 -3.75 1 98.06 367 LEU A N 1
ATOM 2931 C CA . LEU A 1 367 ? -0.938 29.5 -4.238 1 98.06 367 LEU A CA 1
ATOM 2932 C C . LEU A 1 367 ? -1.54 30.328 -3.113 1 98.06 367 LEU A C 1
ATOM 2934 O O . LEU A 1 367 ? -2.482 29.891 -2.447 1 98.06 367 LEU A O 1
ATOM 2938 N N . VAL A 1 368 ? -0.978 31.516 -2.963 1 96.31 368 VAL A N 1
ATOM 2939 C CA . VAL A 1 368 ? -1.443 32.406 -1.89 1 96.31 368 VAL A CA 1
ATOM 2940 C C . VAL A 1 368 ? -1.833 33.75 -2.461 1 96.31 368 VAL A C 1
ATOM 2942 O O . VAL A 1 368 ? -0.975 34.625 -2.668 1 96.31 368 VAL A O 1
ATOM 2945 N N . PRO A 1 369 ? -3.115 34 -2.625 1 94.56 369 PRO A N 1
ATOM 2946 C CA . PRO A 1 369 ? -3.535 35.375 -2.914 1 94.56 369 PRO A CA 1
ATOM 2947 C C . PRO A 1 369 ? -3.326 36.312 -1.729 1 94.56 369 PRO A C 1
ATOM 2949 O O . PRO A 1 369 ? -3.609 35.938 -0.586 1 94.56 369 PRO A O 1
ATOM 2952 N N . ILE A 1 370 ? -2.871 37.5 -2.02 1 91.94 370 ILE A N 1
ATOM 2953 C CA . ILE A 1 370 ? -2.537 38.406 -0.938 1 91.94 370 ILE A CA 1
ATOM 2954 C C . ILE A 1 370 ? -3.219 39.75 -1.174 1 91.94 370 ILE A C 1
ATOM 2956 O O . ILE A 1 370 ? -2.551 40.75 -1.441 1 91.94 370 ILE A O 1
ATOM 2960 N N . PRO A 1 371 ? -4.496 39.75 -0.927 1 89.44 371 PRO A N 1
ATOM 2961 C CA . PRO A 1 371 ? -5.156 41.062 -1.038 1 89.44 371 PRO A CA 1
ATOM 2962 C C . PRO A 1 371 ? -4.742 42 0.07 1 89.44 371 PRO A C 1
ATOM 2964 O O . PRO A 1 371 ? -4.348 41.594 1.155 1 89.44 371 PRO A O 1
ATOM 2967 N N . LYS A 1 372 ? -4.789 43.281 -0.256 1 84.44 372 LYS A N 1
ATOM 2968 C CA . LYS A 1 372 ? -4.617 44.312 0.758 1 84.44 372 LYS A CA 1
ATOM 2969 C C . LYS A 1 372 ? -5.957 44.719 1.357 1 84.44 372 LYS A C 1
ATOM 2971 O O . LYS A 1 372 ? -7.012 44.469 0.777 1 84.44 372 LYS A O 1
ATOM 2976 N N . ALA A 1 373 ? -5.832 45.25 2.5 1 82.25 373 ALA A N 1
ATOM 2977 C CA . ALA A 1 373 ? -7.047 45.719 3.143 1 82.25 373 ALA A CA 1
ATOM 2978 C C . ALA A 1 373 ? -7.805 46.688 2.225 1 82.25 373 ALA A C 1
ATOM 2980 O O . ALA A 1 373 ? -9.039 46.688 2.205 1 82.25 373 ALA A O 1
ATOM 2981 N N . THR A 1 374 ? -7.129 47.406 1.395 1 86.12 374 THR A N 1
ATOM 2982 C CA . THR A 1 374 ? -7.715 48.438 0.554 1 86.12 374 THR A CA 1
ATOM 2983 C C . THR A 1 374 ? -8.07 47.875 -0.823 1 86.12 374 THR A C 1
ATOM 2985 O O . THR A 1 374 ? -8.578 48.625 -1.68 1 86.12 374 THR A O 1
ATOM 2988 N N . THR A 1 375 ? -7.852 46.594 -0.947 1 87.5 375 THR A N 1
ATOM 2989 C CA . THR A 1 375 ? -8.109 46 -2.258 1 87.5 375 THR A CA 1
ATOM 2990 C C . THR A 1 375 ? -9.602 46 -2.557 1 87.5 375 THR A C 1
ATOM 2992 O O . THR A 1 375 ? -10.391 45.469 -1.769 1 87.5 375 THR A O 1
ATOM 2995 N N . PRO A 1 376 ? -9.969 46.656 -3.67 1 89.56 376 PRO A N 1
ATOM 2996 C CA . PRO A 1 376 ? -11.383 46.688 -4.047 1 89.56 376 PRO A CA 1
ATOM 2997 C C . PRO A 1 376 ? -11.945 45.281 -4.258 1 89.56 376 PRO A C 1
ATOM 2999 O O . PRO A 1 376 ? -11.195 44.344 -4.605 1 89.56 376 PRO A O 1
ATOM 3002 N N . GLU A 1 377 ? -13.203 45.125 -4.07 1 89.5 377 GLU A N 1
ATOM 3003 C CA . GLU A 1 377 ? -13.875 43.844 -4.117 1 89.5 377 GLU A CA 1
ATOM 3004 C C . GLU A 1 377 ? -13.742 43.219 -5.5 1 89.5 377 GLU A C 1
ATOM 3006 O O . GLU A 1 377 ? -13.633 41.969 -5.617 1 89.5 377 GLU A O 1
ATOM 3011 N N . ASP A 1 378 ? -13.773 44 -6.473 1 89.88 378 ASP A N 1
ATOM 3012 C CA . ASP A 1 378 ? -13.656 43.469 -7.836 1 89.88 378 ASP A CA 1
ATOM 3013 C C . ASP A 1 378 ? -12.273 42.875 -8.094 1 89.88 378 ASP A C 1
ATOM 3015 O O . ASP A 1 378 ? -12.141 41.844 -8.75 1 89.88 378 ASP A O 1
ATOM 3019 N N . VAL A 1 379 ? -11.336 43.562 -7.562 1 89.12 379 VAL A N 1
ATOM 3020 C CA . VAL A 1 379 ? -9.969 43.062 -7.711 1 89.12 379 VAL A CA 1
ATOM 3021 C C . VAL A 1 379 ? -9.781 41.781 -6.91 1 89.12 379 VAL A C 1
ATOM 3023 O O . VAL A 1 379 ? -9.117 40.844 -7.367 1 89.12 379 VAL A O 1
ATOM 3026 N N . ARG A 1 380 ? -10.375 41.781 -5.824 1 90.56 380 ARG A N 1
ATOM 3027 C CA . ARG A 1 380 ? -10.32 40.562 -4.992 1 90.56 380 ARG A CA 1
ATOM 3028 C C . ARG A 1 380 ? -10.93 39.375 -5.715 1 90.56 380 ARG A C 1
ATOM 3030 O O . ARG A 1 380 ? -10.375 38.281 -5.68 1 90.56 380 ARG A O 1
ATOM 3037 N N . ALA A 1 381 ? -12.023 39.625 -6.277 1 91.69 381 ALA A N 1
ATOM 3038 C CA . ALA A 1 381 ? -12.695 38.594 -7.039 1 91.69 381 ALA A CA 1
ATOM 3039 C C . ALA A 1 381 ? -11.836 38.125 -8.219 1 91.69 381 ALA A C 1
ATOM 3041 O O . ALA A 1 381 ? -11.797 36.938 -8.547 1 91.69 381 ALA A O 1
ATOM 3042 N N . GLY A 1 382 ? -11.227 39.062 -8.828 1 93 382 GLY A N 1
ATOM 3043 C CA . GLY A 1 382 ? -10.32 38.75 -9.922 1 93 382 GLY A CA 1
ATOM 3044 C C . GLY A 1 382 ? -9.141 37.906 -9.484 1 93 382 GLY A C 1
ATOM 3045 O O . GLY A 1 382 ? -8.711 37 -10.219 1 93 382 GLY A O 1
ATOM 3046 N N . MET A 1 383 ? -8.656 38.188 -8.352 1 93.56 383 MET A N 1
ATOM 3047 C CA . MET A 1 383 ? -7.527 37.438 -7.801 1 93.56 383 MET A CA 1
ATOM 3048 C C . MET A 1 383 ? -7.918 36 -7.531 1 93.56 383 MET A C 1
ATOM 3050 O O . MET A 1 383 ? -7.152 35.094 -7.832 1 93.56 383 MET A O 1
ATOM 3054 N N . VAL A 1 384 ? -9.094 35.844 -6.992 1 92.12 384 VAL A N 1
ATOM 3055 C CA . VAL A 1 384 ? -9.594 34.5 -6.699 1 92.12 384 VAL A CA 1
ATOM 3056 C C . VAL A 1 384 ? -9.766 33.719 -8 1 92.12 384 VAL A C 1
ATOM 3058 O O . VAL A 1 384 ? -9.375 32.531 -8.094 1 92.12 384 VAL A O 1
ATOM 3061 N N . SER A 1 385 ? -10.281 34.344 -8.938 1 95 385 SER A N 1
ATOM 3062 C CA . SER A 1 385 ? -10.5 33.688 -10.234 1 95 385 SER A CA 1
ATOM 3063 C C . SER A 1 385 ? -9.172 33.344 -10.898 1 95 385 SER A C 1
ATOM 3065 O O . SER A 1 385 ? -9.031 32.25 -11.461 1 95 385 SER A O 1
ATOM 3067 N N . LYS A 1 386 ? -8.297 34.219 -10.844 1 95.75 386 LYS A N 1
ATOM 3068 C CA . LYS A 1 386 ? -7 34 -11.469 1 95.75 386 LYS A CA 1
ATOM 3069 C C . LYS A 1 386 ? -6.242 32.875 -10.766 1 95.75 386 LYS A C 1
ATOM 3071 O O . LYS A 1 386 ? -5.578 32.062 -11.414 1 95.75 386 LYS A O 1
ATOM 3076 N N . THR A 1 387 ? -6.34 32.875 -9.492 1 95.62 387 THR A N 1
ATOM 3077 C CA . THR A 1 387 ? -5.715 31.797 -8.711 1 95.62 387 THR A CA 1
ATOM 3078 C C . THR A 1 387 ? -6.273 30.438 -9.117 1 95.62 387 THR A C 1
ATOM 3080 O O . THR A 1 387 ? -5.52 29.484 -9.273 1 95.62 387 THR A O 1
ATOM 3083 N N . ALA A 1 388 ? -7.535 30.391 -9.297 1 96.12 388 ALA A N 1
ATOM 3084 C CA . ALA A 1 388 ? -8.18 29.156 -9.719 1 96.12 388 ALA A CA 1
ATOM 3085 C C . ALA A 1 388 ? -7.707 28.75 -11.109 1 96.12 388 ALA A C 1
ATOM 3087 O O . ALA A 1 388 ? -7.48 27.562 -11.375 1 96.12 388 ALA A O 1
ATOM 3088 N N . GLU A 1 389 ? -7.598 29.688 -11.898 1 96.94 389 GLU A N 1
ATOM 3089 C CA . GLU A 1 389 ? -7.125 29.438 -13.258 1 96.94 389 GLU A CA 1
ATOM 3090 C C . GLU A 1 389 ? -5.699 28.906 -13.258 1 96.94 389 GLU A C 1
ATOM 3092 O O . GLU A 1 389 ? -5.398 27.938 -13.953 1 96.94 389 GLU A O 1
ATOM 3097 N N . LEU A 1 390 ? -4.883 29.547 -12.555 1 97.69 390 LEU A N 1
ATOM 3098 C CA . LEU A 1 390 ? -3.486 29.125 -12.469 1 97.69 390 LEU A CA 1
ATOM 3099 C C . LEU A 1 390 ? -3.367 27.75 -11.852 1 97.69 390 LEU A C 1
ATOM 3101 O O . LEU A 1 390 ? -2.564 26.922 -12.297 1 97.69 390 LEU A O 1
ATOM 3105 N N . ALA A 1 391 ? -4.137 27.484 -10.852 1 97.25 391 ALA A N 1
ATOM 3106 C CA . ALA A 1 391 ? -4.133 26.172 -10.211 1 97.25 391 ALA A CA 1
ATOM 3107 C C . ALA A 1 391 ? -4.504 25.078 -11.195 1 97.25 391 ALA A C 1
ATOM 3109 O O . ALA A 1 391 ? -3.867 24.016 -11.227 1 97.25 391 ALA A O 1
ATOM 3110 N N . ALA A 1 392 ? -5.504 25.344 -11.953 1 96.75 392 ALA A N 1
ATOM 3111 C CA . ALA A 1 392 ? -5.957 24.375 -12.953 1 96.75 392 ALA A CA 1
ATOM 3112 C C . ALA A 1 392 ? -4.879 24.125 -14 1 96.75 392 ALA A C 1
ATOM 3114 O O . ALA A 1 392 ? -4.625 22.984 -14.375 1 96.75 392 ALA A O 1
ATOM 3115 N N . ALA A 1 393 ? -4.285 25.188 -14.422 1 97.06 393 ALA A N 1
ATOM 3116 C CA . ALA A 1 393 ? -3.23 25.078 -15.43 1 97.06 393 ALA A CA 1
ATOM 3117 C C . ALA A 1 393 ? -2.047 24.266 -14.898 1 97.06 393 ALA A C 1
ATOM 3119 O O . ALA A 1 393 ? -1.472 23.453 -15.617 1 97.06 393 ALA A O 1
ATOM 3120 N N . LEU A 1 394 ? -1.734 24.516 -13.719 1 97.94 394 LEU A N 1
ATOM 3121 C CA . LEU A 1 394 ? -0.623 23.797 -13.094 1 97.94 394 LEU A CA 1
ATOM 3122 C C . LEU A 1 394 ? -0.971 22.328 -12.867 1 97.94 394 LEU A C 1
ATOM 3124 O O . LEU A 1 394 ? -0.107 21.469 -12.984 1 97.94 394 LEU A O 1
ATOM 3128 N N . GLY A 1 395 ? -2.188 22.125 -12.516 1 96 395 GLY A N 1
ATOM 3129 C CA . GLY A 1 395 ? -2.65 20.75 -12.414 1 96 395 GLY A CA 1
ATOM 3130 C C . GLY A 1 395 ? -2.482 19.969 -13.711 1 96 395 GLY A C 1
ATOM 3131 O O . GLY A 1 395 ? -2.014 18.828 -13.695 1 96 395 GLY A O 1
ATOM 3132 N N . VAL A 1 396 ? -2.795 20.578 -14.766 1 94.75 396 VAL A N 1
ATOM 3133 C CA . VAL A 1 396 ? -2.66 19.969 -16.078 1 94.75 396 VAL A CA 1
ATOM 3134 C C . VAL A 1 396 ? -1.186 19.719 -16.391 1 94.75 396 VAL A C 1
ATOM 3136 O O . VAL A 1 396 ? -0.841 18.719 -17.031 1 94.75 396 VAL A O 1
ATOM 3139 N N . ALA A 1 397 ? -0.39 20.562 -15.82 1 95.94 397 ALA A N 1
ATOM 3140 C CA . ALA A 1 397 ? 1.05 20.422 -16.031 1 95.94 397 ALA A CA 1
ATOM 3141 C C . ALA A 1 397 ? 1.64 19.359 -15.102 1 95.94 397 ALA A C 1
ATOM 3143 O O . ALA A 1 397 ? 2.85 19.125 -15.109 1 95.94 397 ALA A O 1
ATOM 3144 N N . GLY A 1 398 ? 0.843 18.781 -14.305 1 95 398 GLY A N 1
ATOM 3145 C CA . GLY A 1 398 ? 1.287 17.672 -13.469 1 95 398 GLY A CA 1
ATOM 3146 C C . GLY A 1 398 ? 1.824 18.125 -12.117 1 95 398 GLY A C 1
ATOM 3147 O O . GLY A 1 398 ? 2.561 17.391 -11.461 1 95 398 GLY A O 1
ATOM 3148 N N . VAL A 1 399 ? 1.503 19.328 -11.711 1 98 399 VAL A N 1
ATOM 3149 C CA . VAL A 1 399 ? 1.986 19.859 -10.445 1 98 399 VAL A CA 1
ATOM 3150 C C . VAL A 1 399 ? 0.945 19.625 -9.352 1 98 399 VAL A C 1
ATOM 3152 O O . VAL A 1 399 ? -0.253 19.812 -9.578 1 98 399 VAL A O 1
ATOM 3155 N N . ARG A 1 400 ? 1.394 19.125 -8.242 1 96.94 400 ARG A N 1
ATOM 3156 C CA . ARG A 1 400 ? 0.514 18.969 -7.082 1 96.94 400 ARG A CA 1
ATOM 3157 C C . ARG A 1 400 ? 0.329 20.312 -6.367 1 96.94 400 ARG A C 1
ATOM 3159 O O . ARG A 1 400 ? 1.169 20.703 -5.555 1 96.94 400 ARG A O 1
ATOM 3166 N N . VAL A 1 401 ? -0.863 20.875 -6.582 1 97.38 401 VAL A N 1
ATOM 3167 C CA . VAL A 1 401 ? -1.07 22.266 -6.184 1 97.38 401 VAL A CA 1
ATOM 3168 C C . VAL A 1 401 ? -2.102 22.328 -5.062 1 97.38 401 VAL A C 1
ATOM 3170 O O . VAL A 1 401 ? -3.031 21.516 -5.012 1 97.38 401 VAL A O 1
ATOM 3173 N N . THR A 1 402 ? -1.815 23.203 -4.125 1 96 402 THR A N 1
ATOM 3174 C CA . THR A 1 402 ? -2.824 23.594 -3.15 1 96 402 THR A CA 1
ATOM 3175 C C . THR A 1 402 ? -2.975 25.109 -3.113 1 96 402 THR A C 1
ATOM 3177 O O . THR A 1 402 ? -2.072 25.844 -3.533 1 96 402 THR A O 1
ATOM 3180 N N . THR A 1 403 ? -4.211 25.594 -2.74 1 96.12 403 THR A N 1
ATOM 3181 C CA . THR A 1 403 ? -4.484 27.031 -2.643 1 96.12 403 THR A CA 1
ATOM 3182 C C . THR A 1 403 ? -4.887 27.406 -1.22 1 96.12 403 THR A C 1
ATOM 3184 O O . THR A 1 403 ? -5.727 26.734 -0.609 1 96.12 403 THR A O 1
ATOM 3187 N N . ASP A 1 404 ? -4.238 28.406 -0.719 1 95.38 404 ASP A N 1
ATOM 3188 C CA . ASP A 1 404 ? -4.594 28.906 0.601 1 95.38 404 ASP A CA 1
ATOM 3189 C C . ASP A 1 404 ? -5.418 30.188 0.49 1 95.38 404 ASP A C 1
ATOM 3191 O O . ASP A 1 404 ? -4.863 31.281 0.427 1 95.38 404 ASP A O 1
ATOM 3195 N N . THR A 1 405 ? -6.746 30.031 0.594 1 90.06 405 THR A N 1
ATOM 3196 C CA . THR A 1 405 ? -7.645 31.156 0.43 1 90.06 405 THR A CA 1
ATOM 3197 C C . THR A 1 405 ? -8.164 31.641 1.783 1 90.06 405 THR A C 1
ATOM 3199 O O . THR A 1 405 ? -9.109 32.438 1.849 1 90.06 405 THR A O 1
ATOM 3202 N N . ARG A 1 406 ? -7.602 31.156 2.85 1 86.75 406 ARG A N 1
ATOM 3203 C CA . ARG A 1 406 ? -8.062 31.547 4.176 1 86.75 406 ARG A CA 1
ATOM 3204 C C . ARG A 1 406 ? -7.883 33.031 4.391 1 86.75 406 ARG A C 1
ATOM 3206 O O . ARG A 1 406 ? -6.793 33.594 4.191 1 86.75 406 ARG A O 1
ATOM 3213 N N . ASP A 1 407 ? -8.953 33.688 4.824 1 83.81 407 ASP A N 1
ATOM 3214 C CA . ASP A 1 407 ? -8.914 35.125 4.922 1 83.81 407 ASP A CA 1
ATOM 3215 C C . ASP A 1 407 ? -8.742 35.594 6.371 1 83.81 407 ASP A C 1
ATOM 3217 O O . ASP A 1 407 ? -8.594 36.781 6.645 1 83.81 407 ASP A O 1
ATOM 3221 N N . ASN A 1 408 ? -8.703 34.625 7.215 1 84.31 408 ASN A N 1
ATOM 3222 C CA . ASN A 1 408 ? -8.57 34.969 8.625 1 84.31 408 ASN A CA 1
ATOM 3223 C C . ASN A 1 408 ? -7.109 35.062 9.047 1 84.31 408 ASN A C 1
ATOM 3225 O O . ASN A 1 408 ? -6.812 35.406 10.195 1 84.31 408 ASN A O 1
ATOM 3229 N N . TYR A 1 409 ? -6.23 34.844 8.164 1 90.31 409 TYR A N 1
ATOM 3230 C CA . TYR A 1 409 ? -4.809 34.906 8.461 1 90.31 409 TYR A CA 1
ATOM 3231 C C . TYR A 1 409 ? -4.102 35.906 7.555 1 90.31 409 TYR A C 1
ATOM 3233 O O . TYR A 1 409 ? -4.508 36.094 6.406 1 90.31 409 TYR A O 1
ATOM 3241 N N . THR A 1 410 ? -3.043 36.469 8.094 1 92.06 410 THR A N 1
ATOM 3242 C CA . THR A 1 410 ? -2.215 37.375 7.305 1 92.06 410 THR A CA 1
ATOM 3243 C C . THR A 1 410 ? -1.355 36.594 6.312 1 92.06 410 THR A C 1
ATOM 3245 O O . THR A 1 410 ? -1.114 35.406 6.492 1 92.06 410 THR A O 1
ATOM 3248 N N . PRO A 1 411 ? -0.946 37.281 5.246 1 91.88 411 PRO A N 1
ATOM 3249 C CA . PRO A 1 411 ? -0.031 36.625 4.312 1 91.88 411 PRO A CA 1
ATOM 3250 C C . PRO A 1 411 ? 1.219 36.062 4.996 1 91.88 411 PRO A C 1
ATOM 3252 O O . PRO A 1 411 ? 1.65 34.938 4.695 1 91.88 411 PRO A O 1
ATOM 3255 N N . GLY A 1 412 ? 1.78 36.844 5.883 1 93.81 412 GLY A N 1
ATOM 3256 C CA . GLY A 1 412 ? 2.949 36.375 6.617 1 93.81 412 GLY A CA 1
ATOM 3257 C C . GLY A 1 412 ? 2.711 35.094 7.375 1 93.81 412 GLY A C 1
ATOM 3258 O O . GLY A 1 412 ? 3.561 34.188 7.375 1 93.81 412 GLY A O 1
ATOM 3259 N N . TRP A 1 413 ? 1.6 35.062 8 1 94.94 413 TRP A N 1
ATOM 3260 C CA . TRP A 1 413 ? 1.243 33.844 8.719 1 94.94 413 TRP A CA 1
ATOM 3261 C C . TRP A 1 413 ? 1.142 32.656 7.762 1 94.94 413 TRP A C 1
ATOM 3263 O O . TRP A 1 413 ? 1.653 31.578 8.047 1 94.94 413 TRP A O 1
ATOM 3273 N N . LYS A 1 414 ? 0.501 32.875 6.641 1 95.75 414 LYS A N 1
ATOM 3274 C CA . LYS A 1 414 ? 0.336 31.828 5.645 1 95.75 414 LYS A CA 1
ATOM 3275 C C . LYS A 1 414 ? 1.686 31.375 5.102 1 95.75 414 LYS A C 1
ATOM 3277 O O . LYS A 1 414 ? 1.914 30.172 4.922 1 95.75 414 LYS A O 1
ATOM 3282 N N . TYR A 1 415 ? 2.539 32.312 4.824 1 95.75 415 TYR A N 1
ATOM 3283 C CA . TYR A 1 415 ? 3.881 31.984 4.359 1 95.75 415 TYR A CA 1
ATOM 3284 C C . TYR A 1 415 ? 4.586 31.062 5.348 1 95.75 415 TYR A C 1
ATOM 3286 O O . TYR A 1 415 ? 5.102 30.016 4.965 1 95.75 415 TYR A O 1
ATOM 3294 N N . ASN A 1 416 ? 4.551 31.453 6.59 1 95.5 416 ASN A N 1
ATOM 3295 C CA . ASN A 1 416 ? 5.215 30.688 7.633 1 95.5 416 ASN A CA 1
ATOM 3296 C C . ASN A 1 416 ? 4.598 29.297 7.785 1 95.5 416 ASN A C 1
ATOM 3298 O O . ASN A 1 416 ? 5.309 28.312 8 1 95.5 416 ASN A O 1
ATOM 3302 N N . TYR A 1 417 ? 3.312 29.281 7.652 1 95.44 417 TYR A N 1
ATOM 3303 C CA . TYR A 1 417 ? 2.57 28.047 7.773 1 95.44 417 TYR A CA 1
ATOM 3304 C C . TYR A 1 417 ? 3.07 27 6.773 1 95.44 417 TYR A C 1
ATOM 3306 O O . TYR A 1 417 ? 3.33 25.859 7.133 1 95.44 417 TYR A O 1
ATOM 3314 N N . TRP A 1 418 ? 3.236 27.406 5.598 1 96.38 418 TRP A N 1
ATOM 3315 C CA . TRP A 1 418 ? 3.604 26.484 4.52 1 96.38 418 TRP A CA 1
ATOM 3316 C C . TRP A 1 418 ? 5.109 26.25 4.5 1 96.38 418 TRP A C 1
ATOM 3318 O O . TRP A 1 418 ? 5.562 25.156 4.133 1 96.38 418 TRP A O 1
ATOM 3328 N N . GLU A 1 419 ? 5.855 27.234 4.906 1 95.31 419 GLU A N 1
ATOM 3329 C CA . GLU A 1 419 ? 7.305 27.062 5.008 1 95.31 419 GLU A CA 1
ATOM 3330 C C . GLU A 1 419 ? 7.664 26.031 6.074 1 95.31 419 GLU A C 1
ATOM 3332 O O . GLU A 1 419 ? 8.539 25.188 5.863 1 95.31 419 GLU A O 1
ATOM 3337 N N . LEU A 1 420 ? 7.004 26.125 7.148 1 95.56 420 LEU A N 1
ATOM 3338 C CA . LEU A 1 420 ? 7.215 25.172 8.234 1 95.56 420 LEU A CA 1
ATOM 3339 C C . LEU A 1 420 ? 6.941 23.75 7.77 1 95.56 420 LEU A C 1
ATOM 3341 O O . LEU A 1 420 ? 7.625 22.812 8.188 1 95.56 420 LEU A O 1
ATOM 3345 N N . ARG A 1 421 ? 6.008 23.656 6.883 1 95.5 421 ARG A N 1
ATOM 3346 C CA . ARG A 1 421 ? 5.562 22.344 6.438 1 95.5 421 ARG A CA 1
ATOM 3347 C C . ARG A 1 421 ? 6.363 21.875 5.227 1 95.5 421 ARG A C 1
ATOM 3349 O O . ARG A 1 421 ? 6.164 20.75 4.734 1 95.5 421 ARG A O 1
ATOM 3356 N N . GLY A 1 422 ? 7.18 22.656 4.734 1 97 422 GLY A N 1
ATOM 3357 C CA . GLY A 1 422 ? 8.195 22.266 3.777 1 97 422 GLY A CA 1
ATOM 3358 C C . GLY A 1 422 ? 7.703 22.266 2.344 1 97 422 GLY A C 1
ATOM 3359 O O . GLY A 1 422 ? 8.281 21.609 1.479 1 97 422 GLY A O 1
ATOM 3360 N N . VAL A 1 423 ? 6.621 22.953 2.047 1 98.19 423 VAL A N 1
ATOM 3361 C CA . VAL A 1 423 ? 6.168 23.047 0.662 1 98.19 423 VAL A CA 1
ATOM 3362 C C . VAL A 1 423 ? 7.258 23.672 -0.201 1 98.19 423 VAL A C 1
ATOM 3364 O O . VAL A 1 423 ? 7.711 24.797 0.076 1 98.19 423 VAL A O 1
ATOM 3367 N N . PRO A 1 424 ? 7.645 23.062 -1.246 1 98.69 424 PRO A N 1
ATOM 3368 C CA . PRO A 1 424 ? 8.844 23.469 -1.986 1 98.69 424 PRO A CA 1
ATOM 3369 C C . PRO A 1 424 ? 8.711 24.859 -2.604 1 98.69 424 PRO A C 1
ATOM 3371 O O . PRO A 1 424 ? 9.695 25.609 -2.672 1 98.69 424 PRO A O 1
ATOM 3374 N N . LEU A 1 425 ? 7.473 25.172 -3.061 1 98.69 425 LEU A N 1
ATOM 3375 C CA . LEU A 1 425 ? 7.309 26.406 -3.816 1 98.69 425 LEU A CA 1
ATOM 3376 C C . LEU A 1 425 ? 6.047 27.141 -3.383 1 98.69 425 LEU A C 1
ATOM 3378 O O . LEU A 1 425 ? 5 26.516 -3.184 1 98.69 425 LEU A O 1
ATOM 3382 N N . ARG A 1 426 ? 6.23 28.438 -3.215 1 98.5 426 ARG A N 1
ATOM 3383 C CA . ARG A 1 426 ? 5.09 29.312 -2.941 1 98.5 426 ARG A CA 1
ATOM 3384 C C . ARG A 1 426 ? 4.871 30.297 -4.086 1 98.5 426 ARG A C 1
ATOM 3386 O O . ARG A 1 426 ? 5.824 30.875 -4.613 1 98.5 426 ARG A O 1
ATOM 3393 N N . LEU A 1 427 ? 3.674 30.422 -4.492 1 98.5 427 LEU A N 1
ATOM 33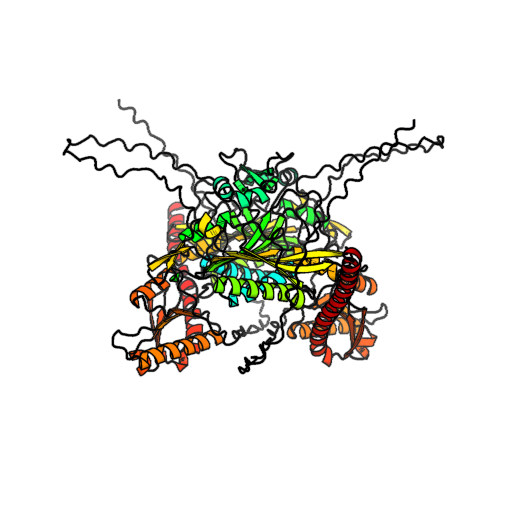94 C CA . LEU A 1 427 ? 3.271 31.391 -5.508 1 98.5 427 LEU A CA 1
ATOM 3395 C C . LEU A 1 427 ? 2.406 32.5 -4.902 1 98.5 427 LEU A C 1
ATOM 3397 O O . LEU A 1 427 ? 1.32 32.219 -4.387 1 98.5 427 LEU A O 1
ATOM 3401 N N . GLU A 1 428 ? 2.912 33.688 -5.02 1 97.31 428 GLU A N 1
ATOM 3402 C CA . GLU A 1 428 ? 2.232 34.844 -4.461 1 97.31 428 GLU A CA 1
ATOM 3403 C C . GLU A 1 428 ? 1.547 35.656 -5.555 1 97.31 428 GLU A C 1
ATOM 3405 O O . GLU A 1 428 ? 2.107 35.844 -6.637 1 97.31 428 GLU A O 1
ATOM 3410 N N . LEU A 1 429 ? 0.361 36.062 -5.262 1 96.81 429 LEU A N 1
ATOM 3411 C CA . LEU A 1 429 ? -0.391 36.906 -6.188 1 96.81 429 LEU A CA 1
ATOM 3412 C C . LEU A 1 429 ? -1.028 38.094 -5.457 1 96.81 429 LEU A C 1
ATOM 3414 O O . LEU A 1 429 ? -2.025 37.906 -4.75 1 96.81 429 LEU A O 1
ATOM 3418 N N . GLY A 1 430 ? -0.501 39.25 -5.652 1 93.94 430 GLY A N 1
ATOM 3419 C CA . GLY A 1 430 ? -1.041 40.469 -5.082 1 93.94 430 GLY A CA 1
ATOM 3420 C C . GLY A 1 430 ? -1.672 41.375 -6.113 1 93.94 430 GLY A C 1
ATOM 3421 O O . GLY A 1 430 ? -1.683 41.062 -7.305 1 93.94 430 GLY A O 1
ATOM 3422 N N . PRO A 1 431 ? -2.158 42.469 -5.594 1 92.94 431 PRO A N 1
ATOM 3423 C CA . PRO A 1 431 ? -2.791 43.438 -6.504 1 92.94 431 PRO A CA 1
ATOM 3424 C C . PRO A 1 431 ? -1.823 44 -7.547 1 92.94 431 PRO A C 1
ATOM 3426 O O . PRO A 1 431 ? -2.199 44.188 -8.711 1 92.94 431 PRO A O 1
ATOM 3429 N N . LYS A 1 432 ? -0.66 44.25 -7.156 1 92.69 432 LYS A N 1
ATOM 3430 C CA . LYS A 1 432 ? 0.344 44.75 -8.094 1 92.69 432 LYS A CA 1
ATOM 3431 C C . LYS A 1 432 ? 0.671 43.719 -9.156 1 92.69 432 LYS A C 1
ATOM 3433 O O . LYS A 1 432 ? 0.931 44.062 -10.312 1 92.69 432 LYS A O 1
ATOM 3438 N N . ASP A 1 433 ? 0.666 42.469 -8.766 1 94.88 433 ASP A N 1
ATOM 3439 C CA . ASP A 1 433 ? 0.913 41.375 -9.688 1 94.88 433 ASP A CA 1
ATOM 3440 C C . ASP A 1 433 ? -0.23 41.219 -10.688 1 94.88 433 ASP A C 1
ATOM 3442 O O . ASP A 1 433 ? -0.001 40.906 -11.859 1 94.88 433 ASP A O 1
ATOM 3446 N N . MET A 1 434 ? -1.414 41.5 -10.25 1 94.38 434 MET A N 1
ATOM 3447 C CA . MET A 1 434 ? -2.582 41.469 -11.125 1 94.38 434 MET A CA 1
ATOM 3448 C C . MET A 1 434 ? -2.449 42.5 -12.242 1 94.38 434 MET A C 1
ATOM 3450 O O . MET A 1 434 ? -2.742 42.188 -13.398 1 94.38 434 MET A O 1
ATOM 3454 N N . GLU A 1 435 ? -2.01 43.625 -11.836 1 93.19 435 GLU A N 1
ATOM 3455 C CA . GLU A 1 435 ? -1.845 44.688 -12.797 1 93.19 435 GLU A CA 1
ATOM 3456 C C . GLU A 1 435 ? -0.732 44.406 -13.797 1 93.19 435 GLU A C 1
ATOM 3458 O O . GLU A 1 435 ? -0.854 44.688 -14.984 1 93.19 435 GLU A O 1
ATOM 3463 N N . ALA A 1 436 ? 0.301 43.75 -13.305 1 95.75 436 ALA A N 1
ATOM 3464 C CA . ALA A 1 436 ? 1.489 43.5 -14.117 1 95.75 436 ALA A CA 1
ATOM 3465 C C . ALA A 1 436 ? 1.347 42.219 -14.914 1 95.75 436 ALA A C 1
ATOM 3467 O O . ALA A 1 436 ? 2.135 41.938 -15.828 1 95.75 436 ALA A O 1
ATOM 3468 N N . GLY A 1 437 ? 0.327 41.406 -14.562 1 96.44 437 GLY A N 1
ATOM 3469 C CA . GLY A 1 437 ? 0.129 40.125 -15.234 1 96.44 437 GLY A CA 1
ATOM 3470 C C . GLY A 1 437 ? 1.211 39.094 -14.922 1 96.44 437 GLY A C 1
ATOM 3471 O O . GLY A 1 437 ? 1.749 38.469 -15.828 1 96.44 437 GLY A O 1
ATOM 3472 N N . CYS A 1 438 ? 1.589 39.094 -13.664 1 97.81 438 CYS A N 1
ATOM 3473 C CA . CYS A 1 438 ? 2.666 38.188 -13.273 1 97.81 438 CYS A CA 1
ATOM 3474 C C . CYS A 1 438 ? 2.414 37.625 -11.891 1 97.81 438 CYS A C 1
ATOM 3476 O O . CYS A 1 438 ? 1.37 37.875 -11.289 1 97.81 438 CYS A O 1
ATOM 3478 N N . VAL A 1 439 ? 3.236 36.688 -11.477 1 98.12 439 VAL A N 1
ATOM 3479 C CA . VAL A 1 439 ? 3.229 36.125 -10.133 1 98.12 439 VAL A CA 1
ATOM 3480 C C . VAL A 1 439 ? 4.648 36.125 -9.57 1 98.12 439 VAL A C 1
ATOM 3482 O O . VAL A 1 439 ? 5.621 36.281 -10.312 1 98.12 439 VAL A O 1
ATOM 3485 N N . VAL A 1 440 ? 4.73 35.969 -8.266 1 98.19 440 VAL A N 1
ATOM 3486 C CA . VAL A 1 440 ? 6.031 35.812 -7.621 1 98.19 440 VAL A CA 1
ATOM 3487 C C . VAL A 1 440 ? 6.188 34.375 -7.102 1 98.19 440 VAL A C 1
ATOM 3489 O O . VAL A 1 440 ? 5.336 33.875 -6.363 1 98.19 440 VAL A O 1
ATOM 3492 N N . LEU A 1 441 ? 7.25 33.719 -7.5 1 98.62 441 LEU A N 1
ATOM 3493 C CA . LEU A 1 441 ? 7.602 32.406 -7 1 98.62 441 LEU A CA 1
ATOM 3494 C C . LEU A 1 441 ? 8.672 32.5 -5.918 1 98.62 441 LEU A C 1
ATOM 3496 O O . LEU A 1 441 ? 9.656 33.219 -6.078 1 98.62 441 LEU A O 1
ATOM 3500 N N . ALA A 1 442 ? 8.461 31.812 -4.832 1 98.44 442 ALA A N 1
ATOM 3501 C CA . ALA A 1 442 ? 9.422 31.781 -3.734 1 98.44 442 ALA A CA 1
ATOM 3502 C C . ALA A 1 442 ? 9.797 30.344 -3.379 1 98.44 442 ALA A C 1
ATOM 3504 O O . ALA A 1 442 ? 8.922 29.516 -3.086 1 98.44 442 ALA A O 1
ATOM 3505 N N . ARG A 1 443 ? 11.039 30.047 -3.393 1 98.69 443 ARG A N 1
ATOM 3506 C CA . ARG A 1 443 ? 11.547 28.719 -3.062 1 98.69 443 ARG A CA 1
ATOM 3507 C C . ARG A 1 443 ? 11.633 28.531 -1.552 1 98.69 443 ARG A C 1
ATOM 3509 O O . ARG A 1 443 ? 12.047 29.438 -0.83 1 98.69 443 ARG A O 1
ATOM 3516 N N . ARG A 1 444 ? 11.312 27.375 -1.054 1 98.5 444 ARG A N 1
ATOM 3517 C CA . ARG A 1 444 ? 11.43 27.047 0.364 1 98.5 444 ARG A CA 1
ATOM 3518 C C . ARG A 1 444 ? 12.875 26.75 0.742 1 98.5 444 ARG A C 1
ATOM 3520 O O . ARG A 1 444 ? 13.32 27.109 1.834 1 98.5 444 ARG A O 1
ATOM 3527 N N . ASP A 1 445 ? 13.656 26.031 -0.083 1 97.5 445 ASP A N 1
ATOM 3528 C CA . ASP A 1 445 ? 14.977 25.5 0.237 1 97.5 445 ASP A CA 1
ATOM 3529 C C . ASP A 1 445 ? 16 26.641 0.385 1 97.5 445 ASP A C 1
ATOM 3531 O O . ASP A 1 445 ? 16.812 26.609 1.304 1 97.5 445 ASP A O 1
ATOM 3535 N N . THR A 1 446 ? 15.844 27.734 -0.501 1 96.94 446 THR A N 1
ATOM 3536 C CA . THR A 1 446 ? 16.859 28.781 -0.504 1 96.94 446 THR A CA 1
ATOM 3537 C C . THR A 1 446 ? 16.25 30.125 -0.123 1 96.94 446 THR A C 1
ATOM 3539 O O . THR A 1 446 ? 16.969 31.062 0.224 1 96.94 446 THR A O 1
ATOM 3542 N N . GLY A 1 447 ? 14.984 30.281 -0.35 1 96.38 447 GLY A N 1
ATOM 3543 C CA . GLY A 1 447 ? 14.336 31.562 -0.135 1 96.38 447 GLY A CA 1
ATOM 3544 C C . GLY A 1 447 ? 14.375 32.469 -1.358 1 96.38 447 GLY A C 1
ATOM 3545 O O . GLY A 1 447 ? 13.812 33.562 -1.348 1 96.38 447 GLY A O 1
ATOM 3546 N N . ALA A 1 448 ? 14.953 31.984 -2.408 1 97.88 448 ALA A N 1
ATOM 3547 C CA . ALA A 1 448 ? 15.055 32.781 -3.631 1 97.88 448 ALA A CA 1
ATOM 3548 C C . ALA A 1 448 ? 13.68 33.062 -4.219 1 97.88 448 ALA A C 1
ATOM 3550 O O . ALA A 1 448 ? 12.789 32.188 -4.188 1 97.88 448 ALA A O 1
ATOM 3551 N N . LYS A 1 449 ? 13.57 34.25 -4.82 1 98.06 449 LYS A N 1
ATOM 3552 C CA . LYS A 1 449 ? 12.305 34.656 -5.43 1 98.06 449 LYS A CA 1
ATOM 3553 C C . LYS A 1 449 ? 12.5 35.031 -6.898 1 98.06 449 LYS A C 1
ATOM 3555 O O . LYS A 1 449 ? 13.586 35.469 -7.293 1 98.06 449 LYS A O 1
ATOM 3560 N N . GLU A 1 450 ? 11.469 34.781 -7.664 1 98.06 450 GLU A N 1
ATOM 3561 C CA . GLU A 1 450 ? 11.477 35.25 -9.055 1 98.06 450 GLU A CA 1
ATOM 3562 C C . GLU A 1 450 ? 10.078 35.594 -9.531 1 98.06 450 GLU A C 1
ATOM 3564 O O . GLU A 1 450 ? 9.086 35.031 -9.055 1 98.06 450 GLU A O 1
ATOM 3569 N N . THR A 1 451 ? 9.992 36.594 -10.398 1 98.31 451 THR A N 1
ATOM 3570 C CA . THR A 1 451 ? 8.742 37 -11.008 1 98.31 451 THR A CA 1
ATOM 3571 C C . THR A 1 451 ? 8.523 36.312 -12.352 1 98.31 451 THR A C 1
ATOM 3573 O O . THR A 1 451 ? 9.43 36.281 -13.188 1 98.31 451 THR A O 1
ATOM 3576 N N . VAL A 1 452 ? 7.352 35.781 -12.508 1 98.38 452 VAL A N 1
ATOM 3577 C CA . VAL A 1 452 ? 7.035 35.062 -13.727 1 98.38 452 VAL A CA 1
ATOM 3578 C C . VAL A 1 452 ? 5.723 35.562 -14.32 1 98.38 452 VAL A C 1
ATOM 3580 O O . VAL A 1 452 ? 4.75 35.781 -13.594 1 98.38 452 VAL A O 1
ATOM 3583 N N . ALA A 1 453 ? 5.738 35.719 -15.625 1 98.19 453 ALA A N 1
ATOM 3584 C CA . ALA A 1 453 ? 4.508 36.094 -16.312 1 98.19 453 ALA A CA 1
ATOM 3585 C C . ALA A 1 453 ? 3.471 35 -16.25 1 98.19 453 ALA A C 1
ATOM 3587 O O . ALA A 1 453 ? 3.818 33.812 -16.328 1 98.19 453 ALA A O 1
ATOM 3588 N N . TRP A 1 454 ? 2.178 35.344 -16.25 1 97.44 454 TRP A N 1
ATOM 3589 C CA . TRP A 1 454 ? 1.085 34.375 -16.172 1 97.44 454 TRP A CA 1
ATOM 3590 C C . TRP A 1 454 ? 1.21 33.344 -17.266 1 97.44 454 TRP A C 1
ATOM 3592 O O . TRP A 1 454 ? 1.005 32.156 -17 1 97.44 454 TRP A O 1
ATOM 3602 N N . ALA A 1 455 ? 1.58 33.688 -18.359 1 96.31 455 ALA A N 1
ATOM 3603 C CA . ALA A 1 455 ? 1.633 32.812 -19.531 1 96.31 455 ALA A CA 1
ATOM 3604 C C . ALA A 1 455 ? 2.713 31.75 -19.391 1 96.31 455 ALA A C 1
ATOM 3606 O O . ALA A 1 455 ? 2.643 30.688 -20.016 1 96.31 455 ALA A O 1
ATOM 3607 N N . ASP A 1 456 ? 3.666 32.031 -18.516 1 97.88 456 ASP A N 1
ATOM 3608 C CA . ASP A 1 456 ? 4.828 31.141 -18.422 1 97.88 456 ASP A CA 1
ATOM 3609 C C . ASP A 1 456 ? 4.762 30.266 -17.156 1 97.88 456 ASP A C 1
ATOM 3611 O O . ASP A 1 456 ? 5.59 29.375 -16.969 1 97.88 456 ASP A O 1
ATOM 3615 N N . VAL A 1 457 ? 3.785 30.5 -16.359 1 98.12 457 VAL A N 1
ATOM 3616 C CA . VAL A 1 457 ? 3.738 29.859 -15.055 1 98.12 457 VAL A CA 1
ATOM 3617 C C . VAL A 1 457 ? 3.664 28.344 -15.227 1 98.12 457 VAL A C 1
ATOM 3619 O O . VAL A 1 457 ? 4.426 27.594 -14.602 1 98.12 457 VAL A O 1
ATOM 3622 N N . ALA A 1 458 ? 2.828 27.828 -16.094 1 97.5 458 ALA A N 1
ATOM 3623 C CA . ALA A 1 458 ? 2.584 26.406 -16.266 1 97.5 458 ALA A CA 1
ATOM 3624 C C . ALA A 1 458 ? 3.816 25.703 -16.828 1 97.5 458 ALA A C 1
ATOM 3626 O O . ALA A 1 458 ? 4.023 24.5 -16.594 1 97.5 458 ALA A O 1
ATOM 3627 N N . SER A 1 459 ? 4.629 26.453 -17.562 1 97.75 459 SER A N 1
ATOM 3628 C CA . SER A 1 459 ? 5.84 25.859 -18.125 1 97.75 459 SER A CA 1
ATOM 3629 C C . SER A 1 459 ? 7.027 26.031 -17.188 1 97.75 459 SER A C 1
ATOM 3631 O O . SER A 1 459 ? 7.906 25.172 -17.125 1 97.75 459 SER A O 1
ATOM 3633 N N . ARG A 1 460 ? 7.059 27.109 -16.438 1 98.31 460 ARG A N 1
ATOM 3634 C CA . ARG A 1 460 ? 8.203 27.453 -15.609 1 98.31 460 ARG A CA 1
ATOM 3635 C C . ARG A 1 460 ? 8.219 26.625 -14.328 1 98.31 460 ARG A C 1
ATOM 3637 O O . ARG A 1 460 ? 9.281 26.172 -13.883 1 98.31 460 ARG A O 1
ATOM 3644 N N . VAL A 1 461 ? 7.105 26.375 -13.781 1 98.62 461 VAL A N 1
ATOM 3645 C CA . VAL A 1 461 ? 7.012 25.781 -12.453 1 98.62 461 VAL A CA 1
ATOM 3646 C C . VAL A 1 461 ? 7.559 24.359 -12.484 1 98.62 461 VAL A C 1
ATOM 3648 O O . VAL A 1 461 ? 8.391 23.984 -11.648 1 98.62 461 VAL A O 1
ATOM 3651 N N . PRO A 1 462 ? 7.172 23.5 -13.438 1 98.5 462 PRO A N 1
ATOM 3652 C CA . PRO A 1 462 ? 7.738 22.156 -13.469 1 98.5 462 PRO A CA 1
ATOM 3653 C C . PRO A 1 462 ? 9.266 22.156 -13.594 1 98.5 462 PRO A C 1
ATOM 3655 O O . PRO A 1 462 ? 9.945 21.359 -12.938 1 98.5 462 PRO A O 1
ATOM 3658 N N . VAL A 1 463 ? 9.773 23.078 -14.336 1 98.38 463 VAL A N 1
ATOM 3659 C CA . VAL A 1 463 ? 11.219 23.188 -14.539 1 98.38 463 VAL A CA 1
ATOM 3660 C C . VAL A 1 463 ? 11.891 23.609 -13.234 1 98.38 463 VAL A C 1
ATOM 3662 O O . VAL A 1 463 ? 12.945 23.094 -12.875 1 98.38 463 VAL A O 1
ATOM 3665 N N . LEU A 1 464 ? 11.273 24.531 -12.602 1 98.69 464 LEU A N 1
ATOM 3666 C CA . LEU A 1 464 ? 11.82 25.031 -11.344 1 98.69 464 LEU A CA 1
ATOM 3667 C C . LEU A 1 464 ? 11.812 23.938 -10.281 1 98.69 464 LEU A C 1
ATOM 3669 O O . LEU A 1 464 ? 12.758 23.828 -9.492 1 98.69 464 LEU A O 1
ATOM 3673 N N . LEU A 1 465 ? 10.797 23.141 -10.219 1 98.75 465 LEU A N 1
ATOM 3674 C CA . LEU A 1 465 ? 10.727 22.031 -9.266 1 98.75 465 LEU A CA 1
ATOM 3675 C C . LEU A 1 465 ? 11.844 21.016 -9.508 1 98.75 465 LEU A C 1
ATOM 3677 O O . LEU A 1 465 ? 12.453 20.516 -8.562 1 98.75 465 LEU A O 1
ATOM 3681 N N . ASP A 1 466 ? 12.133 20.766 -10.758 1 98.5 466 ASP A N 1
ATOM 3682 C CA . ASP A 1 466 ? 13.242 19.875 -11.102 1 98.5 466 ASP A CA 1
ATOM 3683 C C . ASP A 1 466 ? 14.578 20.484 -10.672 1 98.5 466 ASP A C 1
ATOM 3685 O O . ASP A 1 466 ? 15.461 19.766 -10.188 1 98.5 466 ASP A O 1
ATOM 3689 N N . GLN A 1 467 ? 14.664 21.75 -10.883 1 98.62 467 GLN A N 1
ATOM 3690 C CA . GLN A 1 467 ? 15.883 22.438 -10.477 1 98.62 467 GLN A CA 1
ATOM 3691 C C . GLN A 1 467 ? 16.078 22.391 -8.969 1 98.62 467 GLN A C 1
ATOM 3693 O O . GLN A 1 467 ? 17.188 22.172 -8.484 1 98.62 467 GLN A O 1
ATOM 3698 N N . ILE A 1 468 ? 15.016 22.609 -8.273 1 98.75 468 ILE A N 1
ATOM 3699 C CA . ILE A 1 468 ? 15.078 22.547 -6.812 1 98.75 468 ILE A CA 1
ATOM 3700 C C . ILE A 1 468 ? 15.531 21.172 -6.371 1 98.75 468 ILE A C 1
ATOM 3702 O O . ILE A 1 468 ? 16.391 21.031 -5.488 1 98.75 468 ILE A O 1
ATOM 3706 N N . GLN A 1 469 ? 14.992 20.156 -6.969 1 98.69 469 GLN A N 1
ATOM 3707 C CA . GLN A 1 469 ? 15.383 18.766 -6.699 1 98.69 469 GLN A CA 1
ATOM 3708 C C . GLN A 1 469 ? 16.891 18.578 -6.863 1 98.69 469 GLN A C 1
ATOM 3710 O O . GLN A 1 469 ? 17.547 18.031 -5.98 1 98.69 469 GLN A O 1
ATOM 3715 N N . ALA A 1 470 ? 17.375 19.047 -7.926 1 98.62 470 ALA A N 1
ATOM 3716 C CA . ALA A 1 470 ? 18.797 18.906 -8.25 1 98.62 470 ALA A CA 1
ATOM 3717 C C . ALA A 1 470 ? 19.656 19.734 -7.293 1 98.62 470 ALA A C 1
ATOM 3719 O O . ALA A 1 470 ? 20.719 19.281 -6.848 1 98.62 470 ALA A O 1
ATOM 3720 N N . ASP A 1 471 ? 19.219 20.938 -7.016 1 98.62 471 ASP A N 1
ATOM 3721 C CA . ASP A 1 471 ? 19.969 21.812 -6.121 1 98.62 471 ASP A CA 1
ATOM 3722 C C . ASP A 1 471 ? 20.062 21.219 -4.719 1 98.62 471 ASP A C 1
ATOM 3724 O O . ASP A 1 471 ? 21.094 21.328 -4.062 1 98.62 471 ASP A O 1
ATOM 3728 N N . MET A 1 472 ? 18.969 20.688 -4.285 1 98.31 472 MET A N 1
ATOM 3729 C CA . MET A 1 472 ? 18.953 20.109 -2.951 1 98.31 472 MET A CA 1
ATOM 3730 C C . MET A 1 472 ? 19.953 18.938 -2.857 1 98.31 472 MET A C 1
ATOM 3732 O O . MET A 1 472 ? 20.672 18.812 -1.867 1 98.31 472 MET A O 1
ATOM 3736 N N . LEU A 1 473 ? 19.938 18.062 -3.869 1 98.44 473 LEU A N 1
ATOM 3737 C CA . LEU A 1 473 ? 20.891 16.953 -3.881 1 98.44 473 LEU A CA 1
ATOM 3738 C C . LEU A 1 473 ? 22.328 17.469 -3.875 1 98.44 473 LEU A C 1
ATOM 3740 O O . LEU A 1 473 ? 23.172 16.969 -3.131 1 98.44 473 LEU A O 1
ATOM 3744 N N . ALA A 1 474 ? 22.594 18.453 -4.688 1 97.94 474 ALA A N 1
ATOM 3745 C CA . ALA A 1 474 ? 23.938 19.031 -4.785 1 97.94 474 ALA A CA 1
ATOM 3746 C C . ALA A 1 474 ? 24.375 19.625 -3.455 1 97.94 474 ALA A C 1
ATOM 3748 O O . ALA A 1 474 ? 25.5 19.422 -3.014 1 97.94 474 ALA A O 1
ATOM 3749 N N . SER A 1 475 ? 23.484 20.359 -2.877 1 96.44 475 SER A N 1
ATOM 3750 C CA . SER A 1 475 ? 23.797 21 -1.595 1 96.44 475 SER A CA 1
ATOM 3751 C C . SER A 1 475 ? 24.062 19.953 -0.519 1 96.44 475 SER A C 1
ATOM 3753 O O . SER A 1 475 ? 25 20.094 0.269 1 96.44 475 SER A O 1
ATOM 3755 N N . ALA A 1 476 ? 23.234 18.922 -0.467 1 96.19 476 ALA A N 1
ATOM 3756 C CA . ALA A 1 476 ? 23.422 17.844 0.508 1 96.19 476 ALA A CA 1
ATOM 3757 C C . ALA A 1 476 ? 24.734 17.125 0.275 1 96.19 476 ALA A C 1
ATOM 3759 O O . ALA A 1 476 ? 25.406 16.703 1.229 1 96.19 476 ALA A O 1
ATOM 3760 N N . LYS A 1 477 ? 25.062 16.922 -0.949 1 95.19 477 LYS A N 1
ATOM 3761 C CA . LYS A 1 477 ? 26.312 16.25 -1.286 1 95.19 477 LYS A CA 1
ATOM 3762 C C . LYS A 1 477 ? 27.516 17.062 -0.808 1 95.19 477 LYS A C 1
ATOM 3764 O O . LYS A 1 477 ? 28.469 16.5 -0.278 1 95.19 477 LYS A O 1
ATOM 3769 N N . VAL A 1 478 ? 27.484 18.328 -1.01 1 93.5 478 VAL A N 1
ATOM 3770 C CA . VAL A 1 478 ? 28.562 19.219 -0.56 1 93.5 478 VAL A CA 1
ATOM 3771 C C . VAL A 1 478 ? 28.703 19.109 0.956 1 93.5 478 VAL A C 1
ATOM 3773 O O . VAL A 1 478 ? 29.828 19.016 1.467 1 93.5 478 VAL A O 1
ATOM 3776 N N . ARG A 1 479 ? 27.656 19.094 1.629 1 90.62 479 ARG A N 1
ATOM 3777 C CA . ARG A 1 479 ? 27.688 19.016 3.086 1 90.62 479 ARG A CA 1
ATOM 3778 C C . ARG A 1 479 ? 28.234 17.656 3.535 1 90.62 479 ARG A C 1
ATOM 3780 O O . ARG A 1 479 ? 29.016 17.594 4.488 1 90.62 479 ARG A O 1
ATOM 3787 N N . MET A 1 480 ? 27.766 16.625 2.893 1 89.38 480 MET A N 1
ATOM 3788 C CA . MET A 1 480 ? 28.266 15.297 3.221 1 89.38 480 MET A CA 1
ATOM 3789 C C . MET A 1 480 ? 29.766 15.195 2.979 1 89.38 480 MET A C 1
ATOM 3791 O O . MET A 1 480 ? 30.5 14.672 3.82 1 89.38 480 MET A O 1
ATOM 3795 N N . ASP A 1 481 ? 30.234 15.703 1.867 1 86.62 481 ASP A N 1
ATOM 3796 C CA . ASP A 1 481 ? 31.641 15.641 1.506 1 86.62 481 ASP A CA 1
ATOM 3797 C C . ASP A 1 481 ? 32.5 16.438 2.486 1 86.62 481 ASP A C 1
ATOM 3799 O O . ASP A 1 481 ? 33.625 16.031 2.824 1 86.62 481 ASP A O 1
ATOM 3803 N N . ALA A 1 482 ? 32 17.484 2.908 1 84.19 482 ALA A N 1
ATOM 3804 C CA . ALA A 1 482 ? 32.719 18.312 3.879 1 84.19 482 ALA A CA 1
ATOM 3805 C C . ALA A 1 482 ? 32.875 17.578 5.203 1 84.19 482 ALA A C 1
ATOM 3807 O O . ALA A 1 482 ? 33.906 17.719 5.863 1 84.19 482 ALA A O 1
ATOM 3808 N N . CYS A 1 483 ? 31.984 16.781 5.508 1 79.12 483 CYS A N 1
ATOM 3809 C CA . CYS A 1 483 ? 32.031 16.031 6.754 1 79.12 483 CYS A CA 1
ATOM 3810 C C . CYS A 1 483 ? 32.969 14.82 6.617 1 79.12 483 CYS A C 1
ATOM 3812 O O . CYS A 1 483 ? 33.625 14.438 7.57 1 79.12 483 CYS A O 1
ATOM 3814 N N . LEU A 1 484 ? 32.906 14.18 5.488 1 74.44 484 LEU A N 1
ATOM 3815 C CA . LEU A 1 484 ? 33.75 13.008 5.25 1 74.44 484 LEU A CA 1
ATOM 3816 C C . LEU A 1 484 ? 35.219 13.391 5.219 1 74.44 484 LEU A C 1
ATOM 3818 O O . LEU A 1 484 ? 36.094 12.641 5.699 1 74.44 484 LEU A O 1
ATOM 3822 N N . GLU A 1 485 ? 35.531 14.414 4.582 1 65.31 485 GLU A N 1
ATOM 3823 C CA . GLU A 1 485 ? 36.906 14.898 4.562 1 65.31 485 GLU A CA 1
ATOM 3824 C C . GLU A 1 485 ? 37.406 15.148 5.977 1 65.31 485 GLU A C 1
ATOM 3826 O O . GLU A 1 485 ? 38.562 14.828 6.293 1 65.31 485 GLU A O 1
ATOM 3831 N N . THR A 1 486 ? 36.438 15.57 6.648 1 57.34 486 THR A N 1
ATOM 3832 C CA . THR A 1 486 ? 36.844 15.805 8.031 1 57.34 486 THR A CA 1
ATOM 3833 C C . THR A 1 486 ? 37.062 14.484 8.766 1 57.34 486 THR A C 1
ATOM 3835 O O . THR A 1 486 ? 38 14.344 9.555 1 57.34 486 THR A O 1
ATOM 3838 N N . TRP A 1 487 ? 36.219 13.523 8.344 1 54.84 487 TRP A N 1
ATOM 3839 C CA . TRP A 1 487 ? 36.344 12.195 8.938 1 54.84 487 TRP A CA 1
ATOM 3840 C C . TRP A 1 487 ? 37.594 11.492 8.43 1 54.84 487 TRP A C 1
ATOM 3842 O O . TRP A 1 487 ? 38.344 10.867 9.211 1 54.84 487 TRP A O 1
ATOM 3852 N N . LEU A 1 488 ? 37.781 11.523 7.066 1 52.75 488 LEU A N 1
ATOM 3853 C CA . LEU A 1 488 ? 39 10.938 6.516 1 52.75 488 LEU A CA 1
ATOM 3854 C C . LEU A 1 488 ? 40.219 11.641 7.055 1 52.75 488 LEU A C 1
ATOM 3856 O O . LEU A 1 488 ? 41.219 10.992 7.367 1 52.75 488 LEU A O 1
ATOM 3860 N N . ALA A 1 489 ? 40.094 12.914 7.082 1 48.19 489 ALA A N 1
ATOM 3861 C CA . ALA A 1 489 ? 41.219 13.664 7.672 1 48.19 489 ALA A CA 1
ATOM 3862 C C . ALA A 1 489 ? 41.406 13.266 9.133 1 48.19 489 ALA A C 1
ATOM 3864 O O . ALA A 1 489 ? 42.562 13.133 9.594 1 48.19 489 ALA A O 1
ATOM 3865 N N . LEU A 1 490 ? 40.25 13.031 9.695 1 43.25 490 LEU A N 1
ATOM 3866 C CA . LEU A 1 490 ? 40.344 12.602 11.086 1 43.25 490 LEU A CA 1
ATOM 3867 C C . LEU A 1 490 ? 40.875 11.18 11.18 1 43.25 490 LEU A C 1
ATOM 3869 O O . LEU A 1 490 ? 41.656 10.859 12.07 1 43.25 490 LEU A O 1
ATOM 3873 N N . ARG A 1 491 ? 40.375 10.359 10.305 1 44.25 491 ARG A N 1
ATOM 3874 C CA . ARG A 1 491 ? 40.875 8.992 10.281 1 44.25 491 ARG A CA 1
ATOM 3875 C C . ARG A 1 491 ? 42.375 8.969 9.977 1 44.25 491 ARG A C 1
ATOM 3877 O O . ARG A 1 491 ? 43.125 8.195 10.578 1 44.25 491 ARG A O 1
ATOM 3884 N N . VAL A 1 492 ? 42.781 9.711 8.953 1 43.16 492 VAL A N 1
ATOM 3885 C CA . VAL A 1 492 ? 44.219 9.812 8.656 1 43.16 492 VAL A CA 1
ATOM 3886 C C . VAL A 1 492 ? 44.969 10.328 9.883 1 43.16 492 VAL A C 1
ATOM 3888 O O . VAL A 1 492 ? 46.062 9.844 10.203 1 43.16 492 VAL A O 1
ATOM 3891 N N . LYS A 1 493 ? 44.438 11.234 10.57 1 40.56 493 LYS A N 1
ATOM 3892 C CA . LYS A 1 493 ? 45.094 11.742 11.766 1 40.56 493 LYS A CA 1
ATOM 3893 C C . LYS A 1 493 ? 45.125 10.688 12.867 1 40.56 493 LYS A C 1
ATOM 3895 O O . LYS A 1 493 ? 46.094 10.641 13.656 1 40.56 493 LYS A O 1
ATOM 3900 N N . LEU A 1 494 ? 44.062 9.938 12.859 1 35.28 494 LEU A N 1
ATOM 3901 C CA . LEU A 1 494 ? 44 8.914 13.898 1 35.28 494 LEU A CA 1
ATOM 3902 C C . LEU A 1 494 ? 44.906 7.727 13.516 1 35.28 494 LEU A C 1
ATOM 3904 O O . LEU A 1 494 ? 45.406 7.031 14.391 1 35.28 494 LEU A O 1
ATOM 3908 N N . VAL A 1 495 ? 44.844 7.359 12.242 1 38.88 495 VAL A N 1
ATOM 3909 C CA . VAL A 1 495 ? 45.688 6.234 11.844 1 38.88 495 VAL A CA 1
ATOM 3910 C C . VAL A 1 495 ? 47.125 6.699 11.688 1 38.88 495 VAL A C 1
ATOM 3912 O O . VAL A 1 495 ? 48.062 5.887 11.758 1 38.88 495 VAL A O 1
ATOM 3915 N N . GLY A 1 496 ? 47.281 7.934 11.375 1 34.19 496 GLY A N 1
ATOM 3916 C CA . GLY A 1 496 ? 48.688 8.367 11.414 1 34.19 496 GLY A CA 1
ATOM 3917 C C . GLY A 1 496 ? 49.156 8.664 12.812 1 34.19 496 GLY A C 1
ATOM 3918 O O . GLY A 1 496 ? 48.438 8.461 13.789 1 34.19 496 GLY A O 1
ATOM 3919 N N . MET B 1 1 ? -46.938 -49.031 28.281 1 23.25 1 MET B N 1
ATOM 3920 C CA . MET B 1 1 ? -47.281 -47.625 28.453 1 23.25 1 MET B CA 1
ATOM 3921 C C . MET B 1 1 ? -46 -46.781 28.312 1 23.25 1 MET B C 1
ATOM 3923 O O . MET B 1 1 ? -45.156 -46.75 29.188 1 23.25 1 MET B O 1
ATOM 3927 N N . GLN B 1 2 ? -45.438 -46.625 27.078 1 23.84 2 GLN B N 1
ATOM 3928 C CA . GLN B 1 2 ? -44.219 -46.438 26.266 1 23.84 2 GLN B CA 1
ATOM 3929 C C . GLN B 1 2 ? -43.812 -44.969 26.234 1 23.84 2 GLN B C 1
ATOM 3931 O O . GLN B 1 2 ? -44.562 -44.125 25.781 1 23.84 2 GLN B O 1
ATOM 3936 N N . HIS B 1 3 ? -43 -44.5 27.25 1 23.41 3 HIS B N 1
ATOM 3937 C CA . HIS B 1 3 ? -42.594 -43.125 27.609 1 23.41 3 HIS B CA 1
ATOM 3938 C C . HIS B 1 3 ? -41.844 -42.469 26.453 1 23.41 3 HIS B C 1
ATOM 3940 O O . HIS B 1 3 ? -40.75 -42.875 26.094 1 23.41 3 HIS B O 1
ATOM 3946 N N . LEU B 1 4 ? -42.5 -42 25.328 1 21.52 4 LEU B N 1
ATOM 3947 C CA . LEU B 1 4 ? -42.094 -41.375 24.078 1 21.52 4 LEU B CA 1
ATOM 3948 C C . LEU B 1 4 ? -41.281 -40.094 24.344 1 21.52 4 LEU B C 1
ATOM 3950 O O . LEU B 1 4 ? -41.844 -39.094 24.828 1 21.52 4 LEU B O 1
ATOM 3954 N N . GLN B 1 5 ? -40.094 -40.188 24.938 1 21.08 5 GLN B N 1
ATOM 3955 C CA . GLN B 1 5 ? -39.25 -39.062 25.344 1 21.08 5 GLN B CA 1
ATOM 3956 C C . GLN B 1 5 ? -38.969 -38.156 24.172 1 21.08 5 GLN B C 1
ATOM 3958 O O . GLN B 1 5 ? -38.375 -38.594 23.172 1 21.08 5 GLN B O 1
ATOM 3963 N N . ASN B 1 6 ? -39.781 -37.125 23.781 1 19.8 6 ASN B N 1
ATOM 3964 C CA . ASN B 1 6 ? -39.844 -36.062 22.75 1 19.8 6 ASN B CA 1
ATOM 3965 C C . ASN B 1 6 ? -38.594 -35.219 22.766 1 19.8 6 ASN B C 1
ATOM 3967 O O . ASN B 1 6 ? -38.312 -34.5 23.734 1 19.8 6 ASN B O 1
ATOM 3971 N N . THR B 1 7 ? -37.438 -35.688 22.328 1 20.59 7 THR B N 1
ATOM 3972 C CA . THR B 1 7 ? -36.125 -35.031 22.25 1 20.59 7 THR B CA 1
ATOM 3973 C C . THR B 1 7 ? -36.219 -33.75 21.453 1 20.59 7 THR B C 1
ATOM 3975 O O . THR B 1 7 ? -36.562 -33.75 20.266 1 20.59 7 THR B O 1
ATOM 3978 N N . VAL B 1 8 ? -36.594 -32.531 22.016 1 21.3 8 VAL B N 1
ATOM 3979 C CA . VAL B 1 8 ? -36.781 -31.188 21.531 1 21.3 8 VAL B CA 1
ATOM 3980 C C . VAL B 1 8 ? -35.562 -30.734 20.719 1 21.3 8 VAL B C 1
ATOM 3982 O O . VAL B 1 8 ? -34.438 -30.797 21.203 1 21.3 8 VAL B O 1
ATOM 3985 N N . VAL B 1 9 ? -35.5 -30.844 19.359 1 20.92 9 VAL B N 1
ATOM 3986 C CA . VAL B 1 9 ? -34.594 -30.422 18.297 1 20.92 9 VAL B CA 1
ATOM 3987 C C . VAL B 1 9 ? -34.281 -28.938 18.453 1 20.92 9 VAL B C 1
ATOM 3989 O O . VAL B 1 9 ? -35.188 -28.094 18.391 1 20.92 9 VAL B O 1
ATOM 3992 N N . LYS B 1 10 ? -33.281 -28.391 19.203 1 21.09 10 LYS B N 1
ATOM 3993 C CA . LYS B 1 10 ? -32.844 -27.031 19.469 1 21.09 10 LYS B CA 1
ATOM 3994 C C . LYS B 1 10 ? -32.594 -26.266 18.172 1 21.09 10 LYS B C 1
ATOM 3996 O O . LYS B 1 10 ? -31.703 -26.609 17.406 1 21.09 10 LYS B O 1
ATOM 4001 N N . SER B 1 11 ? -33.594 -25.703 17.312 1 21.98 11 SER B N 1
ATOM 4002 C CA . SER B 1 11 ? -33.656 -24.906 16.094 1 21.98 11 SER B CA 1
ATOM 4003 C C . SER B 1 11 ? -32.844 -23.641 16.219 1 21.98 11 SER B C 1
ATOM 4005 O O . SER B 1 11 ? -33.094 -22.781 17.062 1 21.98 11 SER B O 1
ATOM 4007 N N . GLY B 1 12 ? -31.531 -23.625 16.25 1 22.05 12 GLY B N 1
ATOM 4008 C CA . GLY B 1 12 ? -30.672 -22.453 16.281 1 22.05 12 GLY B CA 1
ATOM 4009 C C . GLY B 1 12 ? -31.109 -21.375 15.305 1 22.05 12 GLY B C 1
ATOM 4010 O O . GLY B 1 12 ? -31.391 -21.672 14.141 1 22.05 12 GLY B O 1
ATOM 4011 N N . LEU B 1 13 ? -31.828 -20.234 15.664 1 22.41 13 LEU B N 1
ATOM 4012 C CA . LEU B 1 13 ? -32.375 -19.047 15.047 1 22.41 13 LEU B CA 1
ATOM 4013 C C . LEU B 1 13 ? -31.391 -18.406 14.07 1 22.41 13 LEU B C 1
ATOM 4015 O O . LEU B 1 13 ? -30.297 -18.016 14.469 1 22.41 13 LEU B O 1
ATOM 4019 N N . LEU B 1 14 ? -31.344 -18.812 12.852 1 21.55 14 LEU B N 1
ATOM 4020 C CA . LEU B 1 14 ? -30.766 -18.172 11.672 1 21.55 14 LEU B CA 1
ATOM 4021 C C . LEU B 1 14 ? -31.109 -16.688 11.641 1 21.55 14 LEU B C 1
ATOM 4023 O O . LEU B 1 14 ? -32.281 -16.312 11.57 1 21.55 14 LEU B O 1
ATOM 4027 N N . LYS B 1 15 ? -30.5 -15.82 12.438 1 24.44 15 LYS B N 1
ATOM 4028 C CA . LYS B 1 15 ? -30.766 -14.391 12.422 1 24.44 15 LYS B CA 1
ATOM 4029 C C . LYS B 1 15 ? -30.859 -13.859 10.992 1 24.44 15 LYS B C 1
ATOM 4031 O O . LYS B 1 15 ? -29.875 -13.891 10.25 1 24.44 15 LYS B O 1
ATOM 4036 N N . GLN B 1 16 ? -31.984 -13.883 10.273 1 22.88 16 GLN B N 1
ATOM 4037 C CA . GLN B 1 16 ? -32.406 -13.312 9 1 22.88 16 GLN B CA 1
ATOM 4038 C C . GLN B 1 16 ? -32.156 -11.812 8.961 1 22.88 16 GLN B C 1
ATOM 4040 O O . GLN B 1 16 ? -32.75 -11.062 9.75 1 22.88 16 GLN B O 1
ATOM 4045 N N . THR B 1 17 ? -31 -11.328 8.703 1 27.23 17 THR B N 1
ATOM 4046 C CA . THR B 1 17 ? -30.766 -9.898 8.539 1 27.23 17 THR B CA 1
ATOM 4047 C C . THR B 1 17 ? -31.703 -9.312 7.488 1 27.23 17 THR B C 1
ATOM 4049 O O . THR B 1 17 ? -31.75 -9.789 6.352 1 27.23 17 THR B O 1
ATOM 4052 N N . CYS B 1 18 ? -32.844 -8.766 7.801 1 23.72 18 CYS B N 1
ATOM 4053 C CA . CYS B 1 18 ? -33.844 -8.086 6.965 1 23.72 18 CYS B CA 1
ATOM 4054 C C . CYS B 1 18 ? -33.25 -6.82 6.352 1 23.72 18 CYS B C 1
ATOM 4056 O O . CYS B 1 18 ? -32.844 -5.914 7.074 1 23.72 18 CYS B O 1
ATOM 4058 N N . ILE B 1 19 ? -32.562 -6.875 5.289 1 25.86 19 ILE B N 1
ATOM 4059 C CA . ILE B 1 19 ? -32.062 -5.711 4.562 1 25.86 19 ILE B CA 1
ATOM 4060 C C . ILE B 1 19 ? -33.219 -4.984 3.9 1 25.86 19 ILE B C 1
ATOM 4062 O O . ILE B 1 19 ? -34.031 -5.598 3.195 1 25.86 19 ILE B O 1
ATOM 4066 N N . SER B 1 20 ? -33.812 -4.004 4.48 1 25.2 20 SER B N 1
ATOM 4067 C CA . SER B 1 20 ? -34.812 -3.195 3.773 1 25.2 20 SER B CA 1
ATOM 4068 C C . SER B 1 20 ? -34.219 -2.553 2.529 1 25.2 20 SER B C 1
ATOM 4070 O O . SER B 1 20 ? -33.156 -1.914 2.602 1 25.2 20 SER B O 1
ATOM 4072 N N . VAL B 1 21 ? -34.594 -3.02 1.468 1 27.95 21 VAL B N 1
ATOM 4073 C CA . VAL B 1 21 ? -34.188 -2.529 0.153 1 27.95 21 VAL B CA 1
ATOM 4074 C C . VAL B 1 21 ? -34.688 -1.097 -0.038 1 27.95 21 VAL B C 1
ATOM 4076 O O . VAL B 1 21 ? -35.875 -0.809 0.176 1 27.95 21 VAL B O 1
ATOM 4079 N N . LEU B 1 22 ? -34.188 0.036 0.074 1 24.78 22 LEU B N 1
ATOM 4080 C CA . LEU B 1 22 ? -34.531 1.426 -0.191 1 24.78 22 LEU B CA 1
ATOM 4081 C C . LEU B 1 22 ? -35 1.604 -1.634 1 24.78 22 LEU B C 1
ATOM 4083 O O . LEU B 1 22 ? -34.219 1.355 -2.568 1 24.78 22 LEU B O 1
ATOM 4087 N N . ARG B 1 23 ? -36.406 1.559 -1.977 1 21.72 23 ARG B N 1
ATOM 4088 C CA . ARG B 1 23 ? -36.969 1.9 -3.275 1 21.72 23 ARG B CA 1
ATOM 4089 C C . ARG B 1 23 ? -36.906 3.402 -3.531 1 21.72 23 ARG B C 1
ATOM 4091 O O . ARG B 1 23 ? -37.438 4.195 -2.756 1 21.72 23 ARG B O 1
ATOM 4098 N N . ALA B 1 24 ? -35.969 4.043 -4.273 1 25.2 24 ALA B N 1
ATOM 4099 C CA . ALA B 1 24 ? -35.938 5.414 -4.781 1 25.2 24 ALA B CA 1
ATOM 4100 C C . ALA B 1 24 ? -37.156 5.699 -5.641 1 25.2 24 ALA B C 1
ATOM 4102 O O . ALA B 1 24 ? -37.469 4.949 -6.574 1 25.2 24 ALA B O 1
ATOM 4103 N N . GLY B 1 25 ? -38.25 6.281 -5.195 1 21.09 25 GLY B N 1
ATOM 4104 C CA . GLY B 1 25 ? -39.375 6.871 -5.902 1 21.09 25 GLY B CA 1
ATOM 4105 C C . GLY B 1 25 ? -38.969 7.762 -7.055 1 21.09 25 GLY B C 1
ATOM 4106 O O . GLY B 1 25 ? -37.812 8.172 -7.141 1 21.09 25 GLY B O 1
ATOM 4107 N N . SER B 1 26 ? -39.969 8.195 -8.086 1 23.48 26 SER B N 1
ATOM 4108 C CA . SER B 1 26 ? -40.094 8.781 -9.414 1 23.48 26 SER B CA 1
ATOM 4109 C C . SER B 1 26 ? -39.594 10.227 -9.43 1 23.48 26 SER B C 1
ATOM 4111 O O . SER B 1 26 ? -39.281 10.766 -10.492 1 23.48 26 SER B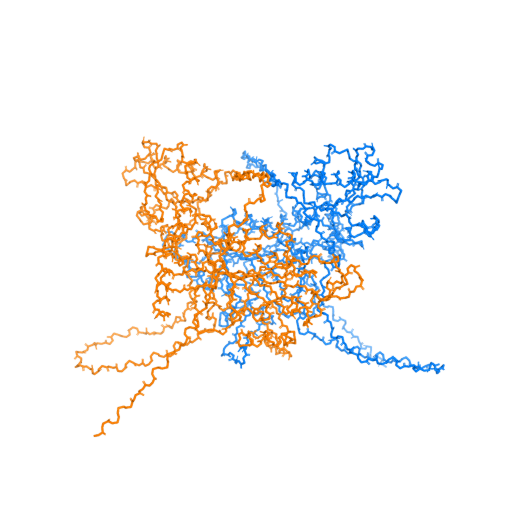 O 1
ATOM 4113 N N . ASP B 1 27 ? -39.938 11.008 -8.43 1 22.19 27 ASP B N 1
ATOM 4114 C CA . ASP B 1 27 ? -40.188 12.414 -8.727 1 22.19 27 ASP B CA 1
ATOM 4115 C C . ASP B 1 27 ? -38.906 13.125 -9.141 1 22.19 27 ASP B C 1
ATOM 4117 O O . ASP B 1 27 ? -38.812 14.352 -9.055 1 22.19 27 ASP B O 1
ATOM 4121 N N . LEU B 1 28 ? -37.781 12.523 -9.375 1 22.17 28 LEU B N 1
ATOM 4122 C CA . LEU B 1 28 ? -36.688 13.367 -9.789 1 22.17 28 LEU B CA 1
ATOM 4123 C C . LEU B 1 28 ? -36.906 13.945 -11.18 1 22.17 28 LEU B C 1
ATOM 4125 O O . LEU B 1 28 ? -36.312 13.477 -12.156 1 22.17 28 LEU B O 1
ATOM 4129 N N . SER B 1 29 ? -38.188 14.188 -11.57 1 21.25 29 SER B N 1
ATOM 4130 C CA . SER B 1 29 ? -38.344 14.727 -12.914 1 21.25 29 SER B CA 1
ATOM 4131 C C . SER B 1 29 ? -37.438 15.945 -13.125 1 21.25 29 SER B C 1
ATOM 4133 O O . SER B 1 29 ? -36.812 16.094 -14.188 1 21.25 29 SER B O 1
ATOM 4135 N N . ARG B 1 30 ? -37.812 17.094 -12.469 1 22.25 30 ARG B N 1
ATOM 4136 C CA . ARG B 1 30 ? -37.625 18.438 -13 1 22.25 30 ARG B CA 1
ATOM 4137 C C . ARG B 1 30 ? -36.156 18.828 -13.055 1 22.25 30 ARG B C 1
ATOM 4139 O O . ARG B 1 30 ? -35.812 19.969 -13.383 1 22.25 30 ARG B O 1
ATOM 4146 N N . LEU B 1 31 ? -35.281 18.281 -12.117 1 19.84 31 LEU B N 1
ATOM 4147 C CA . LEU B 1 31 ? -34.062 19.078 -12.18 1 19.84 31 LEU B CA 1
ATOM 4148 C C . LEU B 1 31 ? -33.406 18.938 -13.539 1 19.84 31 LEU B C 1
ATOM 4150 O O . LEU B 1 31 ? -32.938 17.844 -13.898 1 19.84 31 LEU B O 1
ATOM 4154 N N . SER B 1 32 ? -33.906 19.516 -14.664 1 21.03 32 SER B N 1
ATOM 4155 C CA . SER B 1 32 ? -33.531 19.641 -16.062 1 21.03 32 SER B CA 1
ATOM 4156 C C . SER B 1 32 ? -32.031 19.938 -16.219 1 21.03 32 SER B C 1
ATOM 4158 O O . SER B 1 32 ? -31.531 20.078 -17.328 1 21.03 32 SER B O 1
ATOM 4160 N N . GLY B 1 33 ? -31.422 20.453 -15.125 1 20.3 33 GLY B N 1
ATOM 4161 C CA . GLY B 1 33 ? -30.234 21.188 -15.523 1 20.3 33 GLY B CA 1
ATOM 4162 C C . GLY B 1 33 ? -29.297 20.391 -16.406 1 20.3 33 GLY B C 1
ATOM 4163 O O . GLY B 1 33 ? -29.375 19.156 -16.438 1 20.3 33 GLY B O 1
ATOM 4164 N N . GLN B 1 34 ? -28.625 20.984 -17.484 1 19.72 34 GLN B N 1
ATOM 4165 C CA . GLN B 1 34 ? -27.734 20.578 -18.578 1 19.72 34 GLN B CA 1
ATOM 4166 C C . GLN B 1 34 ? -26.578 19.734 -18.062 1 19.72 34 GLN B C 1
ATOM 4168 O O . GLN B 1 34 ? -25.797 20.188 -17.234 1 19.72 34 GLN B O 1
ATOM 4173 N N . SER B 1 35 ? -26.812 18.547 -17.828 1 19.42 35 SER B N 1
ATOM 4174 C CA . SER B 1 35 ? -25.922 17.453 -17.406 1 19.42 35 SER B CA 1
ATOM 4175 C C . SER B 1 35 ? -24.703 17.344 -18.312 1 19.42 35 SER B C 1
ATOM 4177 O O . SER B 1 35 ? -24.812 16.891 -19.453 1 19.42 35 SER B O 1
ATOM 4179 N N . HIS B 1 36 ? -24 18.5 -18.453 1 20.27 36 HIS B N 1
ATOM 4180 C CA . HIS B 1 36 ? -22.859 18.406 -19.375 1 20.27 36 HIS B CA 1
ATOM 4181 C C . HIS B 1 36 ? -21.984 17.203 -19.031 1 20.27 36 HIS B C 1
ATOM 4183 O O . HIS B 1 36 ? -21.5 17.078 -17.906 1 20.27 36 HIS B O 1
ATOM 4189 N N . LEU B 1 37 ? -22.422 16.094 -19.453 1 19.17 37 LEU B N 1
ATOM 4190 C CA . LEU B 1 37 ? -21.797 14.781 -19.453 1 19.17 37 LEU B CA 1
ATOM 4191 C C . LEU B 1 37 ? -20.359 14.859 -19.938 1 19.17 37 LEU B C 1
ATOM 4193 O O . LEU B 1 37 ? -20.109 15.188 -21.109 1 19.17 37 LEU B O 1
ATOM 4197 N N . TYR B 1 38 ? -19.594 15.625 -19.234 1 20.2 38 TYR B N 1
ATOM 4198 C CA . TYR B 1 38 ? -18.25 15.664 -19.812 1 20.2 38 TYR B CA 1
ATOM 4199 C C . TYR B 1 38 ? -17.719 14.25 -20.031 1 20.2 38 TYR B C 1
ATOM 4201 O O . TYR B 1 38 ? -17.859 13.383 -19.156 1 20.2 38 TYR B O 1
ATOM 4209 N N . PRO B 1 39 ? -17.75 13.789 -21.266 1 20.03 39 PRO B N 1
ATOM 4210 C CA . PRO B 1 39 ? -17.203 12.477 -21.609 1 20.03 39 PRO B CA 1
ATOM 4211 C C . PRO B 1 39 ? -15.828 12.227 -20.984 1 20.03 39 PRO B C 1
ATOM 4213 O O . PRO B 1 39 ? -14.93 13.062 -21.109 1 20.03 39 PRO B O 1
ATOM 4216 N N . VAL B 1 40 ? -15.859 11.938 -19.828 1 20.45 40 VAL B N 1
ATOM 4217 C CA . VAL B 1 40 ? -14.578 11.594 -19.203 1 20.45 40 VAL B CA 1
ATOM 4218 C C . VAL B 1 40 ? -13.836 10.594 -20.094 1 20.45 40 VAL B C 1
ATOM 4220 O O . VAL B 1 40 ? -14.281 9.453 -20.266 1 20.45 40 VAL B O 1
ATOM 4223 N N . ALA B 1 41 ? -13.477 11.055 -21.297 1 19.69 41 ALA B N 1
ATOM 4224 C CA . ALA B 1 41 ? -12.664 10.164 -22.109 1 19.69 41 ALA B CA 1
ATOM 4225 C C . ALA B 1 41 ? -11.555 9.516 -21.281 1 19.69 41 ALA B C 1
ATOM 4227 O O . ALA B 1 41 ? -10.828 10.203 -20.562 1 19.69 41 ALA B O 1
ATOM 4228 N N . TRP B 1 42 ? -11.875 8.383 -20.859 1 18.28 42 TRP B N 1
ATOM 4229 C CA . TRP B 1 42 ? -10.93 7.402 -20.344 1 18.28 42 TRP B CA 1
ATOM 4230 C C . TRP B 1 42 ? -9.641 7.402 -21.156 1 18.28 42 TRP B C 1
ATOM 4232 O O . TRP B 1 42 ? -9.641 7.047 -22.328 1 18.28 42 TRP B O 1
ATOM 4242 N N . THR B 1 43 ? -9.078 8.625 -21.234 1 22.78 43 THR B N 1
ATOM 4243 C CA . THR B 1 43 ? -7.832 8.594 -21.984 1 22.78 43 THR B CA 1
ATOM 4244 C C . THR B 1 43 ? -6.934 7.457 -21.516 1 22.78 43 THR B C 1
ATOM 4246 O O . THR B 1 43 ? -6.715 7.293 -20.312 1 22.78 43 THR B O 1
ATOM 4249 N N . GLY B 1 44 ? -7.051 6.383 -22.188 1 20.11 44 GLY B N 1
ATOM 4250 C CA . GLY B 1 44 ? -6.227 5.188 -22.219 1 20.11 44 GLY B CA 1
ATOM 4251 C C . GLY B 1 44 ? -4.75 5.473 -22.016 1 20.11 44 GLY B C 1
ATOM 4252 O O . GLY B 1 44 ? -4.156 6.254 -22.766 1 20.11 44 GLY B O 1
ATOM 4253 N N . ILE B 1 45 ? -4.426 5.746 -20.859 1 22.64 45 ILE B N 1
ATOM 4254 C CA . ILE B 1 45 ? -3.004 5.836 -20.547 1 22.64 45 ILE B CA 1
ATOM 4255 C C . ILE B 1 45 ? -2.234 4.793 -21.359 1 22.64 45 ILE B C 1
ATOM 4257 O O . ILE B 1 45 ? -2.498 3.594 -21.25 1 22.64 45 ILE B O 1
ATOM 4261 N N . ALA B 1 46 ? -1.902 5.266 -22.484 1 22.58 46 ALA B N 1
ATOM 4262 C CA . ALA B 1 46 ? -1.116 4.391 -23.359 1 22.58 46 ALA B CA 1
ATOM 4263 C C . ALA B 1 46 ? 0.027 3.736 -22.578 1 22.58 46 ALA B C 1
ATOM 4265 O O . ALA B 1 46 ? 0.72 4.398 -21.812 1 22.58 46 ALA B O 1
ATOM 4266 N N . PRO B 1 47 ? -0.072 2.494 -22.391 1 21.97 47 PRO B N 1
ATOM 4267 C CA . PRO B 1 47 ? 0.906 1.66 -21.688 1 21.97 47 PRO B CA 1
ATOM 4268 C C . PRO B 1 47 ? 2.342 1.932 -22.141 1 21.97 47 PRO B C 1
ATOM 4270 O O . PRO B 1 47 ? 2.57 2.318 -23.297 1 21.97 47 PRO B O 1
ATOM 4273 N N . PRO B 1 48 ? 3.137 2.447 -21.281 1 22.23 48 PRO B N 1
ATOM 4274 C CA . PRO B 1 48 ? 4.531 2.646 -21.672 1 22.23 48 PRO B CA 1
ATOM 4275 C C . PRO B 1 48 ? 5.066 1.51 -22.547 1 22.23 48 PRO B C 1
ATOM 4277 O O . PRO B 1 48 ? 4.539 0.395 -22.5 1 22.23 48 PRO B O 1
ATOM 4280 N N . ARG B 1 49 ? 5.934 1.918 -23.484 1 21.91 49 ARG B N 1
ATOM 4281 C CA . ARG B 1 49 ? 6.508 1.091 -24.547 1 21.91 49 ARG B CA 1
ATOM 4282 C C . ARG B 1 49 ? 7.062 -0.212 -23.984 1 21.91 49 ARG B C 1
ATOM 4284 O O . ARG B 1 49 ? 7.219 -0.35 -22.766 1 21.91 49 ARG B O 1
ATOM 4291 N N . HIS B 1 50 ? 8.016 -0.754 -24.734 1 19.8 50 HIS B N 1
ATOM 4292 C CA . HIS B 1 50 ? 8.438 -2.104 -25.094 1 19.8 50 HIS B CA 1
ATOM 4293 C C . HIS B 1 50 ? 9.32 -2.707 -24 1 19.8 50 HIS B C 1
ATOM 4295 O O . HIS B 1 50 ? 10.492 -2.35 -23.875 1 19.8 50 HIS B O 1
ATOM 4301 N N . LEU B 1 51 ? 8.859 -2.754 -22.812 1 20.8 51 LEU B N 1
ATOM 4302 C CA . LEU B 1 51 ? 9.766 -3.494 -21.938 1 20.8 51 LEU B CA 1
ATOM 4303 C C . LEU B 1 51 ? 10.023 -4.895 -22.484 1 20.8 51 LEU B C 1
ATOM 4305 O O . LEU B 1 51 ? 9.086 -5.598 -22.859 1 20.8 51 LEU B O 1
ATOM 4309 N N . THR B 1 52 ? 11.156 -5.043 -23 1 20.23 52 THR B N 1
ATOM 4310 C CA . THR B 1 52 ? 11.609 -6.359 -23.453 1 20.23 52 THR B CA 1
ATOM 4311 C C . THR B 1 52 ? 11.414 -7.398 -22.359 1 20.23 52 THR B C 1
ATOM 4313 O O . THR B 1 52 ? 11.945 -7.246 -21.25 1 20.23 52 THR B O 1
ATOM 4316 N N . LEU B 1 53 ? 10.281 -7.957 -22.359 1 22.95 53 LEU B N 1
ATOM 4317 C CA . LEU B 1 53 ? 9.695 -8.984 -21.516 1 22.95 53 LEU B CA 1
ATOM 4318 C C . LEU B 1 53 ? 10.609 -10.211 -21.438 1 22.95 53 LEU B C 1
ATOM 4320 O O . LEU B 1 53 ? 10.805 -10.898 -22.438 1 22.95 53 LEU B O 1
ATOM 4324 N N . MET B 1 54 ? 11.68 -10.086 -20.672 1 22.84 54 MET B N 1
ATOM 4325 C CA . MET B 1 54 ? 12.453 -11.312 -20.516 1 22.84 54 MET B CA 1
ATOM 4326 C C . MET B 1 54 ? 11.562 -12.453 -20.016 1 22.84 54 MET B C 1
ATOM 4328 O O . MET B 1 54 ? 10.531 -12.211 -19.391 1 22.84 54 MET B O 1
ATOM 4332 N N . SER B 1 55 ? 11.781 -13.648 -20.453 1 21.47 55 SER B N 1
ATOM 4333 C CA . SER B 1 55 ? 11.156 -14.969 -20.359 1 21.47 55 SER B CA 1
ATOM 4334 C C . SER B 1 55 ? 11.008 -15.398 -18.891 1 21.47 55 SER B C 1
ATOM 4336 O O . SER B 1 55 ? 11.992 -15.477 -18.156 1 21.47 55 SER B O 1
ATOM 4338 N N . GLU B 1 56 ? 9.977 -14.938 -18.234 1 26.59 56 GLU B N 1
ATOM 4339 C CA . GLU B 1 56 ? 9.734 -15.289 -16.828 1 26.59 56 GLU B CA 1
ATOM 4340 C C . GLU B 1 56 ? 9.406 -16.766 -16.688 1 26.59 56 GLU B C 1
ATOM 4342 O O . GLU B 1 56 ? 8.578 -17.312 -17.422 1 26.59 56 GLU B O 1
ATOM 4347 N N . PRO B 1 57 ? 10.234 -17.594 -16.125 1 25.45 57 PRO B N 1
ATOM 4348 C CA . PRO B 1 57 ? 9.961 -19.031 -15.984 1 25.45 57 PRO B CA 1
ATOM 4349 C C . PRO B 1 57 ? 8.664 -19.312 -15.242 1 25.45 57 PRO B C 1
ATOM 4351 O O . PRO B 1 57 ? 8.203 -18.484 -14.461 1 25.45 57 PRO B O 1
ATOM 4354 N N . ALA B 1 58 ? 7.895 -20.312 -15.727 1 24.78 58 ALA B N 1
ATOM 4355 C CA . ALA B 1 58 ? 6.57 -20.875 -15.461 1 24.78 58 ALA B CA 1
ATOM 4356 C C . ALA B 1 58 ? 6.457 -21.359 -14.016 1 24.78 58 ALA B C 1
ATOM 4358 O O . ALA B 1 58 ? 7.141 -22.297 -13.617 1 24.78 58 ALA B O 1
ATOM 4359 N N . LEU B 1 59 ? 6.309 -20.547 -13.023 1 27.06 59 LEU B N 1
ATOM 4360 C CA . LEU B 1 59 ? 6.074 -21.031 -11.664 1 27.06 59 LEU B CA 1
ATOM 4361 C C . LEU B 1 59 ? 4.789 -21.844 -11.594 1 27.06 59 LEU B C 1
ATOM 4363 O O . LEU B 1 59 ? 3.818 -21.547 -12.289 1 27.06 59 LEU B O 1
ATOM 4367 N N . ASP B 1 60 ? 4.773 -23.094 -11.281 1 25.06 60 ASP B N 1
ATOM 4368 C CA . ASP B 1 60 ? 3.713 -24.078 -11.094 1 25.06 60 ASP B CA 1
ATOM 4369 C C . ASP B 1 60 ? 2.594 -23.531 -10.219 1 25.06 60 ASP B C 1
ATOM 4371 O O . ASP B 1 60 ? 2.848 -22.734 -9.305 1 25.06 60 ASP B O 1
ATOM 4375 N N . VAL B 1 61 ? 1.342 -23.672 -10.727 1 27.53 61 VAL B N 1
ATOM 4376 C CA . VAL B 1 61 ? 0.008 -23.109 -10.555 1 27.53 61 VAL B CA 1
ATOM 4377 C C . VAL B 1 61 ? -0.509 -23.406 -9.148 1 27.53 61 VAL B C 1
ATOM 4379 O O . VAL B 1 61 ? -1.714 -23.344 -8.898 1 27.53 61 VAL B O 1
ATOM 4382 N N . LYS B 1 62 ? 0.11 -24.156 -8.266 1 31.56 62 LYS B N 1
ATOM 4383 C CA . LYS B 1 62 ? -0.575 -24.328 -6.984 1 31.56 62 LYS B CA 1
ATOM 4384 C C . LYS B 1 62 ? -0.762 -22.984 -6.277 1 31.56 62 LYS B C 1
ATOM 4386 O O . LYS B 1 62 ? -0.289 -22.797 -5.152 1 31.56 62 LYS B O 1
ATOM 4391 N N . ASP B 1 63 ? -0.944 -21.969 -7 1 31.02 63 ASP B N 1
ATOM 4392 C CA . ASP B 1 63 ? -0.628 -20.578 -6.637 1 31.02 63 ASP B CA 1
ATOM 4393 C C . ASP B 1 63 ? -1.694 -20 -5.711 1 31.02 63 ASP B C 1
ATOM 4395 O O . ASP B 1 63 ? -1.45 -19.016 -5.02 1 31.02 63 ASP B O 1
ATOM 4399 N N . LEU B 1 64 ? -2.953 -20.172 -6.211 1 29.94 64 LEU B N 1
ATOM 4400 C CA . LEU B 1 64 ? -3.947 -19.531 -5.359 1 29.94 64 LEU B CA 1
ATOM 4401 C C . LEU B 1 64 ? -4.203 -20.359 -4.105 1 29.94 64 LEU B C 1
ATOM 4403 O O . LEU B 1 64 ? -5.215 -20.172 -3.426 1 29.94 64 LEU B O 1
ATOM 4407 N N . THR B 1 65 ? -3.484 -21.594 -3.932 1 27.17 65 THR B N 1
ATOM 4408 C CA . THR B 1 65 ? -3.809 -22.438 -2.779 1 27.17 65 THR B CA 1
ATOM 4409 C C . THR B 1 65 ? -3.256 -21.812 -1.495 1 27.17 65 THR B C 1
ATOM 4411 O O . THR B 1 65 ? -2.104 -21.391 -1.455 1 27.17 65 THR B O 1
ATOM 4414 N N . ILE B 1 66 ? -4.105 -21.391 -0.789 1 30.95 66 ILE B N 1
ATOM 4415 C CA . ILE B 1 66 ? -3.762 -21 0.573 1 30.95 66 ILE B CA 1
ATOM 4416 C C . ILE B 1 66 ? -3.041 -22.141 1.273 1 30.95 66 ILE B C 1
ATOM 4418 O O . ILE B 1 66 ? -3.596 -23.234 1.414 1 30.95 66 ILE B O 1
ATOM 4422 N N . SER B 1 67 ? -1.785 -22.453 0.989 1 28.86 67 SER B N 1
ATOM 4423 C CA . SER B 1 67 ? -1.088 -23.531 1.672 1 28.86 67 SER B CA 1
ATOM 4424 C C . SER B 1 67 ? -1.178 -23.375 3.188 1 28.86 67 SER B C 1
ATOM 4426 O O . SER B 1 67 ? -0.905 -22.297 3.725 1 28.86 67 SER B O 1
ATOM 4428 N N . GLU B 1 68 ? -1.974 -24.172 3.746 1 29.16 68 GLU B N 1
ATOM 4429 C CA . GLU B 1 68 ? -1.911 -24.266 5.199 1 29.16 68 GLU B CA 1
ATOM 4430 C C . GLU B 1 68 ? -0.512 -24.672 5.664 1 29.16 68 GLU B C 1
ATOM 4432 O O . GLU B 1 68 ? 0.215 -25.359 4.949 1 29.16 68 GLU B O 1
ATOM 4437 N N . PRO B 1 69 ? 0.076 -24.062 6.559 1 28.31 69 PRO B N 1
ATOM 4438 C CA . PRO B 1 69 ? 1.419 -24.422 7.023 1 28.31 69 PRO B CA 1
ATOM 4439 C C . PRO B 1 69 ? 1.604 -25.922 7.211 1 28.31 69 PRO B C 1
ATOM 4441 O O . PRO B 1 69 ? 0.665 -26.625 7.605 1 28.31 69 PRO B O 1
ATOM 4444 N N . ALA B 1 70 ? 2.578 -26.609 6.527 1 27.69 70 ALA B N 1
ATOM 4445 C CA . ALA B 1 70 ? 2.969 -28.016 6.5 1 27.69 70 ALA B CA 1
ATOM 4446 C C . ALA B 1 70 ? 3.033 -28.594 7.91 1 27.69 70 ALA B C 1
ATOM 4448 O O . ALA B 1 70 ? 3.635 -28 8.805 1 27.69 70 ALA B O 1
ATOM 4449 N N . ALA B 1 71 ? 2.121 -29.531 8.297 1 26.27 71 ALA B N 1
ATOM 4450 C CA . ALA B 1 71 ? 2.199 -30.422 9.453 1 26.27 71 ALA B CA 1
ATOM 4451 C C . ALA B 1 71 ? 3.572 -31.078 9.547 1 26.27 71 ALA B C 1
ATOM 4453 O O . ALA B 1 71 ? 4.258 -31.25 8.539 1 26.27 71 ALA B O 1
ATOM 4454 N N . GLU B 1 72 ? 4.141 -31.266 10.75 1 25.05 72 GLU B N 1
ATOM 4455 C CA . GLU B 1 72 ? 5.391 -31.906 11.156 1 25.05 72 GLU B CA 1
ATOM 4456 C C . GLU B 1 72 ? 5.516 -33.312 10.562 1 25.05 72 GLU B C 1
ATOM 4458 O O . GLU B 1 72 ? 4.586 -34.125 10.656 1 25.05 72 GLU B O 1
ATOM 4463 N N . ALA B 1 73 ? 6.391 -33.438 9.625 1 26.02 73 ALA B N 1
ATOM 4464 C CA . ALA B 1 73 ? 6.82 -34.75 9.094 1 26.02 73 ALA B CA 1
ATOM 4465 C C . ALA B 1 73 ? 7.188 -35.719 10.211 1 26.02 73 ALA B C 1
ATOM 4467 O O . ALA B 1 73 ? 8.094 -35.438 11 1 26.02 73 ALA B O 1
ATOM 4468 N N . GLN B 1 74 ? 6.195 -36.406 10.867 1 21.42 74 GLN B N 1
ATOM 4469 C CA . GLN B 1 74 ? 6.641 -37.469 11.758 1 21.42 74 GLN B CA 1
ATOM 4470 C C . GLN B 1 74 ? 7.578 -38.438 11.031 1 21.42 74 GLN B C 1
ATOM 4472 O O . GLN B 1 74 ? 7.262 -38.938 9.938 1 21.42 74 GLN B O 1
ATOM 4477 N N . PRO B 1 75 ? 8.82 -38.562 11.422 1 23.38 75 PRO B N 1
ATOM 4478 C CA . PRO B 1 75 ? 9.875 -39.406 10.844 1 23.38 75 PRO B CA 1
ATOM 4479 C C . PRO B 1 75 ? 9.453 -40.875 10.688 1 23.38 75 PRO B C 1
ATOM 4481 O O . PRO B 1 75 ? 9.82 -41.531 9.711 1 23.38 75 PRO B O 1
ATOM 4484 N N . GLY B 1 76 ? 8.945 -41.5 11.766 1 21.89 76 GLY B N 1
ATOM 4485 C CA . GLY B 1 76 ? 9.484 -42.812 12.125 1 21.89 76 GLY B CA 1
ATOM 4486 C C . GLY B 1 76 ? 8.883 -43.938 11.328 1 21.89 76 GLY B C 1
ATOM 4487 O O . GLY B 1 76 ? 9.211 -45.125 11.555 1 21.89 76 GLY B O 1
ATOM 4488 N N . ALA B 1 77 ? 7.641 -43.906 10.844 1 21.48 77 ALA B N 1
ATOM 4489 C CA . ALA B 1 77 ? 7.062 -45.25 10.852 1 21.48 77 ALA B CA 1
ATOM 4490 C C . ALA B 1 77 ? 7.75 -46.156 9.82 1 21.48 77 ALA B C 1
ATOM 4492 O O . ALA B 1 77 ? 7.871 -45.781 8.648 1 21.48 77 ALA B O 1
ATOM 4493 N N . THR B 1 78 ? 8.688 -46.969 10.352 1 21.33 78 THR B N 1
ATOM 4494 C CA . THR B 1 78 ? 9.406 -48.094 9.727 1 21.33 78 THR B CA 1
ATOM 4495 C C . THR B 1 78 ? 8.438 -49 8.992 1 21.33 78 THR B C 1
ATOM 4497 O O . THR B 1 78 ? 7.379 -49.344 9.516 1 21.33 78 THR B O 1
ATOM 4500 N N . PRO B 1 79 ? 8.555 -49.031 7.707 1 21.47 79 PRO B N 1
ATOM 4501 C CA . PRO B 1 79 ? 7.707 -49.844 6.828 1 21.47 79 PRO B CA 1
ATOM 4502 C C . PRO B 1 79 ? 7.688 -51.344 7.23 1 21.47 79 PRO B C 1
ATOM 4504 O O . PRO B 1 79 ? 8.672 -52.062 7.016 1 21.47 79 PRO B O 1
ATOM 4507 N N . GLY B 1 80 ? 7.512 -51.688 8.578 1 20.48 80 GLY B N 1
ATOM 4508 C CA . GLY B 1 80 ? 7.594 -53.125 8.805 1 20.48 80 GLY B CA 1
ATOM 4509 C C . GLY B 1 80 ? 6.586 -53.906 7.996 1 20.48 80 GLY B C 1
ATOM 4510 O O . GLY B 1 80 ? 5.496 -53.438 7.703 1 20.48 80 GLY B O 1
ATOM 4511 N N . ALA B 1 81 ? 7.031 -54.969 7.223 1 21.62 81 ALA B N 1
ATOM 4512 C CA . ALA B 1 81 ? 6.547 -55.969 6.277 1 21.62 81 ALA B CA 1
ATOM 4513 C C . ALA B 1 81 ? 5.453 -56.844 6.902 1 21.62 81 ALA B C 1
ATOM 4515 O O . ALA B 1 81 ? 5.059 -57.875 6.336 1 21.62 81 ALA B O 1
ATOM 4516 N N . VAL B 1 82 ? 4.82 -56.5 8.062 1 22.17 82 VAL B N 1
ATOM 4517 C CA . VAL B 1 82 ? 4.184 -57.656 8.672 1 22.17 82 VAL B CA 1
ATOM 4518 C C . VAL B 1 82 ? 3.113 -58.219 7.738 1 22.17 82 VAL B C 1
ATOM 4520 O O . VAL B 1 82 ? 2.447 -57.469 7.027 1 22.17 82 VAL B O 1
ATOM 4523 N N . VAL B 1 83 ? 3.09 -59.594 7.59 1 21.28 83 VAL B N 1
ATOM 4524 C CA . VAL B 1 83 ? 2.428 -60.656 6.855 1 21.28 83 VAL B CA 1
ATOM 4525 C C . VAL B 1 83 ? 0.944 -60.688 7.215 1 21.28 83 VAL B C 1
ATOM 4527 O O . VAL B 1 83 ? 0.586 -60.75 8.391 1 21.28 83 VAL B O 1
ATOM 4530 N N . LYS B 1 84 ? 0.04 -60.188 6.402 1 21.66 84 LYS B N 1
ATOM 4531 C CA . LYS B 1 84 ? -1.394 -60.344 6.637 1 21.66 84 LYS B CA 1
ATOM 4532 C C . LYS B 1 84 ? -1.811 -61.812 6.551 1 21.66 84 LYS B C 1
ATOM 4534 O O . LYS B 1 84 ? -1.715 -62.438 5.488 1 21.66 84 LYS B O 1
ATOM 4539 N N . GLU B 1 85 ? -1.452 -62.719 7.469 1 23.12 85 GLU B N 1
ATOM 4540 C CA . GLU B 1 85 ? -2.352 -63.875 7.465 1 23.12 85 GLU B CA 1
ATOM 4541 C C . GLU B 1 85 ? -3.812 -63.438 7.484 1 23.12 85 GLU B C 1
ATOM 4543 O O . GLU B 1 85 ? -4.129 -62.344 7.973 1 23.12 85 GLU B O 1
ATOM 4548 N N . LYS B 1 86 ? -4.766 -64.25 6.793 1 26.97 86 LYS B N 1
ATOM 4549 C CA . LYS B 1 86 ? -6.172 -64.062 6.449 1 26.97 86 LYS B CA 1
ATOM 4550 C C . LYS B 1 86 ? -7.027 -63.875 7.703 1 26.97 86 LYS B C 1
ATOM 4552 O O . LYS B 1 86 ? -7.605 -64.812 8.211 1 26.97 86 LYS B O 1
ATOM 4557 N N . LYS B 1 87 ? -6.52 -63.25 8.805 1 28.42 87 LYS B N 1
ATOM 4558 C CA . LYS B 1 87 ? -7.324 -63.5 9.992 1 28.42 87 LYS B CA 1
ATOM 4559 C C . LYS B 1 87 ? -8.758 -63.031 9.797 1 28.42 87 LYS B C 1
ATOM 4561 O O . LYS B 1 87 ? -9.016 -62.125 9.016 1 28.42 87 LYS B O 1
ATOM 4566 N N . PRO B 1 88 ? -9.812 -63.781 10.492 1 28.44 88 PRO B N 1
ATOM 4567 C CA . PRO B 1 88 ? -11.281 -63.75 10.422 1 28.44 88 PRO B CA 1
ATOM 4568 C C . PRO B 1 88 ? -11.852 -62.344 10.461 1 28.44 88 PRO B C 1
ATOM 4570 O O . PRO B 1 88 ? -11.156 -61.406 10.883 1 28.44 88 PRO B O 1
ATOM 4573 N N . LYS B 1 89 ? -13.219 -62.188 10.203 1 28.09 89 LYS B N 1
ATOM 4574 C CA . LYS B 1 89 ? -14.094 -61.031 9.969 1 28.09 89 LYS B CA 1
ATOM 4575 C C . LYS B 1 89 ? -13.984 -60.031 11.102 1 28.09 89 LYS B C 1
ATOM 4577 O O . LYS B 1 89 ? -14.508 -60.25 12.188 1 28.09 89 LYS B O 1
ATOM 4582 N N . LYS B 1 90 ? -12.859 -59.562 11.461 1 28.39 90 LYS B N 1
ATOM 4583 C CA . LYS B 1 90 ? -12.742 -58.781 12.703 1 28.39 90 LYS B CA 1
ATOM 4584 C C . LYS B 1 90 ? -13.805 -57.688 12.789 1 28.39 90 LYS B C 1
ATOM 4586 O O . LYS B 1 90 ? -14.188 -57.125 11.773 1 28.39 90 LYS B O 1
ATOM 4591 N N . GLU B 1 91 ? -14.648 -57.75 13.906 1 29.8 91 GLU B N 1
ATOM 4592 C CA . GLU B 1 91 ? -15.68 -56.812 14.336 1 29.8 91 GLU B CA 1
ATOM 4593 C C . GLU B 1 91 ? -15.297 -55.375 14 1 29.8 91 GLU B C 1
ATOM 4595 O O . GLU B 1 91 ? -14.117 -55.062 13.961 1 29.8 91 GLU B O 1
ATOM 4600 N N . PRO B 1 92 ? -16.344 -54.594 13.461 1 28.61 92 PRO B N 1
ATOM 4601 C CA . PRO B 1 92 ? -16.109 -53.219 12.984 1 28.61 92 PRO B CA 1
ATOM 4602 C C . PRO B 1 92 ? -15.289 -52.375 13.969 1 28.61 92 PRO B C 1
ATOM 4604 O O . PRO B 1 92 ? -15.641 -52.281 15.141 1 28.61 92 PRO B O 1
ATOM 4607 N N . LYS B 1 93 ? -14 -52.438 13.953 1 30.58 93 LYS B N 1
ATOM 4608 C CA . LYS B 1 93 ? -13.164 -51.656 14.867 1 30.58 93 LYS B CA 1
ATOM 4609 C C . LYS B 1 93 ? -13.742 -50.25 15.086 1 30.58 93 LYS B C 1
ATOM 4611 O O . LYS B 1 93 ? -14.148 -49.594 14.133 1 30.58 93 LYS B O 1
ATOM 4616 N N . GLU B 1 94 ? -14.367 -50.031 16.25 1 28.75 94 GLU B N 1
ATOM 4617 C CA . GLU B 1 94 ? -14.797 -48.719 16.734 1 28.75 94 GLU B CA 1
ATOM 4618 C C . GLU B 1 94 ? -13.852 -47.625 16.25 1 28.75 94 GLU B C 1
ATOM 4620 O O . GLU B 1 94 ? -12.633 -47.75 16.422 1 28.75 94 GLU B O 1
ATOM 4625 N N . LYS B 1 95 ? -14.289 -46.875 15.297 1 29.97 95 LYS B N 1
ATOM 4626 C CA . LYS B 1 95 ? -13.586 -45.688 14.82 1 29.97 95 LYS B CA 1
ATOM 4627 C C . LYS B 1 95 ? -12.875 -44.969 15.961 1 29.97 95 LYS B C 1
ATOM 4629 O O . LYS B 1 95 ? -13.516 -44.531 16.922 1 29.97 95 LYS B O 1
ATOM 4634 N N . LYS B 1 96 ? -11.742 -45.344 16.312 1 31.72 96 LYS B N 1
ATOM 4635 C CA . LYS B 1 96 ? -11.016 -44.531 17.297 1 31.72 96 LYS B CA 1
ATOM 4636 C C . LYS B 1 96 ? -11.297 -43.031 17.109 1 31.72 96 LYS B C 1
ATOM 4638 O O . LYS B 1 96 ? -11.336 -42.562 15.984 1 31.72 96 LYS B O 1
ATOM 4643 N N . PRO B 1 97 ? -11.969 -42.375 18.094 1 30.23 97 PRO B N 1
ATOM 4644 C CA . PRO B 1 97 ? -12.172 -40.938 18.047 1 30.23 97 PRO B CA 1
ATOM 4645 C C . PRO B 1 97 ? -10.992 -40.188 17.422 1 30.23 97 PRO B C 1
ATOM 4647 O O . PRO B 1 97 ? -9.836 -40.531 17.703 1 30.23 97 PRO B O 1
ATOM 4650 N N . GLN B 1 98 ? -11.148 -39.875 16.156 1 27.94 98 GLN B N 1
ATOM 4651 C CA . GLN B 1 98 ? -10.164 -38.969 15.531 1 27.94 98 GLN B CA 1
ATOM 4652 C C . GLN B 1 98 ? -9.531 -38.062 16.562 1 27.94 98 GLN B C 1
ATOM 4654 O O . GLN B 1 98 ? -10.242 -37.406 17.344 1 27.94 98 GLN B O 1
ATOM 4659 N N . GLU B 1 99 ? -8.461 -38.438 17.141 1 30.73 99 GLU B N 1
ATOM 4660 C CA . GLU B 1 99 ? -7.746 -37.531 18.047 1 30.73 99 GLU B CA 1
ATOM 4661 C C . GLU B 1 99 ? -7.98 -36.062 17.656 1 30.73 99 GLU B C 1
ATOM 4663 O O . GLU B 1 99 ? -8.07 -35.75 16.469 1 30.73 99 GLU B O 1
ATOM 4668 N N . PRO B 1 100 ? -8.648 -35.344 18.531 1 32.16 100 PRO B N 1
ATOM 4669 C CA . PRO B 1 100 ? -8.852 -33.906 18.234 1 32.16 100 PRO B CA 1
ATOM 4670 C C . PRO B 1 100 ? -7.699 -33.312 17.438 1 32.16 100 PRO B C 1
ATOM 4672 O O . PRO B 1 100 ? -6.535 -33.531 17.766 1 32.16 100 PRO B O 1
ATOM 4675 N N . LYS B 1 101 ? -7.793 -33.25 16.156 1 33.09 101 LYS B N 1
ATOM 4676 C CA . LYS B 1 101 ? -6.797 -32.531 15.391 1 33.09 101 LYS B CA 1
ATOM 4677 C C . LYS B 1 101 ? -6.145 -31.438 16.234 1 33.09 101 LYS B C 1
ATOM 4679 O O . LYS B 1 101 ? -6.836 -30.609 16.828 1 33.09 101 LYS B O 1
ATOM 4684 N N . GLU B 1 102 ? -5.07 -31.562 16.844 1 32.06 102 GLU B N 1
ATOM 4685 C CA . GLU B 1 102 ? -4.281 -30.562 17.562 1 32.06 102 GLU B CA 1
ATOM 4686 C C . GLU B 1 102 ? -4.422 -29.188 16.938 1 32.06 102 GLU B C 1
ATOM 4688 O O . GLU B 1 102 ? -4.199 -29.016 15.734 1 32.06 102 GLU B O 1
ATOM 4693 N N . LYS B 1 103 ? -5.266 -28.422 17.422 1 41.28 103 LYS B N 1
ATOM 4694 C CA . LYS B 1 103 ? -5.383 -27 17.094 1 41.28 103 LYS B CA 1
ATOM 4695 C C . LYS B 1 103 ? -4.008 -26.375 16.906 1 41.28 103 LYS B C 1
ATOM 4697 O O . LYS B 1 103 ? -3.252 -26.219 17.859 1 41.28 103 LYS B O 1
ATOM 4702 N N . LYS B 1 104 ? -3.297 -26.5 15.797 1 46.5 104 LYS B N 1
ATOM 4703 C CA . LYS B 1 104 ? -1.965 -25.938 15.578 1 46.5 104 LYS B CA 1
ATOM 4704 C C . LYS B 1 104 ? -1.969 -24.422 15.742 1 46.5 104 LYS B C 1
ATOM 4706 O O . LYS B 1 104 ? -2.832 -23.734 15.188 1 46.5 104 LYS B O 1
ATOM 4711 N N . GLU B 1 105 ? -1.279 -23.844 16.734 1 48.72 105 GLU B N 1
ATOM 4712 C CA . GLU B 1 105 ? -1.056 -22.438 17.078 1 48.72 105 GLU B CA 1
ATOM 4713 C C . GLU B 1 105 ? -0.56 -21.641 15.867 1 48.72 105 GLU B C 1
ATOM 4715 O O . GLU B 1 105 ? 0.382 -22.062 15.188 1 48.72 105 GLU B O 1
ATOM 4720 N N . GLY B 1 106 ? -1.437 -20.844 15.195 1 59.19 106 GLY B N 1
ATOM 4721 C CA . GLY B 1 106 ? -1.24 -20.047 14 1 59.19 106 GLY B CA 1
ATOM 4722 C C . GLY B 1 106 ? -2.262 -20.328 12.914 1 59.19 106 GLY B C 1
ATOM 4723 O O . GLY B 1 106 ? -2.217 -19.734 11.836 1 59.19 106 GLY B O 1
ATOM 4724 N N . GLU B 1 107 ? -3 -21.281 13.258 1 66.94 107 GLU B N 1
ATOM 4725 C CA . GLU B 1 107 ? -4.074 -21.609 12.32 1 66.94 107 GLU B CA 1
ATOM 4726 C C . GLU B 1 107 ? -4.992 -20.406 12.102 1 66.94 107 GLU B C 1
ATOM 4728 O O . GLU B 1 107 ? -5.27 -19.656 13.039 1 66.94 107 GLU B O 1
ATOM 4733 N N . GLY B 1 108 ? -5.172 -20.016 10.852 1 79 108 GLY B N 1
ATOM 4734 C CA . GLY B 1 108 ? -6.094 -18.953 10.492 1 79 108 GLY B CA 1
ATOM 4735 C C . GLY B 1 108 ? -5.402 -17.734 9.891 1 79 108 GLY B C 1
ATOM 4736 O O . GLY B 1 108 ? -6.059 -16.75 9.539 1 79 108 GLY B O 1
ATOM 4737 N N . CYS B 1 109 ? -4.125 -17.781 9.875 1 85.69 109 CYS B N 1
ATOM 4738 C CA . CYS B 1 109 ? -3.389 -16.75 9.164 1 85.69 109 CYS B CA 1
ATOM 4739 C C . CYS B 1 109 ? -2.895 -17.25 7.816 1 85.69 109 CYS B C 1
ATOM 4741 O O . CYS B 1 109 ? -2.057 -18.156 7.754 1 85.69 109 CYS B O 1
ATOM 4743 N N . TYR B 1 110 ? -3.355 -16.656 6.832 1 88.69 110 TYR B N 1
ATOM 4744 C CA . TYR B 1 110 ? -3.121 -17.203 5.5 1 88.69 110 TYR B CA 1
ATOM 4745 C C . TYR B 1 110 ? -2.094 -16.375 4.742 1 88.69 110 TYR B C 1
ATOM 4747 O O . TYR B 1 110 ? -1.938 -15.18 5.004 1 88.69 110 TYR B O 1
ATOM 4755 N N . ILE B 1 111 ? -1.437 -17.047 3.832 1 93.5 111 ILE B N 1
ATOM 4756 C CA . ILE B 1 111 ? -0.532 -16.391 2.898 1 93.5 111 ILE B CA 1
ATOM 4757 C C . ILE B 1 111 ? -1.313 -15.906 1.681 1 93.5 111 ILE B C 1
ATOM 4759 O O . ILE B 1 111 ? -2.121 -16.641 1.115 1 93.5 111 ILE B O 1
ATOM 4763 N N . LEU B 1 112 ? -1.136 -14.664 1.363 1 95.44 112 LEU B N 1
ATOM 4764 C CA . LEU B 1 112 ? -1.6 -14.188 0.064 1 95.44 112 LEU B CA 1
ATOM 4765 C C . LEU B 1 112 ? -0.503 -14.32 -0.987 1 95.44 112 LEU B C 1
ATOM 4767 O O . LEU B 1 112 ? 0.403 -13.484 -1.054 1 95.44 112 LEU B O 1
ATOM 4771 N N . ARG B 1 113 ? -0.687 -15.289 -1.806 1 95.19 113 ARG B N 1
ATOM 4772 C CA . ARG B 1 113 ? 0.278 -15.5 -2.881 1 95.19 113 ARG B CA 1
ATOM 4773 C C . ARG B 1 113 ? 0.2 -14.375 -3.91 1 95.19 113 ARG B C 1
ATOM 4775 O O . ARG B 1 113 ? -0.695 -13.531 -3.848 1 95.19 113 ARG B O 1
ATOM 4782 N N . PRO B 1 114 ? 1.146 -14.305 -4.805 1 96 114 PRO B N 1
ATOM 4783 C CA . PRO B 1 114 ? 1.271 -13.141 -5.688 1 96 114 PRO B CA 1
ATOM 4784 C C . PRO B 1 114 ? -0.014 -12.844 -6.457 1 96 114 PRO B C 1
ATOM 4786 O O . PRO B 1 114 ? -0.414 -11.688 -6.578 1 96 114 PRO B O 1
ATOM 4789 N N . SER B 1 115 ? -0.707 -13.82 -6.988 1 94.38 115 SER B N 1
ATOM 4790 C CA . SER B 1 115 ? -1.928 -13.586 -7.75 1 94.38 115 SER B CA 1
ATOM 4791 C C . SER B 1 115 ? -3.01 -12.953 -6.883 1 94.38 115 SER B C 1
ATOM 4793 O O . SER B 1 115 ? -3.658 -11.984 -7.293 1 94.38 115 SER B O 1
ATOM 4795 N N . ALA B 1 116 ? -3.152 -13.516 -5.715 1 95.06 116 ALA B N 1
ATOM 4796 C CA . ALA B 1 116 ? -4.145 -12.984 -4.789 1 95.06 116 ALA B CA 1
ATOM 4797 C C . ALA B 1 116 ? -3.775 -11.578 -4.336 1 95.06 116 ALA B C 1
ATOM 4799 O O . ALA B 1 116 ? -4.637 -10.695 -4.266 1 95.06 116 ALA B O 1
ATOM 4800 N N . PHE B 1 117 ? -2.516 -11.445 -4.055 1 97.62 117 PHE B N 1
ATOM 4801 C CA . PHE B 1 117 ? -2.086 -10.141 -3.578 1 97.62 117 PHE B CA 1
ATOM 4802 C C . PHE B 1 117 ? -2.207 -9.094 -4.684 1 97.62 117 PHE B C 1
ATOM 4804 O O . PHE B 1 117 ? -2.514 -7.93 -4.41 1 97.62 117 PHE B O 1
ATOM 4811 N N . ALA B 1 118 ? -1.973 -9.477 -5.852 1 96.94 118 ALA B N 1
ATOM 4812 C CA . ALA B 1 118 ? -2.143 -8.562 -6.98 1 96.94 118 ALA B CA 1
ATOM 4813 C C . ALA B 1 118 ? -3.582 -8.07 -7.07 1 96.94 118 ALA B C 1
ATOM 4815 O O . ALA B 1 118 ? -3.824 -6.891 -7.348 1 96.94 118 ALA B O 1
ATOM 4816 N N . ILE B 1 119 ? -4.508 -8.945 -6.875 1 97.5 119 ILE B N 1
ATOM 4817 C CA . ILE B 1 119 ? -5.914 -8.547 -6.871 1 97.5 119 ILE B CA 1
ATOM 4818 C C . ILE B 1 119 ? -6.145 -7.488 -5.793 1 97.5 119 ILE B C 1
ATOM 4820 O O . ILE B 1 119 ? -6.793 -6.469 -6.043 1 97.5 119 ILE B O 1
ATOM 4824 N N . TRP B 1 120 ? -5.574 -7.754 -4.629 1 97.62 120 TRP B N 1
ATOM 4825 C CA . TRP B 1 120 ? -5.691 -6.797 -3.535 1 97.62 120 TRP B CA 1
ATOM 4826 C C . TRP B 1 120 ? -5.086 -5.449 -3.924 1 97.62 120 TRP B C 1
ATOM 4828 O O . TRP B 1 120 ? -5.645 -4.398 -3.607 1 97.62 120 TRP B O 1
ATOM 4838 N N . GLU B 1 121 ? -4.004 -5.508 -4.594 1 97 121 GLU B N 1
ATOM 4839 C CA . GLU B 1 121 ? -3.359 -4.277 -5.039 1 97 121 GLU B CA 1
ATOM 4840 C C . GLU B 1 121 ? -4.254 -3.508 -6.008 1 97 121 GLU B C 1
ATOM 4842 O O . GLU B 1 121 ? -4.312 -2.277 -5.965 1 97 121 GLU B O 1
ATOM 4847 N N . PHE B 1 122 ? -4.941 -4.195 -6.898 1 97.44 122 PHE B N 1
ATOM 4848 C CA . PHE B 1 122 ? -5.855 -3.537 -7.82 1 97.44 122 PHE B CA 1
ATOM 4849 C C . PHE B 1 122 ? -7 -2.869 -7.066 1 97.44 122 PHE B C 1
ATOM 4851 O O . PHE B 1 122 ? -7.375 -1.737 -7.375 1 97.44 122 PHE B O 1
ATOM 4858 N N . ILE B 1 123 ? -7.516 -3.568 -6.109 1 98.19 123 ILE B N 1
ATOM 4859 C CA . ILE B 1 123 ? -8.594 -3.027 -5.289 1 98.19 123 ILE B CA 1
ATOM 4860 C C . ILE B 1 123 ? -8.117 -1.779 -4.555 1 98.19 123 ILE B C 1
ATOM 4862 O O . ILE B 1 123 ? -8.789 -0.748 -4.559 1 98.19 123 ILE B O 1
ATOM 4866 N N . THR B 1 124 ? -6.938 -1.896 -3.965 1 97.56 124 THR B N 1
ATOM 4867 C CA . THR B 1 124 ? -6.355 -0.794 -3.207 1 97.56 124 THR B CA 1
ATOM 4868 C C . THR B 1 124 ? -6.176 0.435 -4.094 1 97.56 124 THR B C 1
ATOM 4870 O O . THR B 1 124 ? -6.578 1.539 -3.723 1 97.56 124 THR B O 1
ATOM 4873 N N . ARG B 1 125 ? -5.66 0.262 -5.234 1 95.75 125 ARG B N 1
ATOM 4874 C CA . ARG B 1 125 ? -5.398 1.386 -6.125 1 95.75 125 ARG B CA 1
ATOM 4875 C C . ARG B 1 125 ? -6.699 2.043 -6.578 1 95.75 125 ARG B C 1
ATOM 4877 O O . ARG B 1 125 ? -6.816 3.27 -6.566 1 95.75 125 ARG B O 1
ATOM 4884 N N . PHE B 1 126 ? -7.637 1.253 -6.934 1 97.69 126 PHE B N 1
ATOM 4885 C CA . PHE B 1 126 ? -8.93 1.743 -7.402 1 97.69 126 PHE B CA 1
ATOM 4886 C C . PHE B 1 126 ? -9.617 2.574 -6.324 1 97.69 126 PHE B C 1
ATOM 4888 O O . PHE B 1 126 ? -10.047 3.701 -6.578 1 97.69 126 PHE B O 1
ATOM 4895 N N . PHE B 1 127 ? -9.664 2.004 -5.145 1 98.44 127 PHE B N 1
ATOM 4896 C CA . PHE B 1 127 ? -10.383 2.658 -4.062 1 98.44 127 PHE B CA 1
ATOM 4897 C C . PHE B 1 127 ? -9.602 3.848 -3.527 1 98.44 127 PHE B C 1
ATOM 4899 O O . PHE B 1 127 ? -10.172 4.898 -3.24 1 98.44 127 PHE B O 1
ATOM 4906 N N . ASP B 1 128 ? -8.328 3.695 -3.383 1 97.62 128 ASP B N 1
ATOM 4907 C CA . ASP B 1 128 ? -7.469 4.75 -2.854 1 97.62 128 ASP B CA 1
ATOM 4908 C C . ASP B 1 128 ? -7.543 6.008 -3.721 1 97.62 128 ASP B C 1
ATOM 4910 O O . ASP B 1 128 ? -7.66 7.121 -3.201 1 97.62 128 ASP B O 1
ATOM 4914 N N . ASP B 1 129 ? -7.477 5.824 -5 1 95.25 129 ASP B N 1
ATOM 4915 C CA . ASP B 1 129 ? -7.566 6.961 -5.914 1 95.25 129 ASP B CA 1
ATOM 4916 C C . ASP B 1 129 ? -8.906 7.676 -5.766 1 95.25 129 ASP B C 1
ATOM 4918 O O . ASP B 1 129 ? -8.969 8.906 -5.773 1 95.25 129 ASP B O 1
ATOM 4922 N N . ALA B 1 130 ? -9.945 6.914 -5.594 1 97.38 130 ALA B N 1
ATOM 4923 C CA . ALA B 1 130 ? -11.289 7.477 -5.492 1 97.38 130 ALA B CA 1
ATOM 4924 C C . ALA B 1 130 ? -11.453 8.289 -4.211 1 97.38 130 ALA B C 1
ATOM 4926 O O . ALA B 1 130 ? -11.984 9.398 -4.234 1 97.38 130 ALA B O 1
ATOM 4927 N N . ILE B 1 131 ? -10.961 7.758 -3.115 1 98 131 ILE B N 1
ATOM 4928 C CA . ILE B 1 131 ? -11.188 8.461 -1.86 1 98 131 ILE B CA 1
ATOM 4929 C C . ILE B 1 131 ? -10.258 9.672 -1.768 1 98 131 ILE B C 1
ATOM 4931 O O . ILE B 1 131 ? -10.594 10.68 -1.141 1 98 131 ILE B O 1
ATOM 4935 N N . LYS B 1 132 ? -9.133 9.617 -2.326 1 94.88 132 LYS B N 1
ATOM 4936 C CA . LYS B 1 132 ? -8.258 10.781 -2.371 1 94.88 132 LYS B CA 1
ATOM 4937 C C . LYS B 1 132 ? -8.898 11.914 -3.17 1 94.88 132 LYS B C 1
ATOM 4939 O O . LYS B 1 132 ? -8.758 13.086 -2.818 1 94.88 132 LYS B O 1
ATOM 4944 N N . ALA B 1 133 ? -9.617 11.555 -4.211 1 93 133 ALA B N 1
ATOM 4945 C CA . ALA B 1 133 ? -10.336 12.547 -4.996 1 93 133 ALA B CA 1
ATOM 4946 C C . ALA B 1 133 ? -11.43 13.219 -4.168 1 93 133 ALA B C 1
ATOM 4948 O O . ALA B 1 133 ? -11.828 14.352 -4.457 1 93 133 ALA B O 1
ATOM 4949 N N . MET B 1 134 ? -11.836 12.531 -3.113 1 95.44 134 MET B N 1
ATOM 4950 C CA . MET B 1 134 ? -12.836 13.062 -2.197 1 95.44 134 MET B CA 1
ATOM 4951 C C . MET B 1 134 ? -12.188 13.945 -1.133 1 95.44 134 MET B C 1
ATOM 4953 O O . MET B 1 134 ? -12.883 14.531 -0.298 1 95.44 134 MET B O 1
ATOM 4957 N N . GLY B 1 135 ? -10.883 13.984 -1.121 1 93.88 135 GLY B N 1
ATOM 4958 C CA . GLY B 1 135 ? -10.18 14.781 -0.128 1 93.88 135 GLY B CA 1
ATOM 4959 C C . GLY B 1 135 ? -9.703 13.969 1.061 1 93.88 135 GLY B C 1
ATOM 4960 O O . GLY B 1 135 ? -9.203 14.523 2.041 1 93.88 135 GLY B O 1
ATOM 4961 N N . VAL B 1 136 ? -9.867 12.656 0.981 1 98.06 136 VAL B N 1
ATOM 4962 C CA . VAL B 1 136 ? -9.406 11.773 2.051 1 98.06 136 VAL B CA 1
ATOM 4963 C C . VAL B 1 136 ? -7.895 11.586 1.956 1 98.06 136 VAL B C 1
ATOM 4965 O O . VAL B 1 136 ? -7.348 11.461 0.859 1 98.06 136 VAL B O 1
ATOM 4968 N N . GLN B 1 137 ? -7.223 11.609 3.133 1 97.31 137 GLN B N 1
ATOM 4969 C CA . GLN B 1 137 ? -5.781 11.391 3.193 1 97.31 137 GLN B CA 1
ATOM 4970 C C . GLN B 1 137 ? -5.449 10.109 3.953 1 97.31 137 GLN B C 1
ATOM 4972 O O . GLN B 1 137 ? -6.141 9.75 4.914 1 97.31 137 GLN B O 1
ATOM 4977 N N . ASN B 1 138 ? -4.391 9.5 3.506 1 98.12 138 ASN B N 1
ATOM 4978 C CA . ASN B 1 138 ? -3.947 8.289 4.199 1 98.12 138 ASN B CA 1
ATOM 4979 C C . ASN B 1 138 ? -3.037 8.625 5.379 1 98.12 138 ASN B C 1
ATOM 4981 O O . ASN B 1 138 ? -2.266 9.586 5.316 1 98.12 138 ASN B O 1
ATOM 4985 N N . ALA B 1 139 ? -3.152 7.887 6.43 1 97.88 139 ALA B N 1
ATOM 4986 C CA . ALA B 1 139 ? -2.299 7.918 7.617 1 97.88 139 ALA B CA 1
ATOM 4987 C C . ALA B 1 139 ? -2.078 6.512 8.164 1 97.88 139 ALA B C 1
ATOM 4989 O O . ALA B 1 139 ? -2.641 5.543 7.656 1 97.88 139 ALA B O 1
ATOM 4990 N N . TYR B 1 140 ? -1.184 6.375 9.109 1 96.81 140 TYR B N 1
ATOM 4991 C CA . TYR B 1 140 ? -0.924 5.082 9.734 1 96.81 140 TYR B CA 1
ATOM 4992 C C . TYR B 1 140 ? -0.858 5.211 11.25 1 96.81 140 TYR B C 1
ATOM 4994 O O . TYR B 1 140 ? -0.094 6.023 11.781 1 96.81 140 TYR B O 1
ATOM 5002 N N . PHE B 1 141 ? -1.71 4.492 11.891 1 96.31 141 PHE B N 1
ATOM 5003 C CA . PHE B 1 141 ? -1.728 4.438 13.352 1 96.31 141 PHE B CA 1
ATOM 5004 C C . PHE B 1 141 ? -1.158 3.115 13.852 1 96.31 141 PHE B C 1
ATOM 5006 O O . PHE B 1 141 ? -1.186 2.111 13.133 1 96.31 141 PHE B O 1
ATOM 5013 N N . PRO B 1 142 ? -0.709 3.033 15.016 1 93.44 142 PRO B N 1
ATOM 5014 C CA . PRO B 1 142 ? 0.015 1.879 15.555 1 93.44 142 PRO B CA 1
ATOM 5015 C C . PRO B 1 142 ? -0.833 0.61 15.586 1 93.44 142 PRO B C 1
ATOM 5017 O O . PRO B 1 142 ? -2.053 0.682 15.758 1 93.44 142 PRO B O 1
ATOM 5020 N N . LEU B 1 143 ? -0.079 -0.492 15.539 1 94.81 143 LEU B N 1
ATOM 5021 C CA . LEU B 1 143 ? -0.646 -1.834 15.625 1 94.81 143 LEU B CA 1
ATOM 5022 C C . LEU B 1 143 ? -1.205 -2.105 17.016 1 94.81 143 LEU B C 1
ATOM 5024 O O . LEU B 1 143 ? -2.164 -2.865 17.172 1 94.81 143 LEU B O 1
ATOM 5028 N N . PHE B 1 144 ? -0.667 -1.457 17.953 1 92.44 144 PHE B N 1
ATOM 5029 C CA . PHE B 1 144 ? -0.936 -1.819 19.344 1 92.44 144 PHE B CA 1
ATOM 5030 C C . PHE B 1 144 ? -1.867 -0.805 20 1 92.44 144 PHE B C 1
ATOM 5032 O O . PHE B 1 144 ? -1.791 0.391 19.703 1 92.44 144 PHE B O 1
ATOM 5039 N N . ILE B 1 145 ? -2.693 -1.362 20.797 1 89.19 145 ILE B N 1
ATOM 5040 C CA . ILE B 1 145 ? -3.582 -0.566 21.641 1 89.19 145 ILE B CA 1
ATOM 5041 C C . ILE B 1 145 ? -3.35 -0.909 23.109 1 89.19 145 ILE B C 1
ATOM 5043 O O . ILE B 1 145 ? -3.354 -2.082 23.484 1 89.19 145 ILE B O 1
ATOM 5047 N N . THR B 1 146 ? -3.141 0.096 23.875 1 86.56 146 THR B N 1
ATOM 5048 C CA . THR B 1 146 ? -2.967 -0.156 25.297 1 86.56 146 THR B CA 1
ATOM 5049 C C . THR B 1 146 ? -4.281 -0.599 25.938 1 86.56 146 THR B C 1
ATOM 5051 O O . THR B 1 146 ? -5.359 -0.233 25.469 1 86.56 146 THR B O 1
ATOM 5054 N N . GLU B 1 147 ? -4.113 -1.313 26.984 1 83.12 147 GLU B N 1
ATOM 5055 C CA . GLU B 1 147 ? -5.297 -1.835 27.656 1 83.12 147 GLU B CA 1
ATOM 5056 C C . GLU B 1 147 ? -6.207 -0.704 28.141 1 83.12 147 GLU B C 1
ATOM 5058 O O . GLU B 1 147 ? -7.43 -0.8 28.031 1 83.12 147 GLU B O 1
ATOM 5063 N N . ASP B 1 148 ? -5.695 0.356 28.594 1 80.31 148 ASP B N 1
ATOM 5064 C CA . ASP B 1 148 ? -6.457 1.489 29.109 1 80.31 148 ASP B CA 1
ATOM 5065 C C . ASP B 1 148 ? -7.285 2.143 28 1 80.31 148 ASP B C 1
ATOM 5067 O O . ASP B 1 148 ? -8.453 2.471 28.203 1 80.31 148 ASP B O 1
ATOM 5071 N N . VAL B 1 149 ? -6.695 2.246 26.906 1 80.19 149 VAL B N 1
ATOM 5072 C CA . VAL B 1 149 ? -7.363 2.891 25.781 1 80.19 149 VAL B CA 1
ATOM 5073 C C . VAL B 1 149 ? -8.445 1.97 25.234 1 80.19 149 VAL B C 1
ATOM 5075 O O . VAL B 1 149 ? -9.531 2.43 24.859 1 80.19 149 VAL B O 1
ATOM 5078 N N . LEU B 1 150 ? -8.18 0.768 25.266 1 79.69 150 LEU B N 1
ATOM 5079 C CA . LEU B 1 150 ? -9.148 -0.204 24.781 1 79.69 150 LEU B CA 1
ATOM 5080 C C . LEU B 1 150 ? -10.383 -0.242 25.672 1 79.69 150 LEU B C 1
ATOM 5082 O O . LEU B 1 150 ? -11.5 -0.389 25.188 1 79.69 150 LEU B O 1
ATOM 5086 N N . ASN B 1 151 ? -10.164 -0.061 26.906 1 76.75 151 ASN B N 1
ATOM 5087 C CA . ASN B 1 151 ? -11.242 -0.172 27.891 1 76.75 151 ASN B CA 1
ATOM 5088 C C . ASN B 1 151 ? -12.094 1.095 27.922 1 76.75 151 ASN B C 1
ATOM 5090 O O . ASN B 1 151 ? -13.156 1.112 28.547 1 76.75 151 ASN B O 1
ATOM 5094 N N . THR B 1 152 ? -11.664 2.123 27.375 1 72.75 152 THR B N 1
ATOM 5095 C CA . THR B 1 152 ? -12.453 3.346 27.297 1 72.75 152 THR B CA 1
ATOM 5096 C C . THR B 1 152 ? -13.719 3.125 26.469 1 72.75 152 THR B C 1
ATOM 5098 O O . THR B 1 152 ? -14.75 3.74 26.734 1 72.75 152 THR B O 1
ATOM 5101 N N . GLU B 1 153 ? -13.617 2.277 25.516 1 65.5 153 GLU B N 1
ATOM 5102 C CA . GLU B 1 153 ? -14.773 1.981 24.672 1 65.5 153 GLU B CA 1
ATOM 5103 C C . GLU B 1 153 ? -15.5 0.729 25.156 1 65.5 153 GLU B C 1
ATOM 5105 O O . GLU B 1 153 ? -15.516 -0.289 24.453 1 65.5 153 GLU B O 1
ATOM 5110 N N . LYS B 1 154 ? -16.062 0.91 26.312 1 59.53 154 LYS B N 1
ATOM 5111 C CA . LYS B 1 154 ? -16.625 -0.271 26.969 1 59.53 154 LYS B CA 1
ATOM 5112 C C . LYS B 1 154 ? -17.609 -0.993 26.047 1 59.53 154 LYS B C 1
ATOM 5114 O O . LYS B 1 154 ? -17.547 -2.217 25.906 1 59.53 154 LYS B O 1
ATOM 5119 N N . ASP B 1 155 ? -18.516 -0.232 25.5 1 58.78 155 ASP B N 1
ATOM 5120 C CA . ASP B 1 155 ? -19.531 -0.854 24.672 1 58.78 155 ASP B CA 1
ATOM 5121 C C . ASP B 1 155 ? -18.906 -1.504 23.438 1 58.78 155 ASP B C 1
ATOM 5123 O O . ASP B 1 155 ? -19.297 -2.607 23.047 1 58.78 155 ASP B O 1
ATOM 5127 N N . HIS B 1 156 ? -17.922 -0.832 22.953 1 59.94 156 HIS B N 1
ATOM 5128 C CA . HIS B 1 156 ? -17.266 -1.309 21.75 1 59.94 156 HIS B CA 1
ATOM 5129 C C . HIS B 1 156 ? -16.344 -2.484 22.047 1 59.94 156 HIS B C 1
ATOM 5131 O O . HIS B 1 156 ? -16.328 -3.475 21.312 1 59.94 156 HIS B O 1
ATOM 5137 N N . VAL B 1 157 ? -15.797 -2.438 23.172 1 59.19 157 VAL B N 1
ATOM 5138 C CA . VAL B 1 157 ? -14.82 -3.441 23.594 1 59.19 157 VAL B CA 1
ATOM 5139 C C . VAL B 1 157 ? -15.547 -4.73 23.984 1 59.19 157 VAL B C 1
ATOM 5141 O O . VAL B 1 157 ? -15.039 -5.828 23.719 1 59.19 157 VAL B O 1
ATOM 5144 N N . GLU B 1 158 ? -16.641 -4.504 24.531 1 60.5 158 GLU B N 1
ATOM 5145 C CA . GLU B 1 158 ? -17.375 -5.715 24.906 1 60.5 158 GLU B CA 1
ATOM 5146 C C . GLU B 1 158 ? -17.609 -6.605 23.688 1 60.5 158 GLU B C 1
ATOM 5148 O O . GLU B 1 158 ? -17.562 -7.832 23.797 1 60.5 158 GLU B O 1
ATOM 5153 N N . GLY B 1 159 ? -17.672 -6.031 22.625 1 61.69 159 GLY B N 1
ATOM 5154 C CA . GLY B 1 159 ? -17.891 -6.797 21.406 1 61.69 159 GLY B CA 1
ATOM 5155 C C . GLY B 1 159 ? -16.641 -7.473 20.891 1 61.69 159 GLY B C 1
ATOM 5156 O O . GLY B 1 159 ? -16.719 -8.547 20.281 1 61.69 159 GLY B O 1
ATOM 5157 N N . PHE B 1 160 ? -15.484 -6.922 21.266 1 67.25 160 PHE B N 1
ATOM 5158 C CA . PHE B 1 160 ? -14.258 -7.461 20.688 1 67.25 160 PHE B CA 1
ATOM 5159 C C . PHE B 1 160 ? -13.43 -8.172 21.734 1 67.25 160 PHE B C 1
ATOM 5161 O O . PHE B 1 160 ? -12.453 -8.859 21.422 1 67.25 160 PHE B O 1
ATOM 5168 N N . ALA B 1 161 ? -13.766 -8.109 22.953 1 68.88 161 ALA B N 1
ATOM 5169 C CA . ALA B 1 161 ? -12.953 -8.586 24.078 1 68.88 161 ALA B CA 1
ATOM 5170 C C . ALA B 1 161 ? -12.555 -10.039 23.875 1 68.88 161 ALA B C 1
ATOM 5172 O O . ALA B 1 161 ? -11.383 -10.398 24.062 1 68.88 161 ALA B O 1
ATOM 5173 N N . PRO B 1 162 ? -13.438 -10.789 23.391 1 69.44 162 PRO B N 1
ATOM 5174 C CA . PRO B 1 162 ? -13.039 -12.188 23.234 1 69.44 162 PRO B CA 1
ATOM 5175 C C . PRO B 1 162 ? -12.078 -12.406 22.078 1 69.44 162 PRO B C 1
ATOM 5177 O O . PRO B 1 162 ? -11.422 -13.445 22 1 69.44 162 PRO B O 1
ATOM 5180 N N . GLU B 1 163 ? -11.953 -11.422 21.297 1 77.62 163 GLU B N 1
ATOM 5181 C CA . GLU B 1 163 ? -11.227 -11.617 20.047 1 77.62 163 GLU B CA 1
ATOM 5182 C C . GLU B 1 163 ? -9.859 -10.93 20.078 1 77.62 163 GLU B C 1
ATOM 5184 O O . GLU B 1 163 ? -9.086 -11.016 19.125 1 77.62 163 GLU B O 1
ATOM 5189 N N . VAL B 1 164 ? -9.562 -10.461 21.203 1 85.5 164 VAL B N 1
ATOM 5190 C CA . VAL B 1 164 ? -8.383 -9.609 21.219 1 85.5 164 VAL B CA 1
ATOM 5191 C C . VAL B 1 164 ? -7.145 -10.445 21.547 1 85.5 164 VAL B C 1
ATOM 5193 O O . VAL B 1 164 ? -7.152 -11.219 22.516 1 85.5 164 VAL B O 1
ATOM 5196 N N . ALA B 1 165 ? -6.137 -10.344 20.734 1 89.56 165 ALA B N 1
ATOM 5197 C CA . ALA B 1 165 ? -4.832 -10.938 21 1 89.56 165 ALA B CA 1
ATOM 5198 C C . ALA B 1 165 ? -3.975 -10.008 21.859 1 89.56 165 ALA B C 1
ATOM 5200 O O . ALA B 1 165 ? -3.814 -8.828 21.531 1 89.56 165 ALA B O 1
ATOM 5201 N N . TRP B 1 166 ? -3.385 -10.57 22.922 1 90.5 166 TRP B N 1
ATOM 5202 C CA . TRP B 1 166 ? -2.646 -9.766 23.875 1 90.5 166 TRP B CA 1
ATOM 5203 C C . TRP B 1 166 ? -1.158 -10.094 23.844 1 90.5 166 TRP B C 1
ATOM 5205 O O . TRP B 1 166 ? -0.774 -11.258 23.969 1 90.5 166 TRP B O 1
ATOM 5215 N N . VAL B 1 167 ? -0.381 -9.078 23.672 1 91.19 167 VAL B N 1
ATOM 5216 C CA . VAL B 1 167 ? 1.058 -9.195 23.875 1 91.19 167 VAL B CA 1
ATOM 5217 C C . VAL B 1 167 ? 1.377 -8.992 25.359 1 91.19 167 VAL B C 1
ATOM 5219 O O . VAL B 1 167 ? 1.071 -7.941 25.938 1 91.19 167 VAL B O 1
ATOM 5222 N N . THR B 1 168 ? 2.021 -9.961 25.953 1 91.12 168 THR B N 1
ATOM 5223 C CA . THR B 1 168 ? 2.246 -9.883 27.391 1 91.12 168 THR B CA 1
ATOM 5224 C C . THR B 1 168 ? 3.725 -10.086 27.719 1 91.12 168 THR B C 1
ATOM 5226 O O . THR B 1 168 ? 4.141 -9.898 28.859 1 91.12 168 THR B O 1
ATOM 5229 N N . ARG B 1 169 ? 4.457 -10.445 26.734 1 88.69 169 ARG B N 1
ATOM 5230 C CA . ARG B 1 169 ? 5.875 -10.719 26.953 1 88.69 169 ARG B CA 1
ATOM 5231 C C . ARG B 1 169 ? 6.727 -10.18 25.812 1 88.69 169 ARG B C 1
ATOM 5233 O O . ARG B 1 169 ? 6.336 -10.258 24.656 1 88.69 169 ARG B O 1
ATOM 5240 N N . CYS B 1 170 ? 7.875 -9.688 26.203 1 84.88 170 CYS B N 1
ATOM 5241 C CA . CYS B 1 170 ? 8.891 -9.266 25.234 1 84.88 170 CYS B CA 1
ATOM 5242 C C . CYS B 1 170 ? 10.234 -9.93 25.547 1 84.88 170 CYS B C 1
ATOM 5244 O O . CYS B 1 170 ? 10.797 -9.742 26.625 1 84.88 170 CYS B O 1
ATOM 5246 N N . GLY B 1 171 ? 10.688 -10.578 24.516 1 82.5 171 GLY B N 1
ATOM 5247 C CA . GLY B 1 171 ? 11.836 -11.414 24.828 1 82.5 171 GLY B CA 1
ATOM 5248 C C . GLY B 1 171 ? 11.57 -12.383 25.969 1 82.5 171 GLY B C 1
ATOM 5249 O O . GLY B 1 171 ? 10.648 -13.195 25.891 1 82.5 171 GLY B O 1
ATOM 5250 N N . ASN B 1 172 ? 12.367 -12.156 27.031 1 81.31 172 ASN B N 1
ATOM 5251 C CA . ASN B 1 172 ? 12.188 -13 28.203 1 81.31 172 ASN B CA 1
ATOM 5252 C C . ASN B 1 172 ? 11.602 -12.219 29.375 1 81.31 172 ASN B C 1
ATOM 5254 O O . ASN B 1 172 ? 11.562 -12.719 30.5 1 81.31 172 ASN B O 1
ATOM 5258 N N . THR B 1 173 ? 11.086 -11.102 29.016 1 83.31 173 THR B N 1
ATOM 5259 C CA . THR B 1 173 ? 10.586 -10.242 30.094 1 83.31 173 THR B CA 1
ATOM 5260 C C . THR B 1 173 ? 9.07 -10.094 29.984 1 83.31 173 THR B C 1
ATOM 5262 O O . THR B 1 173 ? 8.531 -9.82 28.906 1 83.31 173 THR B O 1
ATOM 5265 N N . GLU B 1 174 ? 8.5 -10.266 31.125 1 86.94 174 GLU B N 1
ATOM 5266 C CA . GLU B 1 174 ? 7.059 -10.031 31.188 1 86.94 174 GLU B CA 1
ATOM 5267 C C . GLU B 1 174 ? 6.742 -8.539 31.203 1 86.94 174 GLU B C 1
ATOM 5269 O O . GLU B 1 174 ? 7.422 -7.766 31.891 1 86.94 174 GLU B O 1
ATOM 5274 N N . MET B 1 175 ? 5.75 -8.25 30.531 1 86.12 175 MET B N 1
ATOM 5275 C CA . MET B 1 175 ? 5.363 -6.844 30.469 1 86.12 175 MET B CA 1
ATOM 5276 C C . MET B 1 175 ? 4.535 -6.461 31.703 1 86.12 175 MET B C 1
ATOM 5278 O O . MET B 1 175 ? 3.811 -7.297 32.25 1 86.12 175 MET B O 1
ATOM 5282 N N . ASP B 1 176 ? 4.691 -5.207 32.031 1 84.31 176 ASP B N 1
ATOM 5283 C CA . ASP B 1 176 ? 3.906 -4.715 33.156 1 84.31 176 ASP B CA 1
ATOM 5284 C C . ASP B 1 176 ? 2.416 -4.695 32.844 1 84.31 176 ASP B C 1
ATOM 5286 O O . ASP B 1 176 ? 1.59 -5.145 33.625 1 84.31 176 ASP B O 1
ATOM 5290 N N . LYS B 1 177 ? 2.105 -4.184 31.672 1 86.94 177 LYS B N 1
ATOM 5291 C CA . LYS B 1 177 ? 0.74 -4.172 31.156 1 86.94 177 LYS B CA 1
ATOM 5292 C C . LYS B 1 177 ? 0.67 -4.801 29.766 1 86.94 177 LYS B C 1
ATOM 5294 O O . LYS B 1 177 ? 1.515 -4.527 28.906 1 86.94 177 LYS B O 1
ATOM 5299 N N . PRO B 1 178 ? -0.367 -5.57 29.656 1 89.19 178 PRO B N 1
ATOM 5300 C CA . PRO B 1 178 ? -0.513 -6.145 28.312 1 89.19 178 PRO B CA 1
ATOM 5301 C C . PRO B 1 178 ? -0.932 -5.109 27.281 1 89.19 178 PRO B C 1
ATOM 5303 O O . PRO B 1 178 ? -1.512 -4.078 27.625 1 89.19 178 PRO B O 1
ATOM 5306 N N . ILE B 1 179 ? -0.594 -5.402 26.109 1 90.5 179 ILE B N 1
ATOM 5307 C CA . ILE B 1 179 ? -0.97 -4.543 24.984 1 90.5 179 ILE B CA 1
ATOM 5308 C C . ILE B 1 179 ? -1.739 -5.352 23.953 1 90.5 179 ILE B C 1
ATOM 5310 O O . ILE B 1 179 ? -1.398 -6.504 23.672 1 90.5 179 ILE B O 1
ATOM 5314 N N . ALA B 1 180 ? -2.764 -4.758 23.469 1 91.25 180 ALA B N 1
ATOM 5315 C CA . ALA B 1 180 ? -3.639 -5.449 22.516 1 91.25 180 ALA B CA 1
ATOM 5316 C C . ALA B 1 180 ? -3.213 -5.18 21.078 1 91.25 180 ALA B C 1
ATOM 5318 O O . ALA B 1 180 ? -2.771 -4.074 20.75 1 91.25 180 ALA B O 1
ATOM 5319 N N . ILE B 1 181 ? -3.289 -6.211 20.281 1 92.81 181 ILE B N 1
ATOM 5320 C CA . ILE B 1 181 ? -3.215 -5.996 18.828 1 92.81 181 ILE B CA 1
ATOM 5321 C C . ILE B 1 181 ? -4.562 -5.504 18.312 1 92.81 181 ILE B C 1
ATOM 5323 O O . ILE B 1 181 ? -5.609 -6.059 18.656 1 92.81 181 ILE B O 1
ATOM 5327 N N . ARG B 1 182 ? -4.582 -4.551 17.531 1 90.94 182 ARG B N 1
ATOM 5328 C CA . ARG B 1 182 ? -5.797 -3.844 17.141 1 90.94 182 ARG B CA 1
ATOM 5329 C C . ARG B 1 182 ? -6.77 -4.781 16.422 1 90.94 182 ARG B C 1
ATOM 5331 O O . ARG B 1 182 ? -6.434 -5.363 15.391 1 90.94 182 ARG B O 1
ATOM 5338 N N . PRO B 1 183 ? -7.973 -4.926 16.875 1 89.56 183 PRO B N 1
ATOM 5339 C CA . PRO B 1 183 ? -9.055 -5.523 16.078 1 89.56 183 PRO B CA 1
ATOM 5340 C C . PRO B 1 183 ? -9.75 -4.512 15.172 1 89.56 183 PRO B C 1
ATOM 5342 O O . PRO B 1 183 ? -10.445 -4.898 14.234 1 89.56 183 PRO B O 1
ATOM 5345 N N . THR B 1 184 ? -9.641 -3.316 15.562 1 88.06 184 THR B N 1
ATOM 5346 C CA . THR B 1 184 ? -10.062 -2.102 14.875 1 88.06 184 THR B CA 1
ATOM 5347 C C . THR B 1 184 ? -9.289 -0.892 15.391 1 88.06 184 THR B C 1
ATOM 5349 O O . THR B 1 184 ? -8.508 -1.006 16.344 1 88.06 184 THR B O 1
ATOM 5352 N N . SER B 1 185 ? -9.484 0.254 14.859 1 91.44 185 SER B N 1
ATOM 5353 C CA . SER B 1 185 ? -8.523 1.312 15.164 1 91.44 185 SER B CA 1
ATOM 5354 C C . SER B 1 185 ? -9.219 2.514 15.797 1 91.44 185 SER B C 1
ATOM 5356 O O . SER B 1 185 ? -8.594 3.559 16 1 91.44 185 SER B O 1
ATOM 5358 N N . GLU B 1 186 ? -10.484 2.459 16.109 1 89.88 186 GLU B N 1
ATOM 5359 C CA . GLU B 1 186 ? -11.188 3.604 16.672 1 89.88 186 GLU B CA 1
ATOM 5360 C C . GLU B 1 186 ? -10.477 4.121 17.922 1 89.88 186 GLU B C 1
ATOM 5362 O O . GLU B 1 186 ? -10.211 5.316 18.047 1 89.88 186 GLU B O 1
ATOM 5367 N N . THR B 1 187 ? -10.148 3.213 18.766 1 88.31 187 THR B N 1
ATOM 5368 C CA . THR B 1 187 ? -9.617 3.6 20.062 1 88.31 187 THR B CA 1
ATOM 5369 C C . THR B 1 187 ? -8.188 4.117 19.938 1 88.31 187 THR B C 1
ATOM 5371 O O . THR B 1 187 ? -7.695 4.828 20.812 1 88.31 187 THR B O 1
ATOM 5374 N N . VAL B 1 188 ? -7.582 3.75 18.922 1 91 188 VAL B N 1
ATOM 5375 C CA . VAL B 1 188 ? -6.223 4.238 18.719 1 91 188 VAL B CA 1
ATOM 5376 C C . VAL B 1 188 ? -6.262 5.602 18.031 1 91 188 VAL B C 1
ATOM 5378 O O . VAL B 1 188 ? -5.418 6.461 18.297 1 91 188 VAL B O 1
ATOM 5381 N N . MET B 1 189 ? -7.227 5.902 17.266 1 95.19 189 MET B N 1
ATOM 5382 C CA . MET B 1 189 ? -7.281 7.086 16.406 1 95.19 189 MET B CA 1
ATOM 5383 C C . MET B 1 189 ? -7.961 8.242 17.125 1 95.19 189 MET B C 1
ATOM 5385 O O . MET B 1 189 ? -7.504 9.383 17.047 1 95.19 189 MET B O 1
ATOM 5389 N N . TYR B 1 190 ? -8.969 8.047 17.875 1 95 190 TYR B N 1
ATOM 5390 C CA . TYR B 1 190 ? -9.906 9.102 18.25 1 95 190 TYR B CA 1
ATOM 5391 C C . TYR B 1 190 ? -9.328 9.977 19.359 1 95 190 TYR B C 1
ATOM 5393 O O . TYR B 1 190 ? -9.625 11.164 19.438 1 95 190 TYR B O 1
ATOM 5401 N N . PRO B 1 191 ? -8.523 9.391 20.219 1 92.75 191 PRO B N 1
ATOM 5402 C CA . PRO B 1 191 ? -7.848 10.305 21.141 1 92.75 191 PRO B CA 1
ATOM 5403 C C . PRO B 1 191 ? -7.035 11.383 20.422 1 92.75 191 PRO B C 1
ATOM 5405 O O . PRO B 1 191 ? -6.949 12.516 20.891 1 92.75 191 PRO B O 1
ATOM 5408 N N . TYR B 1 192 ? -6.535 11.039 19.359 1 93.81 192 TYR B N 1
ATOM 5409 C CA . TYR B 1 192 ? -5.75 12.008 18.594 1 93.81 192 TYR B CA 1
ATOM 5410 C C . TYR B 1 192 ? -6.656 12.961 17.828 1 93.81 192 TYR B C 1
ATOM 5412 O O . TYR B 1 192 ? -6.328 14.141 17.672 1 93.81 192 TYR B O 1
ATOM 5420 N N . TYR B 1 193 ? -7.781 12.508 17.375 1 97.25 193 TYR B N 1
ATOM 5421 C CA . TYR B 1 193 ? -8.75 13.414 16.766 1 97.25 193 TYR B CA 1
ATOM 5422 C C . TYR B 1 193 ? -9.148 14.516 17.75 1 97.25 193 TYR B C 1
ATOM 5424 O O . TYR B 1 193 ? -9.266 15.68 17.359 1 97.25 193 TYR B O 1
ATOM 5432 N N . ALA B 1 194 ? -9.305 14.094 18.984 1 96.12 194 ALA B N 1
ATOM 5433 C CA . ALA B 1 194 ? -9.672 15.055 20.016 1 96.12 194 ALA B CA 1
ATOM 5434 C C . ALA B 1 194 ? -8.602 16.125 20.172 1 96.12 194 ALA B C 1
ATOM 5436 O O . ALA B 1 194 ? -8.906 17.281 20.469 1 96.12 194 ALA B O 1
ATOM 5437 N N . GLN B 1 195 ? -7.41 15.711 19.953 1 94.69 195 GLN B N 1
ATOM 5438 C CA . GLN B 1 195 ? -6.289 16.641 20.062 1 94.69 195 GLN B CA 1
ATOM 5439 C C . GLN B 1 195 ? -6.172 17.5 18.812 1 94.69 195 GLN B C 1
ATOM 5441 O O . GLN B 1 195 ? -5.793 18.672 18.891 1 94.69 195 GLN B O 1
ATOM 5446 N N . TRP B 1 196 ? -6.562 17.016 17.688 1 95.44 196 TRP B N 1
ATOM 5447 C CA . TRP B 1 196 ? -6.301 17.672 16.422 1 95.44 196 TRP B CA 1
ATOM 5448 C C . TRP B 1 196 ? -7.445 18.609 16.047 1 95.44 196 TRP B C 1
ATOM 5450 O O . TRP B 1 196 ? -7.246 19.594 15.32 1 95.44 196 TRP B O 1
ATOM 5460 N N . ILE B 1 197 ? -8.594 18.312 16.484 1 97.12 197 ILE B N 1
ATOM 5461 C CA . ILE B 1 197 ? -9.773 19.094 16.125 1 97.12 197 ILE B CA 1
ATOM 5462 C C . ILE B 1 197 ? -10.062 20.109 17.234 1 97.12 197 ILE B C 1
ATOM 5464 O O . ILE B 1 197 ? -10.406 19.734 18.359 1 97.12 197 ILE B O 1
ATOM 5468 N N . ARG B 1 198 ? -9.977 21.422 16.875 1 93.69 198 ARG B N 1
ATOM 5469 C CA . ARG B 1 198 ? -10.203 22.469 17.859 1 93.69 198 ARG B CA 1
ATOM 5470 C C . ARG B 1 198 ? -11.297 23.422 17.391 1 93.69 198 ARG B C 1
ATOM 5472 O O . ARG B 1 198 ? -12.086 23.906 18.203 1 93.69 198 ARG B O 1
ATOM 5479 N N . SER B 1 199 ? -11.281 23.672 16.172 1 94.12 199 SER B N 1
ATOM 5480 C CA . SER B 1 199 ? -12.234 24.625 15.617 1 94.12 199 SER B CA 1
ATOM 5481 C C . SER B 1 199 ? -12.93 24.062 14.383 1 94.12 199 SER B C 1
ATOM 5483 O O . SER B 1 199 ? -12.508 23.047 13.836 1 94.12 199 SER B O 1
ATOM 5485 N N . HIS B 1 200 ? -14.008 24.766 13.984 1 94.62 200 HIS B N 1
ATOM 5486 C CA . HIS B 1 200 ? -14.742 24.359 12.789 1 94.62 200 HIS B CA 1
ATOM 5487 C C . HIS B 1 200 ? -13.852 24.375 11.555 1 94.62 200 HIS B C 1
ATOM 5489 O O . HIS B 1 200 ? -14.125 23.672 10.578 1 94.62 200 HIS B O 1
ATOM 5495 N N . ARG B 1 201 ? -12.773 25.062 11.594 1 90.38 201 ARG B N 1
ATOM 5496 C CA . ARG B 1 201 ? -11.844 25.172 10.469 1 90.38 201 ARG B CA 1
ATOM 5497 C C . ARG B 1 201 ? -11.023 23.906 10.32 1 90.38 201 ARG B C 1
ATOM 5499 O O . ARG B 1 201 ? -10.406 23.672 9.273 1 90.38 201 ARG B O 1
ATOM 5506 N N . ASP B 1 202 ? -11.023 23.094 11.312 1 94.06 202 ASP B N 1
ATOM 5507 C CA . ASP B 1 202 ? -10.281 21.828 11.281 1 94.06 202 ASP B CA 1
ATOM 5508 C C . ASP B 1 202 ? -11.133 20.703 10.688 1 94.06 202 ASP B C 1
ATOM 5510 O O . ASP B 1 202 ? -10.664 19.578 10.547 1 94.06 202 ASP B O 1
ATOM 5514 N N . LEU B 1 203 ? -12.336 21.125 10.281 1 96.69 203 LEU B N 1
ATOM 5515 C CA . LEU B 1 203 ? -13.266 20.141 9.734 1 96.69 203 LEU B CA 1
ATOM 5516 C C . LEU B 1 203 ? -13.586 20.453 8.281 1 96.69 203 LEU B C 1
ATOM 5518 O O . LEU B 1 203 ? -13.609 21.609 7.879 1 96.69 203 LEU B O 1
ATOM 5522 N N . PRO B 1 204 ? -13.773 19.406 7.492 1 97.75 204 PRO B N 1
ATOM 5523 C CA . PRO B 1 204 ? -13.773 17.984 7.848 1 97.75 204 PRO B CA 1
ATOM 5524 C C . PRO B 1 204 ? -12.367 17.406 7.961 1 97.75 204 PRO B C 1
ATOM 5526 O O . PRO B 1 204 ? -11.453 17.844 7.262 1 97.75 204 PRO B O 1
ATOM 5529 N N . LEU B 1 205 ? -12.156 16.531 8.906 1 98.19 205 LEU B N 1
ATOM 5530 C CA . LEU B 1 205 ? -10.977 15.672 8.977 1 98.19 205 LEU B CA 1
ATOM 5531 C C . LEU B 1 205 ? -11.281 14.297 8.398 1 98.19 205 LEU B C 1
ATOM 5533 O O . LEU B 1 205 ? -12.117 13.562 8.93 1 98.19 205 LEU B O 1
ATOM 5537 N N . ARG B 1 206 ? -10.648 13.953 7.297 1 98.62 206 ARG B N 1
ATOM 5538 C CA . ARG B 1 206 ? -10.938 12.711 6.59 1 98.62 206 ARG B CA 1
ATOM 5539 C C . ARG B 1 206 ? -9.68 11.867 6.426 1 98.62 206 ARG B C 1
ATOM 5541 O O . ARG B 1 206 ? -8.859 12.133 5.543 1 98.62 206 ARG B O 1
ATOM 5548 N N . LEU B 1 207 ? -9.602 10.797 7.207 1 98.56 207 LEU B N 1
ATOM 5549 C CA . LEU B 1 207 ? -8.414 9.953 7.156 1 98.56 207 LEU B CA 1
ATOM 5550 C C . LEU B 1 207 ? -8.789 8.523 6.781 1 98.56 207 LEU B C 1
ATOM 5552 O O . LEU B 1 207 ? -9.891 8.062 7.082 1 98.56 207 LEU B O 1
ATOM 5556 N N . ASN B 1 208 ? -7.895 7.883 6.121 1 98.62 208 ASN B N 1
ATOM 5557 C CA . ASN B 1 208 ? -7.973 6.469 5.762 1 98.62 208 ASN B CA 1
ATOM 5558 C C . ASN B 1 208 ? -6.676 5.734 6.094 1 98.62 208 ASN B C 1
ATOM 5560 O O . ASN B 1 208 ? -5.598 6.332 6.07 1 98.62 208 ASN B O 1
ATOM 5564 N N . GLN B 1 209 ? -6.781 4.504 6.469 1 97.5 209 GLN B N 1
ATOM 5565 C CA . GLN B 1 209 ? -5.57 3.699 6.605 1 97.5 209 GLN B CA 1
ATOM 5566 C C . GLN B 1 209 ? -5.746 2.324 5.969 1 97.5 209 GLN B C 1
ATOM 5568 O O . GLN B 1 209 ? -6.824 1.733 6.043 1 97.5 209 GLN B O 1
ATOM 5573 N N . TRP B 1 210 ? -4.738 1.857 5.293 1 97.5 210 TRP B N 1
ATOM 5574 C CA . TRP B 1 210 ? -4.574 0.497 4.793 1 97.5 210 TRP B CA 1
ATOM 5575 C C . TRP B 1 210 ? -3.697 -0.327 5.73 1 97.5 210 TRP B C 1
ATOM 5577 O O . TRP B 1 210 ? -2.5 -0.063 5.863 1 97.5 210 TRP B O 1
ATOM 5587 N N . THR B 1 211 ? -4.305 -1.298 6.441 1 96 211 THR B N 1
ATOM 5588 C CA . THR B 1 211 ? -3.533 -1.987 7.469 1 96 211 THR B CA 1
ATOM 5589 C C . THR B 1 211 ? -4.035 -3.418 7.652 1 96 211 THR B C 1
ATOM 5591 O O . THR B 1 211 ? -4.953 -3.854 6.957 1 96 211 THR B O 1
ATOM 5594 N N . ASN B 1 212 ? -3.324 -4.184 8.477 1 95.5 212 ASN B N 1
ATOM 5595 C CA . ASN B 1 212 ? -3.811 -5.473 8.953 1 95.5 212 ASN B CA 1
ATOM 5596 C C . ASN B 1 212 ? -4.496 -5.344 10.305 1 95.5 212 ASN B C 1
ATOM 5598 O O . ASN B 1 212 ? -4.273 -4.375 11.031 1 95.5 212 ASN B O 1
ATOM 5602 N N . VAL B 1 213 ? -5.348 -6.223 10.594 1 93.38 213 VAL B N 1
ATOM 5603 C CA . VAL B 1 213 ? -5.98 -6.344 11.906 1 93.38 213 VAL B CA 1
ATOM 5604 C C . VAL B 1 213 ? -6.043 -7.816 12.312 1 93.38 213 VAL B C 1
ATOM 5606 O O . VAL B 1 213 ? -5.902 -8.703 11.469 1 93.38 213 VAL B O 1
ATOM 5609 N N . VAL B 1 214 ? -6.172 -8.016 13.555 1 92.25 214 VAL B N 1
ATOM 5610 C CA . VAL B 1 214 ? -6.203 -9.375 14.094 1 92.25 214 VAL B CA 1
ATOM 5611 C C . VAL B 1 214 ? -7.457 -9.562 14.945 1 92.25 214 VAL B C 1
ATOM 5613 O O . VAL B 1 214 ? -7.719 -8.789 15.859 1 92.25 214 VAL B O 1
ATOM 5616 N N . ARG B 1 215 ? -8.242 -10.492 14.586 1 87.81 215 ARG B N 1
ATOM 5617 C CA . ARG B 1 215 ? -9.383 -10.977 15.359 1 87.81 215 ARG B CA 1
ATOM 5618 C C . ARG B 1 215 ? -9.273 -12.477 15.617 1 87.81 215 ARG B C 1
ATOM 5620 O O . ARG B 1 215 ? -9.5 -13.281 14.719 1 87.81 215 ARG B O 1
ATOM 5627 N N . TRP B 1 216 ? -8.922 -12.891 16.75 1 79.31 216 TRP B N 1
ATOM 5628 C CA . TRP B 1 216 ? -8.438 -14.234 17.062 1 79.31 216 TRP B CA 1
ATOM 5629 C C . TRP B 1 216 ? -9.602 -15.211 17.234 1 79.31 216 TRP B C 1
ATOM 5631 O O . TRP B 1 216 ? -9.477 -16.391 16.922 1 79.31 216 TRP B O 1
ATOM 5641 N N . GLU B 1 217 ? -10.617 -14.984 17.891 1 63.56 217 GLU B N 1
ATOM 5642 C CA . GLU B 1 217 ? -11.562 -16.016 18.328 1 63.56 217 GLU B CA 1
ATOM 5643 C C . GLU B 1 217 ? -12.539 -16.375 17.219 1 63.56 217 GLU B C 1
ATOM 5645 O O . GLU B 1 217 ? -13.367 -15.555 16.812 1 63.56 217 GLU B O 1
ATOM 5650 N N . PHE B 1 218 ? -12.242 -17.375 16.359 1 63.69 218 PHE B N 1
ATOM 5651 C CA . PHE B 1 218 ? -13.305 -18.031 15.602 1 63.69 218 PHE B CA 1
ATOM 5652 C C . PHE B 1 218 ? -12.961 -19.5 15.344 1 63.69 218 PHE B C 1
ATOM 5654 O O . PHE B 1 218 ? -11.797 -19.891 15.422 1 63.69 218 PHE B O 1
ATOM 5661 N N . LYS B 1 219 ? -13.789 -20.312 15.391 1 59.88 219 LYS B N 1
ATOM 5662 C CA . LYS B 1 219 ? -13.68 -21.766 15.336 1 59.88 219 LYS B CA 1
ATOM 5663 C C . LYS B 1 219 ? -13.352 -22.25 13.922 1 59.88 219 LYS B C 1
ATOM 5665 O O . LYS B 1 219 ? -12.531 -23.141 13.734 1 59.88 219 LYS B O 1
ATOM 5670 N N . TYR B 1 220 ? -13.914 -21.578 12.883 1 69.44 220 TYR B N 1
ATOM 5671 C CA . TYR B 1 220 ? -13.758 -22.172 11.562 1 69.44 220 TYR B CA 1
ATOM 5672 C C . TYR B 1 220 ? -13.242 -21.141 10.562 1 69.44 220 TYR B C 1
ATOM 5674 O O . TYR B 1 220 ? -14.023 -20.547 9.812 1 69.44 220 TYR B O 1
ATOM 5682 N N . PRO B 1 221 ? -11.852 -21.109 10.477 1 75 221 PRO B N 1
ATOM 5683 C CA . PRO B 1 221 ? -11.312 -20.156 9.5 1 75 221 PRO B CA 1
ATOM 5684 C C . PRO B 1 221 ? -11.492 -20.625 8.055 1 75 221 PRO B C 1
ATOM 5686 O O . PRO B 1 221 ? -11.398 -21.828 7.777 1 75 221 PRO B O 1
ATOM 5689 N N . THR B 1 222 ? -12.023 -19.797 7.242 1 75.81 222 THR B N 1
ATOM 5690 C CA . THR B 1 222 ? -12.125 -20 5.797 1 75.81 222 THR B CA 1
ATOM 5691 C C . THR B 1 222 ? -11.297 -18.953 5.055 1 75.81 222 THR B C 1
ATOM 5693 O O . THR B 1 222 ? -11.43 -17.75 5.309 1 75.81 222 THR B O 1
ATOM 5696 N N . PRO B 1 223 ? -10.461 -19.406 4.195 1 77.62 223 PRO B N 1
ATOM 5697 C CA . PRO B 1 223 ? -9.609 -18.453 3.488 1 77.62 223 PRO B CA 1
ATOM 5698 C C . PRO B 1 223 ? -10.398 -17.297 2.883 1 77.62 223 PRO B C 1
ATOM 5700 O O . PRO B 1 223 ? -11.477 -17.5 2.33 1 77.62 223 PRO B O 1
ATOM 5703 N N . PHE B 1 224 ? -9.938 -16.125 3.057 1 76.62 224 PHE B N 1
ATOM 5704 C CA . PHE B 1 224 ? -10.43 -14.844 2.559 1 76.62 224 PHE B CA 1
ATOM 5705 C C . PHE B 1 224 ? -11.711 -14.438 3.285 1 76.62 224 PHE B C 1
ATOM 5707 O O . PHE B 1 224 ? -11.977 -13.25 3.469 1 76.62 224 PHE B O 1
ATOM 5714 N N . ILE B 1 225 ? -12.422 -15.367 3.658 1 78.5 225 ILE B N 1
ATOM 5715 C CA . ILE B 1 225 ? -13.742 -15.047 4.195 1 78.5 225 ILE B CA 1
ATOM 5716 C C . ILE B 1 225 ? -13.648 -14.836 5.703 1 78.5 225 ILE B C 1
ATOM 5718 O O . ILE B 1 225 ? -14.102 -13.812 6.219 1 78.5 225 ILE B O 1
ATOM 5722 N N . ARG B 1 226 ? -13.047 -15.82 6.367 1 82.44 226 ARG B N 1
ATOM 5723 C CA . ARG B 1 226 ? -12.883 -15.727 7.816 1 82.44 226 ARG B CA 1
ATOM 5724 C C . ARG B 1 226 ? -11.477 -16.141 8.242 1 82.44 226 ARG B C 1
ATOM 5726 O O . ARG B 1 226 ? -11.133 -17.312 8.18 1 82.44 226 ARG B O 1
ATOM 5733 N N . SER B 1 227 ? -10.695 -15.156 8.648 1 87.31 227 SER B N 1
ATOM 5734 C CA . SER B 1 227 ? -9.32 -15.383 9.086 1 87.31 227 SER B CA 1
ATOM 5735 C C . SER B 1 227 ? -9 -14.594 10.352 1 87.31 227 SER B C 1
ATOM 5737 O O . SER B 1 227 ? -9.703 -13.641 10.688 1 87.31 227 SER B O 1
ATOM 5739 N N . ARG B 1 228 ? -8.008 -15.016 11.016 1 88.88 228 ARG B N 1
ATOM 5740 C CA . ARG B 1 228 ? -7.59 -14.32 12.227 1 88.88 228 ARG B CA 1
ATOM 5741 C C . ARG B 1 228 ? -6.902 -13 11.898 1 88.88 228 ARG B C 1
ATOM 5743 O O . ARG B 1 228 ? -7.102 -12 12.586 1 88.88 228 ARG B O 1
ATOM 5750 N N . GLU B 1 229 ? -6.051 -13.086 10.93 1 92.5 229 GLU B N 1
ATOM 5751 C CA . GLU B 1 229 ? -5.406 -11.891 10.398 1 92.5 229 GLU B CA 1
ATOM 5752 C C . GLU B 1 229 ? -5.883 -11.594 8.977 1 92.5 229 GLU B C 1
ATOM 5754 O O . GLU B 1 229 ? -5.965 -12.492 8.141 1 92.5 229 GLU B O 1
ATOM 5759 N N . PHE B 1 230 ? -6.254 -10.367 8.773 1 93.31 230 PHE B N 1
ATOM 5760 C CA . PHE B 1 230 ? -6.598 -9.992 7.406 1 93.31 230 PHE B CA 1
ATOM 5761 C C . PHE B 1 230 ? -6.234 -8.539 7.137 1 93.31 230 PHE B C 1
ATOM 5763 O O . PHE B 1 230 ? -6.043 -7.758 8.07 1 93.31 230 PHE B O 1
ATOM 5770 N N . LEU B 1 231 ? -6.047 -8.203 5.93 1 95.81 231 LEU B N 1
ATOM 5771 C CA . LEU B 1 231 ? -5.809 -6.828 5.508 1 95.81 231 LEU B CA 1
ATOM 5772 C C . LEU B 1 231 ? -7.125 -6.098 5.27 1 95.81 231 LEU B C 1
ATOM 5774 O O . LEU B 1 231 ? -8.109 -6.703 4.836 1 95.81 231 LEU B O 1
ATOM 5778 N N . TRP B 1 232 ? -7.094 -4.789 5.547 1 95.31 232 TRP B N 1
ATOM 5779 C CA . TRP B 1 232 ? -8.328 -4.059 5.289 1 95.31 232 TRP B CA 1
ATOM 5780 C C . TRP B 1 232 ? -8.07 -2.564 5.164 1 95.31 232 TRP B C 1
ATOM 5782 O O . TRP B 1 232 ? -6.941 -2.105 5.379 1 95.31 232 TRP B O 1
ATOM 5792 N N . GLN B 1 233 ? -8.984 -1.92 4.625 1 97.81 233 GLN B N 1
ATOM 5793 C CA . GLN B 1 233 ? -9.102 -0.469 4.516 1 97.81 233 GLN B CA 1
ATOM 5794 C C . GLN B 1 233 ? -10.094 0.082 5.535 1 97.81 233 GLN B C 1
ATOM 5796 O O . GLN B 1 233 ? -11.195 -0.445 5.684 1 97.81 233 GLN B O 1
ATOM 5801 N N . GLU B 1 234 ? -9.672 1.083 6.289 1 97.75 234 GLU B N 1
ATOM 5802 C CA . GLU B 1 234 ? -10.602 1.727 7.215 1 97.75 234 GLU B CA 1
ATOM 5803 C C . GLU B 1 234 ? -10.516 3.246 7.109 1 97.75 234 GLU B C 1
ATOM 5805 O O . GLU B 1 234 ? -9.438 3.826 7.23 1 97.75 234 GLU B O 1
ATOM 5810 N N . GLY B 1 235 ? -11.664 3.816 6.922 1 98.38 235 GLY B N 1
ATOM 5811 C CA . GLY B 1 235 ? -11.789 5.266 6.934 1 98.38 235 GLY B CA 1
ATOM 5812 C C . GLY B 1 235 ? -12.43 5.797 8.203 1 98.38 235 GLY B C 1
ATOM 5813 O O . GLY B 1 235 ? -13.367 5.195 8.734 1 98.38 235 GLY B O 1
ATOM 5814 N N . HIS B 1 236 ? -11.898 6.867 8.703 1 98.5 236 HIS B N 1
ATOM 5815 C CA . HIS B 1 236 ? -12.406 7.594 9.867 1 98.5 236 HIS B CA 1
ATOM 5816 C C . HIS B 1 236 ? -12.461 9.094 9.594 1 98.5 236 HIS B C 1
ATOM 5818 O O . HIS B 1 236 ? -11.43 9.727 9.367 1 98.5 236 HIS B O 1
ATOM 5824 N N . THR B 1 237 ? -13.68 9.578 9.641 1 98.69 237 THR B N 1
ATOM 5825 C CA . THR B 1 237 ? -13.828 10.984 9.289 1 98.69 237 THR B CA 1
ATOM 5826 C C . THR B 1 237 ? -14.672 11.719 10.328 1 98.69 237 THR B C 1
ATOM 5828 O O . THR B 1 237 ? -15.422 11.094 11.07 1 98.69 237 THR B O 1
ATOM 5831 N N . ALA B 1 238 ? -14.492 13.023 10.438 1 98.81 238 ALA B N 1
ATOM 5832 C CA . ALA B 1 238 ? -15.203 13.906 11.352 1 98.81 238 ALA B CA 1
ATOM 5833 C C . ALA B 1 238 ? -15.703 15.156 10.641 1 98.81 238 ALA B C 1
ATOM 5835 O O . ALA B 1 238 ? -14.977 15.75 9.836 1 98.81 238 ALA B O 1
ATOM 5836 N N . PHE B 1 239 ? -16.938 15.508 10.945 1 98.62 239 PHE B N 1
ATOM 5837 C CA . PHE B 1 239 ? -17.609 16.625 10.305 1 98.62 239 PHE B CA 1
ATOM 5838 C C . PHE B 1 239 ? -18.234 17.547 11.344 1 98.62 239 PHE B C 1
ATOM 5840 O O . PHE B 1 239 ? -18.484 17.125 12.477 1 98.62 239 PHE B O 1
ATOM 5847 N N . ALA B 1 240 ? -18.547 18.766 10.922 1 98.12 240 ALA B N 1
ATOM 5848 C CA . ALA B 1 240 ? -19.188 19.734 11.805 1 98.12 240 ALA B CA 1
ATOM 5849 C C . ALA B 1 240 ? -20.688 19.438 11.922 1 98.12 240 ALA B C 1
ATOM 5851 O O . ALA B 1 240 ? -21.297 19.703 12.961 1 98.12 240 ALA B O 1
ATOM 5852 N N . THR B 1 241 ? -21.234 18.891 10.789 1 97.94 241 THR B N 1
ATOM 5853 C CA . THR B 1 241 ? -22.688 18.766 10.781 1 97.94 241 THR B CA 1
ATOM 5854 C C . THR B 1 241 ? -23.109 17.359 10.367 1 97.94 241 THR B C 1
ATOM 5856 O O . THR B 1 241 ? -22.359 16.656 9.688 1 97.94 241 THR B O 1
ATOM 5859 N N . GLN B 1 242 ? -24.328 17.031 10.742 1 98.12 242 GLN B N 1
ATOM 5860 C CA . GLN B 1 242 ? -24.906 15.719 10.43 1 98.12 242 GLN B CA 1
ATOM 5861 C C . GLN B 1 242 ? -25.062 15.531 8.93 1 98.12 242 GLN B C 1
ATOM 5863 O O . GLN B 1 242 ? -24.688 14.5 8.383 1 98.12 242 GLN B O 1
ATOM 5868 N N . PRO B 1 243 ? -25.594 16.484 8.188 1 98.38 243 PRO B N 1
ATOM 5869 C CA . PRO B 1 243 ? -25.797 16.281 6.75 1 98.38 243 PRO B CA 1
ATOM 5870 C C . PRO B 1 243 ? -24.484 16.031 6.004 1 98.38 243 PRO B C 1
ATOM 5872 O O . PRO B 1 243 ? -24.438 15.211 5.086 1 98.38 243 PRO B O 1
ATOM 5875 N N . GLU B 1 244 ? -23.438 16.719 6.398 1 98 244 GLU B N 1
ATOM 5876 C CA . GLU B 1 244 ? -22.141 16.5 5.773 1 98 244 GLU B CA 1
ATOM 5877 C C . GLU B 1 244 ? -21.656 15.07 5.988 1 98 244 GLU B C 1
ATOM 5879 O O . GLU B 1 244 ? -21.172 14.422 5.059 1 98 244 GLU B O 1
ATOM 5884 N N . ALA B 1 245 ? -21.797 14.633 7.176 1 98.5 245 ALA B N 1
ATOM 5885 C CA . ALA B 1 245 ? -21.391 13.266 7.508 1 98.5 245 ALA B CA 1
ATOM 5886 C C . ALA B 1 245 ? -22.219 12.242 6.727 1 98.5 245 ALA B C 1
ATOM 5888 O O . ALA B 1 245 ? -21.656 11.305 6.156 1 98.5 245 ALA B O 1
ATOM 5889 N N . GLU B 1 246 ? -23.484 12.461 6.684 1 98.31 246 GLU B N 1
ATOM 5890 C CA . GLU B 1 246 ? -24.375 11.508 6.027 1 98.31 246 GLU B CA 1
ATOM 5891 C C . GLU B 1 246 ? -24.125 11.469 4.52 1 98.31 246 GLU B C 1
ATOM 5893 O O . GLU B 1 246 ? -24.25 10.414 3.893 1 98.31 246 GLU B O 1
ATOM 5898 N N . ALA B 1 247 ? -23.828 12.562 3.943 1 98.44 247 ALA B N 1
ATOM 5899 C CA . ALA B 1 247 ? -23.516 12.609 2.52 1 98.44 247 ALA B CA 1
ATOM 5900 C C . ALA B 1 247 ? -22.312 11.727 2.197 1 98.44 247 ALA B C 1
ATOM 5902 O O . ALA B 1 247 ? -22.312 11 1.204 1 98.44 247 ALA B O 1
ATOM 5903 N N . GLU B 1 248 ? -21.297 11.781 3.045 1 98.56 248 GLU B N 1
ATOM 5904 C CA . GLU B 1 248 ? -20.109 10.961 2.805 1 98.56 248 GLU B CA 1
ATOM 5905 C C . GLU B 1 248 ? -20.422 9.477 2.934 1 98.56 248 GLU B C 1
ATOM 5907 O O . GLU B 1 248 ? -19.875 8.656 2.189 1 98.56 248 GLU B O 1
ATOM 5912 N N . VAL B 1 249 ? -21.25 9.164 3.881 1 98.56 249 VAL B N 1
ATOM 5913 C CA . VAL B 1 249 ? -21.609 7.762 4.094 1 98.56 249 VAL B CA 1
ATOM 5914 C C . VAL B 1 249 ? -22.125 7.16 2.791 1 98.56 249 VAL B C 1
ATOM 5916 O O . VAL B 1 249 ? -21.703 6.07 2.391 1 98.56 249 VAL B O 1
ATOM 5919 N N . LEU B 1 250 ? -22.969 7.887 2.178 1 98.31 250 LEU B N 1
ATOM 5920 C CA . LEU B 1 250 ? -23.594 7.391 0.953 1 98.31 250 LEU B CA 1
ATOM 5921 C C . LEU B 1 250 ? -22.594 7.422 -0.206 1 98.31 250 LEU B C 1
ATOM 5923 O O . LEU B 1 250 ? -22.625 6.539 -1.069 1 98.31 250 LEU B O 1
ATOM 5927 N N . GLU B 1 251 ? -21.766 8.414 -0.249 1 98.5 251 GLU B N 1
ATOM 5928 C CA . GLU B 1 251 ? -20.75 8.492 -1.289 1 98.5 251 GLU B CA 1
ATOM 5929 C C . GLU B 1 251 ? -19.797 7.309 -1.221 1 98.5 251 GLU B C 1
ATOM 5931 O O . GLU B 1 251 ? -19.453 6.719 -2.248 1 98.5 251 GLU B O 1
ATOM 5936 N N . VAL B 1 252 ? -19.391 7.012 -0.035 1 98.75 252 VAL B N 1
ATOM 5937 C CA . VAL B 1 252 ? -18.469 5.902 0.154 1 98.75 252 VAL B CA 1
ATOM 5938 C C . VAL B 1 252 ? -19.172 4.582 -0.16 1 98.75 252 VAL B C 1
ATOM 5940 O O . VAL B 1 252 ? -18.562 3.674 -0.74 1 98.75 252 VAL B O 1
ATOM 5943 N N . LEU B 1 253 ? -20.422 4.461 0.229 1 98.38 253 LEU B N 1
ATOM 5944 C CA . LEU B 1 253 ? -21.188 3.27 -0.105 1 98.38 253 LEU B CA 1
ATOM 5945 C C . LEU B 1 253 ? -21.219 3.049 -1.614 1 98.38 253 LEU B C 1
ATOM 5947 O O . LEU B 1 253 ? -21.078 1.917 -2.084 1 98.38 253 LEU B O 1
ATOM 5951 N N . GLU B 1 254 ? -21.422 4.09 -2.305 1 98.38 254 GLU B N 1
ATOM 5952 C CA . GLU B 1 254 ? -21.422 4.016 -3.764 1 98.38 254 GLU B CA 1
ATOM 5953 C C . GLU B 1 254 ? -20.078 3.562 -4.293 1 98.38 254 GLU B C 1
ATOM 5955 O O . GLU B 1 254 ? -20 2.789 -5.25 1 98.38 254 GLU B O 1
ATOM 5960 N N . LEU B 1 255 ? -19.031 4.043 -3.691 1 98.69 255 LEU B N 1
ATOM 5961 C CA . LEU B 1 255 ? -17.703 3.633 -4.105 1 98.69 255 LEU B CA 1
ATOM 5962 C C . LEU B 1 255 ? -17.484 2.143 -3.857 1 98.69 255 LEU B C 1
ATOM 5964 O O . LEU B 1 255 ? -16.859 1.457 -4.668 1 98.69 255 LEU B O 1
ATOM 5968 N N . TYR B 1 256 ? -18 1.698 -2.717 1 98.69 256 TYR B N 1
ATOM 5969 C CA . TYR B 1 256 ? -17.906 0.27 -2.439 1 98.69 256 TYR B CA 1
ATOM 5970 C C . TYR B 1 256 ? -18.672 -0.541 -3.475 1 98.69 256 TYR B C 1
ATOM 5972 O O . TYR B 1 256 ? -18.219 -1.601 -3.908 1 98.69 256 TYR B O 1
ATOM 5980 N N . ARG B 1 257 ? -19.844 -0.084 -3.865 1 98.44 257 ARG B N 1
ATOM 5981 C CA . ARG B 1 257 ? -20.578 -0.739 -4.945 1 98.44 257 ARG B CA 1
ATOM 5982 C C . ARG B 1 257 ? -19.734 -0.816 -6.211 1 98.44 257 ARG B C 1
ATOM 5984 O O . ARG B 1 257 ? -19.703 -1.85 -6.883 1 98.44 257 ARG B O 1
ATOM 5991 N N . ARG B 1 258 ? -19.094 0.226 -6.523 1 98.69 258 ARG B N 1
ATOM 5992 C CA . ARG B 1 258 ? -18.266 0.298 -7.73 1 98.69 258 ARG B CA 1
ATOM 5993 C C . ARG B 1 258 ? -17.125 -0.7 -7.676 1 98.69 258 ARG B C 1
ATOM 5995 O O . ARG B 1 258 ? -16.75 -1.293 -8.695 1 98.69 258 ARG B O 1
ATOM 6002 N N . VAL B 1 259 ? -16.5 -0.836 -6.492 1 98.69 259 VAL B N 1
ATOM 6003 C CA . VAL B 1 259 ? -15.445 -1.838 -6.344 1 98.69 259 VAL B CA 1
ATOM 6004 C C . VAL B 1 259 ? -15.977 -3.213 -6.738 1 98.69 259 VAL B C 1
ATOM 6006 O O . VAL B 1 259 ? -15.359 -3.92 -7.539 1 98.69 259 VAL B O 1
ATOM 6009 N N . TYR B 1 260 ? -17.109 -3.512 -6.277 1 98.56 260 TYR B N 1
ATOM 6010 C CA . TYR B 1 260 ? -17.656 -4.844 -6.504 1 98.56 260 TYR B CA 1
ATOM 6011 C C . TYR B 1 260 ? -18.172 -4.988 -7.934 1 98.56 260 TYR B C 1
ATOM 6013 O O . TYR B 1 260 ? -17.844 -5.961 -8.617 1 98.56 260 TYR B O 1
ATOM 6021 N N . GLU B 1 261 ? -18.906 -4.043 -8.414 1 98.5 261 GLU B N 1
ATOM 6022 C CA . GLU B 1 261 ? -19.578 -4.219 -9.695 1 98.5 261 GLU B CA 1
ATOM 6023 C C . GLU B 1 261 ? -18.656 -3.832 -10.852 1 98.5 261 GLU B C 1
ATOM 6025 O O . GLU B 1 261 ? -18.547 -4.566 -11.844 1 98.5 261 GLU B O 1
ATOM 6030 N N . GLU B 1 262 ? -17.984 -2.734 -10.719 1 98.44 262 GLU B N 1
ATOM 6031 C CA . GLU B 1 262 ? -17.188 -2.23 -11.836 1 98.44 262 GLU B CA 1
ATOM 6032 C C . GLU B 1 262 ? -15.828 -2.924 -11.898 1 98.44 262 GLU B C 1
ATOM 6034 O O . GLU B 1 262 ? -15.344 -3.252 -12.984 1 98.44 262 GLU B O 1
ATOM 6039 N N . LEU B 1 263 ? -15.258 -3.176 -10.773 1 98.56 263 LEU B N 1
ATOM 6040 C CA . LEU B 1 263 ? -13.906 -3.717 -10.75 1 98.56 263 LEU B CA 1
ATOM 6041 C C . LEU B 1 263 ? -13.93 -5.242 -10.703 1 98.56 263 LEU B C 1
ATOM 6043 O O . LEU B 1 263 ? -13.211 -5.906 -11.453 1 98.56 263 LEU B O 1
ATOM 6047 N N . LEU B 1 264 ? -14.836 -5.84 -9.914 1 98.62 264 LEU B N 1
ATOM 6048 C CA . LEU B 1 264 ? -14.781 -7.27 -9.633 1 98.62 264 LEU B CA 1
ATOM 6049 C C . LEU B 1 264 ? -15.891 -8.008 -10.383 1 98.62 264 LEU B C 1
ATOM 6051 O O . LEU B 1 264 ? -15.945 -9.234 -10.367 1 98.62 264 LEU B O 1
ATOM 6055 N N . ALA B 1 265 ? -16.812 -7.301 -10.992 1 98.56 265 ALA B N 1
ATOM 6056 C CA . ALA B 1 265 ? -17.953 -7.871 -11.711 1 98.56 265 ALA B CA 1
ATOM 6057 C C . ALA B 1 265 ? -18.812 -8.719 -10.781 1 98.56 265 ALA B C 1
ATOM 6059 O O . ALA B 1 265 ? -19.266 -9.805 -11.156 1 98.56 265 ALA B O 1
ATOM 6060 N N . VAL B 1 266 ? -19 -8.234 -9.617 1 97.88 266 VAL B N 1
ATOM 6061 C CA . VAL B 1 266 ? -19.828 -8.898 -8.617 1 97.88 266 VAL B CA 1
ATOM 6062 C C . VAL B 1 266 ? -21.047 -8.031 -8.305 1 97.88 266 VAL B C 1
ATOM 6064 O O . VAL B 1 266 ? -20.906 -6.91 -7.812 1 97.88 266 VAL B O 1
ATOM 6067 N N . PRO B 1 267 ? -22.203 -8.508 -8.586 1 97.31 267 PRO B N 1
ATOM 6068 C CA . PRO B 1 267 ? -23.391 -7.727 -8.234 1 97.31 267 PRO B CA 1
ATOM 6069 C C . PRO B 1 267 ? -23.609 -7.641 -6.727 1 97.31 267 PRO B C 1
ATOM 6071 O O . PRO B 1 267 ? -23.406 -8.625 -6.012 1 97.31 267 PRO B O 1
ATOM 6074 N N . VAL B 1 268 ? -23.953 -6.496 -6.27 1 96.5 268 VAL B N 1
ATOM 6075 C CA . VAL B 1 268 ? -24.234 -6.297 -4.852 1 96.5 268 VAL B CA 1
ATOM 6076 C C . VAL B 1 268 ? -25.516 -5.484 -4.684 1 96.5 268 VAL B C 1
ATOM 6078 O O . VAL B 1 268 ? -26.016 -4.887 -5.641 1 96.5 268 VAL B O 1
ATOM 6081 N N . ILE B 1 269 ? -26.047 -5.516 -3.447 1 94.25 269 ILE B N 1
ATOM 6082 C CA . ILE B 1 269 ? -27.219 -4.738 -3.074 1 94.25 269 ILE B CA 1
ATOM 6083 C C . ILE B 1 269 ? -26.859 -3.758 -1.96 1 94.25 269 ILE B C 1
ATOM 6085 O O . ILE B 1 269 ? -26.328 -4.156 -0.92 1 94.25 269 ILE B O 1
ATOM 6089 N N . LYS B 1 270 ? -27.125 -2.514 -2.238 1 95.75 270 LYS B N 1
ATOM 6090 C CA . LYS B 1 270 ? -26.938 -1.506 -1.199 1 95.75 270 LYS B CA 1
ATOM 6091 C C . LYS B 1 270 ? -28.125 -1.484 -0.231 1 95.75 270 LYS B C 1
ATOM 6093 O O . LYS B 1 270 ? -29.266 -1.644 -0.644 1 95.75 270 LYS B O 1
ATOM 6098 N N . GLY B 1 271 ? -27.797 -1.266 1.051 1 93.25 271 GLY B N 1
ATOM 6099 C CA . GLY B 1 271 ? -28.875 -1.184 2.021 1 93.25 271 GLY B CA 1
ATOM 6100 C C . GLY B 1 271 ? -28.422 -0.658 3.371 1 93.25 271 GLY B C 1
ATOM 6101 O O . GLY B 1 271 ? -27.25 -0.281 3.541 1 93.25 271 GLY B O 1
ATOM 6102 N N . LYS B 1 272 ? -29.406 -0.516 4.203 1 94.25 272 LYS B N 1
ATOM 6103 C CA . LYS B 1 272 ? -29.188 -0.122 5.59 1 94.25 272 LYS B CA 1
ATOM 6104 C C . LYS B 1 272 ? -29.422 -1.291 6.539 1 94.25 272 LYS B C 1
ATOM 6106 O O . LYS B 1 272 ? -30.422 -1.999 6.418 1 94.25 272 LYS B O 1
ATOM 6111 N N . LYS B 1 273 ? -28.438 -1.466 7.406 1 91.69 273 LYS B N 1
ATOM 6112 C CA . LYS B 1 273 ? -28.578 -2.535 8.391 1 91.69 273 LYS B CA 1
ATOM 6113 C C . LYS B 1 273 ? -29.703 -2.219 9.375 1 91.69 273 LYS B C 1
ATOM 6115 O O . LYS B 1 273 ? -29.953 -1.052 9.688 1 91.69 273 LYS B O 1
ATOM 6120 N N . SER B 1 274 ? -30.344 -3.312 9.891 1 89.25 274 SER B N 1
ATOM 6121 C CA . SER B 1 274 ? -31.281 -3.137 10.992 1 89.25 274 SER B CA 1
ATOM 6122 C C . SER B 1 274 ? -30.578 -2.684 12.266 1 89.25 274 SER B C 1
ATOM 6124 O O . SER B 1 274 ? -29.344 -2.791 12.367 1 89.25 274 SER B O 1
ATOM 6126 N N . LYS B 1 275 ? -31.297 -2.207 13.18 1 86.25 275 LYS B N 1
ATOM 6127 C CA . LYS B 1 275 ? -30.734 -1.728 14.438 1 86.25 275 LYS B CA 1
ATOM 6128 C C . LYS B 1 275 ? -29.984 -2.844 15.164 1 86.25 275 LYS B C 1
ATOM 6130 O O . LYS B 1 275 ? -28.969 -2.596 15.82 1 86.25 275 LYS B O 1
ATOM 6135 N N . LYS B 1 276 ? -30.438 -3.994 14.969 1 83.44 276 LYS B N 1
ATOM 6136 C CA . LYS B 1 276 ? -29.828 -5.129 15.656 1 83.44 276 LYS B CA 1
ATOM 6137 C C . LYS B 1 276 ? -28.5 -5.516 15.008 1 83.44 276 LYS B C 1
ATOM 6139 O O . LYS B 1 276 ? -27.578 -5.996 15.688 1 83.44 276 LYS B O 1
ATOM 6144 N N . GLU B 1 277 ? -28.375 -5.223 13.711 1 84.56 277 GLU B N 1
ATOM 6145 C CA . GLU B 1 277 ? -27.219 -5.719 12.977 1 84.56 277 GLU B CA 1
ATOM 6146 C C . GLU B 1 277 ? -26.219 -4.598 12.688 1 84.56 277 GLU B C 1
ATOM 6148 O O . GLU B 1 277 ? -25.172 -4.828 12.086 1 84.56 277 GLU B O 1
ATOM 6153 N N . GLN B 1 278 ? -26.609 -3.51 13.133 1 87.19 278 GLN B N 1
ATOM 6154 C CA . GLN B 1 278 ? -25.719 -2.391 12.844 1 87.19 278 GLN B CA 1
ATOM 6155 C C . GLN B 1 278 ? -24.484 -2.43 13.734 1 87.19 278 GLN B C 1
ATOM 6157 O O . GLN B 1 278 ? -24.469 -3.135 14.75 1 87.19 278 GLN B O 1
ATOM 6162 N N . PHE B 1 279 ? -23.438 -1.77 13.312 1 85.56 279 PHE B N 1
ATOM 6163 C CA . PHE B 1 279 ? -22.203 -1.631 14.086 1 85.56 279 PHE B CA 1
ATOM 6164 C C . PHE B 1 279 ? -22.5 -1.036 15.453 1 85.56 279 PHE B C 1
ATOM 6166 O O . PHE B 1 279 ? -23.234 -0.062 15.57 1 85.56 279 PHE B O 1
ATOM 6173 N N . ALA B 1 280 ? -21.875 -1.618 16.469 1 79.69 280 ALA B N 1
ATOM 6174 C CA . ALA B 1 280 ? -22.078 -1.139 17.828 1 79.69 280 ALA B CA 1
ATOM 6175 C C . ALA B 1 280 ? -21.594 0.302 17.984 1 79.69 280 ALA B C 1
ATOM 6177 O O . ALA B 1 280 ? -20.453 0.623 17.641 1 79.69 280 ALA B O 1
ATOM 6178 N N . GLY B 1 281 ? -22.484 1.19 18.328 1 80.19 281 GLY B N 1
ATOM 6179 C CA . GLY B 1 281 ? -22.109 2.582 18.547 1 80.19 281 GLY B CA 1
ATOM 6180 C C . GLY B 1 281 ? -22.438 3.469 17.359 1 80.19 281 GLY B C 1
ATOM 6181 O O . GLY B 1 281 ? -22.344 4.695 17.453 1 80.19 281 GLY B O 1
ATOM 6182 N N . ALA B 1 282 ? -22.906 2.84 16.328 1 91.31 282 ALA B N 1
ATOM 6183 C CA . ALA B 1 282 ? -23.219 3.629 15.141 1 91.31 282 ALA B CA 1
ATOM 6184 C C . ALA B 1 282 ? -24.625 4.227 15.234 1 91.31 282 ALA B C 1
ATOM 6186 O O . ALA B 1 282 ? -25.5 3.652 15.867 1 91.31 282 ALA B O 1
ATOM 6187 N N . PHE B 1 283 ? -24.766 5.398 14.641 1 95.62 283 PHE B N 1
ATOM 6188 C CA . PHE B 1 283 ? -26.094 5.977 14.422 1 95.62 283 PHE B CA 1
ATOM 6189 C C . PHE B 1 283 ? -26.891 5.145 13.422 1 95.62 283 PHE B C 1
ATOM 6191 O O . PHE B 1 283 ? -28.047 4.801 13.672 1 95.62 283 PHE B O 1
ATOM 6198 N N . TYR B 1 284 ? -26.266 4.766 12.367 1 95.94 284 TYR B N 1
ATOM 6199 C CA . TYR B 1 284 ? -26.766 3.75 11.445 1 95.94 284 TYR B CA 1
ATOM 6200 C C . TYR B 1 284 ? -25.625 3.189 10.594 1 95.94 284 TYR B C 1
ATOM 6202 O O . TYR B 1 284 ? -24.547 3.777 10.523 1 95.94 284 TYR B O 1
ATOM 6210 N N . THR B 1 285 ? -25.891 2.049 9.984 1 96.88 285 THR B N 1
ATOM 6211 C CA . THR B 1 285 ? -24.906 1.37 9.164 1 96.88 285 THR B CA 1
ATOM 6212 C C . THR B 1 285 ? -25.469 1.06 7.781 1 96.88 285 THR B C 1
ATOM 6214 O O . THR B 1 285 ? -26.547 0.49 7.664 1 96.88 285 THR B O 1
ATOM 6217 N N . THR B 1 286 ? -24.766 1.503 6.781 1 97.12 286 THR B N 1
ATOM 6218 C CA . THR B 1 286 ? -25.078 1.086 5.418 1 97.12 286 THR B CA 1
ATOM 6219 C C . THR B 1 286 ? -24.109 0.012 4.941 1 97.12 286 THR B C 1
ATOM 6221 O O . THR B 1 286 ? -23 -0.115 5.48 1 97.12 286 THR B O 1
ATOM 6224 N N . THR B 1 287 ? -24.594 -0.788 3.992 1 96.88 287 THR B N 1
ATOM 6225 C CA . THR B 1 287 ? -23.797 -1.95 3.592 1 96.88 287 THR B CA 1
ATOM 6226 C C . THR B 1 287 ? -24.031 -2.285 2.123 1 96.88 287 THR B C 1
ATOM 6228 O O . THR B 1 287 ? -25.094 -1.957 1.568 1 96.88 287 THR B O 1
ATOM 6231 N N . VAL B 1 288 ? -23.031 -2.777 1.496 1 96.44 288 VAL B N 1
ATOM 6232 C CA . VAL B 1 288 ? -23.203 -3.52 0.252 1 96.44 288 VAL B CA 1
ATOM 6233 C C . VAL B 1 288 ? -23.172 -5.02 0.536 1 96.44 288 VAL B C 1
ATOM 6235 O O . VAL B 1 288 ? -22.203 -5.535 1.087 1 96.44 288 VAL B O 1
ATOM 6238 N N . GLU B 1 289 ? -24.219 -5.648 0.092 1 94 289 GLU B N 1
ATOM 6239 C CA . GLU B 1 289 ? -24.359 -7.078 0.343 1 94 289 GLU B CA 1
ATOM 6240 C C . GLU B 1 289 ? -24.234 -7.883 -0.949 1 94 289 GLU B C 1
ATOM 6242 O O . GLU B 1 289 ? -24.844 -7.535 -1.963 1 94 289 GLU B O 1
ATOM 6247 N N . ALA B 1 290 ? -23.391 -8.891 -0.865 1 92.69 290 ALA B N 1
ATOM 6248 C CA . ALA B 1 290 ? -23.281 -9.852 -1.962 1 92.69 290 ALA B CA 1
ATOM 6249 C C . ALA B 1 290 ? -24.031 -11.148 -1.635 1 92.69 290 ALA B C 1
ATOM 6251 O O . ALA B 1 290 ? -24.453 -11.352 -0.497 1 92.69 290 ALA B O 1
ATOM 6252 N N . PHE B 1 291 ? -24.281 -11.883 -2.684 1 88.69 291 PHE B N 1
ATOM 6253 C CA . PHE B 1 291 ? -24.922 -13.188 -2.531 1 88.69 291 PHE B CA 1
ATOM 6254 C C . PHE B 1 291 ? -24.094 -14.273 -3.203 1 88.69 291 PHE B C 1
ATOM 6256 O O . PHE B 1 291 ? -23.719 -14.141 -4.367 1 88.69 291 PHE B O 1
ATOM 6263 N N . ILE B 1 292 ? -23.781 -15.273 -2.41 1 83.75 292 ILE B N 1
ATOM 6264 C CA . ILE B 1 292 ? -23.047 -16.406 -2.961 1 83.75 292 ILE B CA 1
ATOM 6265 C C . ILE B 1 292 ? -24.031 -17.531 -3.309 1 83.75 292 ILE B C 1
ATOM 6267 O O . ILE B 1 292 ? -24.5 -18.25 -2.422 1 83.75 292 ILE B O 1
ATOM 6271 N N . PRO B 1 293 ? -24.219 -17.734 -4.48 1 77.25 293 PRO B N 1
ATOM 6272 C CA . PRO B 1 293 ? -25.25 -18.703 -4.895 1 77.25 293 PRO B CA 1
ATOM 6273 C C . P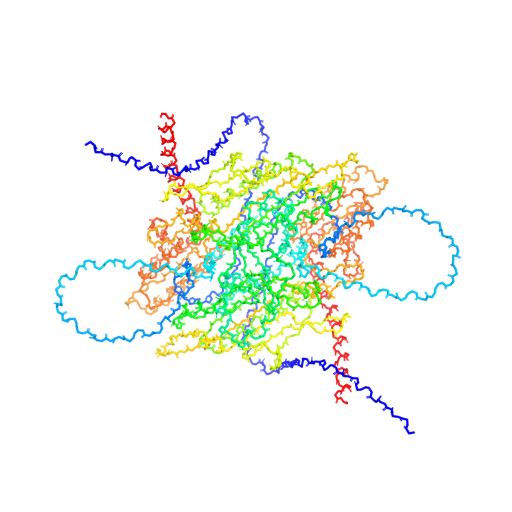RO B 1 293 ? -24.938 -20.125 -4.43 1 77.25 293 PRO B C 1
ATOM 6275 O O . PRO B 1 293 ? -25.844 -20.859 -4.047 1 77.25 293 PRO B O 1
ATOM 6278 N N . GLU B 1 294 ? -23.703 -20.469 -4.434 1 77.25 294 GLU B N 1
ATOM 6279 C CA . GLU B 1 294 ? -23.328 -21.844 -4.102 1 77.25 294 GLU B CA 1
ATOM 6280 C C . GLU B 1 294 ? -23.688 -22.188 -2.658 1 77.25 294 GLU B C 1
ATOM 6282 O O . GLU B 1 294 ? -24.016 -23.328 -2.352 1 77.25 294 GLU B O 1
ATOM 6287 N N . THR B 1 295 ? -23.594 -21.219 -1.81 1 76.81 295 THR B N 1
ATOM 6288 C CA . THR B 1 295 ? -23.906 -21.469 -0.407 1 76.81 295 THR B CA 1
ATOM 6289 C C . THR B 1 295 ? -25.328 -20.984 -0.077 1 76.81 295 THR B C 1
ATOM 6291 O O . THR B 1 295 ? -25.891 -21.359 0.955 1 76.81 295 THR B O 1
ATOM 6294 N N . GLY B 1 296 ? -25.875 -20.156 -0.978 1 78 296 GLY B N 1
ATOM 6295 C CA . GLY B 1 296 ? -27.203 -19.594 -0.74 1 78 296 GLY B CA 1
ATOM 6296 C C . GLY B 1 296 ? -27.219 -18.578 0.392 1 78 296 GLY B C 1
ATOM 6297 O O . GLY B 1 296 ? -28.25 -18.359 1.026 1 78 296 GLY B O 1
ATOM 6298 N N . LYS B 1 297 ? -26.062 -18.047 0.64 1 83.25 297 LYS B N 1
ATOM 6299 C CA . LYS B 1 297 ? -25.953 -17.141 1.774 1 83.25 297 LYS B CA 1
ATOM 6300 C C . LYS B 1 297 ? -25.531 -15.75 1.319 1 83.25 297 LYS B C 1
ATOM 6302 O O . LYS B 1 297 ? -24.766 -15.609 0.366 1 83.25 297 LYS B O 1
ATOM 6307 N N . GLY B 1 298 ? -26.141 -14.812 2.033 1 87.88 298 GLY B N 1
ATOM 6308 C CA . GLY B 1 298 ? -25.641 -13.453 1.872 1 87.88 298 GLY B CA 1
ATOM 6309 C C . GLY B 1 298 ? -24.328 -13.203 2.6 1 87.88 298 GLY B C 1
ATOM 6310 O O . GLY B 1 298 ? -24.016 -13.883 3.58 1 87.88 298 GLY B O 1
ATOM 6311 N N . ILE B 1 299 ? -23.625 -12.312 2.111 1 90.75 299 ILE B N 1
ATOM 6312 C CA . ILE B 1 299 ? -22.344 -11.969 2.729 1 90.75 299 ILE B CA 1
ATOM 6313 C C . ILE B 1 299 ? -22.156 -10.453 2.701 1 90.75 299 ILE B C 1
ATOM 6315 O O . ILE B 1 299 ? -22.422 -9.805 1.686 1 90.75 299 ILE B O 1
ATOM 6319 N N . GLN B 1 300 ? -21.766 -9.961 3.852 1 93.06 300 GLN B N 1
ATOM 6320 C CA . GLN B 1 300 ? -21.453 -8.539 3.934 1 93.06 300 GLN B CA 1
ATOM 6321 C C . GLN B 1 300 ? -20.188 -8.203 3.143 1 93.06 300 GLN B C 1
ATOM 6323 O O . GLN B 1 300 ? -19.109 -8.734 3.426 1 93.06 300 GLN B O 1
ATOM 6328 N N . GLY B 1 301 ? -20.281 -7.367 2.188 1 95.31 301 GLY B N 1
ATOM 6329 C CA . GLY B 1 301 ? -19.141 -6.977 1.376 1 95.31 301 GLY B CA 1
ATOM 6330 C C . GLY B 1 301 ? -18.312 -5.867 2.002 1 95.31 301 GLY B C 1
ATOM 6331 O O . GLY B 1 301 ? -17.125 -6.027 2.229 1 95.31 301 GLY B O 1
ATOM 6332 N N . ALA B 1 302 ? -18.906 -4.75 2.252 1 97.69 302 ALA B N 1
ATOM 6333 C CA . ALA B 1 302 ? -18.328 -3.559 2.855 1 97.69 302 ALA B CA 1
ATOM 6334 C C . ALA B 1 302 ? -19.375 -2.723 3.568 1 97.69 302 ALA B C 1
ATOM 6336 O O . ALA B 1 302 ? -20.578 -2.822 3.26 1 97.69 302 ALA B O 1
ATOM 6337 N N . THR B 1 303 ? -18.891 -1.971 4.508 1 97.69 303 THR B N 1
ATOM 6338 C CA . THR B 1 303 ? -19.844 -1.168 5.258 1 97.69 303 THR B CA 1
ATOM 6339 C C . THR B 1 303 ? -19.375 0.28 5.363 1 97.69 303 THR B C 1
ATOM 6341 O O . THR B 1 303 ? -18.172 0.547 5.375 1 97.69 303 THR B O 1
ATOM 6344 N N . SER B 1 304 ? -20.328 1.159 5.371 1 98.31 304 SER B N 1
ATOM 6345 C CA . SER B 1 304 ? -20.156 2.588 5.621 1 98.31 304 SER B CA 1
ATOM 6346 C C . SER B 1 304 ? -21.047 3.051 6.773 1 98.31 304 SER B C 1
ATOM 6348 O O . SER B 1 304 ? -22.281 3.104 6.637 1 98.31 304 SER B O 1
ATOM 6350 N N . HIS B 1 305 ? -20.438 3.383 7.887 1 97.69 305 HIS B N 1
ATOM 6351 C CA . HIS B 1 305 ? -21.156 3.688 9.125 1 97.69 305 HIS B CA 1
ATOM 6352 C C . HIS B 1 305 ? -21.25 5.191 9.352 1 97.69 305 HIS B C 1
ATOM 6354 O O . HIS B 1 305 ? -20.234 5.895 9.281 1 97.69 305 HIS B O 1
ATOM 6360 N N . CYS B 1 306 ? -22.484 5.629 9.602 1 98.31 306 CYS B N 1
ATOM 6361 C CA . CYS B 1 306 ? -22.609 6.898 10.312 1 98.31 306 CYS B CA 1
ATOM 6362 C C . CYS B 1 306 ? -22.547 6.695 11.82 1 98.31 306 CYS B C 1
ATOM 6364 O O . CYS B 1 306 ? -23.438 6.074 12.398 1 98.31 306 CYS B O 1
ATOM 6366 N N . LEU B 1 307 ? -21.531 7.238 12.414 1 96.69 307 LEU B N 1
ATOM 6367 C CA . LEU B 1 307 ? -21.328 7.004 13.844 1 96.69 307 LEU B CA 1
ATOM 6368 C C . LEU B 1 307 ? -22.078 8.039 14.672 1 96.69 307 LEU B C 1
ATOM 6370 O O . LEU B 1 307 ? -22.172 7.906 15.898 1 96.69 307 LEU B O 1
ATOM 6374 N N . GLY B 1 308 ? -22.609 9.055 13.984 1 97.75 308 GLY B N 1
ATOM 6375 C CA . GLY B 1 308 ? -23.203 10.148 14.734 1 97.75 308 GLY B CA 1
ATOM 6376 C C . GLY B 1 308 ? -22.219 10.867 15.633 1 97.75 308 GLY B C 1
ATOM 6377 O O . GLY B 1 308 ? -21.141 11.25 15.195 1 97.75 308 GLY B O 1
ATOM 6378 N N . GLN B 1 309 ? -22.703 11.086 16.859 1 97.44 309 GLN B N 1
ATOM 6379 C CA . GLN B 1 309 ? -21.828 11.781 17.797 1 97.44 309 GLN B CA 1
ATOM 6380 C C . GLN B 1 309 ? -21.469 10.883 18.969 1 97.44 309 GLN B C 1
ATOM 6382 O O . GLN B 1 309 ? -21.031 11.375 20.016 1 97.44 309 GLN B O 1
ATOM 6387 N N . ASN B 1 310 ? -21.672 9.609 18.812 1 92.69 310 ASN B N 1
ATOM 6388 C CA . ASN B 1 310 ? -21.422 8.672 19.906 1 92.69 310 ASN B CA 1
ATOM 6389 C C . ASN B 1 310 ? -19.953 8.641 20.312 1 92.69 310 ASN B C 1
ATOM 6391 O O . ASN B 1 310 ? -19.609 8.828 21.484 1 92.69 310 A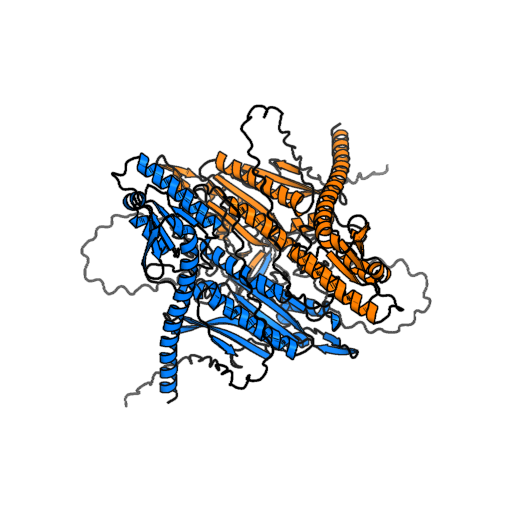SN B O 1
ATOM 6395 N N . PHE B 1 311 ? -19.078 8.484 19.359 1 93.19 311 PHE B N 1
ATOM 6396 C CA . PHE B 1 311 ? -17.656 8.398 19.656 1 93.19 311 PHE B CA 1
ATOM 6397 C C . PHE B 1 311 ? -17.094 9.766 20 1 93.19 311 PHE B C 1
ATOM 6399 O O . PHE B 1 311 ? -16.172 9.875 20.828 1 93.19 311 PHE B O 1
ATOM 6406 N N . SER B 1 312 ? -17.625 10.781 19.375 1 96.5 312 SER B N 1
ATOM 6407 C CA . SER B 1 312 ? -17.125 12.117 19.688 1 96.5 312 SER B CA 1
ATOM 6408 C C . SER B 1 312 ? -17.422 12.5 21.125 1 96.5 312 SER B C 1
ATOM 6410 O O . SER B 1 312 ? -16.609 13.148 21.797 1 96.5 312 SER B O 1
ATOM 6412 N N . LYS B 1 313 ? -18.547 12.141 21.594 1 94.81 313 LYS B N 1
ATOM 6413 C CA . LYS B 1 313 ? -18.891 12.367 23 1 94.81 313 LYS B CA 1
ATOM 6414 C C . LYS B 1 313 ? -18.016 11.523 23.922 1 94.81 313 LYS B C 1
ATOM 6416 O O . LYS B 1 313 ? -17.531 12.016 24.953 1 94.81 313 LYS B O 1
ATOM 6421 N N . MET B 1 314 ? -17.766 10.352 23.5 1 90.12 314 MET B N 1
ATOM 6422 C CA . MET B 1 314 ? -16.984 9.414 24.312 1 90.12 314 MET B CA 1
ATOM 6423 C C . MET B 1 314 ? -15.547 9.883 24.438 1 90.12 314 MET B C 1
ATOM 6425 O O . MET B 1 314 ? -14.945 9.766 25.516 1 90.12 314 MET B O 1
ATOM 6429 N N . PHE B 1 315 ? -14.984 10.367 23.359 1 93.06 315 PHE B N 1
ATOM 6430 C CA . PHE B 1 315 ? -13.57 10.719 23.344 1 93.06 315 PHE B CA 1
ATOM 6431 C C . PHE B 1 315 ? -13.391 12.234 23.406 1 93.06 315 PHE B C 1
ATOM 6433 O O . PHE B 1 315 ? -12.289 12.742 23.203 1 93.06 315 PHE B O 1
ATOM 6440 N N . HIS B 1 316 ? -14.445 12.945 23.516 1 94.94 316 HIS B N 1
ATOM 6441 C CA . HIS B 1 316 ? -14.445 14.398 23.672 1 94.94 316 HIS B CA 1
ATOM 6442 C C . HIS B 1 316 ? -13.836 15.078 22.453 1 94.94 316 HIS B C 1
ATOM 6444 O O . HIS B 1 316 ? -12.961 15.938 22.594 1 94.94 316 HIS B O 1
ATOM 6450 N N . ILE B 1 317 ? -14.297 14.648 21.344 1 97.69 317 ILE B N 1
ATOM 6451 C CA . ILE B 1 317 ? -13.922 15.32 20.094 1 97.69 317 ILE B CA 1
ATOM 6452 C C . ILE B 1 317 ? -14.859 16.5 19.844 1 97.69 317 ILE B C 1
ATOM 6454 O O . ILE B 1 317 ? -15.891 16.359 19.188 1 97.69 317 ILE B O 1
ATOM 6458 N N . GLU B 1 318 ? -14.461 17.609 20.359 1 97.88 318 GLU B N 1
ATOM 6459 C CA . GLU B 1 318 ? -15.25 18.844 20.312 1 97.88 318 GLU B CA 1
ATOM 6460 C C . GLU B 1 318 ? -14.531 19.922 19.516 1 97.88 318 GLU B C 1
ATOM 6462 O O . GLU B 1 318 ? -13.305 19.891 19.375 1 97.88 318 GLU B O 1
ATOM 6467 N N . PHE B 1 319 ? -15.352 20.828 18.984 1 98.06 319 PHE B N 1
ATOM 6468 C CA . PHE B 1 319 ? -14.789 21.938 18.219 1 98.06 319 PHE B CA 1
ATOM 6469 C C . PHE B 1 319 ? -15.562 23.219 18.484 1 98.06 319 PHE B C 1
ATOM 6471 O O . PHE B 1 319 ? -16.719 23.188 18.906 1 98.06 319 PHE B O 1
ATOM 6478 N N . GLU B 1 320 ? -14.875 24.297 18.281 1 97.38 320 GLU B N 1
ATOM 6479 C CA . GLU B 1 320 ? -15.531 25.594 18.328 1 97.38 320 GLU B CA 1
ATOM 6480 C C . GLU B 1 320 ? -16.234 25.906 17.016 1 97.38 320 GLU B C 1
ATOM 6482 O O . GLU B 1 320 ? -15.625 25.891 15.945 1 97.38 320 GLU B O 1
ATOM 6487 N N . THR B 1 321 ? -17.547 26.156 17.078 1 96.25 321 THR B N 1
ATOM 6488 C CA . THR B 1 321 ? -18.344 26.438 15.898 1 96.25 321 THR B CA 1
ATOM 6489 C C . THR B 1 321 ? -18.094 27.859 15.406 1 96.25 321 THR B C 1
ATOM 6491 O O . THR B 1 321 ? -17.375 28.625 16.047 1 96.25 321 THR B O 1
ATOM 6494 N N . GLU B 1 322 ? -18.625 28.203 14.273 1 91.88 322 GLU B N 1
ATOM 6495 C CA . GLU B 1 322 ? -18.516 29.562 13.742 1 91.88 322 GLU B CA 1
ATOM 6496 C C . GLU B 1 322 ? -19.156 30.578 14.688 1 91.88 322 GLU B C 1
ATOM 6498 O O . GLU B 1 322 ? -18.719 31.734 14.758 1 91.88 322 GLU B O 1
ATOM 6503 N N . GLU B 1 323 ? -20.156 30.188 15.422 1 92.94 323 GLU B N 1
ATOM 6504 C CA . GLU B 1 323 ? -20.875 31.016 16.375 1 92.94 323 GLU B CA 1
ATOM 6505 C C . GLU B 1 323 ? -20.156 31.078 17.719 1 92.94 323 GLU B C 1
ATOM 6507 O O . GLU B 1 323 ? -20.688 31.594 18.703 1 92.94 323 GLU B O 1
ATOM 6512 N N . LYS B 1 324 ? -18.969 30.484 17.734 1 92.5 324 LYS B N 1
ATOM 6513 C CA . LYS B 1 324 ? -18.125 30.5 18.922 1 92.5 324 LYS B CA 1
ATOM 6514 C C . LYS B 1 324 ? -18.75 29.688 20.047 1 92.5 324 LYS B C 1
ATOM 6516 O O . LYS B 1 324 ? -18.688 30.094 21.219 1 92.5 324 LYS B O 1
ATOM 6521 N N . THR B 1 325 ? -19.469 28.703 19.703 1 96.12 325 THR B N 1
ATOM 6522 C CA . THR B 1 325 ? -19.969 27.719 20.656 1 96.12 325 THR B CA 1
ATOM 6523 C C . THR B 1 325 ? -19.281 26.375 20.453 1 96.12 325 THR B C 1
ATOM 6525 O O . THR B 1 325 ? -18.625 26.156 19.438 1 96.12 325 THR B O 1
ATOM 6528 N N . LYS B 1 326 ? -19.375 25.578 21.516 1 96.62 326 LYS B N 1
ATOM 6529 C CA . LYS B 1 326 ? -18.766 24.25 21.438 1 96.62 326 LYS B CA 1
ATOM 6530 C C . LYS B 1 326 ? -19.766 23.203 20.953 1 96.62 326 LYS B C 1
ATOM 6532 O O . LYS B 1 326 ? -20.938 23.234 21.312 1 96.62 326 LYS B O 1
ATOM 6537 N N . ALA B 1 327 ? -19.297 22.344 20.094 1 98.12 327 ALA B N 1
ATOM 6538 C CA . ALA B 1 327 ? -20.109 21.234 19.594 1 98.12 327 ALA B CA 1
ATOM 6539 C C . ALA B 1 327 ? -19.266 19.984 19.375 1 98.12 327 ALA B C 1
ATOM 6541 O O . ALA B 1 327 ? -18.047 20.078 19.203 1 98.12 327 ALA B O 1
ATOM 6542 N N . PHE B 1 328 ? -19.922 18.875 19.469 1 98.38 328 PHE B N 1
ATOM 6543 C CA . PHE B 1 328 ? -19.266 17.609 19.188 1 98.38 328 PHE B CA 1
ATOM 6544 C C . PHE B 1 328 ? -19.266 17.297 17.703 1 98.38 328 PHE B C 1
ATOM 6546 O O . PHE B 1 328 ? -20.266 17.578 17.016 1 98.38 328 PHE B O 1
ATOM 6553 N N . ALA B 1 329 ? -18.25 16.703 17.234 1 98.62 329 ALA B N 1
ATOM 6554 C CA . ALA B 1 329 ? -18.125 16.391 15.812 1 98.62 329 ALA B CA 1
ATOM 6555 C C . ALA B 1 329 ? -19.047 15.227 15.422 1 98.62 329 ALA B C 1
ATOM 6557 O O . ALA B 1 329 ? -19.312 14.344 16.25 1 98.62 329 ALA B O 1
ATOM 6558 N N . TRP B 1 330 ? -19.547 15.242 14.18 1 98.69 330 TRP B N 1
ATOM 6559 C CA . TRP B 1 330 ? -20.219 14.109 13.555 1 98.69 330 TRP B CA 1
ATOM 6560 C C . TRP B 1 330 ? -19.234 13.211 12.836 1 98.69 330 TRP B C 1
ATOM 6562 O O . TRP B 1 330 ? -18.422 13.688 12.031 1 98.69 330 TRP B O 1
ATOM 6572 N N . GLN B 1 331 ? -19.312 11.898 13.141 1 98.56 331 GLN B N 1
ATOM 6573 C CA . GLN B 1 331 ? -18.234 11.047 12.664 1 98.56 331 GLN B CA 1
ATOM 6574 C C . GLN B 1 331 ? -18.766 9.922 11.773 1 98.56 331 GLN B C 1
ATOM 6576 O O . GLN B 1 331 ? -19.938 9.555 11.867 1 98.56 331 GLN B O 1
ATOM 6581 N N . ASN B 1 332 ? -17.891 9.453 10.898 1 98.56 332 ASN B N 1
ATOM 6582 C CA . ASN B 1 332 ? -18.109 8.266 10.086 1 98.56 332 ASN B CA 1
ATOM 6583 C C . ASN B 1 332 ? -16.969 7.27 10.227 1 98.56 332 ASN B C 1
ATOM 6585 O O . ASN B 1 332 ? -15.859 7.641 10.625 1 98.56 332 ASN B O 1
ATOM 6589 N N . SER B 1 333 ? -17.219 6.043 9.977 1 97.88 333 SER B N 1
ATOM 6590 C CA . SER B 1 333 ? -16.25 4.98 9.758 1 97.88 333 SER B CA 1
ATOM 6591 C C . SER B 1 333 ? -16.703 4.031 8.656 1 97.88 333 SER B C 1
ATOM 6593 O O . SER B 1 333 ? -17.875 3.686 8.57 1 97.88 333 SER B O 1
ATOM 6595 N N . TRP B 1 334 ? -15.828 3.684 7.805 1 98.38 334 TRP B N 1
ATOM 6596 C CA . TRP B 1 334 ? -16.172 2.787 6.703 1 98.38 334 TRP B CA 1
ATOM 6597 C C . TRP B 1 334 ? -15 1.875 6.363 1 98.38 334 TRP B C 1
ATOM 6599 O O . TRP B 1 334 ? -13.844 2.225 6.609 1 98.38 334 TRP B O 1
ATOM 6609 N N . GLY B 1 335 ? -15.32 0.639 5.844 1 97.75 335 GLY B N 1
ATOM 6610 C CA . GLY B 1 335 ? -14.227 -0.3 5.66 1 97.75 335 GLY B CA 1
ATOM 6611 C C . GLY B 1 335 ? -14.539 -1.389 4.652 1 97.75 335 GLY B C 1
ATOM 6612 O O . GLY B 1 335 ? -15.711 -1.69 4.395 1 97.75 335 GLY B O 1
ATOM 6613 N N . LEU B 1 336 ? -13.484 -1.9 4.121 1 97.19 336 LEU B N 1
ATOM 6614 C CA . LEU B 1 336 ? -13.414 -2.979 3.143 1 97.19 336 LEU B CA 1
ATOM 6615 C C . LEU B 1 336 ? -12.258 -3.918 3.447 1 97.19 336 LEU B C 1
ATOM 6617 O O . LEU B 1 336 ? -11.164 -3.467 3.814 1 97.19 336 LEU B O 1
ATOM 6621 N N . THR B 1 337 ? -12.445 -5.234 3.311 1 96.44 337 THR B N 1
ATOM 6622 C CA . THR B 1 337 ? -11.414 -6.191 3.701 1 96.44 337 THR B CA 1
ATOM 6623 C C . THR B 1 337 ? -11.039 -7.09 2.525 1 96.44 337 THR B C 1
ATOM 6625 O O . THR B 1 337 ? -11.656 -7.023 1.463 1 96.44 337 THR B O 1
ATOM 6628 N N . THR B 1 338 ? -10.047 -7.957 2.734 1 96 338 THR B N 1
ATOM 6629 C CA . THR B 1 338 ? -9.641 -8.953 1.751 1 96 338 THR B CA 1
ATOM 6630 C C . THR B 1 338 ? -10.734 -9.992 1.547 1 96 338 THR B C 1
ATOM 6632 O O . THR B 1 338 ? -10.656 -10.812 0.625 1 96 338 THR B O 1
ATOM 6635 N N . ARG B 1 339 ? -11.758 -9.938 2.324 1 94.75 339 ARG B N 1
ATOM 6636 C CA . ARG B 1 339 ? -12.938 -10.758 2.061 1 94.75 339 ARG B CA 1
ATOM 6637 C C . ARG B 1 339 ? -13.469 -10.516 0.653 1 94.75 339 ARG B C 1
ATOM 6639 O O . ARG B 1 339 ? -14 -11.43 0.017 1 94.75 339 ARG B O 1
ATOM 6646 N N . THR B 1 340 ? -13.266 -9.352 0.178 1 96.88 340 THR B N 1
ATOM 6647 C CA . THR B 1 340 ? -13.703 -8.945 -1.151 1 96.88 340 THR B CA 1
ATOM 6648 C C . THR B 1 340 ? -13.141 -9.875 -2.219 1 96.88 340 THR B C 1
ATOM 6650 O O . THR B 1 340 ? -13.82 -10.195 -3.195 1 96.88 340 THR B O 1
ATOM 6653 N N . ILE B 1 341 ? -11.938 -10.336 -2.041 1 96.56 341 ILE B N 1
ATOM 6654 C CA . ILE B 1 341 ? -11.305 -11.258 -2.975 1 96.56 341 ILE B CA 1
ATOM 6655 C C . ILE B 1 341 ? -12.023 -12.609 -2.938 1 96.56 341 ILE B C 1
ATOM 6657 O O . ILE B 1 341 ? -12.32 -13.188 -3.984 1 96.56 341 ILE B O 1
ATOM 6661 N N . GLY B 1 342 ? -12.312 -13.055 -1.702 1 94.5 342 GLY B N 1
ATOM 6662 C CA . GLY B 1 342 ? -13.039 -14.305 -1.545 1 94.5 342 GLY B CA 1
ATOM 6663 C C . GLY B 1 342 ? -14.414 -14.281 -2.189 1 94.5 342 GLY B C 1
ATOM 6664 O O . GLY B 1 342 ? -14.82 -15.25 -2.834 1 94.5 342 GLY B O 1
ATOM 6665 N N . VAL B 1 343 ? -15.117 -13.195 -2.037 1 94.81 343 VAL B N 1
ATOM 6666 C CA . VAL B 1 343 ? -16.453 -13.039 -2.615 1 94.81 343 VAL B CA 1
ATOM 6667 C C . VAL B 1 343 ? -16.359 -13.125 -4.137 1 94.81 343 VAL B C 1
ATOM 6669 O O . VAL B 1 343 ? -17.172 -13.797 -4.777 1 94.81 343 VAL B O 1
ATOM 6672 N N . MET B 1 344 ? -15.383 -12.484 -4.695 1 96.81 344 MET B N 1
ATOM 6673 C CA . MET B 1 344 ? -15.195 -12.531 -6.145 1 96.81 344 MET B CA 1
ATOM 6674 C C . MET B 1 344 ? -14.938 -13.953 -6.617 1 96.81 344 MET B C 1
ATOM 6676 O O . MET B 1 344 ? -15.547 -14.406 -7.586 1 96.81 344 MET B O 1
ATOM 6680 N N . ILE B 1 345 ? -14.055 -14.625 -5.93 1 95.19 345 ILE B N 1
ATOM 6681 C CA . ILE B 1 345 ? -13.672 -15.984 -6.305 1 95.19 345 ILE B CA 1
ATOM 6682 C C . ILE B 1 345 ? -14.891 -16.891 -6.242 1 95.19 345 ILE B C 1
ATOM 6684 O O . ILE B 1 345 ? -15.148 -17.672 -7.176 1 95.19 345 ILE B O 1
ATOM 6688 N N . MET B 1 346 ? -15.641 -16.75 -5.215 1 93.12 346 MET B N 1
ATOM 6689 C CA . MET B 1 346 ? -16.797 -17.625 -5.023 1 93.12 346 MET B CA 1
ATOM 6690 C C . MET B 1 346 ? -17.891 -17.281 -6.023 1 93.12 346 MET B C 1
ATOM 6692 O O . MET B 1 346 ? -18.672 -18.156 -6.41 1 93.12 346 MET B O 1
ATOM 6696 N N . THR B 1 347 ? -17.969 -16.094 -6.461 1 94.44 347 THR B N 1
ATOM 6697 C CA . THR B 1 347 ? -18.984 -15.664 -7.402 1 94.44 347 THR B CA 1
ATOM 6698 C C . THR B 1 347 ? -18.703 -16.188 -8.805 1 94.44 347 THR B C 1
ATOM 6700 O O . THR B 1 347 ? -19.609 -16.594 -9.523 1 94.44 347 THR B O 1
ATOM 6703 N N . HIS B 1 348 ? -17.453 -16.234 -9.148 1 96.38 348 HIS B N 1
ATOM 6704 C CA . HIS B 1 348 ? -17.141 -16.422 -10.562 1 96.38 348 HIS B CA 1
ATOM 6705 C C . HIS B 1 348 ? -16.531 -17.797 -10.82 1 96.38 348 HIS B C 1
ATOM 6707 O O . HIS B 1 348 ? -16.688 -18.359 -11.906 1 96.38 348 HIS B O 1
ATOM 6713 N N . SER B 1 349 ? -15.82 -18.359 -9.906 1 94.69 349 SER B N 1
ATOM 6714 C CA . SER B 1 349 ? -15.047 -19.578 -10.156 1 94.69 349 SER B CA 1
ATOM 6715 C C . SER B 1 349 ? -15.953 -20.766 -10.414 1 94.69 349 SER B C 1
ATOM 6717 O O . SER B 1 349 ? -17.141 -20.75 -10.07 1 94.69 349 SER B O 1
ATOM 6719 N N . ASP B 1 350 ? -15.43 -21.75 -11.086 1 93.56 350 ASP B N 1
ATOM 6720 C CA . ASP B 1 350 ? -16.172 -22.953 -11.445 1 93.56 350 ASP B CA 1
ATOM 6721 C C . ASP B 1 350 ? -15.352 -24.219 -11.172 1 93.56 350 ASP B C 1
ATOM 6723 O O . ASP B 1 350 ? -14.344 -24.156 -10.469 1 93.56 350 ASP B O 1
ATOM 6727 N N . ASP B 1 351 ? -15.773 -25.312 -11.727 1 91.69 351 ASP B N 1
ATOM 6728 C CA . ASP B 1 351 ? -15.164 -26.609 -11.43 1 91.69 351 ASP B CA 1
ATOM 6729 C C . ASP B 1 351 ? -13.789 -26.734 -12.078 1 91.69 351 ASP B C 1
ATOM 6731 O O . ASP B 1 351 ? -12.969 -27.547 -11.664 1 91.69 351 ASP B O 1
ATOM 6735 N N . LYS B 1 352 ? -13.602 -25.922 -13.039 1 92.5 352 LYS B N 1
ATOM 6736 C CA . LYS B 1 352 ? -12.312 -25.984 -13.719 1 92.5 352 LYS B CA 1
ATOM 6737 C C . LYS B 1 352 ? -11.266 -25.141 -12.992 1 92.5 352 LYS B C 1
ATOM 6739 O O . LYS B 1 352 ? -10.07 -25.281 -13.242 1 92.5 352 LYS B O 1
ATOM 6744 N N . GLY B 1 353 ? -11.781 -24.219 -12.203 1 95 353 GLY B N 1
ATOM 6745 C CA . GLY B 1 353 ? -10.836 -23.391 -11.469 1 95 353 GLY B CA 1
ATOM 6746 C C . GLY B 1 353 ? -11.273 -21.953 -11.336 1 95 353 GLY B C 1
ATOM 6747 O O . GLY B 1 353 ? -12.469 -21.656 -11.344 1 95 353 GLY B O 1
ATOM 6748 N N . LEU B 1 354 ? -10.273 -21.125 -11.234 1 96 354 LEU B N 1
ATOM 6749 C CA . LEU B 1 354 ? -10.492 -19.703 -11.023 1 96 354 LEU B CA 1
ATOM 6750 C C . LEU B 1 354 ? -11.008 -19.031 -12.289 1 96 354 LEU B C 1
ATOM 6752 O O . LEU B 1 354 ? -10.578 -19.375 -13.398 1 96 354 LEU B O 1
ATOM 6756 N N . VAL B 1 355 ? -11.93 -18.219 -12.195 1 97.56 355 VAL B N 1
ATOM 6757 C CA . VAL B 1 355 ? -12.375 -17.328 -13.25 1 97.56 355 VAL B CA 1
ATOM 6758 C C . VAL B 1 355 ? -12.258 -15.875 -12.781 1 97.56 355 VAL B C 1
ATOM 6760 O O . VAL B 1 355 ? -12.961 -15.453 -11.867 1 97.56 355 VAL B O 1
ATOM 6763 N N . MET B 1 356 ? -11.398 -15.125 -13.438 1 97.75 356 MET B N 1
ATOM 6764 C CA . MET B 1 356 ? -11.094 -13.789 -12.945 1 97.75 356 MET B CA 1
ATOM 6765 C C . MET B 1 356 ? -11.648 -12.727 -13.891 1 97.75 356 MET B C 1
ATOM 6767 O O . MET B 1 356 ? -11.492 -12.828 -15.109 1 97.75 356 MET B O 1
ATOM 6771 N N . PRO B 1 357 ? -12.289 -11.664 -13.305 1 98.69 357 PRO B N 1
ATOM 6772 C CA . PRO B 1 357 ? -12.594 -10.5 -14.133 1 98.69 357 PRO B CA 1
ATOM 6773 C C . PRO B 1 357 ? -11.336 -9.852 -14.727 1 98.69 357 PRO B C 1
ATOM 6775 O O . PRO B 1 357 ? -10.328 -9.711 -14.031 1 98.69 357 PRO B O 1
ATOM 6778 N N . PRO B 1 358 ? -11.406 -9.445 -15.953 1 98.75 358 PRO B N 1
ATOM 6779 C CA . PRO B 1 358 ? -10.227 -8.906 -16.641 1 98.75 358 PRO B CA 1
ATOM 6780 C C . PRO B 1 358 ? -9.617 -7.711 -15.906 1 98.75 358 PRO B C 1
ATOM 6782 O O . PRO B 1 358 ? -8.391 -7.566 -15.859 1 98.75 358 PRO B O 1
ATOM 6785 N N . ARG B 1 359 ? -10.383 -6.898 -15.289 1 98.44 359 ARG B N 1
ATOM 6786 C CA . ARG B 1 359 ? -9.891 -5.656 -14.695 1 98.44 359 ARG B CA 1
ATOM 6787 C C . ARG B 1 359 ? -9 -5.938 -13.5 1 98.44 359 ARG B C 1
ATOM 6789 O O . ARG B 1 359 ? -8.172 -5.102 -13.125 1 98.44 359 ARG B O 1
ATOM 6796 N N . VAL B 1 360 ? -9.102 -7.137 -12.93 1 98.19 360 VAL B N 1
ATOM 6797 C CA . VAL B 1 360 ? -8.297 -7.406 -11.75 1 98.19 360 VAL B CA 1
ATOM 6798 C C . VAL B 1 360 ? -7.367 -8.586 -12.016 1 98.19 360 VAL B C 1
ATOM 6800 O O . VAL B 1 360 ? -6.754 -9.125 -11.086 1 98.19 360 VAL B O 1
ATOM 6803 N N . ALA B 1 361 ? -7.305 -9.031 -13.211 1 98.19 361 ALA B N 1
ATOM 6804 C CA . ALA B 1 361 ? -6.406 -10.133 -13.555 1 98.19 361 ALA B CA 1
ATOM 6805 C C . ALA B 1 361 ? -4.973 -9.641 -13.727 1 98.19 361 ALA B C 1
ATOM 6807 O O . ALA B 1 361 ? -4.699 -8.797 -14.586 1 98.19 361 ALA B O 1
ATOM 6808 N N . PRO B 1 362 ? -4.078 -10.172 -12.945 1 96.12 362 PRO B N 1
ATOM 6809 C CA . PRO B 1 362 ? -2.689 -9.742 -13.133 1 96.12 362 PRO B CA 1
ATOM 6810 C C . PRO B 1 362 ? -2.15 -10.078 -14.516 1 96.12 362 PRO B C 1
ATOM 6812 O O . PRO B 1 362 ? -1.288 -9.367 -15.039 1 96.12 362 PRO B O 1
ATOM 6815 N N . LYS B 1 363 ? -2.631 -11.148 -15.023 1 97.19 363 LYS B N 1
ATOM 6816 C CA . LYS B 1 363 ? -2.445 -11.547 -16.422 1 97.19 363 LYS B CA 1
ATOM 6817 C C . LYS B 1 363 ? -3.781 -11.633 -17.156 1 97.19 363 LYS B C 1
ATOM 6819 O O . LYS B 1 363 ? -4.598 -12.508 -16.859 1 97.19 363 LYS B O 1
ATOM 6824 N N . GLN B 1 364 ? -3.867 -10.773 -18.094 1 98.56 364 GLN B N 1
ATOM 6825 C CA . GLN B 1 364 ? -5.156 -10.719 -18.766 1 98.56 364 GLN B CA 1
ATOM 6826 C C . GLN B 1 364 ? -5.195 -11.672 -19.953 1 98.56 364 GLN B C 1
ATOM 6828 O O . GLN B 1 364 ? -6.262 -12.164 -20.328 1 98.56 364 GLN B O 1
ATOM 6833 N N . LEU B 1 365 ? -4.004 -11.883 -20.5 1 98.69 365 LEU B N 1
ATOM 6834 C CA . LEU B 1 365 ? -3.91 -12.695 -21.703 1 98.69 365 LEU B CA 1
ATOM 6835 C C . LEU B 1 365 ? -2.617 -13.508 -21.703 1 98.69 365 LEU B C 1
ATOM 6837 O O . LEU B 1 365 ? -1.555 -12.992 -21.359 1 98.69 365 LEU B O 1
ATOM 6841 N N . VAL B 1 366 ? -2.758 -14.766 -22.109 1 98.38 366 VAL B N 1
ATOM 6842 C CA . VAL B 1 366 ? -1.574 -15.602 -22.297 1 98.38 366 VAL B CA 1
ATOM 6843 C C . VAL B 1 366 ? -1.439 -15.992 -23.766 1 98.38 366 VAL B C 1
ATOM 6845 O O . VAL B 1 366 ? -2.406 -16.438 -24.391 1 98.38 366 VAL B O 1
ATOM 6848 N N . LEU B 1 367 ? -0.271 -15.727 -24.344 1 98.06 367 LEU B N 1
ATOM 6849 C CA . LEU B 1 367 ? 0.062 -16.172 -25.688 1 98.06 367 LEU B CA 1
ATOM 6850 C C . LEU B 1 367 ? 0.717 -17.547 -25.656 1 98.06 367 LEU B C 1
ATOM 6852 O O . LEU B 1 367 ? 1.721 -17.75 -24.969 1 98.06 367 LEU B O 1
ATOM 6856 N N . VAL B 1 368 ? 0.123 -18.453 -26.422 1 96.31 368 VAL B N 1
ATOM 6857 C CA . VAL B 1 368 ? 0.634 -19.812 -26.438 1 96.31 368 VAL B CA 1
ATOM 6858 C C . VAL B 1 368 ? 0.938 -20.234 -27.875 1 96.31 368 VAL B C 1
ATOM 6860 O O . VAL B 1 368 ? 0.038 -20.656 -28.609 1 96.31 368 VAL B O 1
ATOM 6863 N N . PRO B 1 369 ? 2.203 -20.219 -28.25 1 94.5 369 PRO B N 1
ATOM 6864 C CA . PRO B 1 369 ? 2.555 -20.859 -29.516 1 94.5 369 PRO B CA 1
ATOM 6865 C C . PRO B 1 369 ? 2.396 -22.391 -29.469 1 94.5 369 PRO B C 1
ATOM 6867 O O . PRO B 1 369 ? 2.773 -23.016 -28.484 1 94.5 369 PRO B O 1
ATOM 6870 N N . ILE B 1 370 ? 1.873 -22.938 -30.531 1 91.94 370 ILE B N 1
ATOM 6871 C CA . ILE B 1 370 ? 1.585 -24.375 -30.531 1 91.94 370 ILE B CA 1
ATOM 6872 C C . ILE B 1 370 ? 2.201 -25.031 -31.766 1 91.94 370 ILE B C 1
ATOM 6874 O O . ILE B 1 370 ? 1.482 -25.484 -32.656 1 91.94 370 ILE B O 1
ATOM 6878 N N . PRO B 1 371 ? 3.496 -25.172 -31.688 1 89.44 371 PRO B N 1
ATOM 6879 C CA . PRO B 1 371 ? 4.102 -25.891 -32.812 1 89.44 371 PRO B CA 1
ATOM 6880 C C . PRO B 1 371 ? 3.732 -27.375 -32.812 1 89.44 371 PRO B C 1
ATOM 6882 O O . PRO B 1 371 ? 3.426 -27.953 -31.766 1 89.44 371 PRO B O 1
ATOM 6885 N N . LYS B 1 372 ? 3.717 -27.938 -34 1 84.5 372 LYS B N 1
ATOM 6886 C CA . LYS B 1 372 ? 3.576 -29.375 -34.125 1 84.5 372 LYS B CA 1
ATOM 6887 C C . LYS B 1 372 ? 4.941 -30.062 -34.156 1 84.5 372 LYS B C 1
ATOM 6889 O O . LYS B 1 372 ? 5.961 -29.406 -34.375 1 84.5 372 LYS B O 1
ATOM 6894 N N . ALA B 1 373 ? 4.875 -31.266 -33.812 1 82.38 373 ALA B N 1
ATOM 6895 C CA . ALA B 1 373 ? 6.117 -32.031 -33.875 1 82.38 373 ALA B CA 1
ATOM 6896 C C . ALA B 1 373 ? 6.785 -31.922 -35.219 1 82.38 373 ALA B C 1
ATOM 6898 O O . ALA B 1 373 ? 8.016 -31.875 -35.344 1 82.38 373 ALA B O 1
ATOM 6899 N N . THR B 1 374 ? 6.031 -31.766 -36.281 1 86.31 374 THR B N 1
ATOM 6900 C CA . THR B 1 374 ? 6.527 -31.766 -37.656 1 86.31 374 THR B CA 1
ATOM 6901 C C . THR B 1 374 ? 6.797 -30.328 -38.125 1 86.31 374 THR B C 1
ATOM 6903 O O . THR B 1 374 ? 7.219 -30.125 -39.25 1 86.31 374 THR B O 1
ATOM 6906 N N . THR B 1 375 ? 6.609 -29.422 -37.188 1 87.62 375 THR B N 1
ATOM 6907 C CA . THR B 1 375 ? 6.789 -28.031 -37.594 1 87.62 375 THR B CA 1
ATOM 6908 C C . THR B 1 375 ? 8.258 -27.75 -37.875 1 87.62 375 THR B C 1
ATOM 6910 O O . THR B 1 375 ? 9.125 -27.984 -37.031 1 87.62 375 THR B O 1
ATOM 6913 N N . PRO B 1 376 ? 8.508 -27.297 -39.156 1 89.62 376 PRO B N 1
ATOM 6914 C CA . PRO B 1 376 ? 9.891 -26.953 -39.5 1 89.62 376 PRO B CA 1
ATOM 6915 C C . PRO B 1 376 ? 10.484 -25.875 -38.594 1 89.62 376 PRO B C 1
ATOM 6917 O O . PRO B 1 376 ? 9.75 -25.047 -38.062 1 89.62 376 PRO B O 1
ATOM 6920 N N . GLU B 1 377 ? 11.75 -25.906 -38.469 1 89.69 377 GLU B N 1
ATOM 6921 C CA . GLU B 1 377 ? 12.461 -25.016 -37.531 1 89.69 377 GLU B CA 1
ATOM 6922 C C . GLU B 1 377 ? 12.258 -23.547 -37.938 1 89.69 377 GLU B C 1
ATOM 6924 O O . GLU B 1 377 ? 12.188 -22.688 -37.062 1 89.69 377 GLU B O 1
ATOM 6929 N N . ASP B 1 378 ? 12.203 -23.297 -39.156 1 90.06 378 ASP B N 1
ATOM 6930 C CA . ASP B 1 378 ? 12.016 -21.922 -39.594 1 90.06 378 ASP B CA 1
ATOM 6931 C C . ASP B 1 378 ? 10.633 -21.391 -39.219 1 90.06 378 ASP B C 1
ATOM 6933 O O . ASP B 1 378 ? 10.492 -20.234 -38.844 1 90.06 378 ASP B O 1
ATOM 6937 N N . VAL B 1 379 ? 9.719 -22.266 -39.344 1 89.38 379 VAL B N 1
ATOM 6938 C CA . VAL B 1 379 ? 8.359 -21.875 -38.969 1 89.38 379 VAL B CA 1
ATOM 6939 C C . VAL B 1 379 ? 8.281 -21.672 -37.438 1 89.38 379 VAL B C 1
ATOM 6941 O O . VAL B 1 379 ? 7.617 -20.75 -36.969 1 89.38 379 VAL B O 1
ATOM 6944 N N . ARG B 1 380 ? 8.938 -22.5 -36.781 1 90.69 380 ARG B N 1
ATOM 6945 C CA . ARG B 1 380 ? 8.984 -22.375 -35.312 1 90.69 380 ARG B CA 1
ATOM 6946 C C . ARG B 1 380 ? 9.586 -21.031 -34.906 1 90.69 380 ARG B C 1
ATOM 6948 O O . ARG B 1 380 ? 9.07 -20.375 -34 1 90.69 380 ARG B O 1
ATOM 6955 N N . ALA B 1 381 ? 10.625 -20.719 -35.531 1 91.81 381 ALA B N 1
ATOM 6956 C CA . ALA B 1 381 ? 11.273 -19.453 -35.281 1 91.81 381 ALA B CA 1
ATOM 6957 C C . ALA B 1 381 ? 10.352 -18.281 -35.625 1 91.81 381 ALA B C 1
ATOM 6959 O O . ALA B 1 381 ? 10.336 -17.266 -34.906 1 91.81 381 ALA B O 1
ATOM 6960 N N . GLY B 1 382 ? 9.68 -18.422 -36.656 1 93 382 GLY B N 1
ATOM 6961 C CA . GLY B 1 382 ? 8.711 -17.406 -37.062 1 93 382 GLY B CA 1
ATOM 6962 C C . GLY B 1 382 ? 7.59 -17.25 -36.062 1 93 382 GLY B C 1
ATOM 6963 O O . GLY B 1 382 ? 7.137 -16.125 -35.812 1 93 382 GLY B O 1
ATOM 6964 N N . MET B 1 383 ? 7.176 -18.328 -35.531 1 93.69 383 MET B N 1
ATOM 6965 C CA . MET B 1 383 ? 6.117 -18.312 -34.531 1 93.69 383 MET B CA 1
ATOM 6966 C C . MET B 1 383 ? 6.574 -17.578 -33.281 1 93.69 383 MET B C 1
ATOM 6968 O O . MET B 1 383 ? 5.824 -16.781 -32.688 1 93.69 383 MET B O 1
ATOM 6972 N N . VAL B 1 384 ? 7.793 -17.844 -32.875 1 92.25 384 VAL B N 1
ATOM 6973 C CA . VAL B 1 384 ? 8.352 -17.203 -31.688 1 92.25 384 VAL B CA 1
ATOM 6974 C C . VAL B 1 384 ? 8.469 -15.695 -31.938 1 92.25 384 VAL B C 1
ATOM 6976 O O . VAL B 1 384 ? 8.102 -14.891 -31.078 1 92.25 384 VAL B O 1
ATOM 6979 N N . SER B 1 385 ? 8.883 -15.344 -33.031 1 95 385 SER B N 1
ATOM 6980 C CA . SER B 1 385 ? 9.031 -13.938 -33.406 1 95 385 SER B CA 1
ATOM 6981 C C . SER B 1 385 ? 7.676 -13.242 -33.438 1 95 385 SER B C 1
ATOM 6983 O O . SER B 1 385 ? 7.527 -12.117 -32.969 1 95 385 SER B O 1
ATOM 6985 N N . LYS B 1 386 ? 6.77 -13.883 -34.031 1 95.75 386 LYS B N 1
ATOM 6986 C CA . LYS B 1 386 ? 5.441 -13.289 -34.156 1 95.75 386 LYS B CA 1
ATOM 6987 C C . LYS B 1 386 ? 4.777 -13.133 -32.781 1 95.75 386 LYS B C 1
ATOM 6989 O O . LYS B 1 386 ? 4.094 -12.141 -32.531 1 95.75 386 LYS B O 1
ATOM 6994 N N . THR B 1 387 ? 4.961 -14.117 -31.984 1 95.62 387 THR B N 1
ATOM 6995 C CA . THR B 1 387 ? 4.434 -14.055 -30.625 1 95.62 387 THR B CA 1
ATOM 6996 C C . THR B 1 387 ? 5.004 -12.859 -29.891 1 95.62 387 THR B C 1
ATOM 6998 O O . THR B 1 387 ? 4.273 -12.148 -29.188 1 95.62 387 THR B O 1
ATOM 7001 N N . ALA B 1 388 ? 6.25 -12.648 -30.047 1 96.12 388 ALA B N 1
ATOM 7002 C CA . ALA B 1 388 ? 6.898 -11.508 -29.422 1 96.12 388 ALA B CA 1
ATOM 7003 C C . ALA B 1 388 ? 6.348 -10.188 -29.953 1 96.12 388 ALA B C 1
ATOM 7005 O O . ALA B 1 388 ? 6.141 -9.242 -29.188 1 96.12 388 ALA B O 1
ATOM 7006 N N . GLU B 1 389 ? 6.152 -10.195 -31.156 1 96.94 389 GLU B N 1
ATOM 7007 C CA . GLU B 1 389 ? 5.598 -9.016 -31.812 1 96.94 389 GLU B CA 1
ATOM 7008 C C . GLU B 1 389 ? 4.191 -8.711 -31.297 1 96.94 389 GLU B C 1
ATOM 7010 O O . GLU B 1 389 ? 3.875 -7.57 -30.969 1 96.94 389 GLU B O 1
ATOM 7015 N N . LEU B 1 390 ? 3.406 -9.695 -31.281 1 97.62 390 LEU B N 1
ATOM 7016 C CA . LEU B 1 390 ? 2.033 -9.531 -30.812 1 97.62 390 LEU B CA 1
ATOM 7017 C C . LEU B 1 390 ? 2.004 -9.133 -29.344 1 97.62 390 LEU B C 1
ATOM 7019 O O . LEU B 1 390 ? 1.199 -8.289 -28.938 1 97.62 390 LEU B O 1
ATOM 7023 N N . ALA B 1 391 ? 2.857 -9.703 -28.562 1 97.25 391 ALA B N 1
ATOM 7024 C CA . ALA B 1 391 ? 2.943 -9.359 -27.141 1 97.25 391 ALA B CA 1
ATOM 7025 C C . ALA B 1 391 ? 3.279 -7.883 -26.953 1 97.25 391 ALA B C 1
ATOM 7027 O O . ALA B 1 391 ? 2.676 -7.203 -26.125 1 97.25 391 ALA B O 1
ATOM 7028 N N . ALA B 1 392 ? 4.207 -7.441 -27.719 1 96.75 392 ALA B N 1
ATOM 7029 C CA . ALA B 1 392 ? 4.621 -6.043 -27.641 1 96.75 392 ALA B CA 1
ATOM 7030 C C . ALA B 1 392 ? 3.479 -5.109 -28.047 1 96.75 392 ALA B C 1
ATOM 7032 O O . ALA B 1 392 ? 3.236 -4.098 -27.391 1 96.75 392 ALA B O 1
ATOM 7033 N N . ALA B 1 393 ? 2.82 -5.492 -29.078 1 97.06 393 ALA B N 1
ATOM 7034 C CA . ALA B 1 393 ? 1.702 -4.684 -29.562 1 97.06 393 ALA B CA 1
ATOM 7035 C C . ALA B 1 393 ? 0.586 -4.617 -28.531 1 97.06 393 ALA B C 1
ATOM 7037 O O . ALA B 1 393 ? -0.011 -3.559 -28.312 1 97.06 393 ALA B O 1
ATOM 7038 N N . LEU B 1 394 ? 0.35 -5.688 -27.938 1 97.88 394 LEU B N 1
ATOM 7039 C CA . LEU B 1 394 ? -0.69 -5.75 -26.922 1 97.88 394 LEU B CA 1
ATOM 7040 C C . LEU B 1 394 ? -0.279 -4.973 -25.672 1 97.88 394 LEU B C 1
ATOM 7042 O O . LEU B 1 394 ? -1.119 -4.352 -25.016 1 97.88 394 LEU B O 1
ATOM 7046 N N . GLY B 1 395 ? 0.97 -5.059 -25.375 1 96.06 395 GLY B N 1
ATOM 7047 C CA . GLY B 1 395 ? 1.483 -4.238 -24.281 1 96.06 395 GLY B CA 1
ATOM 7048 C C . GLY B 1 395 ? 1.251 -2.754 -24.5 1 96.06 395 GLY B C 1
ATOM 7049 O O . GLY B 1 395 ? 0.828 -2.049 -23.578 1 96.06 395 GLY B O 1
ATOM 7050 N N . VAL B 1 396 ? 1.469 -2.322 -25.656 1 94.75 396 VAL B N 1
ATOM 7051 C CA . VAL B 1 396 ? 1.262 -0.925 -26.016 1 94.75 396 VAL B CA 1
ATOM 7052 C C . VAL B 1 396 ? -0.221 -0.575 -25.906 1 94.75 396 VAL B C 1
ATOM 7054 O O . VAL B 1 396 ? -0.574 0.544 -25.531 1 94.75 396 VAL B O 1
ATOM 7057 N N . ALA B 1 397 ? -1 -1.58 -26.156 1 95.94 397 ALA B N 1
ATOM 7058 C CA . ALA B 1 397 ? -2.445 -1.382 -26.078 1 95.94 397 ALA B CA 1
ATOM 7059 C C . ALA B 1 397 ? -2.93 -1.434 -24.625 1 95.94 397 ALA B C 1
ATOM 7061 O O . ALA B 1 397 ? -4.129 -1.313 -24.375 1 95.94 397 ALA B O 1
ATOM 7062 N N . GLY B 1 398 ? -2.057 -1.65 -23.719 1 95 398 GLY B N 1
ATOM 7063 C CA . GLY B 1 398 ? -2.402 -1.601 -22.312 1 95 398 GLY B CA 1
ATOM 7064 C C . GLY B 1 398 ? -2.861 -2.938 -21.766 1 95 398 GLY B C 1
ATOM 7065 O O . GLY B 1 398 ? -3.527 -2.992 -20.719 1 95 398 GLY B O 1
ATOM 7066 N N . VAL B 1 399 ? -2.559 -4.012 -22.438 1 97.94 399 VAL B N 1
ATOM 7067 C CA . VAL B 1 399 ? -2.971 -5.344 -22.016 1 97.94 399 VAL B CA 1
ATOM 7068 C C . VAL B 1 399 ? -1.851 -5.996 -21.203 1 97.94 399 VAL B C 1
ATOM 7070 O O . VAL B 1 399 ? -0.679 -5.91 -21.578 1 97.94 399 VAL B O 1
ATOM 7073 N N . ARG B 1 400 ? -2.199 -6.535 -20.078 1 96.94 400 ARG B N 1
ATOM 7074 C CA . ARG B 1 400 ? -1.238 -7.301 -19.297 1 96.94 400 ARG B CA 1
ATOM 7075 C C . ARG B 1 400 ? -1.047 -8.695 -19.875 1 96.94 400 ARG B C 1
ATOM 7077 O O . ARG B 1 400 ? -1.841 -9.602 -19.609 1 96.94 400 ARG B O 1
ATOM 7084 N N . VAL B 1 401 ? 0.105 -8.859 -20.531 1 97.38 401 VAL B N 1
ATOM 7085 C CA . VAL B 1 401 ? 0.294 -10.047 -21.359 1 97.38 401 VAL B CA 1
ATOM 7086 C C . VAL B 1 401 ? 1.399 -10.914 -20.781 1 97.38 401 VAL B C 1
ATOM 7088 O O . VAL B 1 401 ? 2.357 -10.406 -20.188 1 97.38 401 VAL B O 1
ATOM 7091 N N . THR B 1 402 ? 1.146 -12.203 -20.844 1 96 402 THR B N 1
ATOM 7092 C CA . THR B 1 402 ? 2.205 -13.172 -20.594 1 96 402 THR B CA 1
ATOM 7093 C C . THR B 1 402 ? 2.307 -14.172 -21.734 1 96 402 THR B C 1
ATOM 7095 O O . THR B 1 402 ? 1.35 -14.352 -22.5 1 96 402 THR B O 1
ATOM 7098 N N . THR B 1 403 ? 3.561 -14.711 -21.969 1 96.06 403 THR B N 1
ATOM 7099 C CA . THR B 1 403 ? 3.791 -15.695 -23.016 1 96.06 403 THR B CA 1
ATOM 7100 C C . THR B 1 403 ? 4.277 -17.016 -22.422 1 96.06 403 THR B C 1
ATOM 7102 O O . THR B 1 403 ? 5.168 -17.031 -21.562 1 96.06 403 THR B O 1
ATOM 7105 N N . ASP B 1 404 ? 3.631 -18.062 -22.828 1 95.31 404 ASP B N 1
ATOM 7106 C CA . ASP B 1 404 ? 4.059 -19.391 -22.406 1 95.31 404 ASP B CA 1
ATOM 7107 C C . ASP B 1 404 ? 4.832 -20.109 -23.516 1 95.31 404 ASP B C 1
ATOM 7109 O O . ASP B 1 404 ? 4.234 -20.781 -24.359 1 95.31 404 ASP B O 1
ATOM 7113 N N . THR B 1 405 ? 6.168 -20.031 -23.422 1 90.06 405 THR B N 1
ATOM 7114 C CA . THR B 1 405 ? 7.012 -20.609 -24.453 1 90.06 405 THR B CA 1
ATOM 7115 C C . THR B 1 405 ? 7.613 -21.938 -24 1 90.06 405 THR B C 1
ATOM 7117 O O . THR B 1 405 ? 8.539 -22.453 -24.625 1 90.06 405 THR B O 1
ATOM 7120 N N . ARG B 1 406 ? 7.137 -22.453 -22.891 1 86.62 406 ARG B N 1
ATOM 7121 C CA . ARG B 1 406 ? 7.684 -23.703 -22.391 1 86.62 406 ARG B CA 1
ATOM 7122 C C . ARG B 1 406 ? 7.465 -24.844 -23.375 1 86.62 406 ARG B C 1
ATOM 7124 O O . ARG B 1 406 ? 6.344 -25.078 -23.828 1 86.62 406 ARG B O 1
ATOM 7131 N N . ASP B 1 407 ? 8.539 -25.531 -23.672 1 83.62 407 ASP B N 1
ATOM 7132 C CA . ASP B 1 407 ? 8.469 -26.547 -24.734 1 83.62 407 ASP B CA 1
ATOM 7133 C C . ASP B 1 407 ? 8.375 -27.953 -24.141 1 83.62 407 ASP B C 1
ATOM 7135 O O . ASP B 1 407 ? 8.203 -28.922 -24.875 1 83.62 407 ASP B O 1
ATOM 7139 N N . ASN B 1 408 ? 8.438 -27.984 -22.859 1 84 408 ASN B N 1
ATOM 7140 C CA . ASN B 1 408 ? 8.398 -29.297 -22.219 1 84 408 ASN B CA 1
ATOM 7141 C C . ASN B 1 408 ? 6.965 -29.719 -21.922 1 84 408 ASN B C 1
ATOM 7143 O O . ASN B 1 408 ? 6.738 -30.828 -21.422 1 84 408 ASN B O 1
ATOM 7147 N N . TYR B 1 409 ? 6.035 -28.938 -22.266 1 90.19 409 TYR B N 1
ATOM 7148 C CA . TYR B 1 409 ? 4.633 -29.266 -22.016 1 90.19 409 TYR B CA 1
ATOM 7149 C C . TYR B 1 409 ? 3.832 -29.219 -23.312 1 90.19 409 TYR B C 1
ATOM 7151 O O . TYR B 1 409 ? 4.148 -28.453 -24.219 1 90.19 409 TYR B O 1
ATOM 7159 N N . THR B 1 410 ? 2.793 -30.031 -23.328 1 92.06 410 THR B N 1
ATOM 7160 C CA . THR B 1 410 ? 1.881 -30.031 -24.453 1 92.06 410 THR B CA 1
ATOM 7161 C C . THR B 1 410 ? 0.981 -28.797 -24.438 1 92.06 410 THR B C 1
ATOM 7163 O O . THR B 1 410 ? 0.792 -28.188 -23.391 1 92.06 410 THR B O 1
ATOM 7166 N N . PRO B 1 411 ? 0.483 -28.438 -25.609 1 91.81 411 PRO B N 1
ATOM 7167 C CA . PRO B 1 411 ? -0.472 -27.328 -25.641 1 91.81 411 PRO B CA 1
ATOM 7168 C C . PRO B 1 411 ? -1.652 -27.547 -24.688 1 91.81 411 PRO B C 1
ATOM 7170 O O . PRO B 1 411 ? -2.064 -26.609 -24 1 91.81 411 PRO B O 1
ATOM 7173 N N . GLY B 1 412 ? -2.18 -28.734 -24.672 1 93.81 412 GLY B N 1
ATOM 7174 C CA . GLY B 1 412 ? -3.277 -29.047 -23.781 1 93.81 412 GLY B CA 1
ATOM 7175 C C . GLY B 1 412 ? -2.941 -28.797 -22.312 1 93.81 412 GLY B C 1
ATOM 7176 O O . GLY B 1 412 ? -3.76 -28.25 -21.578 1 93.81 412 GLY B O 1
ATOM 7177 N N . TRP B 1 413 ? -1.787 -29.219 -21.984 1 94.94 413 TRP B N 1
ATOM 7178 C CA . TRP B 1 413 ? -1.34 -28.984 -20.609 1 94.94 413 TRP B CA 1
ATOM 7179 C C . TRP B 1 413 ? -1.269 -27.484 -20.312 1 94.94 413 TRP B C 1
ATOM 7181 O O . TRP B 1 413 ? -1.723 -27.031 -19.266 1 94.94 413 TRP B O 1
ATOM 7191 N N . LYS B 1 414 ? -0.722 -26.75 -21.25 1 95.69 414 LYS B N 1
ATOM 7192 C CA . LYS B 1 414 ? -0.592 -25.297 -21.094 1 95.69 414 LYS B CA 1
ATOM 7193 C C . LYS B 1 414 ? -1.961 -24.641 -20.984 1 95.69 414 LYS B C 1
ATOM 7195 O O . LYS B 1 414 ? -2.162 -23.734 -20.172 1 95.69 414 LYS B O 1
ATOM 7200 N N . TYR B 1 415 ? -2.865 -25.062 -21.828 1 95.75 415 TYR B N 1
ATOM 7201 C CA . TYR B 1 415 ? -4.223 -24.531 -21.766 1 95.75 415 TYR B CA 1
ATOM 7202 C C . TYR B 1 415 ? -4.824 -24.719 -20.391 1 95.75 415 TYR B C 1
ATOM 7204 O O . TYR B 1 415 ? -5.332 -23.766 -19.781 1 95.75 415 TYR B O 1
ATOM 7212 N N . ASN B 1 416 ? -4.715 -25.922 -19.891 1 95.56 416 ASN B N 1
ATOM 7213 C CA . ASN B 1 416 ? -5.277 -26.25 -18.594 1 95.56 416 ASN B CA 1
ATOM 7214 C C . ASN B 1 416 ? -4.605 -25.469 -17.469 1 95.56 416 ASN B C 1
ATOM 7216 O O . ASN B 1 416 ? -5.266 -25.031 -16.531 1 95.56 416 ASN B O 1
ATOM 7220 N N . TYR B 1 417 ? -3.338 -25.297 -17.641 1 95.44 417 TYR B N 1
ATOM 7221 C CA . TYR B 1 417 ? -2.547 -24.578 -16.656 1 95.44 417 TYR B CA 1
ATOM 7222 C C . TYR B 1 417 ? -3.082 -23.156 -16.469 1 95.44 417 TYR B C 1
ATOM 7224 O O . TYR B 1 417 ? -3.275 -22.703 -15.336 1 95.44 417 TYR B O 1
ATOM 7232 N N . TRP B 1 418 ? -3.344 -22.531 -17.5 1 96.38 418 TRP B N 1
ATOM 7233 C CA . TRP B 1 418 ? -3.756 -21.125 -17.469 1 96.38 418 TRP B CA 1
ATOM 7234 C C . TRP B 1 418 ? -5.25 -21.016 -17.188 1 96.38 418 TRP B C 1
ATOM 7236 O O . TRP B 1 418 ? -5.695 -20.047 -16.547 1 96.38 418 TRP B O 1
ATOM 7246 N N . GLU B 1 419 ? -5.992 -21.969 -17.641 1 95.44 419 GLU B N 1
ATOM 7247 C CA . GLU B 1 419 ? -7.422 -22 -17.344 1 95.44 419 GLU B CA 1
ATOM 7248 C C . GLU B 1 419 ? -7.672 -22.172 -15.844 1 95.44 419 GLU B C 1
ATOM 7250 O O . GLU B 1 419 ? -8.539 -21.5 -15.273 1 95.44 419 GLU B O 1
ATOM 7255 N N . LEU B 1 420 ? -6.949 -23.031 -15.281 1 95.56 420 LEU B N 1
ATOM 7256 C CA . LEU B 1 420 ? -7.051 -23.266 -13.844 1 95.56 420 LEU B CA 1
ATOM 7257 C C . LEU B 1 420 ? -6.758 -21.984 -13.062 1 95.56 420 LEU B C 1
ATOM 7259 O O . LEU B 1 420 ? -7.379 -21.734 -12.031 1 95.56 420 LEU B O 1
ATOM 7263 N N . ARG B 1 421 ? -5.891 -21.203 -13.617 1 95.56 421 ARG B N 1
ATOM 7264 C CA . ARG B 1 421 ? -5.434 -20.016 -12.922 1 95.56 421 ARG B CA 1
ATOM 7265 C C . ARG B 1 421 ? -6.305 -18.812 -13.281 1 95.56 421 ARG B C 1
ATOM 7267 O O . ARG B 1 421 ? -6.102 -17.719 -12.75 1 95.56 421 ARG B O 1
ATOM 7274 N N . GLY B 1 422 ? -7.176 -18.969 -14.141 1 97 422 GLY B N 1
ATOM 7275 C CA . GLY B 1 422 ? -8.242 -18.016 -14.375 1 97 422 GLY B CA 1
ATOM 7276 C C . GLY B 1 422 ? -7.855 -16.891 -15.328 1 97 422 GLY B C 1
ATOM 7277 O O . GLY B 1 422 ? -8.469 -15.828 -15.328 1 97 422 GLY B O 1
ATOM 7278 N N . VAL B 1 423 ? -6.816 -17.062 -16.109 1 98.19 423 VAL B N 1
ATOM 7279 C CA . VAL B 1 423 ? -6.465 -16.047 -17.094 1 98.19 423 VAL B CA 1
ATOM 7280 C C . VAL B 1 423 ? -7.629 -15.82 -18.062 1 98.19 423 VAL B C 1
ATOM 7282 O O . VAL B 1 423 ? -8.102 -16.766 -18.703 1 98.19 423 VAL B O 1
ATOM 7285 N N . PRO B 1 424 ? -8.07 -14.641 -18.234 1 98.69 424 PRO B N 1
ATOM 7286 C CA . PRO B 1 424 ? -9.328 -14.375 -18.922 1 98.69 424 PRO B CA 1
ATOM 7287 C C . PRO B 1 424 ? -9.289 -14.789 -20.391 1 98.69 424 PRO B C 1
ATOM 7289 O O . PRO B 1 424 ? -10.289 -15.25 -20.938 1 98.69 424 PRO B O 1
ATOM 7292 N N . LEU B 1 425 ? -8.094 -14.586 -21.016 1 98.69 425 LEU B N 1
ATOM 7293 C CA . LEU B 1 425 ? -8.023 -14.797 -22.453 1 98.69 425 LEU B CA 1
ATOM 7294 C C . LEU B 1 425 ? -6.762 -15.562 -22.828 1 98.69 425 LEU B C 1
ATOM 7296 O O . LEU B 1 425 ? -5.684 -15.281 -22.297 1 98.69 425 LEU B O 1
ATOM 7300 N N . ARG B 1 426 ? -6.977 -16.531 -23.703 1 98.5 426 ARG B N 1
ATOM 7301 C CA . ARG B 1 426 ? -5.855 -17.266 -24.281 1 98.5 426 ARG B CA 1
ATOM 7302 C C . ARG B 1 426 ? -5.746 -17 -25.781 1 98.5 426 ARG B C 1
ATOM 7304 O O . ARG B 1 426 ? -6.754 -17 -26.5 1 98.5 426 ARG B O 1
ATOM 7311 N N . LEU B 1 427 ? -4.586 -16.719 -26.219 1 98.44 427 LEU B N 1
ATOM 7312 C CA . LEU B 1 427 ? -4.289 -16.547 -27.641 1 98.44 427 LEU B CA 1
ATOM 7313 C C . LEU B 1 427 ? -3.424 -17.688 -28.156 1 98.44 427 LEU B C 1
ATOM 7315 O O . LEU B 1 427 ? -2.297 -17.875 -27.703 1 98.44 427 LEU B O 1
ATOM 7319 N N . GLU B 1 428 ? -3.971 -18.391 -29.125 1 97.31 428 GLU B N 1
ATOM 7320 C CA . GLU B 1 428 ? -3.291 -19.531 -29.719 1 97.31 428 GLU B CA 1
ATOM 7321 C C . GLU B 1 428 ? -2.711 -19.188 -31.078 1 97.31 428 GLU B C 1
ATOM 7323 O O . GLU B 1 428 ? -3.352 -18.5 -31.875 1 97.31 428 GLU B O 1
ATOM 7328 N N . LEU B 1 429 ? -1.525 -19.641 -31.281 1 96.88 429 LEU B N 1
ATOM 7329 C CA . LEU B 1 429 ? -0.867 -19.438 -32.562 1 96.88 429 LEU B CA 1
ATOM 7330 C C . LEU B 1 429 ? -0.221 -20.734 -33.062 1 96.88 429 LEU B C 1
ATOM 7332 O O . LEU B 1 429 ? 0.824 -21.141 -32.531 1 96.88 429 LEU B O 1
ATOM 7336 N N . GLY B 1 430 ? -0.794 -21.344 -34.031 1 94 430 GLY B N 1
ATOM 7337 C CA . GLY B 1 430 ? -0.259 -22.547 -34.656 1 94 430 GLY B CA 1
ATOM 7338 C C . GLY B 1 430 ? 0.271 -22.312 -36.062 1 94 430 GLY B C 1
ATOM 7339 O O . GLY B 1 430 ? 0.211 -21.188 -36.562 1 94 430 GLY B O 1
ATOM 7340 N N . PRO B 1 431 ? 0.753 -23.391 -36.594 1 93.06 431 PRO B N 1
ATOM 7341 C CA . PRO B 1 431 ? 1.291 -23.281 -37.969 1 93.06 431 PRO B CA 1
ATOM 7342 C C . PRO B 1 431 ? 0.237 -22.859 -38.969 1 93.06 431 PRO B C 1
ATOM 7344 O O . PRO B 1 431 ? 0.527 -22.078 -39.875 1 93.06 431 PRO B O 1
ATOM 7347 N N . LYS B 1 432 ? -0.912 -23.375 -38.875 1 92.75 432 LYS B N 1
ATOM 7348 C CA . LYS B 1 432 ? -1.992 -23.016 -39.781 1 92.75 432 LYS B CA 1
ATOM 7349 C C . LYS B 1 432 ? -2.357 -21.531 -39.625 1 92.75 432 LYS B C 1
ATOM 7351 O O . LYS B 1 432 ? -2.709 -20.875 -40.594 1 92.75 432 LYS B O 1
ATOM 7356 N N . ASP B 1 433 ? -2.287 -21.047 -38.406 1 94.94 433 ASP B N 1
ATOM 7357 C CA . ASP B 1 433 ? -2.561 -19.641 -38.125 1 94.94 433 ASP B CA 1
ATOM 7358 C C . ASP B 1 433 ? -1.486 -18.734 -38.75 1 94.94 433 ASP B C 1
ATOM 7360 O O . ASP B 1 433 ? -1.785 -17.641 -39.219 1 94.94 433 ASP B O 1
ATOM 7364 N N . MET B 1 434 ? -0.277 -19.219 -38.75 1 94.38 434 MET B N 1
ATOM 7365 C CA . MET B 1 434 ? 0.827 -18.484 -39.375 1 94.38 434 MET B CA 1
ATOM 7366 C C . MET B 1 434 ? 0.584 -18.281 -40.875 1 94.38 434 MET B C 1
ATOM 7368 O O . MET B 1 434 ? 0.807 -17.188 -41.406 1 94.38 434 MET B O 1
ATOM 7372 N N . GLU B 1 435 ? 0.132 -19.328 -41.438 1 93.25 435 GLU B N 1
ATOM 7373 C CA . GLU B 1 435 ? -0.135 -19.281 -42.875 1 93.25 435 GLU B CA 1
ATOM 7374 C C . GLU B 1 435 ? -1.303 -18.344 -43.188 1 93.25 435 GLU B C 1
ATOM 7376 O O . GLU B 1 435 ? -1.273 -17.625 -44.188 1 93.25 435 GLU B O 1
ATOM 7381 N N . ALA B 1 436 ? -2.283 -18.359 -42.344 1 95.81 436 ALA B N 1
ATOM 7382 C CA . ALA B 1 436 ? -3.516 -17.609 -42.562 1 95.81 436 ALA B CA 1
ATOM 7383 C C . ALA B 1 436 ? -3.383 -16.156 -42.094 1 95.81 436 ALA B C 1
ATOM 7385 O O . ALA B 1 436 ? -4.219 -15.312 -42.406 1 95.81 436 ALA B O 1
ATOM 7386 N N . GLY B 1 437 ? -2.326 -15.891 -41.312 1 96.44 437 GL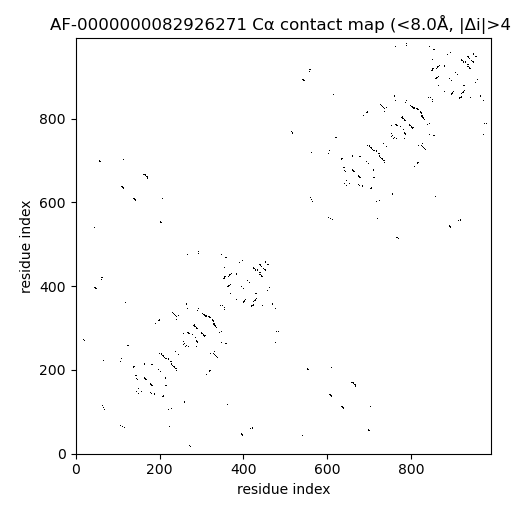Y B N 1
ATOM 7387 C CA . GLY B 1 437 ? -2.131 -14.555 -40.75 1 96.44 437 GLY B CA 1
ATOM 7388 C C . GLY B 1 437 ? -3.156 -14.18 -39.719 1 96.44 437 GLY B C 1
ATOM 7389 O O . GLY B 1 437 ? -3.736 -13.094 -39.75 1 96.44 437 GLY B O 1
ATOM 7390 N N . CYS B 1 438 ? -3.432 -15.156 -38.875 1 97.81 438 CYS B N 1
ATOM 7391 C CA . CYS B 1 438 ? -4.449 -14.914 -37.875 1 97.81 438 CYS B CA 1
ATOM 7392 C C . CYS B 1 438 ? -4.082 -15.602 -36.562 1 97.81 438 CYS B C 1
ATOM 7394 O O . CYS B 1 438 ? -3.006 -16.188 -36.438 1 97.81 438 CYS B O 1
ATOM 7396 N N . VAL B 1 439 ? -4.855 -15.359 -35.531 1 98.19 439 VAL B N 1
ATOM 7397 C CA . VAL B 1 439 ? -4.734 -16.031 -34.219 1 98.19 439 VAL B CA 1
ATOM 7398 C C . VAL B 1 439 ? -6.109 -16.5 -33.781 1 98.19 439 VAL B C 1
ATOM 7400 O O . VAL B 1 439 ? -7.137 -16.062 -34.281 1 98.19 439 VAL B O 1
ATOM 7403 N N . VAL B 1 440 ? -6.086 -17.391 -32.812 1 98.19 440 VAL B N 1
ATOM 7404 C CA . VAL B 1 440 ? -7.332 -17.844 -32.188 1 98.19 440 VAL B CA 1
ATOM 7405 C C . VAL B 1 440 ? -7.406 -17.344 -30.75 1 98.19 440 VAL B C 1
ATOM 7407 O O . VAL B 1 440 ? -6.488 -17.562 -29.953 1 98.19 440 VAL B O 1
ATOM 7410 N N . LEU B 1 441 ? -8.461 -16.656 -30.438 1 98.62 441 LEU B N 1
ATOM 7411 C CA . LEU B 1 441 ? -8.734 -16.203 -29.062 1 98.62 441 LEU B CA 1
ATOM 7412 C C . LEU B 1 441 ? -9.734 -17.125 -28.375 1 98.62 441 LEU B C 1
ATOM 7414 O O . LEU B 1 441 ? -10.75 -17.5 -28.969 1 98.62 441 LEU B O 1
ATOM 7418 N N . ALA B 1 442 ? -9.422 -17.516 -27.172 1 98.44 442 ALA B N 1
ATOM 7419 C CA . ALA B 1 442 ? -10.305 -18.359 -26.375 1 98.44 442 ALA B CA 1
ATOM 7420 C C . ALA B 1 442 ? -10.609 -17.734 -25.031 1 98.44 442 ALA B C 1
ATOM 7422 O O . ALA B 1 442 ? -9.695 -17.391 -24.266 1 98.44 442 ALA B O 1
ATOM 7423 N N . ARG B 1 443 ? -11.844 -17.578 -24.719 1 98.69 443 ARG B N 1
ATOM 7424 C CA . ARG B 1 443 ? -12.281 -17 -23.453 1 98.69 443 ARG B CA 1
ATOM 7425 C C . ARG B 1 443 ? -12.266 -18.047 -22.344 1 98.69 443 ARG B C 1
ATOM 7427 O O . ARG B 1 443 ? -12.656 -19.188 -22.562 1 98.69 443 ARG B O 1
ATOM 7434 N N . ARG B 1 444 ? -11.852 -17.672 -21.156 1 98.5 444 ARG B N 1
ATOM 7435 C CA . ARG B 1 444 ? -11.859 -18.562 -20 1 98.5 444 ARG B CA 1
ATOM 7436 C C . ARG B 1 444 ? -13.266 -18.703 -19.422 1 98.5 444 ARG B C 1
ATOM 7438 O O . ARG B 1 444 ? -13.648 -19.797 -18.969 1 98.5 444 ARG B O 1
ATOM 7445 N N . ASP B 1 445 ? -14.07 -17.641 -19.344 1 97.5 445 ASP B N 1
ATOM 7446 C CA . ASP B 1 445 ? -15.352 -17.594 -18.641 1 97.5 445 ASP B CA 1
ATOM 7447 C C . ASP B 1 445 ? -16.391 -18.453 -19.344 1 97.5 445 ASP B C 1
ATOM 7449 O O . ASP B 1 445 ? -17.156 -19.172 -18.688 1 97.5 445 ASP B O 1
ATOM 7453 N N . THR B 1 446 ? -16.344 -18.469 -20.766 1 96.94 446 THR B N 1
ATOM 7454 C CA . THR B 1 446 ? -17.391 -19.156 -21.5 1 96.94 446 THR B CA 1
ATOM 7455 C C . THR B 1 446 ? -16.812 -20.297 -22.328 1 96.94 446 THR B C 1
ATOM 7457 O O . THR B 1 446 ? -17.547 -21.188 -22.781 1 96.94 446 THR B O 1
ATOM 7460 N N . GLY B 1 447 ? -15.562 -20.188 -22.688 1 96.38 447 GLY B N 1
ATOM 7461 C CA . GLY B 1 447 ? -14.953 -21.156 -23.578 1 96.38 447 GLY B CA 1
ATOM 7462 C C . GLY B 1 447 ? -15.102 -20.797 -25.047 1 96.38 447 GLY B C 1
ATOM 7463 O O . GLY B 1 447 ? -14.578 -21.484 -25.922 1 96.38 447 GLY B O 1
ATOM 7464 N N . ALA B 1 448 ? -15.734 -19.688 -25.297 1 97.88 448 ALA B N 1
ATOM 7465 C CA . ALA B 1 448 ? -15.953 -19.266 -26.688 1 97.88 448 ALA B CA 1
ATOM 7466 C C . ALA B 1 448 ? -14.625 -18.953 -27.375 1 97.88 448 ALA B C 1
ATOM 7468 O O . ALA B 1 448 ? -13.711 -18.391 -26.75 1 97.88 448 ALA B O 1
ATOM 7469 N N . LYS B 1 449 ? -14.594 -19.25 -28.672 1 98.06 449 LYS B N 1
ATOM 7470 C CA . LYS B 1 449 ? -13.398 -19 -29.469 1 98.06 449 LYS B CA 1
ATOM 7471 C C . LYS B 1 449 ? -13.711 -18.109 -30.672 1 98.06 449 LYS B C 1
ATOM 7473 O O . LYS B 1 449 ? -14.828 -18.125 -31.188 1 98.06 449 LYS B O 1
ATOM 7478 N N . GLU B 1 450 ? -12.719 -17.344 -31.062 1 98.06 450 GLU B N 1
ATOM 7479 C CA . GLU B 1 450 ? -12.852 -16.547 -32.281 1 98.06 450 GLU B CA 1
ATOM 7480 C C . GLU B 1 450 ? -11.5 -16.375 -32.969 1 98.06 450 GLU B C 1
ATOM 7482 O O . GLU B 1 450 ? -10.461 -16.344 -32.312 1 98.06 450 GLU B O 1
ATOM 7487 N N . THR B 1 451 ? -11.5 -16.344 -34.281 1 98.31 451 THR B N 1
ATOM 7488 C CA . THR B 1 451 ? -10.305 -16.109 -35.094 1 98.31 451 THR B CA 1
ATOM 7489 C C . THR B 1 451 ? -10.172 -14.625 -35.406 1 98.31 451 THR B C 1
ATOM 7491 O O . THR B 1 451 ? -11.133 -13.992 -35.875 1 98.31 451 THR B O 1
ATOM 7494 N N . VAL B 1 452 ? -8.984 -14.125 -35.219 1 98.38 452 VAL B N 1
ATOM 7495 C CA . VAL B 1 452 ? -8.734 -12.703 -35.438 1 98.38 452 VAL B CA 1
ATOM 7496 C C . VAL B 1 452 ? -7.484 -12.531 -36.281 1 98.38 452 VAL B C 1
ATOM 7498 O O . VAL B 1 452 ? -6.469 -13.195 -36.062 1 98.38 452 VAL B O 1
ATOM 7501 N N . ALA B 1 453 ? -7.598 -11.633 -37.219 1 98.25 453 ALA B N 1
ATOM 7502 C CA . ALA B 1 453 ? -6.434 -11.312 -38.062 1 98.25 453 ALA B CA 1
ATOM 7503 C C . ALA B 1 453 ? -5.363 -10.602 -37.25 1 98.25 453 ALA B C 1
ATOM 7505 O O . ALA B 1 453 ? -5.676 -9.812 -36.344 1 98.25 453 ALA B O 1
ATOM 7506 N N . TRP B 1 454 ? -4.082 -10.805 -37.625 1 97.44 454 TRP B N 1
ATOM 7507 C CA . TRP B 1 454 ? -2.955 -10.211 -36.906 1 97.44 454 TRP B CA 1
ATOM 7508 C C . TRP B 1 454 ? -3.123 -8.703 -36.781 1 97.44 454 TRP B C 1
ATOM 7510 O O . TRP B 1 454 ? -2.863 -8.125 -35.719 1 97.44 454 TRP B O 1
ATOM 7520 N N . ALA B 1 455 ? -3.576 -8.094 -37.719 1 96.31 455 ALA B N 1
ATOM 7521 C CA . ALA B 1 455 ? -3.682 -6.637 -37.781 1 96.31 455 ALA B CA 1
ATOM 7522 C C . ALA B 1 455 ? -4.715 -6.105 -36.812 1 96.31 455 ALA B C 1
ATOM 7524 O O . ALA B 1 455 ? -4.652 -4.945 -36.406 1 96.31 455 ALA B O 1
ATOM 7525 N N . ASP B 1 456 ? -5.613 -6.977 -36.375 1 97.88 456 ASP B N 1
ATOM 7526 C CA . ASP B 1 456 ? -6.738 -6.523 -35.562 1 97.88 456 ASP B CA 1
ATOM 7527 C C . ASP B 1 456 ? -6.555 -6.93 -34.094 1 97.88 456 ASP B C 1
ATOM 7529 O O . ASP B 1 456 ? -7.336 -6.527 -33.25 1 97.88 456 ASP B O 1
ATOM 7533 N N . VAL B 1 457 ? -5.535 -7.648 -33.844 1 98.12 457 VAL B N 1
ATOM 7534 C CA . VAL B 1 457 ? -5.375 -8.242 -32.5 1 98.12 457 VAL B CA 1
ATOM 7535 C C . VAL B 1 457 ? -5.262 -7.133 -31.469 1 98.12 457 VAL B C 1
ATOM 7537 O O . VAL B 1 457 ? -5.953 -7.168 -30.438 1 98.12 457 VAL B O 1
ATOM 7540 N N . ALA B 1 458 ? -4.488 -6.125 -31.688 1 97.5 458 ALA B N 1
ATOM 7541 C CA . ALA B 1 458 ? -4.211 -5.066 -30.719 1 97.5 458 ALA B CA 1
ATOM 7542 C C . ALA B 1 458 ? -5.453 -4.223 -30.453 1 97.5 458 ALA B C 1
ATOM 7544 O O . ALA B 1 458 ? -5.605 -3.648 -29.375 1 97.5 458 ALA B O 1
ATOM 7545 N N . SER B 1 459 ? -6.336 -4.176 -31.422 1 97.75 459 SER B N 1
ATOM 7546 C CA . SER B 1 459 ? -7.562 -3.406 -31.25 1 97.75 459 SER B CA 1
ATOM 7547 C C . SER B 1 459 ? -8.688 -4.277 -30.703 1 97.75 459 SER B C 1
ATOM 7549 O O . SER B 1 459 ? -9.531 -3.799 -29.938 1 97.75 459 SER B O 1
ATOM 7551 N N . ARG B 1 460 ? -8.688 -5.527 -31.047 1 98.31 460 ARG B N 1
ATOM 7552 C CA . ARG B 1 460 ? -9.789 -6.426 -30.703 1 98.31 460 ARG B CA 1
ATOM 7553 C C . ARG B 1 460 ? -9.688 -6.883 -29.25 1 98.31 460 ARG B C 1
ATOM 7555 O O . ARG B 1 460 ? -10.695 -6.977 -28.562 1 98.31 460 ARG B O 1
ATOM 7562 N N . VAL B 1 461 ? -8.531 -7.117 -28.797 1 98.62 461 VAL B N 1
ATOM 7563 C CA . VAL B 1 461 ? -8.32 -7.75 -27.5 1 98.62 461 VAL B CA 1
ATOM 7564 C C . VAL B 1 461 ? -8.828 -6.836 -26.391 1 98.62 461 VAL B C 1
ATOM 7566 O O . VAL B 1 461 ? -9.586 -7.266 -25.516 1 98.62 461 VAL B O 1
ATOM 7569 N N . PRO B 1 462 ? -8.477 -5.547 -26.359 1 98.5 462 PRO B N 1
ATOM 7570 C CA . PRO B 1 462 ? -9 -4.68 -25.297 1 98.5 462 PRO B CA 1
ATOM 7571 C C . PRO B 1 462 ? -10.523 -4.633 -25.281 1 98.5 462 PRO B C 1
ATOM 7573 O O . PRO B 1 462 ? -11.133 -4.648 -24.203 1 98.5 462 PRO B O 1
ATOM 7576 N N . VAL B 1 463 ? -11.117 -4.668 -26.422 1 98.38 463 VAL B N 1
ATOM 7577 C CA . VAL B 1 463 ? -12.57 -4.629 -26.531 1 98.38 463 VAL B CA 1
ATOM 7578 C C . VAL B 1 463 ? -13.172 -5.922 -25.984 1 98.38 463 VAL B C 1
ATOM 7580 O O . VAL B 1 463 ? -14.18 -5.898 -25.281 1 98.38 463 VAL B O 1
ATOM 7583 N N . LEU B 1 464 ? -12.539 -6.969 -26.328 1 98.69 464 LEU B N 1
ATOM 7584 C CA . LEU B 1 464 ? -13.016 -8.266 -25.875 1 98.69 464 LEU B CA 1
ATOM 7585 C C . LEU B 1 464 ? -12.906 -8.391 -24.359 1 98.69 464 LEU B C 1
ATOM 7587 O O . LEU B 1 464 ? -13.781 -8.961 -23.703 1 98.69 464 LEU B O 1
ATOM 7591 N N . LEU B 1 465 ? -11.852 -7.898 -23.781 1 98.75 465 LEU B N 1
ATOM 7592 C CA . LEU B 1 465 ? -11.68 -7.922 -22.328 1 98.75 465 LEU B CA 1
ATOM 7593 C C . LEU B 1 465 ? -12.773 -7.125 -21.625 1 98.75 465 LEU B C 1
ATOM 7595 O O . LEU B 1 465 ? -13.297 -7.547 -20.594 1 98.75 465 LEU B O 1
ATOM 7599 N N . ASP B 1 466 ? -13.141 -6.004 -22.203 1 98.5 466 ASP B N 1
ATOM 7600 C CA . ASP B 1 466 ? -14.242 -5.215 -21.672 1 98.5 466 ASP B CA 1
ATOM 7601 C C . ASP B 1 466 ? -15.562 -5.977 -21.766 1 98.5 466 ASP B C 1
ATOM 7603 O O . ASP B 1 466 ? -16.391 -5.918 -20.844 1 98.5 466 ASP B O 1
ATOM 7607 N N . GLN B 1 467 ? -15.703 -6.625 -22.859 1 98.62 467 GLN B N 1
ATOM 7608 C CA . GLN B 1 467 ? -16.906 -7.422 -23.047 1 98.62 467 GLN B CA 1
ATOM 7609 C C . GLN B 1 467 ? -17 -8.555 -22.031 1 98.62 467 GLN B C 1
ATOM 7611 O O . GLN B 1 467 ? -18.062 -8.828 -21.484 1 98.62 467 GLN B O 1
ATOM 7616 N N . ILE B 1 468 ? -15.898 -9.203 -21.828 1 98.75 468 ILE B N 1
ATOM 7617 C CA . ILE B 1 468 ? -15.859 -10.281 -20.859 1 98.75 468 ILE B CA 1
ATOM 7618 C C . ILE B 1 468 ? -16.234 -9.75 -19.484 1 98.75 468 ILE B C 1
ATOM 7620 O O . ILE B 1 468 ? -17.016 -10.375 -18.766 1 98.75 468 ILE B O 1
ATOM 7624 N N . GLN B 1 469 ? -15.695 -8.625 -19.125 1 98.69 469 GLN B N 1
ATOM 7625 C CA . GLN B 1 469 ? -16.031 -7.961 -17.859 1 98.69 469 GLN B CA 1
ATOM 7626 C C . GLN B 1 469 ? -17.531 -7.766 -17.719 1 98.69 469 GLN B C 1
ATOM 7628 O O . GLN B 1 469 ? -18.109 -8.109 -16.688 1 98.69 469 GLN B O 1
ATOM 7633 N N . ALA B 1 470 ? -18.109 -7.254 -18.719 1 98.62 470 ALA B N 1
ATOM 7634 C CA . ALA B 1 470 ? -19.547 -6.969 -18.719 1 98.62 470 ALA B CA 1
ATOM 7635 C C . ALA B 1 470 ? -20.359 -8.258 -18.672 1 98.62 470 ALA B C 1
ATOM 7637 O O . ALA B 1 470 ? -21.375 -8.344 -17.969 1 98.62 470 ALA B O 1
ATOM 7638 N N . ASP B 1 471 ? -19.953 -9.219 -19.453 1 98.62 471 ASP B N 1
ATOM 7639 C CA . ASP B 1 471 ? -20.656 -10.5 -19.516 1 98.62 471 ASP B CA 1
ATOM 7640 C C . ASP B 1 471 ? -20.625 -11.203 -18.156 1 98.62 471 ASP B C 1
ATOM 7642 O O . ASP B 1 471 ? -21.625 -11.805 -17.75 1 98.62 471 ASP B O 1
ATOM 7646 N N . MET B 1 472 ? -19.516 -11.164 -17.547 1 98.38 472 MET B N 1
ATOM 7647 C CA . MET B 1 472 ? -19.375 -11.805 -16.25 1 98.38 472 MET B CA 1
ATOM 7648 C C . MET B 1 472 ? -20.328 -11.172 -15.227 1 98.38 472 MET B C 1
ATOM 7650 O O . MET B 1 472 ? -20.969 -11.875 -14.445 1 98.38 472 MET B O 1
ATOM 7654 N N . LEU B 1 473 ? -20.344 -9.828 -15.195 1 98.44 473 LEU B N 1
ATOM 7655 C CA . LEU B 1 473 ? -21.266 -9.148 -14.289 1 98.44 473 LEU B CA 1
ATOM 7656 C C . LEU B 1 473 ? -22.703 -9.531 -14.586 1 98.44 473 LEU B C 1
ATOM 7658 O O . LEU B 1 473 ? -23.484 -9.805 -13.664 1 98.44 473 LEU B O 1
ATOM 7662 N N . ALA B 1 474 ? -23.062 -9.539 -15.828 1 97.94 474 ALA B N 1
ATOM 7663 C CA . ALA B 1 474 ? -24.422 -9.875 -16.234 1 97.94 474 ALA B CA 1
ATOM 7664 C C . ALA B 1 474 ? -24.797 -11.297 -15.82 1 97.94 474 ALA B C 1
ATOM 7666 O O . ALA B 1 474 ? -25.875 -11.539 -15.305 1 97.94 474 ALA B O 1
ATOM 7667 N N . SER B 1 475 ? -23.891 -12.188 -16.078 1 96.38 475 SER B N 1
ATOM 7668 C CA . SER B 1 475 ? -24.125 -13.578 -15.727 1 96.38 475 SER B CA 1
ATOM 7669 C C . SER B 1 475 ? -24.297 -13.742 -14.219 1 96.38 475 SER B C 1
ATOM 7671 O O . SER B 1 475 ? -25.172 -14.477 -13.766 1 96.38 475 SER B O 1
ATOM 7673 N N . ALA B 1 476 ? -23.422 -13.094 -13.453 1 96.19 476 ALA B N 1
ATOM 7674 C CA . ALA B 1 476 ? -23.516 -13.164 -12 1 96.19 476 ALA B CA 1
ATOM 7675 C C . ALA B 1 476 ? -24.812 -12.562 -11.492 1 96.19 476 ALA B C 1
ATOM 7677 O O . ALA B 1 476 ? -25.391 -13.047 -10.516 1 96.19 476 ALA B O 1
ATOM 7678 N N . LYS B 1 477 ? -25.219 -11.508 -12.109 1 95.12 477 LYS B N 1
ATOM 7679 C CA . LYS B 1 477 ? -26.469 -10.859 -11.719 1 95.12 477 LYS B CA 1
ATOM 7680 C C . LYS B 1 477 ? -27.656 -11.781 -11.953 1 95.12 477 LYS B C 1
ATOM 7682 O O . LYS B 1 477 ? -28.562 -11.867 -11.117 1 95.12 477 LYS B O 1
ATOM 7687 N N . VAL B 1 478 ? -27.672 -12.438 -13.055 1 93.5 478 VAL B N 1
ATOM 7688 C CA . VAL B 1 478 ? -28.734 -13.383 -13.367 1 93.5 478 VAL B CA 1
ATOM 7689 C C . VAL B 1 478 ? -28.781 -14.484 -12.312 1 93.5 478 VAL B C 1
ATOM 7691 O O . VAL B 1 478 ? -29.859 -14.852 -11.828 1 93.5 478 VAL B O 1
ATOM 7694 N N . ARG B 1 479 ? -27.688 -14.953 -11.945 1 90.44 479 ARG B N 1
ATOM 7695 C CA . ARG B 1 479 ? -27.609 -16.016 -10.945 1 90.44 479 ARG B CA 1
ATOM 7696 C C . ARG B 1 479 ? -28.094 -15.516 -9.586 1 90.44 479 ARG B C 1
ATOM 7698 O O . ARG B 1 479 ? -28.797 -16.234 -8.875 1 90.44 479 ARG B O 1
ATOM 7705 N N . MET B 1 480 ? -27.641 -14.352 -9.242 1 89.19 480 MET B N 1
ATOM 7706 C CA . MET B 1 480 ? -28.062 -13.766 -7.969 1 89.19 480 MET B CA 1
ATOM 7707 C C . MET B 1 480 ? -29.578 -13.562 -7.938 1 89.19 480 MET B C 1
ATOM 7709 O O . MET B 1 480 ? -30.234 -13.898 -6.953 1 89.19 480 MET B O 1
ATOM 7713 N N . ASP B 1 481 ? -30.125 -13.047 -9 1 86.5 481 ASP B N 1
ATOM 7714 C CA . ASP B 1 481 ? -31.562 -12.781 -9.086 1 86.5 481 ASP B CA 1
ATOM 7715 C C . ASP B 1 481 ? -32.375 -14.07 -9.016 1 86.5 481 ASP B C 1
ATOM 7717 O O . ASP B 1 481 ? -33.438 -14.109 -8.414 1 86.5 481 ASP B O 1
ATOM 7721 N N . ALA B 1 482 ? -31.875 -15.039 -9.586 1 83.94 482 ALA B N 1
ATOM 7722 C CA . ALA B 1 482 ? -32.531 -16.328 -9.555 1 83.94 482 ALA B CA 1
ATOM 7723 C C . ALA B 1 482 ? -32.594 -16.891 -8.133 1 83.94 482 ALA B C 1
ATOM 7725 O O . ALA B 1 482 ? -33.594 -17.516 -7.75 1 83.94 482 ALA B O 1
ATOM 7726 N N . CYS B 1 483 ? -31.641 -16.594 -7.395 1 78.88 483 CYS B N 1
ATOM 7727 C CA . CYS B 1 483 ? -31.594 -17.062 -6.016 1 78.88 483 CYS B CA 1
ATOM 7728 C C . CYS B 1 483 ? -32.469 -16.219 -5.113 1 78.88 483 CYS B C 1
ATOM 7730 O O . CYS B 1 483 ? -33.062 -16.719 -4.16 1 78.88 483 CYS B O 1
ATOM 7732 N N . LEU B 1 484 ? -32.5 -14.93 -5.34 1 74.12 484 LEU B N 1
ATOM 7733 C CA . LEU B 1 484 ? -33.312 -14.023 -4.535 1 74.12 484 LEU B CA 1
ATOM 7734 C C . LEU B 1 484 ? -34.781 -14.297 -4.742 1 74.12 484 LEU B C 1
ATOM 7736 O O . LEU B 1 484 ? -35.562 -14.211 -3.799 1 74.12 484 LEU B O 1
ATOM 7740 N N . GLU B 1 485 ? -35.156 -14.461 -5.91 1 65 485 GLU B N 1
ATOM 7741 C CA . GLU B 1 485 ? -36.562 -14.812 -6.191 1 65 485 GLU B CA 1
ATOM 7742 C C . GLU B 1 485 ? -36.969 -16.062 -5.438 1 65 485 GLU B C 1
ATOM 7744 O O . GLU B 1 485 ? -38.062 -16.141 -4.898 1 65 485 GLU B O 1
ATOM 7749 N N . THR B 1 486 ? -35.969 -16.812 -5.398 1 57.09 486 THR B N 1
ATOM 7750 C CA . THR B 1 486 ? -36.281 -18.031 -4.656 1 57.09 486 THR B CA 1
ATOM 7751 C C . THR B 1 486 ? -36.406 -17.734 -3.16 1 57.09 486 THR B C 1
ATOM 7753 O O . THR B 1 486 ? -37.281 -18.266 -2.475 1 57.09 486 THR B O 1
ATOM 7756 N N . TRP B 1 487 ? -35.531 -16.781 -2.77 1 55.06 487 TRP B N 1
ATOM 7757 C CA . TRP B 1 487 ? -35.562 -16.375 -1.366 1 55.06 487 TRP B CA 1
ATOM 7758 C C . TRP B 1 487 ? -36.812 -15.578 -1.053 1 55.06 487 TRP B C 1
ATOM 7760 O O . TRP B 1 487 ? -37.469 -15.789 -0.02 1 55.06 487 TRP B O 1
ATOM 7770 N N . LEU B 1 488 ? -37.094 -14.562 -1.933 1 52.88 488 LEU B N 1
ATOM 7771 C CA . LEU B 1 488 ? -38.344 -13.797 -1.748 1 52.88 488 LEU B CA 1
ATOM 7772 C C . LEU B 1 488 ? -39.562 -14.711 -1.842 1 52.88 488 LEU B C 1
ATOM 7774 O O . LEU B 1 488 ? -40.5 -14.562 -1.07 1 52.88 488 LEU B O 1
ATOM 7778 N N . ALA B 1 489 ? -39.469 -15.547 -2.812 1 48.09 489 ALA B N 1
ATOM 7779 C CA . ALA B 1 489 ? -40.562 -16.516 -2.912 1 48.09 489 ALA B CA 1
ATOM 7780 C C . ALA B 1 489 ? -40.625 -17.375 -1.655 1 48.09 489 ALA B C 1
ATOM 7782 O O . ALA B 1 489 ? -41.719 -17.672 -1.17 1 48.09 489 ALA B O 1
ATOM 7783 N N . LEU B 1 490 ? -39.438 -17.625 -1.228 1 43.19 490 LEU B N 1
ATOM 7784 C CA . LEU B 1 490 ? -39.406 -18.406 0.003 1 43.19 490 LEU B CA 1
ATOM 7785 C C . LEU B 1 490 ? -39.875 -17.578 1.192 1 43.19 490 LEU B C 1
ATOM 7787 O O . LEU B 1 490 ? -40.562 -18.078 2.068 1 43.19 490 LEU B O 1
ATOM 7791 N N . ARG B 1 491 ? -39.375 -16.375 1.2 1 44.47 491 ARG B N 1
ATOM 7792 C CA . ARG B 1 491 ? -39.844 -15.492 2.268 1 44.47 491 ARG B CA 1
ATOM 7793 C C . ARG B 1 491 ? -41.344 -15.297 2.211 1 44.47 491 ARG B C 1
ATOM 7795 O O . ARG B 1 491 ? -42.031 -15.281 3.246 1 44.47 491 ARG B O 1
ATOM 7802 N N . VAL B 1 492 ? -41.875 -15.016 1.004 1 44.66 492 VAL B N 1
ATOM 7803 C CA . VAL B 1 492 ? -43.312 -14.914 0.852 1 44.66 492 VAL B CA 1
ATOM 7804 C C . VAL B 1 492 ? -43.969 -16.203 1.323 1 44.66 492 VAL B C 1
ATOM 7806 O O . VAL B 1 492 ? -45 -16.172 1.984 1 44.66 492 VAL B O 1
ATOM 7809 N N . LYS B 1 493 ? -43.375 -17.25 1.023 1 40.5 493 LYS B N 1
ATOM 7810 C CA . LYS B 1 493 ? -43.969 -18.516 1.46 1 40.5 493 LYS B CA 1
ATOM 7811 C C . LYS B 1 493 ? -43.875 -18.672 2.975 1 40.5 493 LYS B C 1
ATOM 7813 O O . LYS B 1 493 ? -44.75 -19.281 3.6 1 40.5 493 LYS B O 1
ATOM 7818 N N . LEU B 1 494 ? -42.781 -18.188 3.447 1 35.41 494 LEU B N 1
ATOM 7819 C CA . LEU B 1 494 ? -42.625 -18.328 4.891 1 35.41 494 LEU B CA 1
ATOM 7820 C C . LEU B 1 494 ? -43.469 -17.297 5.625 1 35.41 494 LEU B C 1
ATOM 7822 O O . LEU B 1 494 ? -43.906 -17.547 6.754 1 35.41 494 LEU B O 1
ATOM 7826 N N . VAL B 1 495 ? -43.531 -16.094 5.055 1 39.06 495 VAL B N 1
ATOM 7827 C CA . VAL B 1 495 ? -44.375 -15.094 5.723 1 39.06 495 VAL B CA 1
ATOM 7828 C C . VAL B 1 495 ? -45.844 -15.328 5.387 1 39.06 495 VAL B C 1
ATOM 7830 O O . VAL B 1 495 ? -46.719 -14.867 6.109 1 39.06 495 VAL B O 1
ATOM 7833 N N . GLY B 1 496 ? -46.062 -15.906 4.262 1 33.81 496 GLY B N 1
ATOM 7834 C CA . GLY B 1 496 ? -47.469 -16.281 4.066 1 33.81 496 GLY B CA 1
ATOM 7835 C C . GLY B 1 496 ? -47.844 -17.562 4.793 1 33.81 496 GLY B C 1
ATOM 7836 O O . GLY B 1 496 ? -47 -18.422 5.016 1 33.81 496 GLY B O 1
#

Organism: Haematococcus lacustris (NCBI:txid44745)

Nearest PDB structures (foldseek):
  7f99-assembly1_A  TM=9.797E-01  e=6.447E-56  Homo sapiens
  7f98-assembly1_A  TM=9.726E-01  e=9.565E-56  Homo sapiens
  7osy-assembly1_B  TM=9.695E-01  e=2.638E-55  Homo sapiens
  7y3s-assembly1_A  TM=9.687E-01  e=2.494E-55  Homo sapiens
  5vad-assembly1_A  TM=9.715E-01  e=5.808E-55  Homo sapiens

Foldseek 3Di:
DDCPPPPPPPPPPPPPFPFPFDDDDDDPPPPPPPPPPVVPPPPQPQFDADPPPPADDDDFQCFQDQDDPDDDPPPDDDPDPDDPDVDDPPDPPDPPPPPPPPPPPPPFDTDQGPFLVLLVVLLCVLLVVVVVVVVEEEDDFDQKDFPVLLCLPVQQNVVQVVFWDWDQDDDHDGDPGIITGAQDCLSRPVLVLLVQAAALVSPWHKYKYWAKGAGHDDDDHDPLARGRIWIKMKMKIWHPDDVVLVVVLVVVQVSLQCSQCVQLLFHWGKGWTDPVPARRQFPTKIFTWGAQLVVLDIDTFKIKTFNAQRSQVSSVNWYQYPVRDIDTITMIMIMGISSSSVRSQRLQADPLAGAGQQNSGLAQEEEEEAEDPPRDPVLVVVSVVLSSVLQSLLSSLVHNYHYDPDPVDHPVVVVSSVLNNRRQKYWYDYSVCVVVQWIKIAGSRPRDIDIGHSVCSNVVSVVVSVVSSNVSSVVSVVSRVVSVCVVVVVVVVVVD/DDPPPPPPPPPPPPPPFPFPFDDDDDPPPPPPPDPPPVVPPPPQPQFDFDPPPPADDDDFQCFQDQDDPDDDPPPDDDPPPDDPDPDDPPDPPDPPPPPPPPPPPPPFDTDGGPFLVLLVVLLCVLLVVVVVVVVEEEDDFDQKAFPVLLCLPVQQNVVQVVFWDWDQDDDHDGDPGIITGAQDCLSRPVLVLLVQAAAQVSPWHKYKYWAKGAGHDDDDHDPLARGRIWIKMKMKIWHPDDVVLVVVLVVVQVSLQCSQCVQLLFHWGKGWTDPVPARRQFPTKIFTWGAQLVVLDIDTFKIKTFNAQRSQVSSVNWYQYPVRDIDTITMIMIMGISSSSVRSQRLQADPLAGAGQQNSGLAQEEEEEAEDPPRDPVLVVVSVVLSSVLQSLLSSLVHNYHYDPDPVDHPVVVVSSVLNNRRQKYWYDYSVCVVVQWIKIAGSRPRDIDIGHSVCSNVVSVVVSVVSSVVSSVVSVVSRVVSVCVVVVVVVVVVD